Protein AF-0000000072265584 (afdb_homodimer)

Radius of gyration: 28.68 Å; Cα contacts (8 Å, |Δi|>4): 1548; chains: 2; bounding box: 60×79×59 Å

pLDDT: mean 94.99, std 3.82, range [77.5, 98.88]

InterPro domains:
  IPR004680 Citrate transporter-like domain [PF03600] (21-377)
  IPR045016 Na(+)/H(+) antiporter NhaD-like [PTHR43269] (8-431)

Foldseek 3Di:
DDQCCVPPLNVVLVVLQVVLQVCCLCCVVVVDQSLVSLLVSLVSSLVSVLVVCVVVVNNVVSCVLVVVLVVLLVLLLLLQLLLQLLLLQLVLQVVLVQVLLVLLQPFDKLLVLLVVLLVCLLQVLCRNALQSSLVSSLVSQCVQCVPPLQSSQLSSLLSNLSNLLSLLLACRNYSLSVSCCQLVLDAGVLSNLLVVLSVLLSVQLSVVSSVSGDTDTGDRDNDDDDGQPCSVVSVVLSVVLQVQLNCCCPPVVHHSSVSSVVSLVVVVVSLVVQLVVCVVVVNPSSHDDSVVSSVPPDVSVSSSLVSLSSSLSSSVVNPVLVVVCCVQPVVVHLLRSLQVLLLCLLSPPLSSSSSSCVSSVDDDFSLSVSSSSNSSSNNNSLFLSSDSSSVSSCVVSVPSHDRVSSNVSSVSSVVSSVSSSVCSCVSVVVRD/DDQQCVPPLNVVLVVLQVVLQVCLLCCVVVVDQSLVSLLVSLVSSLVSVLVVCVVVVNNVVSCVLVVVLVVLLVLLLLLLLLLQLLLLQLVLQCVLVQVLLVLLQPFDKLLVLLVVLLVCLLQVLCRNALQSSLVSSLVSQCVQCVPPLQSSALSSLLSNLSNLLSLLLACRNYSLSVSCCQLPLDAGVLSNLLVVLSVLLSVQLSVVSSVSGDTDTGPRDNDHDDGQPCSVVSVVLSVVLQVQLNCCCPPVVHHSSVSSVVSLVVVVVSLVVQLVVCVVVVNPSSHDDSVVSSVPPDVSVSSSLVSLSSSLSSSVVNPVLVVVCCVQPVVVHLLRSLQVLLLCLLSPPLSSSSSSCVSSVDDDFSLSSSSSSSSSSNNNSLFLSSDSSSVSSCVVSVPSHDRVSSNVSSVSSVVSSVSSSVCSCPSVVVRD

Nearest PDB structures (foldseek):
  8r34-assembly1_A  TM=5.722E-01  e=1.421E-09  Saccharomyces cerevisiae
  4f35-assembly2_B  TM=6.211E-01  e=2.299E-07  Vibrio cholerae
  8thi-assembly1_A  TM=4.774E-01  e=8.744E-05  Haemophilus influenzae Rd KW20
  9f63-assembly1_A  TM=1.552E-01  e=1.626E+00  Saccharomyces cerevisiae
  4f35-assembly2_B  TM=6.283E-01  e=1.561E-07  Vibrio cholerae

Sequence (864 aa):
MLDLTSHWAGILSLVIFVAAYILVVFEEATHLRKSKPVMLAAGLIWLLIGLAYAIAGRGEETYELSAHIIEEYGELFLFLLVAITYVNTLEERRGFEVLRAKLVSMGLSYRSLFLLTGALSFFLSGILDNLTTALVMGTVVMALGSHSPRFVTIGCISIVVAANAGGAFTPFGDITTLMVWQKGRLDFFEFFAILIPSLVNWAVPAAILFFAVPKGTPDAQAETIRAKPGALGVAILFAATIVTAVSFKNFLNLPPALGMMLGLGYLQLWSYVLKQKGTRWRDDDMVLDSFHQIQRVEWDTLLFFFGIIFAVGGLGVLGYLTLASELLYTDLGPTAANIIIGALSAIVDNIPLMFAVLTMDPAMSHGEWLLITLTCGVGGSMLAIGSAAGVALMGQAKGAYTFMAHLKWTWAIALGYFASIGAHLVINAHHFMLDLTSHWAGILSLVIFVAAYILVVFEEATHLRKSKPVMLAAGLIWLLIGLAYAIAGRGEETYELSAHIIEEYGELFLFLLVAITYVNTLEERRGFEVLRAKLVSMGLSYRSLFLLTGALSFFLSGILDNLTTALVMGTVVMALGSHSPRFVTIGCISIVVAANAGGAFTPFGDITTLMVWQKGRLDFFEFFAILIPSLVNWAVPAAILFFAVPKGTPDAQAETIRAKPGALGVAILFAATIVTAVSFKNFLNLPPALGMMLGLGYLQLWSYVLKQKGTRWRDDDMVLDSFHQIQRVEWDTLLFFFGIIFAVGGLGVLGYLTLASELLYTDLGPTAANIIIGALSAIVDNIPLMFAVLTMDPAMSHGEWLLITLTCGVGGSMLAIGSAAGVALMGQAKGAYTFMAHLKWTWAIALGYFASIGAHLVINAHHF

Solvent-accessible surface area (backbone atoms only — not comparable to full-atom values): 40490 Å² total; per-residue (Å²): 128,65,79,26,60,86,36,69,56,32,45,52,37,52,50,41,45,53,53,25,48,52,48,39,75,39,18,83,79,69,70,42,62,50,23,43,46,28,22,35,32,19,30,52,36,48,50,37,51,23,49,54,30,41,75,70,72,47,27,80,54,42,29,62,62,50,45,53,51,39,25,54,47,30,44,50,47,47,31,49,52,38,54,49,24,51,52,44,44,39,50,74,21,28,49,59,54,29,52,36,25,53,61,45,44,64,58,51,35,44,55,57,44,43,52,47,49,24,52,48,18,20,60,45,0,30,66,65,16,26,46,57,28,21,50,55,49,41,51,38,41,46,64,54,22,71,89,31,54,62,41,27,26,55,40,46,52,39,22,31,33,12,4,28,19,21,6,32,24,27,50,59,2,28,72,54,30,30,51,41,38,75,71,63,71,43,57,79,74,59,35,51,70,38,39,62,22,26,47,39,30,28,48,49,25,43,61,59,49,55,76,67,42,51,85,56,60,45,80,57,44,93,51,87,55,78,54,33,64,61,37,69,56,53,53,52,47,50,54,50,17,52,52,40,14,50,44,27,35,76,70,24,37,29,58,38,28,53,22,26,42,26,27,44,22,53,51,44,52,50,24,51,52,31,32,53,49,13,63,75,62,72,33,71,68,32,42,46,64,57,67,61,32,51,37,64,47,63,56,60,58,58,43,28,48,49,8,40,54,46,34,51,50,42,39,43,58,27,33,51,35,58,55,49,36,44,54,32,44,64,68,64,24,56,70,56,34,28,52,50,54,5,54,46,6,24,75,38,58,35,55,59,55,45,51,47,50,62,69,45,53,72,94,68,41,59,32,52,54,51,42,32,40,41,28,32,36,38,23,10,55,42,28,39,77,10,29,67,25,30,45,52,40,34,64,68,44,73,67,51,33,40,62,67,66,40,52,74,44,22,67,43,37,45,50,4,53,53,46,16,50,52,40,39,57,62,78,41,45,88,43,92,128,65,79,25,61,85,36,69,55,30,46,51,35,50,50,42,46,54,53,24,49,52,48,38,76,39,18,84,80,68,71,43,62,50,22,44,45,28,22,36,31,18,30,53,36,48,50,37,49,25,49,53,29,40,75,71,71,47,26,81,55,41,30,61,62,51,45,54,52,40,25,54,48,31,44,52,48,47,33,47,51,38,53,48,23,52,52,44,43,37,51,74,22,29,49,58,53,29,52,35,25,52,60,46,44,64,58,52,36,45,55,55,44,44,53,47,49,23,52,48,17,21,60,44,0,30,66,66,15,25,46,56,28,22,50,56,50,42,51,39,42,46,65,55,20,72,89,30,53,62,42,29,24,56,37,47,52,40,22,32,34,12,4,27,19,21,6,31,23,26,48,59,2,28,72,51,29,30,52,41,38,75,71,62,72,41,58,80,74,61,34,51,71,37,40,62,20,26,47,39,30,28,47,50,26,42,59,58,49,54,74,66,42,51,85,56,60,45,79,56,44,93,50,89,57,78,51,34,65,62,37,68,56,52,54,53,47,49,54,51,16,51,51,39,13,51,44,27,35,76,71,22,35,29,58,37,30,52,20,26,44,26,26,43,23,53,51,43,53,50,23,50,52,30,31,53,50,13,64,76,62,72,32,72,68,33,42,46,64,59,67,62,31,50,38,64,48,64,56,59,58,57,43,28,50,50,9,40,54,46,34,51,51,42,40,42,58,26,34,49,35,56,55,48,38,44,55,32,43,66,67,65,23,57,69,56,34,27,52,50,55,5,54,45,6,24,74,38,58,36,53,59,54,47,51,46,49,62,69,45,53,72,94,68,41,58,32,50,54,50,43,33,41,40,27,32,35,37,22,10,53,41,29,38,77,10,28,69,25,30,45,52,39,33,65,68,44,74,68,50,32,41,61,68,65,39,52,73,43,22,66,43,38,44,50,5,51,53,48,15,51,52,41,39,58,63,76,42,45,87,42,93

Organism: Cereibacter sphaeroides (strain ATCC 17023 / DSM 158 / JCM 6121 / CCUG 31486 / LMG 2827 / NBRC 12203 / NCIMB 8253 / ATH 2.4.1.) (NCBI:txid272943)

Structure (mmCIF, N/CA/C/O backbone):
data_AF-0000000072265584-model_v1
#
loop_
_entity.id
_entity.type
_entity.pdbx_description
1 polymer 'Sodium/proton antiporter, NhaD family'
#
loop_
_atom_site.group_PDB
_atom_site.id
_atom_site.type_symbol
_atom_site.label_atom_id
_atom_site.label_alt_id
_atom_site.label_comp_id
_atom_site.label_asym_id
_atom_site.label_entity_id
_atom_site.label_seq_id
_atom_site.pdbx_PDB_ins_code
_atom_site.Cartn_x
_atom_site.Cartn_y
_atom_site.Cartn_z
_atom_site.occupancy
_atom_site.B_iso_or_equiv
_atom_site.auth_seq_id
_atom_site.auth_comp_id
_atom_site.auth_asym_id
_atom_site.auth_atom_id
_atom_site.pdbx_PDB_model_num
ATOM 1 N N . MET A 1 1 ? 29.656 -6.523 3.727 1 77.94 1 MET A N 1
ATOM 2 C CA . MET A 1 1 ? 28.656 -6.984 4.699 1 77.94 1 MET A CA 1
ATOM 3 C C . MET A 1 1 ? 29.328 -7.832 5.785 1 77.94 1 MET A C 1
ATOM 5 O O . MET A 1 1 ? 30.312 -8.523 5.523 1 77.94 1 MET A O 1
ATOM 9 N N . LEU A 1 2 ? 28.859 -7.633 6.996 1 84.12 2 LEU A N 1
ATOM 10 C CA . LEU A 1 2 ? 29.344 -8.43 8.109 1 84.12 2 LEU A CA 1
ATOM 11 C C . LEU A 1 2 ? 28.844 -9.867 8.023 1 84.12 2 LEU A C 1
ATOM 13 O O . LEU A 1 2 ? 27.703 -10.102 7.621 1 84.12 2 LEU A O 1
ATOM 17 N N . ASP A 1 3 ? 29.766 -10.766 8.211 1 87.88 3 ASP A N 1
ATOM 18 C CA . ASP A 1 3 ? 29.312 -12.148 8.336 1 87.88 3 ASP A CA 1
ATOM 19 C C . ASP A 1 3 ? 28.828 -12.445 9.75 1 87.88 3 ASP A C 1
ATOM 21 O O . ASP A 1 3 ? 29.641 -12.586 10.672 1 87.88 3 ASP A O 1
ATOM 25 N N . LEU A 1 4 ? 27.562 -12.609 9.922 1 93.69 4 LEU A N 1
ATOM 26 C CA . LEU A 1 4 ? 26.969 -12.773 11.242 1 93.69 4 LEU A CA 1
ATOM 27 C C . LEU A 1 4 ? 26.297 -14.141 11.375 1 93.69 4 LEU A C 1
ATOM 29 O O . LEU A 1 4 ? 25.406 -14.32 12.203 1 93.69 4 LEU A O 1
ATOM 33 N N . THR A 1 5 ? 26.688 -15.086 10.578 1 94.62 5 THR A N 1
ATOM 34 C CA . THR A 1 5 ? 26.031 -16.391 10.531 1 94.62 5 THR A CA 1
ATOM 35 C C . THR A 1 5 ? 26.297 -17.172 11.828 1 94.62 5 THR A C 1
ATOM 37 O O . THR A 1 5 ? 25.484 -18 12.219 1 94.62 5 THR A O 1
ATOM 40 N N . SER A 1 6 ? 27.422 -16.859 12.477 1 94.69 6 SER A N 1
ATOM 41 C CA . SER A 1 6 ? 27.75 -17.547 13.727 1 94.69 6 SER A CA 1
ATOM 42 C C . SER A 1 6 ? 27.531 -16.625 14.922 1 94.69 6 SER A C 1
ATOM 44 O O . SER A 1 6 ? 27.781 -17.031 16.062 1 94.69 6 SER A O 1
ATOM 46 N N . HIS A 1 7 ? 27.172 -15.422 14.703 1 95.31 7 HIS A N 1
ATOM 47 C CA . HIS A 1 7 ? 26.859 -14.438 15.734 1 95.31 7 HIS A CA 1
ATOM 48 C C . HIS A 1 7 ? 25.531 -14.734 16.406 1 95.31 7 HIS A C 1
ATOM 50 O O . HIS A 1 7 ? 24.625 -15.281 15.766 1 95.31 7 HIS A O 1
ATOM 56 N N . TRP A 1 8 ? 25.391 -14.43 17.672 1 96.19 8 TRP A N 1
ATOM 57 C CA . TRP A 1 8 ? 24.141 -14.703 18.391 1 96.19 8 TRP A CA 1
ATOM 58 C C . TRP A 1 8 ? 22.953 -14.055 17.703 1 96.19 8 TRP A C 1
ATOM 60 O O . TRP A 1 8 ? 21.875 -14.641 17.625 1 96.19 8 TRP A O 1
ATOM 70 N N . ALA A 1 9 ? 23.156 -12.859 17.188 1 97 9 ALA A N 1
ATOM 71 C CA . ALA A 1 9 ? 22.094 -12.156 16.484 1 97 9 ALA A CA 1
ATOM 72 C C . ALA A 1 9 ? 21.656 -12.922 15.234 1 97 9 ALA A C 1
ATOM 74 O O . ALA A 1 9 ? 20.469 -12.945 14.898 1 97 9 ALA A O 1
ATOM 75 N N . GLY A 1 10 ? 22.641 -13.484 14.531 1 97.69 10 GLY A N 1
ATOM 76 C CA . GLY A 1 10 ? 22.312 -14.289 13.352 1 97.69 10 GLY A CA 1
ATOM 77 C C . GLY A 1 10 ? 21.562 -15.562 13.688 1 97.69 10 GLY A C 1
ATOM 78 O O . GLY A 1 10 ? 20.547 -15.859 13.062 1 97.69 10 GLY A O 1
ATOM 79 N N . ILE A 1 11 ? 21.984 -16.234 14.672 1 98.06 11 ILE A N 1
ATOM 80 C CA . ILE A 1 11 ? 21.375 -17.5 15.07 1 98.06 11 ILE A CA 1
ATOM 81 C C . ILE A 1 11 ? 19.953 -17.25 15.562 1 98.06 11 ILE A C 1
ATOM 83 O O . ILE A 1 11 ? 19.016 -17.953 15.188 1 98.06 11 ILE A O 1
ATOM 87 N N . LEU A 1 12 ? 19.828 -16.234 16.375 1 98.31 12 LEU A N 1
ATOM 88 C CA . LEU A 1 12 ? 18.5 -15.891 16.875 1 98.31 12 LEU A CA 1
ATOM 89 C C . LEU A 1 12 ? 17.578 -15.492 15.742 1 98.31 12 LEU A C 1
ATOM 91 O O . LEU A 1 12 ? 16.391 -15.828 15.758 1 98.31 12 LEU A O 1
ATOM 95 N N . SER A 1 13 ? 18.078 -14.742 14.773 1 98.38 13 SER A N 1
ATOM 96 C CA . SER A 1 13 ? 17.297 -14.352 13.609 1 98.38 13 SER A CA 1
ATOM 97 C C . SER A 1 13 ? 16.828 -15.578 12.828 1 98.38 13 SER A C 1
ATOM 99 O O . SER A 1 13 ? 15.672 -15.633 12.383 1 98.38 13 SER A O 1
ATOM 101 N N . LEU A 1 14 ? 17.703 -16.516 12.656 1 97.81 14 LEU A N 1
ATOM 102 C CA . LEU A 1 14 ? 17.359 -17.734 11.953 1 97.81 14 LEU A CA 1
ATOM 103 C C . LEU A 1 14 ? 16.266 -18.5 12.695 1 97.81 14 LEU A C 1
ATOM 105 O O . LEU A 1 14 ? 15.336 -19.031 12.086 1 97.81 14 LEU A O 1
ATOM 109 N N . VAL A 1 15 ? 16.375 -18.562 13.984 1 98.31 15 VAL A N 1
ATOM 110 C CA . VAL A 1 15 ? 15.391 -19.25 14.82 1 98.31 15 VAL A CA 1
ATOM 111 C C . VAL A 1 15 ? 14.031 -18.547 14.695 1 98.31 15 VAL A C 1
ATOM 113 O O . VAL A 1 15 ? 13 -19.203 14.578 1 98.31 15 VAL A O 1
ATOM 116 N N . ILE A 1 16 ? 14.078 -17.25 14.719 1 98.25 16 ILE A N 1
ATOM 117 C CA . ILE A 1 16 ? 12.859 -16.453 14.594 1 98.25 16 ILE A CA 1
ATOM 118 C C . ILE A 1 16 ? 12.195 -16.734 13.242 1 98.25 16 ILE A C 1
ATOM 120 O O . ILE A 1 16 ? 10.984 -16.938 13.172 1 98.25 16 ILE A O 1
ATOM 124 N N . PHE A 1 17 ? 12.984 -16.781 12.211 1 97.62 17 PHE A N 1
ATOM 125 C CA . PHE A 1 17 ? 12.461 -17.031 10.875 1 97.62 17 PHE A CA 1
ATOM 126 C C . PHE A 1 17 ? 11.836 -18.406 10.781 1 97.62 17 PHE A C 1
ATOM 128 O O . PHE A 1 17 ? 10.727 -18.562 10.266 1 97.62 17 PHE A O 1
ATOM 135 N N . VAL A 1 18 ? 12.523 -19.375 11.234 1 96.56 18 VAL A N 1
ATOM 136 C CA . VAL A 1 18 ? 12.047 -20.75 11.172 1 96.56 18 VAL A CA 1
ATOM 137 C C . VAL A 1 18 ? 10.766 -20.906 11.984 1 96.56 18 VAL A C 1
ATOM 139 O O . VAL A 1 18 ? 9.805 -21.547 11.539 1 96.56 18 VAL A O 1
ATOM 142 N N . ALA A 1 19 ? 10.711 -20.312 13.133 1 97 19 ALA A N 1
ATOM 143 C CA . ALA A 1 19 ? 9.516 -20.344 13.977 1 97 19 ALA A CA 1
ATOM 144 C C . ALA A 1 19 ? 8.328 -19.703 13.273 1 97 19 ALA A C 1
ATOM 146 O O . ALA A 1 19 ? 7.219 -20.25 13.289 1 97 19 ALA A O 1
ATOM 147 N N . ALA A 1 20 ? 8.594 -18.547 12.68 1 95.88 20 ALA A N 1
ATOM 148 C CA . ALA A 1 20 ? 7.523 -17.859 11.961 1 95.88 20 ALA A CA 1
ATOM 149 C C . ALA A 1 20 ? 7.016 -18.703 10.789 1 95.88 20 ALA A C 1
ATOM 151 O O . ALA A 1 20 ? 5.809 -18.766 10.539 1 95.88 20 ALA A O 1
ATOM 152 N N . TYR A 1 21 ? 7.922 -19.344 10.125 1 92.88 21 TYR A N 1
ATOM 153 C CA . TYR A 1 21 ? 7.531 -20.109 8.953 1 92.88 21 TYR A CA 1
ATOM 154 C C . TYR A 1 21 ? 6.762 -21.375 9.344 1 92.88 21 TYR A C 1
ATOM 156 O O . TYR A 1 21 ? 5.855 -21.797 8.633 1 92.88 21 TYR A O 1
ATOM 164 N N . ILE A 1 22 ? 7.117 -21.922 10.445 1 93.69 22 ILE A N 1
ATOM 165 C CA . ILE A 1 22 ? 6.359 -23.062 10.961 1 93.69 22 ILE A CA 1
ATOM 166 C C . ILE A 1 22 ? 4.914 -22.641 11.219 1 93.69 22 ILE A C 1
ATOM 168 O O . ILE A 1 22 ? 3.977 -23.359 10.891 1 93.69 22 ILE A O 1
ATOM 172 N N . LEU A 1 23 ? 4.746 -21.469 11.758 1 92.69 23 LEU A N 1
ATOM 173 C CA . LEU A 1 23 ? 3.402 -20.953 12.008 1 92.69 23 LEU A CA 1
ATOM 174 C C . LEU A 1 23 ? 2.658 -20.719 10.695 1 92.69 23 LEU A C 1
ATOM 176 O O . LEU A 1 23 ? 1.438 -20.891 10.633 1 92.69 23 LEU A O 1
ATOM 180 N N . VAL A 1 24 ? 3.369 -20.328 9.641 1 89.38 24 VAL A N 1
ATOM 181 C CA . VAL A 1 24 ? 2.766 -20.109 8.328 1 89.38 24 VAL A CA 1
ATOM 182 C C . VAL A 1 24 ? 2.238 -21.438 7.781 1 89.38 24 VAL A C 1
ATOM 184 O O . VAL A 1 24 ? 1.112 -21.516 7.285 1 89.38 24 VAL A O 1
ATOM 187 N N . VAL A 1 25 ? 3.039 -22.484 7.891 1 84.19 25 VAL A N 1
ATOM 188 C CA . VAL A 1 25 ? 2.689 -23.812 7.371 1 84.19 25 VAL A CA 1
ATOM 189 C C . VAL A 1 25 ? 1.478 -24.359 8.125 1 84.19 25 VAL A C 1
ATOM 191 O O . VAL A 1 25 ? 0.611 -25 7.527 1 84.19 25 VAL A O 1
ATOM 194 N N . PHE A 1 26 ? 1.277 -23.969 9.375 1 86.31 26 PHE A N 1
ATOM 195 C CA . PHE A 1 26 ? 0.198 -24.5 10.203 1 86.31 26 PHE A CA 1
ATOM 196 C C . PHE A 1 26 ? -0.931 -23.484 10.328 1 86.31 26 PHE A C 1
ATOM 198 O O . PHE A 1 26 ? -1.653 -23.484 11.328 1 86.31 26 PHE A O 1
ATOM 205 N N . GLU A 1 27 ? -0.995 -22.641 9.352 1 84.88 27 GLU A N 1
ATOM 206 C CA . GLU A 1 27 ? -2.016 -21.594 9.352 1 84.88 27 GLU A CA 1
ATOM 207 C C . GLU A 1 27 ? -3.408 -22.188 9.555 1 84.88 27 GLU A C 1
ATOM 209 O O . GLU A 1 27 ? -4.211 -21.656 10.32 1 84.88 27 GLU A O 1
ATOM 214 N N . GLU A 1 28 ? -3.715 -23.266 8.891 1 77.5 28 GLU A N 1
ATOM 215 C CA . GLU A 1 28 ? -5.047 -23.859 8.938 1 77.5 28 GLU A CA 1
ATOM 216 C C . GLU A 1 28 ? -5.359 -24.391 10.336 1 77.5 28 GLU A C 1
ATOM 218 O O . GLU A 1 28 ? -6.508 -24.328 10.781 1 77.5 28 GLU A O 1
ATOM 223 N N . ALA A 1 29 ? -4.355 -24.844 10.969 1 81.12 29 ALA A N 1
ATOM 224 C CA . ALA A 1 29 ? -4.543 -25.406 12.305 1 81.12 29 ALA A CA 1
ATOM 225 C C . ALA A 1 29 ? -4.656 -24.312 13.359 1 81.12 29 ALA A C 1
ATOM 227 O O . ALA A 1 29 ? -5.465 -24.406 14.281 1 81.12 29 ALA A O 1
ATOM 228 N N . THR A 1 30 ? -3.973 -23.266 13.227 1 84.19 30 THR A N 1
ATOM 229 C CA . THR A 1 30 ? -3.918 -22.219 14.25 1 84.19 30 THR A CA 1
ATOM 230 C C . THR A 1 30 ? -4.922 -21.125 13.945 1 84.19 30 THR A C 1
ATOM 232 O O . THR A 1 30 ? -5.238 -20.297 14.812 1 84.19 30 THR A O 1
ATOM 235 N N . HIS A 1 31 ? -5.355 -20.969 12.703 1 84.31 31 HIS A N 1
ATOM 236 C CA . HIS A 1 31 ? -6.234 -19.906 12.227 1 84.31 31 HIS A CA 1
ATOM 237 C C . HIS A 1 31 ? -5.551 -18.547 12.312 1 84.31 31 HIS A C 1
ATOM 239 O O . HIS A 1 31 ? -6.219 -17.531 12.477 1 84.31 31 HIS A O 1
ATOM 245 N N . LEU A 1 32 ? -4.254 -18.656 12.422 1 87.94 32 LEU A N 1
ATOM 246 C CA . LEU A 1 32 ? -3.439 -17.438 12.359 1 87.94 32 LEU A CA 1
ATOM 247 C C . LEU A 1 32 ? -3.023 -17.141 10.922 1 87.94 32 LEU A C 1
ATOM 249 O O . LEU A 1 32 ? -2.26 -17.891 10.32 1 87.94 32 LEU A O 1
ATOM 253 N N . ARG A 1 33 ? -3.508 -16.078 10.445 1 90.25 33 ARG A N 1
ATOM 254 C CA . ARG A 1 33 ? -3.178 -15.727 9.062 1 90.25 33 ARG A CA 1
ATOM 255 C C . ARG A 1 33 ? -1.668 -15.617 8.875 1 90.25 33 ARG A C 1
ATOM 257 O O . ARG A 1 33 ? -0.956 -15.156 9.766 1 90.25 33 ARG A O 1
ATOM 264 N N . LYS A 1 34 ? -1.241 -15.93 7.773 1 89.81 34 LYS A N 1
ATOM 265 C CA . LYS A 1 34 ? 0.18 -16.125 7.504 1 89.81 34 LYS A CA 1
ATOM 266 C C . LYS A 1 34 ? 0.946 -14.812 7.59 1 89.81 34 LYS A C 1
ATOM 268 O O . LYS A 1 34 ? 2.123 -14.797 7.953 1 89.81 34 LYS A O 1
ATOM 273 N N . SER A 1 35 ? 0.332 -13.742 7.277 1 92.75 35 SER A N 1
ATOM 274 C CA . SER A 1 35 ? 1.02 -12.453 7.277 1 92.75 35 SER A CA 1
ATOM 275 C C . SER A 1 35 ? 1.432 -12.047 8.688 1 92.75 35 SER A C 1
ATOM 277 O O . SER A 1 35 ? 2.467 -11.406 8.875 1 92.75 35 SER A O 1
ATOM 279 N N . LYS A 1 36 ? 0.728 -12.43 9.75 1 93.94 36 LYS A N 1
ATOM 280 C CA . LYS A 1 36 ? 0.927 -11.961 11.117 1 93.94 36 LYS A CA 1
ATOM 281 C C . LYS A 1 36 ? 2.273 -12.422 11.664 1 93.94 36 LYS A C 1
ATOM 283 O O . LYS A 1 36 ? 3.098 -11.602 12.078 1 93.94 36 LYS A O 1
ATOM 288 N N . PRO A 1 37 ? 2.549 -13.742 11.57 1 94.88 37 PRO A N 1
ATOM 289 C CA . PRO A 1 37 ? 3.826 -14.18 12.141 1 94.88 37 PRO A CA 1
ATOM 290 C C . PRO A 1 37 ? 5.031 -13.672 11.352 1 94.88 37 PRO A C 1
ATOM 292 O O . PRO A 1 37 ? 6.062 -13.336 11.945 1 94.88 37 PRO A O 1
ATOM 295 N N . VAL A 1 38 ? 4.938 -13.602 10.094 1 95.31 38 VAL A N 1
ATOM 296 C CA . VAL A 1 38 ? 6.105 -13.258 9.297 1 95.31 38 VAL A CA 1
ATOM 297 C C . VAL A 1 38 ? 6.383 -11.758 9.406 1 95.31 38 VAL A C 1
ATOM 299 O O . VAL A 1 38 ? 7.539 -11.336 9.367 1 95.31 38 VAL A O 1
ATOM 302 N N . MET A 1 39 ? 5.395 -10.938 9.562 1 96.19 39 MET A N 1
ATOM 303 C CA . MET A 1 39 ? 5.602 -9.508 9.781 1 96.19 39 MET A CA 1
ATOM 304 C C . MET A 1 39 ? 6.34 -9.258 11.094 1 96.19 39 MET A C 1
ATOM 306 O O . MET A 1 39 ? 7.246 -8.422 11.148 1 96.19 39 MET A O 1
ATOM 310 N N . LEU A 1 40 ? 5.938 -9.969 12.117 1 97.06 40 LEU A N 1
ATOM 311 C CA . LEU A 1 40 ? 6.617 -9.867 13.406 1 97.06 40 LEU A CA 1
ATOM 312 C C . LEU A 1 40 ? 8.07 -10.32 13.289 1 97.06 40 LEU A C 1
ATOM 314 O O . LEU A 1 40 ? 8.969 -9.664 13.812 1 97.06 40 LEU A O 1
ATOM 318 N N . ALA A 1 41 ? 8.219 -11.422 12.594 1 97.81 41 ALA A N 1
ATOM 319 C CA . ALA A 1 41 ? 9.562 -11.961 12.414 1 97.81 41 ALA A CA 1
ATOM 320 C C . ALA A 1 41 ? 10.461 -10.977 11.672 1 97.81 41 ALA A C 1
ATOM 322 O O . ALA A 1 41 ? 11.609 -10.758 12.055 1 97.81 41 ALA A O 1
ATOM 323 N N . ALA A 1 42 ? 9.945 -10.375 10.602 1 98.06 42 ALA A N 1
ATOM 324 C CA . ALA A 1 42 ? 10.711 -9.398 9.82 1 98.06 42 ALA A CA 1
ATOM 325 C C . ALA A 1 42 ? 11.18 -8.25 10.703 1 98.06 42 ALA A C 1
ATOM 327 O O . ALA A 1 42 ? 12.359 -7.883 10.68 1 98.06 42 ALA A O 1
ATOM 328 N N . GLY A 1 43 ? 10.273 -7.703 11.5 1 97.88 43 GLY A N 1
ATOM 329 C CA . GLY A 1 43 ? 10.625 -6.605 12.383 1 97.88 43 GLY A CA 1
ATOM 330 C C . GLY A 1 43 ? 11.68 -6.988 13.414 1 97.88 43 GLY A C 1
ATOM 331 O O . GLY A 1 43 ? 12.625 -6.23 13.648 1 97.88 43 GLY A O 1
ATOM 332 N N . LEU A 1 44 ? 11.539 -8.109 13.992 1 98.25 44 LEU A N 1
ATOM 333 C CA . LEU A 1 44 ? 12.461 -8.562 15.023 1 98.25 44 LEU A CA 1
ATOM 334 C C . LEU A 1 44 ? 13.836 -8.852 14.438 1 98.25 44 LEU A C 1
ATOM 336 O O . LEU A 1 44 ? 14.859 -8.539 15.055 1 98.25 44 LEU A O 1
ATOM 340 N N . ILE A 1 45 ? 13.875 -9.469 13.258 1 98.38 45 ILE A N 1
ATOM 341 C CA . ILE A 1 45 ? 15.141 -9.773 12.594 1 98.38 45 ILE A CA 1
ATOM 342 C C . ILE A 1 45 ? 15.898 -8.477 12.305 1 98.38 45 ILE A C 1
ATOM 344 O O . ILE A 1 45 ? 17.094 -8.375 12.578 1 98.38 45 ILE A O 1
ATOM 348 N N . TRP A 1 46 ? 15.242 -7.477 11.844 1 98.12 46 TRP A N 1
ATOM 349 C CA . TRP A 1 46 ? 15.914 -6.227 11.5 1 98.12 46 TRP A CA 1
ATOM 350 C C . TRP A 1 46 ? 16.281 -5.445 12.758 1 98.12 46 TRP A C 1
ATOM 352 O O . TRP A 1 46 ? 17.25 -4.684 12.766 1 98.12 46 TRP A O 1
ATOM 362 N N . LEU A 1 47 ? 15.484 -5.637 13.844 1 97.94 47 LEU A N 1
ATOM 363 C CA . LEU A 1 47 ? 15.906 -5.109 15.141 1 97.94 47 LEU A CA 1
ATOM 364 C C . LEU A 1 47 ? 17.266 -5.691 15.547 1 97.94 47 LEU A C 1
ATOM 366 O O . LEU A 1 47 ? 18.156 -4.953 15.961 1 97.94 47 LEU A O 1
ATOM 370 N N . LEU A 1 48 ? 17.375 -6.973 15.375 1 98.06 48 LEU A N 1
ATOM 371 C CA . LEU A 1 48 ? 18.609 -7.664 15.742 1 98.06 48 LEU A CA 1
ATOM 372 C C . LEU A 1 48 ? 19.766 -7.25 14.836 1 98.06 48 LEU A C 1
ATOM 374 O O . LEU A 1 48 ? 20.891 -7.102 15.289 1 98.06 48 LEU A O 1
ATOM 378 N N . ILE A 1 49 ? 19.5 -7.098 13.531 1 97.75 49 ILE A N 1
ATOM 379 C CA . ILE A 1 49 ? 20.516 -6.637 12.578 1 97.75 49 ILE A CA 1
ATOM 380 C C . ILE A 1 49 ? 20.984 -5.238 12.977 1 97.75 49 ILE A C 1
ATOM 382 O O . ILE A 1 49 ? 22.188 -4.977 13.023 1 97.75 49 ILE A O 1
ATOM 386 N N . GLY A 1 50 ? 20.016 -4.324 13.266 1 97.19 50 GLY A N 1
ATOM 387 C CA . GLY A 1 50 ? 20.375 -2.986 13.711 1 97.19 50 GLY A CA 1
ATOM 388 C C . GLY A 1 50 ? 21.266 -2.98 14.938 1 97.19 50 GLY A C 1
ATOM 389 O O . GLY A 1 50 ? 22.25 -2.246 14.992 1 97.19 50 GLY A O 1
ATOM 390 N N . LEU A 1 51 ? 20.938 -3.838 15.875 1 96.75 51 LEU A N 1
ATOM 391 C CA . LEU A 1 51 ? 21.703 -3.932 17.109 1 96.75 51 LEU A CA 1
ATOM 392 C C . LEU A 1 51 ? 23.109 -4.457 16.844 1 96.75 51 LEU A C 1
ATOM 394 O O . LEU A 1 51 ? 24.094 -3.92 17.359 1 96.75 51 LEU A O 1
ATOM 398 N N . ALA A 1 52 ? 23.203 -5.5 16.047 1 96.88 52 ALA A N 1
ATOM 399 C CA . ALA A 1 52 ? 24.484 -6.105 15.734 1 96.88 52 ALA A CA 1
ATOM 400 C C . ALA A 1 52 ? 25.391 -5.117 15.016 1 96.88 52 ALA A C 1
ATOM 402 O O . ALA A 1 52 ? 26.594 -5.031 15.312 1 96.88 52 ALA A O 1
ATOM 403 N N . TYR A 1 53 ? 24.844 -4.383 14.07 1 96.5 53 TYR A N 1
ATOM 404 C CA . TYR A 1 53 ? 25.641 -3.41 13.32 1 96.5 53 TYR A CA 1
ATOM 405 C C . TYR A 1 53 ? 26.047 -2.236 14.211 1 96.5 53 TYR A C 1
ATOM 407 O O . TYR A 1 53 ? 27.156 -1.712 14.086 1 96.5 53 TYR A O 1
ATOM 415 N N . ALA A 1 54 ? 25.141 -1.812 15.078 1 94.88 54 ALA A N 1
ATOM 416 C CA . ALA A 1 54 ? 25.453 -0.74 16.016 1 94.88 54 ALA A CA 1
ATOM 417 C C . ALA A 1 54 ? 26.609 -1.14 16.938 1 94.88 54 ALA A C 1
ATOM 419 O O . ALA A 1 54 ? 27.531 -0.353 17.156 1 94.88 54 ALA A O 1
ATOM 420 N N . ILE A 1 55 ? 26.547 -2.367 17.438 1 94.88 55 ILE A N 1
ATOM 421 C CA . ILE A 1 55 ? 27.578 -2.885 18.344 1 94.88 55 ILE A CA 1
ATOM 422 C C . ILE A 1 55 ? 28.906 -2.99 17.594 1 94.88 55 ILE A C 1
ATOM 424 O O . ILE A 1 55 ? 29.969 -2.738 18.172 1 94.88 55 ILE A O 1
ATOM 428 N N . ALA A 1 56 ? 28.844 -3.262 16.297 1 95 56 ALA A N 1
ATOM 429 C CA . ALA A 1 56 ? 30.047 -3.416 15.484 1 95 56 ALA A CA 1
ATOM 430 C C . ALA A 1 56 ? 30.547 -2.062 15 1 95 56 ALA A C 1
ATOM 432 O O . ALA A 1 56 ? 31.562 -1.99 14.297 1 95 56 ALA A O 1
ATOM 433 N N . GLY A 1 57 ? 29.891 -0.933 15.289 1 93.5 57 GLY A N 1
ATOM 434 C CA . GLY A 1 57 ? 30.297 0.405 14.891 1 93.5 57 GLY A CA 1
ATOM 435 C C . GLY A 1 57 ? 29.984 0.71 13.43 1 93.5 57 GLY A C 1
ATOM 436 O O . GLY A 1 57 ? 30.594 1.604 12.844 1 93.5 57 GLY A O 1
ATOM 437 N N . ARG A 1 58 ? 29.141 -0.045 12.836 1 94.44 58 ARG A N 1
ATOM 438 C CA . ARG A 1 58 ? 28.781 0.121 11.43 1 94.44 58 ARG A CA 1
ATOM 439 C C . ARG A 1 58 ? 27.297 0.426 11.266 1 94.44 58 ARG A C 1
ATOM 441 O O . ARG A 1 58 ? 26.672 -0.032 10.312 1 94.44 58 ARG A O 1
ATOM 448 N N . GLY A 1 59 ? 26.766 1.113 12.219 1 92.12 59 GLY A N 1
ATOM 449 C CA . GLY A 1 59 ? 25.344 1.415 12.25 1 92.12 59 GLY A CA 1
ATOM 450 C C . GLY A 1 59 ? 24.875 2.244 11.07 1 92.12 59 GLY A C 1
ATOM 451 O O . GLY A 1 59 ? 23.719 2.15 10.648 1 92.12 59 GLY A O 1
ATOM 452 N N . GLU A 1 60 ? 25.703 2.977 10.438 1 91.19 60 GLU A N 1
ATOM 453 C CA . GLU A 1 60 ? 25.344 3.895 9.367 1 91.19 60 GLU A CA 1
ATOM 454 C C . GLU A 1 60 ? 25 3.139 8.086 1 91.19 60 GLU A C 1
ATOM 456 O O . GLU A 1 60 ? 24.344 3.682 7.191 1 91.19 60 GLU A O 1
ATOM 461 N N . GLU A 1 61 ? 25.391 1.899 8.047 1 93.44 61 GLU A N 1
ATOM 462 C CA . GLU A 1 61 ? 25.203 1.113 6.832 1 93.44 61 GLU A CA 1
ATOM 463 C C . GLU A 1 61 ? 23.797 0.497 6.785 1 93.44 61 GLU A C 1
ATOM 465 O O . GLU A 1 61 ? 23.344 0.069 5.727 1 93.44 61 GLU A O 1
ATOM 470 N N . THR A 1 62 ? 23.141 0.421 7.93 1 94.38 62 THR A N 1
ATOM 471 C CA . THR A 1 62 ? 21.922 -0.362 8.047 1 94.38 62 THR A CA 1
ATOM 472 C C . THR A 1 62 ? 20.781 0.291 7.262 1 94.38 62 THR A C 1
ATOM 474 O O . THR A 1 62 ? 19.922 -0.401 6.723 1 94.38 62 THR A O 1
ATOM 477 N N . TYR A 1 63 ? 20.781 1.58 7.184 1 94.12 63 TYR A N 1
ATOM 478 C CA . TYR A 1 63 ? 19.703 2.271 6.469 1 94.12 63 TYR A CA 1
ATOM 479 C C . TYR A 1 63 ? 19.703 1.892 4.992 1 94.12 63 TYR A C 1
ATOM 481 O O . TYR A 1 63 ? 18.672 1.514 4.445 1 94.12 63 TYR A O 1
ATOM 489 N N . GLU A 1 64 ? 20.875 1.995 4.418 1 93 64 GLU A N 1
ATOM 490 C CA . GLU A 1 64 ? 20.969 1.698 2.992 1 93 64 GLU A CA 1
ATOM 491 C C . GLU A 1 64 ? 20.562 0.254 2.699 1 93 64 GLU A C 1
ATOM 493 O O . GLU A 1 64 ? 19.922 -0.023 1.691 1 93 64 GLU A O 1
ATOM 498 N N . LEU A 1 65 ? 20.906 -0.66 3.602 1 93.69 65 LEU A N 1
ATOM 499 C CA . LEU A 1 65 ? 20.594 -2.078 3.439 1 93.69 65 LEU A CA 1
ATOM 500 C C . LEU A 1 65 ? 19.094 -2.318 3.486 1 93.69 65 LEU A C 1
ATOM 502 O O . LEU A 1 65 ? 18.562 -3.107 2.703 1 93.69 65 LEU A O 1
ATOM 506 N N . SER A 1 66 ? 18.469 -1.63 4.348 1 94.94 66 SER A N 1
ATOM 507 C CA . SER A 1 66 ? 17.031 -1.811 4.512 1 94.94 66 SER A CA 1
ATOM 508 C C . SER A 1 66 ? 16.25 -0.999 3.482 1 94.94 66 SER A C 1
ATOM 510 O O . SER A 1 66 ? 15.188 -1.428 3.018 1 94.94 66 SER A O 1
ATOM 512 N N . ALA A 1 67 ? 16.75 0.155 3.08 1 92.31 67 ALA A N 1
ATOM 513 C CA . ALA A 1 67 ? 16.078 1.032 2.121 1 92.31 67 ALA A CA 1
ATOM 514 C C . ALA A 1 67 ? 15.953 0.358 0.76 1 92.31 67 ALA A C 1
ATOM 516 O O . ALA A 1 67 ? 14.953 0.539 0.064 1 92.31 67 ALA A O 1
ATOM 517 N N . HIS A 1 68 ? 16.969 -0.383 0.416 1 92 68 HIS A N 1
ATOM 518 C CA . HIS A 1 68 ? 16.938 -1.116 -0.845 1 92 68 HIS A CA 1
ATOM 519 C C . HIS A 1 68 ? 15.812 -2.143 -0.858 1 92 68 HIS A C 1
ATOM 521 O O . HIS A 1 68 ? 15.172 -2.357 -1.892 1 92 68 HIS A O 1
ATOM 527 N N . ILE A 1 69 ? 15.539 -2.746 0.271 1 94.88 69 ILE A N 1
ATOM 528 C CA . ILE A 1 69 ? 14.484 -3.748 0.377 1 94.88 69 ILE A CA 1
ATOM 529 C C . ILE A 1 69 ? 13.117 -3.07 0.314 1 94.88 69 ILE A C 1
ATOM 531 O O . ILE A 1 69 ? 12.172 -3.613 -0.263 1 94.88 69 ILE A O 1
ATOM 535 N N . ILE A 1 70 ? 13.039 -1.858 0.825 1 95.69 70 ILE A N 1
ATOM 536 C CA . ILE A 1 70 ? 11.805 -1.088 0.749 1 95.69 70 ILE A CA 1
ATOM 537 C C . ILE A 1 70 ? 11.492 -0.754 -0.708 1 95.69 70 ILE A C 1
ATOM 539 O O . ILE A 1 70 ? 10.336 -0.806 -1.13 1 95.69 70 ILE A O 1
ATOM 543 N N . GLU A 1 71 ? 12.547 -0.387 -1.406 1 94.94 71 GLU A N 1
ATOM 544 C CA . GLU A 1 71 ? 12.391 -0.094 -2.828 1 94.94 71 GLU A CA 1
ATOM 545 C C . GLU A 1 71 ? 11.836 -1.299 -3.582 1 94.94 71 GLU A C 1
ATOM 547 O O . GLU A 1 71 ? 10.891 -1.167 -4.363 1 94.94 71 GLU A O 1
ATOM 552 N N . GLU A 1 72 ? 12.391 -2.463 -3.285 1 93.88 72 GLU A N 1
ATOM 553 C CA . GLU A 1 72 ? 11.961 -3.691 -3.945 1 93.88 72 GLU A CA 1
ATOM 554 C C . GLU A 1 72 ? 10.508 -4.023 -3.602 1 93.88 72 GLU A C 1
ATOM 556 O O . GLU A 1 72 ? 9.719 -4.367 -4.484 1 93.88 72 GLU A O 1
ATOM 561 N N . TYR A 1 73 ? 10.164 -3.916 -2.371 1 96.12 73 TYR A N 1
ATOM 562 C CA . TYR A 1 73 ? 8.789 -4.176 -1.946 1 96.12 73 TYR A CA 1
ATOM 563 C C . TYR A 1 73 ? 7.832 -3.156 -2.549 1 96.12 73 TYR A C 1
ATOM 565 O O . TYR A 1 73 ? 6.73 -3.508 -2.977 1 96.12 73 TYR A O 1
ATOM 573 N N . GLY A 1 74 ? 8.297 -1.888 -2.543 1 96.19 74 GLY A N 1
ATOM 574 C CA . GLY A 1 74 ? 7.461 -0.842 -3.105 1 96.19 74 GLY A CA 1
ATOM 575 C C . GLY A 1 74 ? 7.086 -1.09 -4.555 1 96.19 74 GLY A C 1
ATOM 576 O O . GLY A 1 74 ? 5.93 -0.912 -4.941 1 96.19 74 GLY A O 1
ATOM 577 N N . GLU A 1 75 ? 8.031 -1.491 -5.312 1 96.12 75 GLU A N 1
ATOM 578 C CA . GLU A 1 75 ? 7.777 -1.789 -6.719 1 96.12 75 GLU A CA 1
ATOM 579 C C . GLU A 1 75 ? 6.777 -2.934 -6.867 1 96.12 75 GLU A C 1
ATOM 581 O O . GLU A 1 75 ? 5.848 -2.855 -7.672 1 96.12 75 GLU A O 1
ATOM 586 N N . LEU A 1 76 ? 7.012 -3.943 -6.043 1 95.31 76 LEU A N 1
ATOM 587 C CA . LEU A 1 76 ? 6.133 -5.105 -6.078 1 95.31 76 LEU A CA 1
ATOM 588 C C . LEU A 1 76 ? 4.719 -4.73 -5.648 1 95.31 76 LEU A C 1
ATOM 590 O O . LEU A 1 76 ? 3.744 -5.117 -6.297 1 95.31 76 LEU A O 1
ATOM 594 N N . PHE A 1 77 ? 4.625 -3.984 -4.605 1 96.19 77 PHE A N 1
ATOM 595 C CA . PHE A 1 77 ? 3.35 -3.586 -4.027 1 96.19 77 PHE A CA 1
ATOM 596 C C . PHE A 1 77 ? 2.533 -2.771 -5.02 1 96.19 77 PHE A C 1
ATOM 598 O O . PHE A 1 77 ? 1.354 -3.057 -5.246 1 96.19 77 PHE A O 1
ATOM 605 N N . LEU A 1 78 ? 3.137 -1.765 -5.609 1 96.81 78 LEU A N 1
ATOM 606 C CA . LEU A 1 78 ? 2.43 -0.887 -6.535 1 96.81 78 LEU A CA 1
ATOM 607 C C . LEU A 1 78 ? 1.961 -1.658 -7.766 1 96.81 78 LEU A C 1
ATOM 609 O O . LEU A 1 78 ? 0.858 -1.427 -8.266 1 96.81 78 LEU A O 1
ATOM 613 N N . PHE A 1 79 ? 2.812 -2.561 -8.172 1 96.06 79 PHE A N 1
ATOM 614 C CA . PHE A 1 79 ? 2.451 -3.385 -9.32 1 96.06 79 PHE A CA 1
ATOM 615 C C . PHE A 1 79 ? 1.232 -4.246 -9.008 1 96.06 79 PHE A C 1
ATOM 617 O O . PHE A 1 79 ? 0.26 -4.254 -9.766 1 96.06 79 PHE A O 1
ATOM 624 N N . LEU A 1 80 ? 1.252 -4.922 -7.898 1 94.69 80 LEU A N 1
ATOM 625 C CA . LEU A 1 80 ? 0.188 -5.84 -7.508 1 94.69 80 LEU A CA 1
ATOM 626 C C . LEU A 1 80 ? -1.099 -5.082 -7.199 1 94.69 80 LEU A C 1
ATOM 628 O O . LEU A 1 80 ? -2.193 -5.562 -7.5 1 94.69 80 LEU A O 1
ATOM 632 N N . LEU A 1 81 ? -0.916 -3.924 -6.551 1 95.5 81 LEU A N 1
ATOM 633 C CA . LEU A 1 81 ? -2.076 -3.094 -6.242 1 95.5 81 LEU A CA 1
ATOM 634 C C . LEU A 1 81 ? -2.91 -2.842 -7.492 1 95.5 81 LEU A C 1
ATOM 636 O O . LEU A 1 81 ? -4.129 -3.021 -7.477 1 95.5 81 LEU A O 1
ATOM 640 N N . VAL A 1 82 ? -2.256 -2.463 -8.547 1 96.81 82 VAL A N 1
ATOM 641 C CA . VAL A 1 82 ? -2.955 -2.115 -9.781 1 96.81 82 VAL A CA 1
ATOM 642 C C . VAL A 1 82 ? -3.523 -3.379 -10.43 1 96.81 82 VAL A C 1
ATOM 644 O O . VAL A 1 82 ? -4.68 -3.4 -10.852 1 96.81 82 VAL A O 1
ATOM 647 N N . ALA A 1 83 ? -2.707 -4.434 -10.461 1 95.44 83 ALA A N 1
ATOM 648 C CA . ALA A 1 83 ? -3.141 -5.676 -11.094 1 95.44 83 ALA A CA 1
ATOM 649 C C . ALA A 1 83 ? -4.375 -6.242 -10.398 1 95.44 83 ALA A C 1
ATOM 651 O O . ALA A 1 83 ? -5.359 -6.598 -11.055 1 95.44 83 ALA A O 1
ATOM 652 N N . ILE A 1 84 ? -4.359 -6.324 -9.086 1 94.5 84 ILE A N 1
ATOM 653 C CA . ILE A 1 84 ? -5.461 -6.887 -8.312 1 94.5 84 ILE A CA 1
ATOM 654 C C . ILE A 1 84 ? -6.695 -5.996 -8.453 1 94.5 84 ILE A C 1
ATOM 656 O O . ILE A 1 84 ? -7.82 -6.496 -8.539 1 94.5 84 ILE A O 1
ATOM 660 N N . THR A 1 85 ? -6.484 -4.668 -8.492 1 96.19 85 THR A N 1
ATOM 661 C CA . THR A 1 85 ? -7.594 -3.736 -8.641 1 96.19 85 THR A CA 1
ATOM 662 C C . THR A 1 85 ? -8.32 -3.979 -9.961 1 96.19 85 THR A C 1
ATOM 664 O O . THR A 1 85 ? -9.555 -3.979 -10.008 1 96.19 85 THR A O 1
ATOM 667 N N . TYR A 1 86 ? -7.594 -4.164 -11.023 1 96.94 86 TYR A N 1
ATOM 668 C CA . TYR A 1 86 ? -8.203 -4.43 -12.32 1 96.94 86 TYR A CA 1
ATOM 669 C C . TYR A 1 86 ? -9 -5.734 -12.297 1 96.94 86 TYR A C 1
ATOM 671 O O . TYR A 1 86 ? -10.109 -5.801 -12.82 1 96.94 86 TYR A O 1
ATOM 679 N N . VAL A 1 87 ? -8.43 -6.73 -11.68 1 95.06 87 VAL A N 1
ATOM 680 C CA . VAL A 1 87 ? -9.086 -8.031 -11.609 1 95.06 87 VAL A CA 1
ATOM 681 C C . VAL A 1 87 ? -10.367 -7.918 -10.781 1 95.06 87 VAL A C 1
ATOM 683 O O . VAL A 1 87 ? -11.414 -8.445 -11.172 1 95.06 87 VAL A O 1
ATOM 686 N N . ASN A 1 88 ? -10.289 -7.223 -9.633 1 94.81 88 ASN A N 1
ATOM 687 C CA . ASN A 1 88 ? -11.469 -6.98 -8.812 1 94.81 88 ASN A CA 1
ATOM 688 C C . ASN A 1 88 ? -12.547 -6.23 -9.586 1 94.81 88 ASN A C 1
ATOM 690 O O . ASN A 1 88 ? -13.742 -6.492 -9.406 1 94.81 88 ASN A O 1
ATOM 694 N N . THR A 1 89 ? -12.117 -5.301 -10.375 1 96.69 89 THR A N 1
ATOM 695 C CA . THR A 1 89 ? -13.062 -4.508 -11.156 1 96.69 89 THR A CA 1
ATOM 696 C C . THR A 1 89 ? -13.758 -5.371 -12.203 1 96.69 89 THR A C 1
ATOM 698 O O . THR A 1 89 ? -14.961 -5.246 -12.414 1 96.69 89 THR A O 1
ATOM 701 N N . LEU A 1 90 ? -12.992 -6.23 -12.836 1 96.19 90 LEU A N 1
ATOM 702 C CA . LEU A 1 90 ? -13.586 -7.145 -13.812 1 96.19 90 LEU A CA 1
ATOM 703 C C . LEU A 1 90 ? -14.594 -8.07 -13.141 1 96.19 90 LEU A C 1
ATOM 705 O O . LEU A 1 90 ? -15.633 -8.391 -13.727 1 96.19 90 LEU A O 1
ATOM 709 N N . GLU A 1 91 ? -14.234 -8.508 -11.961 1 94.69 91 GLU A N 1
ATOM 710 C CA . GLU A 1 91 ? -15.156 -9.336 -11.188 1 94.69 91 GLU A CA 1
ATOM 711 C C . GLU A 1 91 ? -16.438 -8.57 -10.844 1 94.69 91 GLU A C 1
ATOM 713 O O . GLU A 1 91 ? -17.531 -9.086 -11.016 1 94.69 91 GLU A O 1
ATOM 718 N N . GLU A 1 92 ? -16.219 -7.309 -10.391 1 95.19 92 GLU A N 1
ATOM 719 C CA . GLU A 1 92 ? -17.344 -6.461 -10.039 1 95.19 92 GLU A CA 1
ATOM 720 C C . GLU A 1 92 ? -18.25 -6.211 -11.242 1 95.19 92 GLU A C 1
ATOM 722 O O . GLU A 1 92 ? -19.469 -6.125 -11.102 1 95.19 92 GLU A O 1
ATOM 727 N N . ARG A 1 93 ? -17.656 -6.207 -12.43 1 96.19 93 ARG A N 1
ATOM 728 C CA . ARG A 1 93 ? -18.391 -5.98 -13.672 1 96.19 93 ARG A CA 1
ATOM 729 C C . ARG A 1 93 ? -18.984 -7.277 -14.195 1 96.19 93 ARG A C 1
ATOM 731 O O . ARG A 1 93 ? -19.5 -7.324 -15.32 1 96.19 93 ARG A O 1
ATOM 738 N N . ARG A 1 94 ? -18.859 -8.391 -13.5 1 96 94 ARG A N 1
ATOM 739 C CA . ARG A 1 94 ? -19.422 -9.703 -13.781 1 96 94 ARG A CA 1
ATOM 740 C C . ARG A 1 94 ? -18.719 -10.367 -14.961 1 96 94 ARG A C 1
ATOM 742 O O . ARG A 1 94 ? -19.328 -11.156 -15.695 1 96 94 ARG A O 1
ATOM 749 N N . GLY A 1 95 ? -17.531 -9.875 -15.188 1 94.25 95 GLY A N 1
ATOM 750 C CA . GLY A 1 95 ? -16.781 -10.469 -16.281 1 94.25 95 GLY A CA 1
ATOM 751 C C . GLY A 1 95 ? -16.625 -11.969 -16.141 1 94.25 95 GLY A C 1
ATOM 752 O O . GLY A 1 95 ? -16.812 -12.711 -17.109 1 94.25 95 GLY A O 1
ATOM 753 N N . PHE A 1 96 ? -16.375 -12.469 -15 1 93.69 96 PHE A N 1
ATOM 754 C CA . PHE A 1 96 ? -16.109 -13.883 -14.766 1 93.69 96 PHE A CA 1
ATOM 755 C C . PHE A 1 96 ? -17.406 -14.688 -14.711 1 93.69 96 PHE A C 1
ATOM 757 O O . PHE A 1 96 ? -17.438 -15.859 -15.086 1 93.69 96 PHE A O 1
ATOM 764 N N . GLU A 1 97 ? -18.438 -14.039 -14.32 1 94.56 97 GLU A N 1
ATOM 765 C CA . GLU A 1 97 ? -19.75 -14.688 -14.328 1 94.56 97 GLU A CA 1
ATOM 766 C C . GLU A 1 97 ? -20.219 -14.961 -15.758 1 94.56 97 GLU A C 1
ATOM 768 O O . GLU A 1 97 ? -20.844 -15.984 -16.031 1 94.56 97 GLU A O 1
ATOM 773 N N . VAL A 1 98 ? -19.969 -14.008 -16.594 1 95.12 98 VAL A N 1
ATOM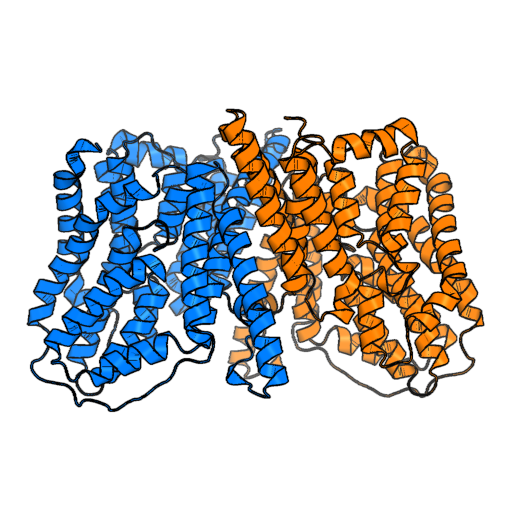 774 C CA . VAL A 1 98 ? -20.328 -14.18 -18 1 95.12 98 VAL A CA 1
ATOM 775 C C . VAL A 1 98 ? -19.547 -15.367 -18.594 1 95.12 98 VAL A C 1
ATOM 777 O O . VAL A 1 98 ? -20.109 -16.172 -19.328 1 95.12 98 VAL A O 1
ATOM 780 N N . LEU A 1 99 ? -18.281 -15.406 -18.266 1 92.75 99 LEU A N 1
ATOM 781 C CA . LEU A 1 99 ? -17.453 -16.516 -18.719 1 92.75 99 LEU A CA 1
ATOM 782 C C . LEU A 1 99 ? -18 -17.844 -18.203 1 92.75 99 LEU A C 1
ATOM 784 O O . LEU A 1 99 ? -18.109 -18.812 -18.969 1 92.75 99 LEU A O 1
ATOM 788 N N . ARG A 1 100 ? -18.312 -17.891 -16.984 1 92.62 100 ARG A N 1
ATOM 789 C CA . ARG A 1 100 ? -18.891 -19.094 -16.375 1 92.62 100 ARG A CA 1
ATOM 790 C C . ARG A 1 100 ? -20.188 -19.484 -17.078 1 92.62 100 ARG A C 1
ATOM 792 O O . ARG A 1 100 ? -20.359 -20.641 -17.453 1 92.62 100 ARG A O 1
ATOM 799 N N . ALA A 1 101 ? -21.078 -18.531 -17.266 1 94.25 101 ALA A N 1
ATOM 800 C CA . ALA A 1 101 ? -22.375 -18.797 -17.891 1 94.25 101 ALA A CA 1
ATOM 801 C C . ALA A 1 101 ? -22.203 -19.328 -19.297 1 94.25 101 ALA A C 1
ATOM 803 O O . ALA A 1 101 ? -22.938 -20.234 -19.719 1 94.25 101 ALA A O 1
ATOM 804 N N . LYS A 1 102 ? -21.297 -18.797 -20 1 93.19 102 LYS A N 1
ATOM 805 C CA . LYS A 1 102 ? -21.047 -19.25 -21.359 1 93.19 102 LYS A CA 1
ATOM 806 C C . LYS A 1 102 ? -20.547 -20.688 -21.391 1 93.19 102 LYS A C 1
ATOM 808 O O . LYS A 1 102 ? -21.016 -21.5 -22.188 1 93.19 102 LYS A O 1
ATOM 813 N N . LEU A 1 103 ? -19.672 -21.031 -20.484 1 91.94 103 LEU A N 1
ATOM 814 C CA . LEU A 1 103 ? -19.078 -22.359 -20.453 1 91.94 103 LEU A CA 1
ATOM 815 C C . LEU A 1 103 ? -20.094 -23.406 -20.016 1 91.94 103 LEU A C 1
ATOM 817 O O . LEU A 1 103 ? -20.141 -24.5 -20.562 1 91.94 103 LEU A O 1
ATOM 821 N N . VAL A 1 104 ? -20.906 -23.031 -19.078 1 91.62 104 VAL A N 1
ATOM 822 C CA . VAL A 1 104 ? -21.875 -24 -18.547 1 91.62 104 VAL A CA 1
ATOM 823 C C . VAL A 1 104 ? -23 -24.234 -19.562 1 91.62 104 VAL A C 1
ATOM 825 O O . VAL A 1 104 ? -23.688 -25.25 -19.516 1 91.62 104 VAL A O 1
ATOM 828 N N . SER A 1 105 ? -23.141 -23.312 -20.5 1 92.5 105 SER A N 1
ATOM 829 C CA . SER A 1 105 ? -24.25 -23.375 -21.438 1 92.5 105 SER A CA 1
ATOM 830 C C . SER A 1 105 ? -23.828 -24.078 -22.734 1 92.5 105 SER A C 1
ATOM 832 O O . SER A 1 105 ? -24.672 -24.344 -23.594 1 92.5 105 SER A O 1
ATOM 834 N N . MET A 1 106 ? -22.625 -24.438 -22.859 1 91.81 106 MET A N 1
ATOM 835 C CA . MET A 1 106 ? -22.094 -24.953 -24.125 1 91.81 106 MET A CA 1
ATOM 836 C C . MET A 1 106 ? -22.562 -26.375 -24.391 1 91.81 106 MET A C 1
ATOM 838 O O . MET A 1 106 ? -22.547 -26.844 -25.531 1 91.81 106 MET A O 1
ATOM 842 N N . GLY A 1 107 ? -22.984 -27.125 -23.375 1 90.94 107 GLY A N 1
ATOM 843 C CA . GLY A 1 107 ? -23.484 -28.484 -23.547 1 90.94 107 GLY A CA 1
ATOM 844 C C . GLY A 1 107 ? -22.406 -29.469 -23.953 1 90.94 107 GLY A C 1
ATOM 845 O O . GLY A 1 107 ? -22.672 -30.406 -24.719 1 90.94 107 GLY A O 1
ATOM 846 N N . LEU A 1 108 ? -21.266 -29.281 -23.438 1 94 108 LEU A N 1
ATOM 847 C CA . LEU A 1 108 ? -20.156 -30.156 -23.781 1 94 108 LEU A CA 1
ATOM 848 C C . LEU A 1 108 ? -20.094 -31.359 -22.844 1 94 108 LEU A C 1
ATOM 850 O O . LEU A 1 108 ? -20.703 -31.344 -21.766 1 94 108 LEU A O 1
ATOM 854 N N . SER A 1 109 ? -19.406 -32.375 -23.312 1 95.75 109 SER A N 1
ATOM 855 C CA . SER A 1 109 ? -19.188 -33.562 -22.484 1 95.75 109 SER A CA 1
ATOM 856 C C . SER A 1 109 ? -18.234 -33.25 -21.328 1 95.75 109 SER A C 1
ATOM 858 O O . SER A 1 109 ? -17.516 -32.25 -21.359 1 95.75 109 SER A O 1
ATOM 860 N N . TYR A 1 110 ? -18.219 -34.125 -20.312 1 96.31 110 TYR A N 1
ATOM 861 C CA . TYR A 1 110 ? -17.297 -33.969 -19.188 1 96.31 110 TYR A CA 1
ATOM 862 C C . TYR A 1 110 ? -15.852 -33.938 -19.672 1 96.31 110 TYR A C 1
ATOM 864 O O . TYR A 1 110 ? -15.055 -33.125 -19.188 1 96.31 110 TYR A O 1
ATOM 872 N N . ARG A 1 111 ? -15.516 -34.75 -20.578 1 97.06 111 ARG A N 1
ATOM 873 C CA . ARG A 1 111 ? -14.141 -34.844 -21.078 1 97.06 111 ARG A CA 1
ATOM 874 C C . ARG A 1 111 ? -13.766 -33.594 -21.859 1 97.06 111 ARG A C 1
ATOM 876 O O . ARG A 1 111 ? -12.656 -33.062 -21.703 1 97.06 111 ARG A O 1
ATOM 883 N N . SER A 1 112 ? -14.672 -33.125 -22.672 1 96.81 112 SER A N 1
ATOM 884 C CA . SER A 1 112 ? -14.43 -31.891 -23.391 1 96.81 112 SER A CA 1
ATOM 885 C C . SER A 1 112 ? -14.305 -30.703 -22.438 1 96.81 112 SER A C 1
ATOM 887 O O . SER A 1 112 ? -13.469 -29.828 -22.641 1 96.81 112 SER A O 1
ATOM 889 N N . LEU A 1 113 ? -15.125 -30.75 -21.453 1 95.81 113 LEU A N 1
ATOM 890 C CA . LEU A 1 113 ? -15.102 -29.672 -20.469 1 95.81 113 LEU A CA 1
ATOM 891 C C . LEU A 1 113 ? -13.805 -29.688 -19.672 1 95.81 113 LEU A C 1
ATOM 893 O O . LEU A 1 113 ? -13.258 -28.641 -19.328 1 95.81 113 LEU A O 1
ATOM 897 N N . PHE A 1 114 ? -13.406 -30.891 -19.375 1 97.69 114 PHE A N 1
ATOM 898 C CA . PHE A 1 114 ? -12.141 -31.062 -18.672 1 97.69 114 PHE A CA 1
ATOM 899 C C . PHE A 1 114 ? -10.992 -30.422 -19.438 1 97.69 114 PHE A C 1
ATOM 901 O O . PHE A 1 114 ? -10.227 -29.641 -18.875 1 97.69 114 PHE A O 1
ATOM 908 N N . LEU A 1 115 ? -10.914 -30.703 -20.703 1 98.06 115 LEU A N 1
ATOM 909 C CA . LEU A 1 115 ? -9.852 -30.156 -21.547 1 98.06 115 LEU A CA 1
ATOM 910 C C . LEU A 1 115 ? -10.008 -28.656 -21.719 1 98.06 115 LEU A C 1
ATOM 912 O O . LEU A 1 115 ? -9.023 -27.922 -21.656 1 98.06 115 LEU A O 1
ATOM 916 N N . LEU A 1 116 ? -11.203 -28.219 -21.859 1 97.75 116 LEU A N 1
ATOM 917 C CA . LEU A 1 116 ? -11.469 -26.812 -22.109 1 97.75 116 LEU A CA 1
ATOM 918 C C . LEU A 1 116 ? -11.148 -25.969 -20.875 1 97.75 116 LEU A C 1
ATOM 920 O O . LEU A 1 116 ? -10.5 -24.938 -20.969 1 97.75 116 LEU A O 1
ATOM 924 N N . THR A 1 117 ? -11.617 -26.391 -19.719 1 97.81 117 THR A N 1
ATOM 925 C CA . THR A 1 117 ? -11.359 -25.625 -18.484 1 97.81 117 THR A CA 1
ATOM 926 C C . THR A 1 117 ? -9.875 -25.641 -18.156 1 97.81 117 THR A C 1
ATOM 928 O O . THR A 1 117 ? -9.344 -24.641 -17.656 1 97.81 117 THR A O 1
ATOM 931 N N . GLY A 1 118 ? -9.234 -26.734 -18.406 1 98.38 118 GLY A N 1
ATOM 932 C CA . GLY A 1 118 ? -7.789 -26.781 -18.219 1 98.38 118 GLY A CA 1
ATOM 933 C C . GLY A 1 118 ? -7.047 -25.828 -19.141 1 98.38 118 GLY A C 1
ATOM 934 O O . GLY A 1 118 ? -6.188 -25.062 -18.688 1 98.38 118 GLY A O 1
ATOM 935 N N . ALA A 1 119 ? -7.41 -25.875 -20.375 1 98.5 119 ALA A N 1
ATOM 936 C CA . ALA A 1 119 ? -6.766 -25.016 -21.375 1 98.5 119 ALA A CA 1
ATOM 937 C C . ALA A 1 119 ? -7.023 -23.547 -21.062 1 98.5 119 ALA A C 1
ATOM 939 O O . ALA A 1 119 ? -6.113 -22.719 -21.141 1 98.5 119 ALA A O 1
ATOM 940 N N . LEU A 1 120 ? -8.227 -23.25 -20.719 1 98.25 120 LEU A N 1
ATOM 941 C CA . LEU A 1 120 ? -8.57 -21.875 -20.375 1 98.25 120 LEU A CA 1
ATOM 942 C C . LEU A 1 120 ? -7.809 -21.422 -19.125 1 98.25 120 LEU A C 1
ATOM 944 O O . LEU A 1 120 ? -7.344 -20.281 -19.047 1 98.25 120 LEU A O 1
ATOM 948 N N . SER A 1 121 ? -7.711 -22.344 -18.141 1 98.5 121 SER A N 1
ATOM 949 C CA . SER A 1 121 ? -6.953 -22.016 -16.938 1 98.5 121 SER A CA 1
ATOM 950 C C . SER A 1 121 ? -5.496 -21.703 -17.266 1 98.5 121 SER A C 1
ATOM 952 O O . SER A 1 121 ? -4.926 -20.75 -16.734 1 98.5 121 SER A O 1
ATOM 954 N N . PHE A 1 122 ? -4.945 -22.516 -18.141 1 98.5 122 PHE A N 1
ATOM 955 C CA . PHE A 1 122 ? -3.553 -22.344 -18.531 1 98.5 122 PHE A CA 1
ATOM 956 C C . PHE A 1 122 ? -3.328 -20.984 -19.156 1 98.5 122 PHE A C 1
ATOM 958 O O . PHE A 1 122 ? -2.412 -20.25 -18.766 1 98.5 122 PHE A O 1
ATOM 965 N N . PHE A 1 123 ? -4.129 -20.547 -20 1 97.69 123 PHE A N 1
ATOM 966 C CA . PHE A 1 123 ? -3.908 -19.312 -20.734 1 97.69 123 PHE A CA 1
ATOM 967 C C . PHE A 1 123 ? -4.379 -18.109 -19.938 1 97.69 123 PHE A C 1
ATOM 969 O O . PHE A 1 123 ? -3.742 -17.047 -19.953 1 97.69 123 PHE A O 1
ATOM 976 N N . LEU A 1 124 ? -5.461 -18.234 -19.188 1 96.75 124 LEU A N 1
ATOM 977 C CA . LEU A 1 124 ? -5.977 -17.125 -18.391 1 96.75 124 LEU A CA 1
ATOM 978 C C . LEU A 1 124 ? -5.027 -16.781 -17.25 1 96.75 124 LEU A C 1
ATOM 980 O O . LEU A 1 124 ? -4.906 -15.617 -16.859 1 96.75 124 LEU A O 1
ATOM 984 N N . SER A 1 125 ? -4.363 -17.812 -16.766 1 97.62 125 SER A N 1
ATOM 985 C CA . SER A 1 125 ? -3.494 -17.625 -15.609 1 97.62 125 SER A CA 1
ATOM 986 C C . SER A 1 125 ? -2.283 -16.766 -15.961 1 97.62 125 SER A C 1
ATOM 988 O O . SER A 1 125 ? -1.692 -16.125 -15.094 1 97.62 125 SER A O 1
ATOM 990 N N . GLY A 1 126 ? -1.934 -16.75 -17.219 1 95.44 126 GLY A N 1
ATOM 991 C CA . GLY A 1 126 ? -0.85 -15.898 -17.672 1 95.44 126 GLY A CA 1
ATOM 992 C C . GLY A 1 126 ? -1.174 -14.422 -17.562 1 95.44 126 GLY A C 1
ATOM 993 O O . GLY A 1 126 ? -0.273 -13.578 -17.578 1 95.44 126 GLY A O 1
ATOM 994 N N . ILE A 1 127 ? -2.473 -14.133 -17.297 1 91.62 127 ILE A N 1
ATOM 995 C CA . ILE A 1 127 ? -2.916 -12.742 -17.266 1 91.62 127 ILE A CA 1
ATOM 996 C C . ILE A 1 127 ? -3.514 -12.414 -15.906 1 91.62 127 ILE A C 1
ATOM 998 O O . ILE A 1 127 ? -3.209 -11.375 -15.312 1 91.62 127 ILE A O 1
ATOM 1002 N N . LEU A 1 128 ? -4.41 -13.234 -15.266 1 90.62 128 LEU A N 1
ATOM 1003 C CA . LEU A 1 128 ? -5.188 -12.992 -14.055 1 90.62 128 LEU A CA 1
ATOM 1004 C C . LEU A 1 128 ? -4.449 -13.5 -12.82 1 90.62 128 LEU A C 1
ATOM 1006 O O . LEU A 1 128 ? -4.805 -13.156 -11.695 1 90.62 128 LEU A O 1
ATOM 1010 N N . ASP A 1 129 ? -3.422 -14.234 -12.922 1 89.38 129 ASP A N 1
ATOM 1011 C CA . ASP A 1 129 ? -2.68 -14.93 -11.875 1 89.38 129 ASP A CA 1
ATOM 1012 C C . ASP A 1 129 ? -3.303 -16.297 -11.57 1 89.38 129 ASP A C 1
ATOM 1014 O O . ASP A 1 129 ? -4.418 -16.578 -12.016 1 89.38 129 ASP A O 1
ATOM 1018 N N . ASN A 1 130 ? -2.654 -17.094 -10.789 1 95.62 130 ASN A N 1
ATOM 1019 C CA . ASN A 1 130 ? -3.018 -18.5 -10.594 1 95.62 130 ASN A CA 1
ATOM 1020 C C . ASN A 1 130 ? -4.211 -18.641 -9.656 1 95.62 130 ASN A C 1
ATOM 1022 O O . ASN A 1 130 ? -5.125 -19.422 -9.922 1 95.62 130 ASN A O 1
ATOM 1026 N N . LEU A 1 131 ? -4.316 -17.875 -8.609 1 93.75 131 LEU A N 1
ATOM 1027 C CA . LEU A 1 131 ? -5.387 -17.969 -7.625 1 93.75 131 LEU A CA 1
ATOM 1028 C C . LEU A 1 131 ? -6.727 -17.578 -8.242 1 93.75 131 LEU A C 1
ATOM 1030 O O . LEU A 1 131 ? -7.707 -18.328 -8.133 1 93.75 131 LEU A O 1
ATOM 1034 N N . THR A 1 132 ? -6.746 -16.453 -8.875 1 93.56 132 THR A N 1
ATOM 1035 C CA . THR A 1 132 ? -7.969 -15.953 -9.492 1 93.56 132 THR A CA 1
ATOM 1036 C C . THR A 1 132 ? -8.469 -16.922 -10.562 1 93.56 132 THR A C 1
ATOM 1038 O O . THR A 1 132 ? -9.656 -17.25 -10.609 1 93.56 132 THR A O 1
ATOM 1041 N N . THR A 1 133 ? -7.582 -17.344 -11.383 1 96.94 133 THR A N 1
ATOM 1042 C CA . THR A 1 133 ? -7.922 -18.281 -12.461 1 96.94 133 THR A CA 1
ATOM 1043 C C . THR A 1 133 ? -8.508 -19.562 -11.891 1 96.94 133 THR A C 1
ATOM 1045 O O . THR A 1 133 ? -9.531 -20.047 -12.367 1 96.94 133 THR A O 1
ATOM 1048 N N . ALA A 1 134 ? -7.863 -20.047 -10.852 1 97.31 134 ALA A N 1
ATOM 1049 C CA . ALA A 1 134 ? -8.32 -21.297 -10.242 1 97.31 134 ALA A CA 1
ATOM 1050 C C . ALA A 1 134 ? -9.727 -21.141 -9.656 1 97.31 134 ALA A C 1
ATOM 1052 O O . ALA A 1 134 ? -10.562 -22.031 -9.789 1 97.31 134 ALA A O 1
ATOM 1053 N N . LEU A 1 135 ? -10.031 -20.047 -9.062 1 95.19 135 LEU A N 1
ATOM 1054 C CA . LEU A 1 135 ? -11.336 -19.828 -8.445 1 95.19 135 LEU A CA 1
ATOM 1055 C C . LEU A 1 135 ? -12.422 -19.688 -9.5 1 95.19 135 LEU A C 1
ATOM 1057 O O . LEU A 1 135 ? -13.516 -20.25 -9.352 1 95.19 135 LEU A O 1
ATOM 1061 N N . VAL A 1 136 ? -12.102 -18.984 -10.555 1 95.19 136 VAL A N 1
ATOM 1062 C CA . VAL A 1 136 ? -13.07 -18.766 -11.625 1 95.19 136 VAL A CA 1
ATOM 1063 C C . VAL A 1 136 ? -13.383 -20.078 -12.328 1 95.19 136 VAL A C 1
ATOM 1065 O O . VAL A 1 136 ? -14.547 -20.453 -12.484 1 95.19 136 VAL A O 1
ATOM 1068 N N . MET A 1 137 ? -12.398 -20.781 -12.695 1 97.25 137 MET A N 1
ATOM 1069 C CA . MET A 1 137 ? -12.602 -22.031 -13.414 1 97.25 137 MET A CA 1
ATOM 1070 C C . MET A 1 137 ? -13.141 -23.125 -12.484 1 97.25 137 MET A C 1
ATOM 1072 O O . MET A 1 137 ? -13.891 -24 -12.922 1 97.25 137 MET A O 1
ATOM 1076 N N . GLY A 1 138 ? -12.75 -23 -11.227 1 96.81 138 GLY A N 1
ATOM 1077 C CA . GLY A 1 138 ? -13.328 -23.906 -10.242 1 96.81 138 GLY A CA 1
ATOM 1078 C C . GLY A 1 138 ? -14.836 -23.797 -10.141 1 96.81 138 GLY A C 1
ATOM 1079 O O . GLY A 1 138 ? -15.531 -24.812 -10.023 1 96.81 138 GLY A O 1
ATOM 1080 N N . THR A 1 139 ? -15.305 -22.625 -10.195 1 94.62 139 THR A N 1
ATOM 1081 C CA . THR A 1 139 ? -16.75 -22.406 -10.141 1 94.62 139 THR A CA 1
ATOM 1082 C C . THR A 1 139 ? -17.438 -23.078 -11.328 1 94.62 139 THR A C 1
ATOM 1084 O O . THR A 1 139 ? -18.531 -23.609 -11.195 1 94.62 139 THR A O 1
ATOM 1087 N N . VAL A 1 140 ? -16.812 -22.984 -12.414 1 94.19 140 VAL A N 1
ATOM 1088 C CA . VAL A 1 140 ? -17.359 -23.594 -13.617 1 94.19 140 VAL A CA 1
ATOM 1089 C C . VAL A 1 140 ? -17.438 -25.109 -13.445 1 94.19 140 VAL A C 1
ATOM 1091 O O . VAL A 1 140 ? -18.5 -25.703 -13.688 1 94.19 140 VAL A O 1
ATOM 1094 N N . VAL A 1 141 ? -16.375 -25.703 -13.047 1 96.12 141 VAL A N 1
ATOM 1095 C CA . VAL A 1 141 ? -16.297 -27.156 -12.914 1 96.12 141 VAL A CA 1
ATOM 1096 C C . VAL A 1 141 ? -17.281 -27.625 -11.844 1 96.12 141 VAL A C 1
ATOM 1098 O O . VAL A 1 141 ? -17.922 -28.656 -12.008 1 96.12 141 VAL A O 1
ATOM 1101 N N . MET A 1 142 ? -17.422 -26.859 -10.805 1 94.69 142 MET A N 1
ATOM 1102 C CA . MET A 1 142 ? -18.344 -27.234 -9.734 1 94.69 142 MET A CA 1
ATOM 1103 C C . MET A 1 142 ? -19.781 -27.125 -10.203 1 94.69 142 MET A C 1
ATOM 1105 O O . MET A 1 142 ? -20.625 -27.938 -9.836 1 94.69 142 MET A O 1
ATOM 1109 N N . ALA A 1 143 ? -20.047 -26.156 -10.961 1 92.12 143 ALA A N 1
ATOM 1110 C CA . ALA A 1 143 ? -21.391 -25.969 -11.484 1 92.12 143 ALA A CA 1
ATOM 1111 C C . ALA A 1 143 ? -21.766 -27.109 -12.43 1 92.12 143 ALA A C 1
ATOM 1113 O O . ALA A 1 143 ? -22.891 -27.609 -12.375 1 92.12 143 ALA A O 1
ATOM 1114 N N . LEU A 1 144 ? -20.938 -27.5 -13.195 1 91.5 144 LEU A N 1
ATOM 1115 C CA . LEU A 1 144 ? -21.203 -28.516 -14.211 1 91.5 144 LEU A CA 1
ATOM 1116 C C . LEU A 1 144 ? -21.109 -29.906 -13.625 1 91.5 144 LEU A C 1
ATOM 1118 O O . LEU A 1 144 ? -21.672 -30.859 -14.172 1 91.5 144 LEU A O 1
ATOM 1122 N N . GLY A 1 145 ? -20.328 -30 -12.586 1 91.38 145 GLY A N 1
ATOM 1123 C CA . GLY A 1 145 ? -20.109 -31.297 -11.984 1 91.38 145 GLY A CA 1
ATOM 1124 C C . GLY A 1 145 ? -20.953 -31.531 -10.742 1 91.38 145 GLY A C 1
ATOM 1125 O O . GLY A 1 145 ? -20.594 -32.344 -9.883 1 91.38 145 GLY A O 1
ATOM 1126 N N . SER A 1 146 ? -22.031 -30.844 -10.586 1 86.69 146 SER A N 1
ATOM 1127 C CA . SER A 1 146 ? -22.859 -30.938 -9.391 1 86.69 146 SER A CA 1
ATOM 1128 C C . SER A 1 146 ? -23.281 -32.375 -9.148 1 86.69 146 SER A C 1
ATOM 1130 O O . SER A 1 146 ? -23.422 -32.812 -7.996 1 86.69 146 SER A O 1
ATOM 1132 N N . HIS A 1 147 ? -23.391 -33.188 -10.148 1 87.75 147 HIS A N 1
ATOM 1133 C CA . HIS A 1 147 ? -23.828 -34.562 -10 1 87.75 147 HIS A CA 1
ATOM 1134 C C . HIS A 1 147 ? -22.688 -35.562 -10.273 1 87.75 147 HIS A C 1
ATOM 1136 O O . HIS A 1 147 ? -22.922 -36.75 -10.453 1 87.75 147 HIS A O 1
ATOM 1142 N N . SER A 1 148 ? -21.562 -35.094 -10.359 1 92.75 148 SER A N 1
ATOM 1143 C CA . SER A 1 148 ? -20.391 -35.969 -10.609 1 92.75 148 SER A CA 1
ATOM 1144 C C . SER A 1 148 ? -19.188 -35.5 -9.805 1 92.75 148 SER A C 1
ATOM 1146 O O . SER A 1 148 ? -18.312 -34.812 -10.336 1 92.75 148 SER A O 1
ATOM 1148 N N . PRO A 1 149 ? -19.094 -35.906 -8.586 1 93.25 149 PRO A N 1
ATOM 1149 C CA . PRO A 1 149 ? -17.969 -35.531 -7.734 1 93.25 149 PRO A CA 1
ATOM 1150 C C . PRO A 1 149 ? -16.625 -35.906 -8.328 1 93.25 149 PRO A C 1
ATOM 1152 O O . PRO A 1 149 ? -15.625 -35.188 -8.109 1 93.25 149 PRO A O 1
ATOM 1155 N N . ARG A 1 150 ? -16.641 -37 -9.016 1 95.56 150 ARG A N 1
ATOM 1156 C CA . ARG A 1 150 ? -15.398 -37.438 -9.648 1 95.56 150 ARG A CA 1
ATOM 1157 C C . ARG A 1 150 ? -14.922 -36.438 -10.688 1 95.56 150 ARG A C 1
ATOM 1159 O O . ARG A 1 150 ? -13.727 -36.125 -10.766 1 95.56 150 ARG A O 1
ATOM 1166 N N . PHE A 1 151 ? -15.859 -35.906 -11.438 1 96.75 151 PHE A N 1
ATOM 1167 C CA . PHE A 1 151 ? -15.523 -34.875 -12.422 1 96.75 151 PHE A CA 1
ATOM 1168 C C . PHE A 1 151 ? -14.977 -33.625 -11.742 1 96.75 151 PHE A C 1
ATOM 1170 O O . PHE A 1 151 ? -13.984 -33.062 -12.195 1 96.75 151 PHE A O 1
ATOM 1177 N N . VAL A 1 152 ? -15.57 -33.219 -10.633 1 97.31 152 VAL A N 1
ATOM 1178 C CA . VAL A 1 152 ? -15.148 -32.031 -9.906 1 97.31 152 VAL A CA 1
ATOM 1179 C C . VAL A 1 152 ? -13.734 -32.25 -9.375 1 97.31 152 VAL A C 1
ATOM 1181 O O . VAL A 1 152 ? -12.891 -31.344 -9.508 1 97.31 152 VAL A O 1
ATOM 1184 N N . THR A 1 153 ? -13.484 -33.375 -8.844 1 97.69 153 THR A N 1
ATOM 1185 C CA . THR A 1 153 ? -12.18 -33.688 -8.258 1 97.69 153 THR A CA 1
ATOM 1186 C C . THR A 1 153 ? -11.086 -33.625 -9.32 1 97.69 153 THR A C 1
ATOM 1188 O O . THR A 1 153 ? -10.102 -32.906 -9.164 1 97.69 153 THR A O 1
ATOM 1191 N N . ILE A 1 154 ? -11.281 -34.344 -10.398 1 98.12 154 ILE A N 1
ATOM 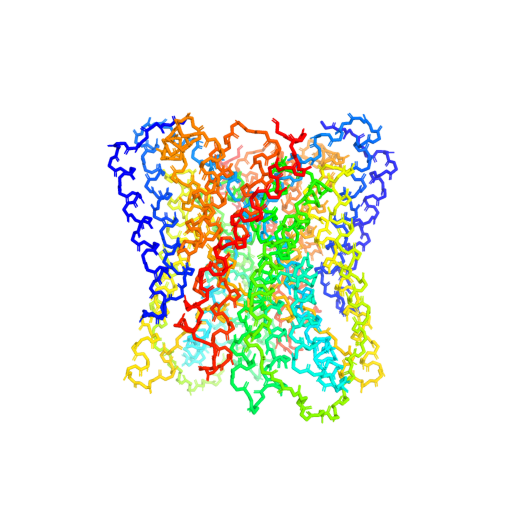1192 C CA . ILE A 1 154 ? -10.289 -34.438 -11.461 1 98.12 154 ILE A CA 1
ATOM 1193 C C . ILE A 1 154 ? -10.141 -33.094 -12.148 1 98.12 154 ILE A C 1
ATOM 1195 O O . ILE A 1 154 ? -9.031 -32.688 -12.484 1 98.12 154 ILE A O 1
ATOM 1199 N N . GLY A 1 155 ? -11.266 -32.406 -12.312 1 98 155 GLY A N 1
ATOM 1200 C CA . GLY A 1 155 ? -11.242 -31.094 -12.906 1 98 155 GLY A CA 1
ATOM 1201 C C . GLY A 1 155 ? -10.477 -30.078 -12.078 1 98 155 GLY A C 1
ATOM 1202 O O . GLY A 1 155 ? -9.68 -29.297 -12.609 1 98 155 GLY A O 1
ATOM 1203 N N . CYS A 1 156 ? -10.703 -30.078 -10.789 1 98.25 156 CYS A N 1
ATOM 1204 C CA . CYS A 1 156 ? -10.023 -29.156 -9.891 1 98.25 156 CYS A CA 1
ATOM 1205 C C . CYS A 1 156 ? -8.516 -29.406 -9.891 1 98.25 156 CYS A C 1
ATOM 1207 O O . CYS A 1 156 ? -7.73 -28.453 -9.906 1 98.25 156 CYS A O 1
ATOM 1209 N N . ILE A 1 157 ? -8.133 -30.672 -9.867 1 98.5 157 ILE A N 1
ATOM 1210 C CA . ILE A 1 157 ? -6.715 -31 -9.906 1 98.5 157 ILE A CA 1
ATOM 1211 C C . ILE A 1 157 ? -6.086 -30.438 -11.18 1 98.5 157 ILE A C 1
ATOM 1213 O O . ILE A 1 157 ? -5.039 -29.781 -11.125 1 98.5 157 ILE A O 1
ATOM 1217 N N . SER A 1 158 ? -6.762 -30.656 -12.273 1 98.69 158 SER A N 1
ATOM 1218 C CA . SER A 1 158 ? -6.258 -30.172 -13.562 1 98.69 158 SER A CA 1
ATOM 1219 C C . SER A 1 158 ? -6.172 -28.656 -13.586 1 98.69 158 SER A C 1
ATOM 1221 O O . SER A 1 158 ? -5.223 -28.078 -14.133 1 98.69 158 SER A O 1
ATOM 1223 N N . ILE A 1 159 ? -7.137 -28 -13.031 1 98.62 159 ILE A N 1
ATOM 1224 C CA . ILE A 1 159 ? -7.188 -26.531 -13.008 1 98.62 159 ILE A CA 1
ATOM 1225 C C . ILE A 1 159 ? -6.02 -25.984 -12.188 1 98.62 159 ILE A C 1
ATOM 1227 O O . ILE A 1 159 ? -5.367 -25.031 -12.594 1 98.62 159 ILE A O 1
ATOM 1231 N N . VAL A 1 160 ? -5.715 -26.578 -11.039 1 98.56 160 VAL A N 1
ATOM 1232 C CA . VAL A 1 160 ? -4.617 -26.141 -10.188 1 98.56 160 VAL A CA 1
ATOM 1233 C C . VAL A 1 160 ? -3.293 -26.266 -10.938 1 98.56 160 VAL A C 1
ATOM 1235 O O . VAL A 1 160 ? -2.5 -25.328 -10.969 1 98.56 160 VAL A O 1
ATOM 1238 N N . VAL A 1 161 ? -3.1 -27.406 -11.602 1 98.81 161 VAL A N 1
ATOM 1239 C CA . VAL A 1 161 ? -1.861 -27.656 -12.336 1 98.81 161 VAL A CA 1
ATOM 1240 C C . VAL A 1 161 ? -1.764 -26.703 -13.523 1 98.81 161 VAL A C 1
ATOM 1242 O O . VAL A 1 161 ? -0.711 -26.109 -13.766 1 98.81 161 VAL A O 1
ATOM 1245 N N . ALA A 1 162 ? -2.869 -26.531 -14.211 1 98.81 162 ALA A N 1
ATOM 1246 C CA . ALA A 1 162 ? -2.908 -25.672 -15.391 1 98.81 162 ALA A CA 1
ATOM 1247 C C . ALA A 1 162 ? -2.68 -24.219 -15.016 1 98.81 162 ALA A C 1
ATOM 1249 O O . ALA A 1 162 ? -1.949 -23.5 -15.703 1 98.81 162 ALA A O 1
ATOM 1250 N N . ALA A 1 163 ? -3.307 -23.766 -13.969 1 98.5 163 ALA A N 1
ATOM 1251 C CA . ALA A 1 163 ? -3.174 -22.391 -13.531 1 98.5 163 ALA A CA 1
ATOM 1252 C C . ALA A 1 163 ? -1.737 -22.078 -13.117 1 98.5 163 ALA A C 1
ATOM 1254 O O . ALA A 1 163 ? -1.188 -21.031 -13.492 1 98.5 163 ALA A O 1
ATOM 1255 N N . ASN A 1 164 ? -1.097 -22.938 -12.359 1 98.5 164 ASN A N 1
ATOM 1256 C CA . ASN A 1 164 ? 0.288 -22.734 -11.953 1 98.5 164 ASN A CA 1
ATOM 1257 C C . ASN A 1 164 ? 1.237 -22.781 -13.148 1 98.5 164 ASN A C 1
ATOM 1259 O O . ASN A 1 164 ? 2.17 -21.984 -13.234 1 98.5 164 ASN A O 1
ATOM 1263 N N . ALA A 1 165 ? 0.982 -23.719 -14.039 1 98.62 165 ALA A N 1
ATOM 1264 C CA . ALA A 1 165 ? 1.796 -23.828 -15.25 1 98.62 165 ALA A CA 1
ATOM 1265 C C . ALA A 1 165 ? 1.626 -22.609 -16.141 1 98.62 165 ALA A C 1
ATOM 1267 O O . ALA A 1 165 ? 2.607 -22.062 -16.656 1 98.62 165 ALA A O 1
ATOM 1268 N N . GLY A 1 166 ? 0.41 -22.203 -16.281 1 98.06 166 GLY A N 1
ATOM 1269 C CA . GLY A 1 166 ? 0.116 -21.031 -17.094 1 98.06 166 GLY A CA 1
ATOM 1270 C C . GLY A 1 166 ? 0.694 -19.75 -16.516 1 98.06 166 GLY A C 1
ATOM 1271 O O . GLY A 1 166 ? 1.051 -18.844 -17.266 1 98.06 166 GLY A O 1
ATOM 1272 N N . GLY A 1 167 ? 0.772 -19.656 -15.242 1 97.5 167 GLY A N 1
ATOM 1273 C CA . GLY A 1 167 ? 1.318 -18.484 -14.578 1 97.5 167 GLY A CA 1
ATOM 1274 C C . GLY A 1 167 ? 2.832 -18.406 -14.656 1 97.5 167 GLY A C 1
ATOM 1275 O O . GLY A 1 167 ? 3.416 -17.344 -14.414 1 97.5 167 GLY A O 1
ATOM 1276 N N . ALA A 1 168 ? 3.457 -19.438 -15.078 1 97.44 168 ALA A N 1
ATOM 1277 C CA . ALA A 1 168 ? 4.914 -19.531 -14.992 1 97.44 168 ALA A CA 1
ATOM 1278 C C . ALA A 1 168 ? 5.578 -18.938 -16.219 1 97.44 168 ALA A C 1
ATOM 1280 O O . ALA A 1 168 ? 6.738 -18.531 -16.172 1 97.44 168 ALA A O 1
ATOM 1281 N N . PHE A 1 169 ? 4.875 -18.812 -17.344 1 97 169 PHE A N 1
ATOM 1282 C CA . PHE A 1 169 ? 5.602 -18.5 -18.578 1 97 169 PHE A CA 1
ATOM 1283 C C . PHE A 1 169 ? 5.434 -17.031 -18.953 1 97 169 PHE A C 1
ATOM 1285 O O . PHE A 1 169 ? 5.91 -16.609 -20 1 97 169 PHE A O 1
ATOM 1292 N N . THR A 1 170 ? 4.742 -16.234 -18.094 1 96.12 170 THR A N 1
ATOM 1293 C CA . THR A 1 170 ? 4.621 -14.797 -18.281 1 96.12 170 THR A CA 1
ATOM 1294 C C . THR A 1 170 ? 5.062 -14.047 -17.031 1 96.12 170 THR A C 1
ATOM 1296 O O . THR A 1 170 ? 4.953 -14.57 -15.922 1 96.12 170 THR A O 1
ATOM 1299 N N . PRO A 1 171 ? 5.543 -12.828 -17.188 1 94.62 171 PRO A N 1
ATOM 1300 C CA . PRO A 1 171 ? 5.934 -12.055 -16 1 94.62 171 PRO A CA 1
ATOM 1301 C C . PRO A 1 171 ? 4.742 -11.695 -15.117 1 94.62 171 PRO A C 1
ATOM 1303 O O . PRO A 1 171 ? 4.914 -11.453 -13.914 1 94.62 171 PRO A O 1
ATOM 1306 N N . PHE A 1 172 ? 3.512 -11.773 -15.641 1 92.25 172 PHE A N 1
ATOM 1307 C CA . PHE A 1 172 ? 2.332 -11.273 -14.938 1 92.25 172 PHE A CA 1
ATOM 1308 C C . PHE A 1 172 ? 1.57 -12.422 -14.281 1 92.25 172 PHE A C 1
ATOM 1310 O O . PHE A 1 172 ? 0.73 -12.195 -13.414 1 92.25 172 PHE A O 1
ATOM 1317 N N . GLY A 1 173 ? 1.897 -13.57 -14.656 1 94.25 173 GLY A N 1
ATOM 1318 C CA . GLY A 1 173 ? 1.058 -14.695 -14.297 1 94.25 173 GLY A CA 1
ATOM 1319 C C . GLY A 1 173 ? 1.252 -15.148 -12.867 1 94.25 173 GLY A C 1
ATOM 1320 O O . GLY A 1 173 ? 0.38 -15.805 -12.289 1 94.25 173 GLY A O 1
ATOM 1321 N N . ASP A 1 174 ? 2.371 -14.844 -12.352 1 95.12 174 ASP A N 1
ATOM 1322 C CA . ASP A 1 174 ? 2.719 -15.219 -10.984 1 95.12 174 ASP A CA 1
ATOM 1323 C C . ASP A 1 174 ? 3.586 -14.156 -10.32 1 95.12 174 ASP A C 1
ATOM 1325 O O . ASP A 1 174 ? 4.324 -13.438 -11 1 95.12 174 ASP A O 1
ATOM 1329 N N . ILE A 1 175 ? 3.484 -14.07 -9.031 1 94.5 175 ILE A N 1
ATOM 1330 C CA . ILE A 1 175 ? 4.266 -13.094 -8.281 1 94.5 175 ILE A CA 1
ATOM 1331 C C . ILE A 1 175 ? 5.754 -13.391 -8.438 1 94.5 175 ILE A C 1
ATOM 1333 O O . ILE A 1 175 ? 6.57 -12.477 -8.547 1 94.5 175 ILE A O 1
ATOM 1337 N N . THR A 1 176 ? 6.121 -14.656 -8.438 1 96.62 176 THR A N 1
ATOM 1338 C CA . THR A 1 176 ? 7.527 -15.039 -8.547 1 96.62 176 THR A CA 1
ATOM 1339 C C . THR A 1 176 ? 8.086 -14.656 -9.914 1 96.62 176 THR A C 1
ATOM 1341 O O . THR A 1 176 ? 9.242 -14.234 -10.023 1 96.62 176 THR A O 1
ATOM 1344 N N . THR A 1 177 ? 7.27 -14.836 -10.977 1 97.44 177 THR A N 1
ATOM 1345 C CA . THR A 1 177 ? 7.723 -14.445 -12.297 1 97.44 177 THR A CA 1
ATOM 1346 C C . THR A 1 177 ? 7.852 -12.922 -12.398 1 97.44 177 THR A C 1
ATOM 1348 O O . THR A 1 177 ? 8.758 -12.414 -13.055 1 97.44 177 THR A O 1
ATOM 1351 N N . LEU A 1 178 ? 6.957 -12.273 -11.727 1 96 178 LEU A N 1
ATOM 1352 C CA . LEU A 1 178 ? 7.035 -10.82 -11.664 1 96 178 LEU A CA 1
ATOM 1353 C C . LEU A 1 178 ? 8.328 -10.367 -10.992 1 96 178 LEU A C 1
ATOM 1355 O O . LEU A 1 178 ? 9 -9.453 -11.477 1 96 178 LEU A O 1
ATOM 1359 N N . MET A 1 179 ? 8.68 -10.984 -9.914 1 96.31 179 MET A N 1
ATOM 1360 C CA . MET A 1 179 ? 9.898 -10.648 -9.188 1 96.31 179 MET A CA 1
ATOM 1361 C C . MET A 1 179 ? 11.125 -10.828 -10.078 1 96.31 179 MET A C 1
ATOM 1363 O O . MET A 1 179 ? 12.023 -9.984 -10.078 1 96.31 179 MET A O 1
ATOM 1367 N N . VAL A 1 180 ? 11.164 -11.898 -10.82 1 97.56 180 VAL A N 1
ATOM 1368 C CA . VAL A 1 180 ? 12.281 -12.195 -11.703 1 97.56 180 VAL A CA 1
ATOM 1369 C C . VAL A 1 180 ? 12.406 -11.109 -12.773 1 97.56 180 VAL A C 1
ATOM 1371 O O . VAL A 1 180 ? 13.508 -10.656 -13.078 1 97.56 180 VAL A O 1
ATOM 1374 N N . TRP A 1 181 ? 11.234 -10.719 -13.305 1 96.75 181 TRP A N 1
ATOM 1375 C CA . TRP A 1 181 ? 11.203 -9.688 -14.336 1 96.75 181 TRP A CA 1
ATOM 1376 C C . TRP A 1 181 ? 11.617 -8.336 -13.773 1 96.75 181 TRP A C 1
ATOM 1378 O O . TRP A 1 181 ? 12.438 -7.633 -14.367 1 96.75 181 TRP A O 1
ATOM 1388 N N . GLN A 1 182 ? 11.141 -7.973 -12.648 1 93.19 182 GLN A N 1
ATOM 1389 C CA . GLN A 1 182 ? 11.43 -6.684 -12.023 1 93.19 182 GLN A CA 1
ATOM 1390 C C . GLN A 1 182 ? 12.906 -6.559 -11.664 1 93.19 182 GLN A C 1
ATOM 1392 O O . GLN A 1 182 ? 13.477 -5.473 -11.734 1 93.19 182 GLN A O 1
ATOM 1397 N N . LYS A 1 183 ? 13.531 -7.699 -11.336 1 93.94 183 LYS A N 1
ATOM 1398 C CA . LYS A 1 183 ? 14.945 -7.707 -10.961 1 93.94 183 LYS A CA 1
ATOM 1399 C C . LYS A 1 183 ? 15.844 -7.688 -12.195 1 93.94 183 LYS A C 1
ATOM 1401 O O . LYS A 1 183 ? 17.062 -7.559 -12.078 1 93.94 183 LYS A O 1
ATOM 1406 N N . GLY A 1 184 ? 15.227 -7.84 -13.383 1 93.5 184 GLY A N 1
ATOM 1407 C CA . GLY A 1 184 ? 15.961 -7.73 -14.633 1 93.5 184 GLY A CA 1
ATOM 1408 C C . GLY A 1 184 ? 16.75 -8.984 -14.977 1 93.5 184 GLY A C 1
ATOM 1409 O O . GLY A 1 184 ? 17.703 -8.93 -15.742 1 93.5 184 GLY A O 1
ATOM 1410 N N . ARG A 1 185 ? 16.328 -10.109 -14.344 1 95.75 185 ARG A N 1
ATOM 1411 C CA . ARG A 1 185 ? 17.047 -11.344 -14.633 1 95.75 185 ARG A CA 1
ATOM 1412 C C . ARG A 1 185 ? 16.625 -11.922 -15.984 1 95.75 185 ARG A C 1
ATOM 1414 O O . ARG A 1 185 ? 17.422 -12.57 -16.656 1 95.75 185 ARG A O 1
ATOM 1421 N N . LEU A 1 186 ? 15.391 -11.68 -16.312 1 96.56 186 LEU A N 1
ATOM 1422 C CA . LEU A 1 186 ? 14.859 -12.078 -17.609 1 96.56 186 LEU A CA 1
ATOM 1423 C C . LEU A 1 186 ? 14.094 -10.93 -18.25 1 96.56 186 LEU A C 1
ATOM 1425 O O . LEU A 1 186 ? 13.367 -10.203 -17.562 1 96.56 186 LEU A O 1
ATOM 1429 N N . ASP A 1 187 ? 14.289 -10.797 -19.547 1 94.5 187 ASP A N 1
ATOM 1430 C CA . ASP A 1 187 ? 13.492 -9.828 -20.281 1 94.5 187 ASP A CA 1
ATOM 1431 C C . ASP A 1 187 ? 12.07 -10.344 -20.516 1 94.5 187 ASP A C 1
ATOM 1433 O O . ASP A 1 187 ? 11.828 -11.555 -20.469 1 94.5 187 ASP A O 1
ATOM 1437 N N . PHE A 1 188 ? 11.227 -9.422 -20.844 1 94.56 188 PHE A N 1
ATOM 1438 C CA . PHE A 1 188 ? 9.805 -9.727 -20.953 1 94.56 188 PHE A CA 1
ATOM 1439 C C . PHE A 1 188 ? 9.578 -10.859 -21.953 1 94.56 188 PHE A C 1
ATOM 1441 O O . PHE A 1 188 ? 8.922 -11.852 -21.625 1 94.56 188 PHE A O 1
ATOM 1448 N N . PHE A 1 189 ? 10.117 -10.844 -23.094 1 95 189 PHE A N 1
ATOM 1449 C CA . PHE A 1 189 ? 9.812 -11.797 -24.156 1 95 189 PHE A CA 1
ATOM 1450 C C . PHE A 1 189 ? 10.547 -13.109 -23.922 1 95 189 PHE A C 1
ATOM 1452 O O . PHE A 1 189 ? 10.148 -14.148 -24.469 1 95 189 PHE A O 1
ATOM 1459 N N . GLU A 1 190 ? 11.562 -13.125 -23.125 1 95.88 190 GLU A N 1
ATOM 1460 C CA . GLU A 1 190 ? 12.328 -14.336 -22.812 1 95.88 190 GLU A CA 1
ATOM 1461 C C . GLU A 1 190 ? 11.484 -15.336 -22.031 1 95.88 190 GLU A C 1
ATOM 1463 O O . GLU A 1 190 ? 11.719 -16.547 -22.125 1 95.88 190 GLU A O 1
ATOM 1468 N N . PHE A 1 191 ? 10.539 -14.844 -21.312 1 97.19 191 PHE A N 1
ATOM 1469 C CA . PHE A 1 191 ? 9.68 -15.703 -20.5 1 97.19 191 PHE A CA 1
ATOM 1470 C C . PHE A 1 191 ? 8.945 -16.703 -21.375 1 97.19 191 PHE A C 1
ATOM 1472 O O . PHE A 1 191 ? 8.664 -17.828 -20.953 1 97.19 191 PHE A O 1
ATOM 1479 N N . PHE A 1 192 ? 8.672 -16.359 -22.594 1 97.25 192 PHE A N 1
ATOM 1480 C CA . PHE A 1 192 ? 7.855 -17.188 -23.469 1 97.25 192 PHE A CA 1
ATOM 1481 C C . PHE A 1 192 ? 8.641 -18.391 -23.953 1 97.25 192 PHE A C 1
ATOM 1483 O O . PHE A 1 192 ? 8.062 -19.344 -24.484 1 97.25 192 PHE A O 1
ATOM 1490 N N . ALA A 1 193 ? 9.922 -18.406 -23.672 1 98.12 193 ALA A N 1
ATOM 1491 C CA . ALA A 1 193 ? 10.727 -19.594 -23.984 1 98.12 193 ALA A CA 1
ATOM 1492 C C . ALA A 1 193 ? 10.234 -20.797 -23.203 1 98.12 193 ALA A C 1
ATOM 1494 O O . ALA A 1 193 ? 10.383 -21.938 -23.656 1 98.12 193 ALA A O 1
ATOM 1495 N N . ILE A 1 194 ? 9.586 -20.516 -22.078 1 98.31 194 ILE A N 1
ATOM 1496 C CA . ILE A 1 194 ? 9.164 -21.656 -21.281 1 98.31 194 ILE A CA 1
ATOM 1497 C C . ILE A 1 194 ? 7.66 -21.875 -21.453 1 98.31 194 ILE A C 1
ATOM 1499 O O . ILE A 1 194 ? 7.031 -22.562 -20.656 1 98.31 194 ILE A O 1
ATOM 1503 N N . LEU A 1 195 ? 7.059 -21.312 -22.484 1 98.56 195 LEU A N 1
ATOM 1504 C CA . LEU A 1 195 ? 5.652 -21.562 -22.781 1 98.56 195 LEU A CA 1
ATOM 1505 C C . LEU A 1 195 ? 5.402 -23.047 -23.016 1 98.56 195 LEU A C 1
ATOM 1507 O O . LEU A 1 195 ? 4.527 -23.641 -22.391 1 98.56 195 LEU A O 1
ATOM 1511 N N . ILE A 1 196 ? 6.215 -23.641 -23.906 1 98.69 196 ILE A N 1
ATOM 1512 C CA . ILE A 1 196 ? 6.023 -25.047 -24.25 1 98.69 196 ILE A CA 1
ATOM 1513 C C . ILE A 1 196 ? 6.348 -25.922 -23.047 1 98.69 196 ILE A C 1
ATOM 1515 O O . ILE A 1 196 ? 5.566 -26.812 -22.703 1 98.69 196 ILE A O 1
ATOM 1519 N N . PRO A 1 197 ? 7.488 -25.688 -22.375 1 98.88 197 PRO A N 1
ATOM 1520 C CA . PRO A 1 197 ? 7.746 -26.453 -21.156 1 98.88 197 PRO A CA 1
ATOM 1521 C C . PRO A 1 197 ? 6.605 -26.344 -20.141 1 98.88 197 PRO A C 1
ATOM 1523 O O . PRO A 1 197 ? 6.238 -27.344 -19.516 1 98.88 197 PRO A O 1
ATOM 1526 N N . SER A 1 198 ? 6.059 -25.172 -19.922 1 98.88 198 SER A N 1
ATOM 1527 C CA . SER A 1 198 ? 4.934 -25 -19 1 98.88 198 SER A CA 1
ATOM 1528 C C . SER A 1 198 ? 3.707 -25.766 -19.469 1 98.88 198 SER A C 1
ATOM 1530 O O . SER A 1 198 ? 2.986 -26.344 -18.656 1 98.88 198 SER A O 1
ATOM 1532 N N . LEU A 1 199 ? 3.484 -25.703 -20.781 1 98.81 199 LEU A N 1
ATOM 1533 C CA . LEU A 1 199 ? 2.369 -26.469 -21.344 1 98.81 199 LEU A CA 1
ATOM 1534 C C . LEU A 1 199 ? 2.547 -27.953 -21.094 1 98.81 199 LEU A C 1
ATOM 1536 O O . LEU A 1 199 ? 1.585 -28.656 -20.75 1 98.81 199 LEU A O 1
ATOM 1540 N N . VAL A 1 200 ? 3.74 -28.453 -21.281 1 98.88 200 VAL A N 1
ATOM 1541 C CA . VAL A 1 200 ? 4.059 -29.859 -21.031 1 98.88 200 VAL A CA 1
ATOM 1542 C C . VAL A 1 200 ? 3.791 -30.203 -19.578 1 98.88 200 VAL A C 1
ATOM 1544 O O . VAL A 1 200 ? 3.324 -31.297 -19.266 1 98.88 200 VAL A O 1
ATOM 1547 N N . ASN A 1 201 ? 4.121 -29.266 -18.672 1 98.88 201 ASN A N 1
ATOM 1548 C CA . ASN A 1 201 ? 3.891 -29.469 -17.25 1 98.88 201 ASN A CA 1
ATOM 1549 C C . ASN A 1 201 ? 2.432 -29.812 -16.953 1 98.88 201 ASN A C 1
ATOM 1551 O O . ASN A 1 201 ? 2.143 -30.609 -16.062 1 98.88 201 ASN A O 1
ATOM 1555 N N . TRP A 1 202 ? 1.503 -29.203 -17.656 1 98.81 202 TRP A N 1
ATOM 1556 C CA . TRP A 1 202 ? 0.079 -29.453 -17.453 1 98.81 202 TRP A CA 1
ATOM 1557 C C . TRP A 1 202 ? -0.394 -30.594 -18.344 1 98.81 202 TRP A C 1
ATOM 1559 O O . TRP A 1 202 ? -1.188 -31.438 -17.922 1 98.81 202 TRP A O 1
ATOM 1569 N N . ALA A 1 203 ? 0.088 -30.688 -19.609 1 98.81 203 ALA A N 1
ATOM 1570 C CA . ALA A 1 203 ? -0.414 -31.641 -20.609 1 98.81 203 ALA A CA 1
ATOM 1571 C C . ALA A 1 203 ? -0.165 -33.062 -20.156 1 98.81 203 ALA A C 1
ATOM 1573 O O . ALA A 1 203 ? -1.001 -33.969 -20.391 1 98.81 203 ALA A O 1
ATOM 1574 N N . VAL A 1 204 ? 0.949 -33.344 -19.578 1 98.81 204 VAL A N 1
ATOM 1575 C CA . VAL A 1 204 ? 1.317 -34.688 -19.188 1 98.81 204 VAL A CA 1
ATOM 1576 C C . VAL A 1 204 ? 0.339 -35.219 -18.141 1 98.81 204 VAL A C 1
ATOM 1578 O O . VAL A 1 204 ? -0.323 -36.219 -18.359 1 98.81 204 VAL A O 1
ATOM 1581 N N . PRO A 1 205 ? 0.23 -34.531 -17.031 1 98.81 205 PRO A N 1
ATOM 1582 C CA . PRO A 1 205 ? -0.766 -35.031 -16.078 1 98.81 205 PRO A CA 1
ATOM 1583 C C . PRO A 1 205 ? -2.191 -34.969 -16.625 1 98.81 205 PRO A C 1
ATOM 1585 O O . PRO A 1 205 ? -3.031 -35.781 -16.297 1 98.81 205 PRO A O 1
ATOM 1588 N N . ALA A 1 206 ? -2.506 -33.969 -17.406 1 98.75 206 ALA A N 1
ATOM 1589 C CA . ALA A 1 206 ? -3.842 -33.844 -17.984 1 98.75 206 ALA A CA 1
ATOM 1590 C C . ALA A 1 206 ? -4.164 -35.062 -18.844 1 98.75 206 ALA A C 1
ATOM 1592 O O . ALA A 1 206 ? -5.297 -35.562 -18.844 1 98.75 206 ALA A O 1
ATOM 1593 N N . ALA A 1 207 ? -3.195 -35.531 -19.609 1 98.62 207 ALA A N 1
ATOM 1594 C CA . ALA A 1 207 ? -3.389 -36.719 -20.453 1 98.62 207 ALA A CA 1
ATOM 1595 C C . ALA A 1 207 ? -3.701 -37.938 -19.609 1 98.62 207 ALA A C 1
ATOM 1597 O O . ALA A 1 207 ? -4.52 -38.781 -20 1 98.62 207 ALA A O 1
ATOM 1598 N N . ILE A 1 208 ? -3.082 -38.031 -18.516 1 98.62 208 ILE A N 1
ATOM 1599 C CA . ILE A 1 208 ? -3.293 -39.188 -17.625 1 98.62 208 ILE A CA 1
ATOM 1600 C C . ILE A 1 208 ? -4.648 -39.031 -16.938 1 98.62 208 ILE A C 1
ATOM 1602 O O . ILE A 1 208 ? -5.422 -40 -16.891 1 98.62 208 ILE A O 1
ATOM 1606 N N . LEU A 1 209 ? -4.961 -37.844 -16.438 1 98.44 209 LEU A N 1
ATOM 1607 C CA . LEU A 1 209 ? -6.203 -37.594 -15.711 1 98.44 209 LEU A CA 1
ATOM 1608 C C . LEU A 1 209 ? -7.406 -37.688 -16.641 1 98.44 209 LEU A C 1
ATOM 1610 O O . LEU A 1 209 ? -8.516 -38 -16.188 1 98.44 209 LEU A O 1
ATOM 1614 N N . PHE A 1 210 ? -7.125 -37.438 -17.906 1 98.06 210 PHE A N 1
ATOM 1615 C CA . PHE A 1 210 ? -8.18 -37.5 -18.922 1 98.06 210 PHE A CA 1
ATOM 1616 C C . PHE A 1 210 ? -8.914 -38.844 -18.844 1 98.06 210 PHE A C 1
ATOM 1618 O O . PHE A 1 210 ? -10.133 -38.906 -19 1 98.06 210 PHE A O 1
ATOM 1625 N N . PHE A 1 211 ? -8.203 -39.906 -18.594 1 97.12 211 PHE A N 1
ATOM 1626 C CA . PHE A 1 211 ? -8.781 -41.219 -18.547 1 97.12 211 PHE A CA 1
ATOM 1627 C C . PHE A 1 211 ? -9.57 -41.438 -17.266 1 97.12 211 PHE A C 1
ATOM 1629 O O . PHE A 1 211 ? -10.359 -42.375 -17.156 1 97.12 211 PHE A O 1
ATOM 1636 N N . ALA A 1 212 ? -9.391 -40.562 -16.312 1 97.19 212 ALA A N 1
ATOM 1637 C CA . ALA A 1 212 ? -10.117 -40.688 -15.055 1 97.19 212 ALA A CA 1
ATOM 1638 C C . ALA A 1 212 ? -11.398 -39.844 -15.086 1 97.19 212 ALA A C 1
ATOM 1640 O O . ALA A 1 212 ? -12.242 -39.969 -14.195 1 97.19 212 ALA A O 1
ATOM 1641 N N . VAL A 1 213 ? -11.617 -39.031 -16.094 1 97.44 213 VAL A N 1
ATOM 1642 C CA . VAL A 1 213 ? -12.812 -38.219 -16.234 1 97.44 213 VAL A CA 1
ATOM 1643 C C . VAL A 1 213 ? -14.008 -39.094 -16.609 1 97.44 213 VAL A C 1
ATOM 1645 O O . VAL A 1 213 ? -13.898 -39.969 -17.484 1 97.44 213 VAL A O 1
ATOM 1648 N N . PRO A 1 214 ? -15.078 -38.938 -15.969 1 95.56 214 PRO A N 1
ATOM 1649 C CA . PRO A 1 214 ? -16.25 -39.75 -16.297 1 95.56 214 PRO A CA 1
ATOM 1650 C C . PRO A 1 214 ? -16.766 -39.469 -17.703 1 95.56 214 PRO A C 1
ATOM 1652 O O . PRO A 1 214 ? -16.547 -38.406 -18.266 1 95.56 214 PRO A O 1
ATOM 1655 N N . LYS A 1 215 ? -17.5 -40.469 -18.156 1 93.44 215 LYS A N 1
ATOM 1656 C CA . LYS A 1 215 ? -18.156 -40.312 -19.438 1 93.44 215 LYS A CA 1
ATOM 1657 C C . LYS A 1 215 ? -19.516 -39.625 -19.281 1 93.44 215 LYS A C 1
ATOM 1659 O O . LYS A 1 215 ? -20.078 -39.594 -18.188 1 93.44 215 LYS A O 1
ATOM 1664 N N . GLY A 1 216 ? -19.906 -38.938 -20.281 1 92.69 216 GLY A N 1
ATOM 1665 C CA . GLY A 1 216 ? -21.219 -38.312 -20.281 1 92.69 216 GLY A CA 1
ATOM 1666 C C . GLY A 1 216 ? -21.172 -36.812 -20.453 1 92.69 216 GLY A C 1
ATOM 1667 O O . GLY A 1 216 ? -20.094 -36.25 -20.703 1 92.69 216 GLY A O 1
ATOM 1668 N N . THR A 1 217 ? -22.406 -36.312 -20.453 1 92.69 217 THR A N 1
ATOM 1669 C CA . THR A 1 217 ? -22.609 -34.875 -20.609 1 92.69 217 THR A CA 1
ATOM 1670 C C . THR A 1 217 ? -23.438 -34.281 -19.453 1 92.69 217 THR A C 1
ATOM 1672 O O . THR A 1 217 ? -24.484 -34.844 -19.109 1 92.69 217 THR A O 1
ATOM 1675 N N . PRO A 1 218 ? -22.844 -33.312 -18.859 1 91.81 218 PRO A N 1
ATOM 1676 C CA . PRO A 1 218 ? -23.672 -32.719 -17.812 1 91.81 218 PRO A CA 1
ATOM 1677 C C . PRO A 1 218 ? -24.906 -32.031 -18.375 1 91.81 218 PRO A C 1
ATOM 1679 O O . PRO A 1 218 ? -24.969 -31.734 -19.578 1 91.81 218 PRO A O 1
ATOM 1682 N N . ASP A 1 219 ? -25.922 -31.875 -17.484 1 83.81 219 ASP A N 1
ATOM 1683 C CA . ASP A 1 219 ? -27.109 -31.141 -17.891 1 83.81 219 ASP A CA 1
ATOM 1684 C C . ASP A 1 219 ? -26.781 -29.672 -18.172 1 83.81 219 ASP A C 1
ATOM 1686 O O . ASP A 1 219 ? -26.219 -28.984 -17.328 1 83.81 219 ASP A O 1
ATOM 1690 N N . ALA A 1 220 ? -27 -29.406 -19.438 1 78.56 220 ALA A N 1
ATOM 1691 C CA . ALA A 1 220 ? -26.75 -28 -19.781 1 78.56 220 ALA A CA 1
ATOM 1692 C C . ALA A 1 220 ? -27.672 -27.078 -19 1 78.56 220 ALA A C 1
ATOM 1694 O O . ALA A 1 220 ? -28.844 -27.375 -18.812 1 78.56 220 ALA A O 1
ATOM 1695 N N . GLN A 1 221 ? -27.047 -26.125 -18.391 1 82.44 221 GLN A N 1
ATOM 1696 C CA . GLN A 1 221 ? -27.828 -25.109 -17.703 1 82.44 221 GLN A CA 1
ATOM 1697 C C . GLN A 1 221 ? -27.984 -23.859 -18.562 1 82.44 221 GLN A C 1
ATOM 1699 O O . GLN A 1 221 ? -27 -23.328 -19.094 1 82.44 221 GLN A O 1
ATOM 1704 N N . ALA A 1 222 ? -29.156 -23.547 -18.875 1 83.12 222 ALA A N 1
ATOM 1705 C CA . ALA A 1 222 ? -29.391 -22.297 -19.594 1 83.12 222 ALA A CA 1
ATOM 1706 C C . ALA A 1 222 ? -29.266 -21.094 -18.672 1 83.12 222 ALA A C 1
ATOM 1708 O O . ALA A 1 222 ? -30.172 -20.828 -17.859 1 83.12 222 ALA A O 1
ATOM 1709 N N . GLU A 1 223 ? -28.062 -20.578 -18.594 1 85.44 223 GLU A N 1
ATOM 1710 C CA . GLU A 1 223 ? -27.812 -19.391 -17.781 1 85.44 223 GLU A CA 1
ATOM 1711 C C . GLU A 1 223 ? -27.359 -18.219 -18.641 1 85.44 223 GLU A C 1
ATOM 1713 O O . GLU A 1 223 ? -26.484 -18.375 -19.5 1 85.44 223 GLU A O 1
ATOM 1718 N N . THR A 1 224 ? -28.125 -17.188 -18.703 1 87.62 224 THR A N 1
ATOM 1719 C CA . THR A 1 224 ? -27.703 -15.977 -19.391 1 87.62 224 THR A CA 1
ATOM 1720 C C . THR A 1 224 ? -27.391 -14.852 -18.406 1 87.62 224 THR A C 1
ATOM 1722 O O . THR A 1 224 ? -28.25 -14.438 -17.641 1 87.62 224 THR A O 1
ATOM 1725 N N . ILE A 1 225 ? -26.078 -14.57 -18.391 1 91.5 225 ILE A N 1
ATOM 1726 C CA . ILE A 1 225 ? -25.609 -13.477 -17.531 1 91.5 225 ILE A CA 1
ATOM 1727 C C . ILE A 1 225 ? -24.984 -12.391 -18.406 1 91.5 225 ILE A C 1
ATOM 1729 O O . ILE A 1 225 ? -24.188 -12.68 -19.297 1 91.5 225 ILE A O 1
ATOM 1733 N N . ARG A 1 226 ? -25.484 -11.172 -18.266 1 91.75 226 ARG A N 1
ATOM 1734 C CA . ARG A 1 226 ? -24.875 -10.039 -18.969 1 91.75 226 ARG A CA 1
ATOM 1735 C C . ARG A 1 226 ? -23.891 -9.297 -18.062 1 91.75 226 ARG A C 1
ATOM 1737 O O . ARG A 1 226 ? -24.141 -9.125 -16.875 1 91.75 226 ARG A O 1
ATOM 1744 N N . ALA A 1 227 ? -22.781 -8.938 -18.656 1 94.94 227 ALA A N 1
ATOM 1745 C CA . ALA A 1 227 ? -21.812 -8.109 -17.922 1 94.94 227 ALA A CA 1
ATOM 1746 C C . ALA A 1 227 ? -22.391 -6.727 -17.641 1 94.94 227 ALA A C 1
ATOM 1748 O O . ALA A 1 227 ? -23.266 -6.254 -18.344 1 94.94 227 ALA A O 1
ATOM 1749 N N . LYS A 1 228 ? -21.938 -6.109 -16.562 1 95.19 228 LYS A N 1
ATOM 1750 C CA . LYS A 1 228 ? -22.312 -4.719 -16.312 1 95.19 228 LYS A CA 1
ATOM 1751 C C . LYS A 1 228 ? -21.703 -3.787 -17.359 1 95.19 228 LYS A C 1
ATOM 1753 O O . LYS A 1 228 ? -20.688 -4.109 -17.969 1 95.19 228 LYS A O 1
ATOM 1758 N N . PRO A 1 229 ? -22.406 -2.725 -17.594 1 94.38 229 PRO A N 1
ATOM 1759 C CA . PRO A 1 229 ? -21.844 -1.764 -18.562 1 94.38 229 PRO A CA 1
ATOM 1760 C C . PRO A 1 229 ? -20.422 -1.348 -18.203 1 94.38 229 PRO A C 1
ATOM 1762 O O . PRO A 1 229 ? -20.094 -1.158 -17.031 1 94.38 229 PRO A O 1
ATOM 1765 N N . GLY A 1 230 ? -19.625 -1.253 -19.281 1 94.31 230 GLY A N 1
ATOM 1766 C CA . GLY A 1 230 ? -18.25 -0.803 -19.078 1 94.31 230 GLY A CA 1
ATOM 1767 C C . GLY A 1 230 ? -17.266 -1.944 -18.922 1 94.31 230 GLY A C 1
ATOM 1768 O O . GLY A 1 230 ? -16.062 -1.725 -18.891 1 94.31 230 GLY A O 1
ATOM 1769 N N . ALA A 1 231 ? -17.719 -3.176 -18.828 1 95.94 231 ALA A N 1
ATOM 1770 C CA . ALA A 1 231 ? -16.875 -4.34 -18.594 1 95.94 231 ALA A CA 1
ATOM 1771 C C . ALA A 1 231 ? -15.805 -4.465 -19.688 1 95.94 231 ALA A C 1
ATOM 1773 O O . ALA A 1 231 ? -14.633 -4.699 -19.391 1 95.94 231 ALA A O 1
ATOM 1774 N N . LEU A 1 232 ? -16.203 -4.352 -20.906 1 95.81 232 LEU A N 1
ATOM 1775 C CA . LEU A 1 232 ? -15.258 -4.434 -22.016 1 95.81 232 LEU A CA 1
ATOM 1776 C C . LEU A 1 232 ? -14.227 -3.311 -21.938 1 95.81 232 LEU A C 1
ATOM 1778 O O . LEU A 1 232 ? -13.055 -3.514 -22.25 1 95.81 232 LEU A O 1
ATOM 1782 N N . GLY A 1 233 ? -14.664 -2.121 -21.547 1 96.75 233 GLY A N 1
ATOM 1783 C CA . GLY A 1 233 ? -13.75 -1.013 -21.344 1 96.75 233 GLY A CA 1
ATOM 1784 C C . GLY A 1 233 ? -12.672 -1.312 -20.312 1 96.75 233 GLY A C 1
ATOM 1785 O O . GLY A 1 233 ? -11.5 -0.981 -20.516 1 96.75 233 GLY A O 1
ATOM 1786 N N . VAL A 1 234 ? -13.102 -1.948 -19.234 1 97.44 234 VAL A N 1
ATOM 1787 C CA . VAL A 1 234 ? -12.148 -2.309 -18.172 1 97.44 234 VAL A CA 1
ATOM 1788 C C . VAL A 1 234 ? -11.133 -3.305 -18.719 1 97.44 234 VAL A C 1
ATOM 1790 O O . VAL A 1 234 ? -9.93 -3.184 -18.453 1 97.44 234 VAL A O 1
ATOM 1793 N N . ALA A 1 235 ? -11.57 -4.297 -19.484 1 96.62 235 ALA A N 1
ATOM 1794 C CA . ALA A 1 235 ? -10.68 -5.301 -20.062 1 96.62 235 ALA A CA 1
ATOM 1795 C C . ALA A 1 235 ? -9.68 -4.664 -21.016 1 96.62 235 ALA A C 1
ATOM 1797 O O . ALA A 1 235 ? -8.492 -4.996 -21 1 96.62 235 ALA A O 1
ATOM 1798 N N . ILE A 1 236 ? -10.086 -3.785 -21.844 1 97.88 236 ILE A N 1
ATOM 1799 C CA . ILE A 1 236 ? -9.234 -3.096 -22.797 1 97.88 236 ILE A CA 1
ATOM 1800 C C . ILE A 1 236 ? -8.211 -2.236 -22.062 1 97.88 236 ILE A C 1
ATOM 1802 O O . ILE A 1 236 ? -7.035 -2.219 -22.422 1 97.88 236 ILE A O 1
ATOM 1806 N N . LEU A 1 237 ? -8.695 -1.538 -21.062 1 98 237 LEU A N 1
ATOM 1807 C CA . LEU A 1 237 ? -7.805 -0.685 -20.281 1 98 237 LEU A CA 1
ATOM 1808 C C . LEU A 1 237 ? -6.762 -1.517 -19.547 1 98 237 LEU A C 1
ATOM 1810 O O . LEU A 1 237 ? -5.625 -1.077 -19.359 1 98 237 LEU A O 1
ATOM 1814 N N . PHE A 1 238 ? -7.199 -2.682 -19.094 1 97.38 238 PHE A N 1
ATOM 1815 C CA . PHE A 1 238 ? -6.242 -3.568 -18.438 1 97.38 238 PHE A CA 1
ATOM 1816 C C . PHE A 1 238 ? -5.141 -3.98 -19.406 1 97.38 238 PHE A C 1
ATOM 1818 O O . PHE A 1 238 ? -3.957 -3.932 -19.078 1 97.38 238 PHE A O 1
ATOM 1825 N N . ALA A 1 239 ? -5.535 -4.387 -20.609 1 97 239 ALA A N 1
ATOM 1826 C CA . ALA A 1 239 ? -4.566 -4.73 -21.656 1 97 239 ALA A CA 1
ATOM 1827 C C . ALA A 1 239 ? -3.65 -3.549 -21.953 1 97 239 ALA A C 1
ATOM 1829 O O . ALA A 1 239 ? -2.436 -3.717 -22.094 1 97 239 ALA A O 1
ATOM 1830 N N . ALA A 1 240 ? -4.188 -2.389 -22.062 1 98 240 ALA A N 1
ATOM 1831 C CA . ALA A 1 240 ? -3.412 -1.177 -22.297 1 98 240 ALA A CA 1
ATOM 1832 C C . ALA A 1 240 ? -2.428 -0.917 -21.172 1 98 240 ALA A C 1
ATOM 1834 O O . ALA A 1 240 ? -1.316 -0.435 -21.391 1 98 240 ALA A O 1
ATOM 1835 N N . THR A 1 241 ? -2.857 -1.195 -19.938 1 97.75 241 THR A N 1
ATOM 1836 C CA . THR A 1 241 ? -2.01 -1.02 -18.766 1 97.75 241 THR A CA 1
ATOM 1837 C C . THR A 1 241 ? -0.801 -1.949 -18.828 1 97.75 241 THR A C 1
ATOM 1839 O O . THR A 1 241 ? 0.322 -1.535 -18.531 1 97.75 241 THR A O 1
ATOM 1842 N N . ILE A 1 242 ? -1.022 -3.158 -19.234 1 95.62 242 ILE A N 1
ATOM 1843 C CA . ILE A 1 242 ? 0.06 -4.125 -19.375 1 95.62 242 ILE A CA 1
ATOM 1844 C C . ILE A 1 242 ? 1.044 -3.643 -20.438 1 95.62 242 ILE A C 1
ATOM 1846 O O . ILE A 1 242 ? 2.258 -3.658 -20.219 1 95.62 242 ILE A O 1
ATOM 1850 N N . VAL A 1 243 ? 0.559 -3.172 -21.516 1 96.75 243 VAL A N 1
ATOM 1851 C CA . VAL A 1 243 ? 1.396 -2.658 -22.594 1 96.75 243 VAL A CA 1
ATOM 1852 C C . VAL A 1 243 ? 2.215 -1.471 -22.094 1 96.75 243 VAL A C 1
ATOM 1854 O O . VAL A 1 243 ? 3.406 -1.357 -22.406 1 96.75 243 VAL A O 1
ATOM 1857 N N . THR A 1 244 ? 1.561 -0.628 -21.344 1 97.5 244 THR A N 1
ATOM 1858 C CA . THR A 1 244 ? 2.246 0.537 -20.797 1 97.5 244 THR A CA 1
ATOM 1859 C C . THR A 1 244 ? 3.371 0.109 -19.859 1 97.5 244 THR A C 1
ATOM 1861 O O . THR A 1 244 ? 4.488 0.626 -19.938 1 97.5 244 THR A O 1
ATOM 1864 N N . ALA A 1 245 ? 3.094 -0.823 -18.969 1 96.75 245 ALA A N 1
ATOM 1865 C CA . ALA A 1 245 ? 4.086 -1.302 -18 1 96.75 245 ALA A CA 1
ATOM 1866 C C . ALA A 1 245 ? 5.281 -1.927 -18.719 1 96.75 245 ALA A C 1
ATOM 1868 O O . ALA A 1 245 ? 6.434 -1.658 -18.359 1 96.75 245 ALA A O 1
ATOM 1869 N N . VAL A 1 246 ? 5.016 -2.717 -19.734 1 96.25 246 VAL A N 1
ATOM 1870 C CA . VAL A 1 246 ? 6.066 -3.385 -20.5 1 96.25 246 VAL A CA 1
ATOM 1871 C C . VAL A 1 246 ? 6.891 -2.352 -21.266 1 96.25 246 VAL A C 1
ATOM 1873 O O . VAL A 1 246 ? 8.117 -2.445 -21.312 1 96.25 246 VAL A O 1
ATOM 1876 N N . SER A 1 247 ? 6.23 -1.361 -21.828 1 96.31 247 SER A N 1
ATOM 1877 C CA . SER A 1 247 ? 6.914 -0.315 -22.578 1 96.31 247 SER A CA 1
ATOM 1878 C C . SER A 1 247 ? 7.816 0.517 -21.672 1 96.31 247 SER A C 1
ATOM 1880 O O . SER A 1 247 ? 8.922 0.89 -22.062 1 96.31 247 SER A O 1
ATOM 1882 N N . PHE A 1 248 ? 7.355 0.828 -20.469 1 96.88 248 PHE A N 1
ATOM 1883 C CA . PHE A 1 248 ? 8.156 1.591 -19.516 1 96.88 248 PHE A CA 1
ATOM 1884 C C . PHE A 1 248 ? 9.461 0.875 -19.219 1 96.88 248 PHE A C 1
ATOM 1886 O O . PHE A 1 248 ? 10.531 1.493 -19.219 1 96.88 248 PHE A O 1
ATOM 1893 N N . LYS A 1 249 ? 9.391 -0.372 -19.016 1 94.62 249 LYS A N 1
ATOM 1894 C CA . LYS A 1 249 ? 10.578 -1.136 -18.656 1 94.62 249 LYS A CA 1
ATOM 1895 C C . LYS A 1 249 ? 11.477 -1.375 -19.859 1 94.62 249 LYS A C 1
ATOM 1897 O O . LYS A 1 249 ? 12.68 -1.088 -19.812 1 94.62 249 LYS A O 1
ATOM 1902 N N . ASN A 1 250 ? 10.938 -1.786 -20.984 1 92.06 250 ASN A N 1
ATOM 1903 C CA . ASN A 1 250 ? 11.711 -2.27 -22.125 1 92.06 250 ASN A CA 1
ATOM 1904 C C . ASN A 1 250 ? 12.289 -1.117 -22.938 1 92.06 250 ASN A C 1
ATOM 1906 O O . ASN A 1 250 ? 13.406 -1.217 -23.453 1 92.06 250 ASN A O 1
ATOM 1910 N N . PHE A 1 251 ? 11.508 -0.038 -23.016 1 93 251 PHE A N 1
ATOM 1911 C CA . PHE A 1 251 ? 11.93 1.013 -23.938 1 93 251 PHE A CA 1
ATOM 1912 C C . PHE A 1 251 ? 12.43 2.234 -23.188 1 93 251 PHE A C 1
ATOM 1914 O O . PHE A 1 251 ? 13.266 2.988 -23.688 1 93 251 PHE A O 1
ATOM 1921 N N . LEU A 1 252 ? 12.008 2.387 -21.922 1 95.62 252 LEU A N 1
ATOM 1922 C CA . LEU A 1 252 ? 12.305 3.645 -21.25 1 95.62 252 LEU A CA 1
ATOM 1923 C C . LEU A 1 252 ? 13.156 3.406 -20 1 95.62 252 LEU A C 1
ATOM 1925 O O . LEU A 1 252 ? 13.539 4.355 -19.328 1 95.62 252 LEU A O 1
ATOM 1929 N N . ASN A 1 253 ? 13.422 2.127 -19.703 1 94.94 253 ASN A N 1
ATOM 1930 C CA . ASN A 1 253 ? 14.227 1.749 -18.531 1 94.94 253 ASN A CA 1
ATOM 1931 C C . ASN A 1 253 ? 13.648 2.322 -17.25 1 94.94 253 ASN A C 1
ATOM 1933 O O . ASN A 1 253 ? 14.391 2.85 -16.406 1 94.94 253 ASN A O 1
ATOM 1937 N N . LEU A 1 254 ? 12.344 2.365 -17.172 1 96.81 254 LEU A N 1
ATOM 1938 C CA . LEU A 1 254 ? 11.609 2.754 -15.969 1 96.81 254 LEU A CA 1
ATOM 1939 C C . LEU A 1 254 ? 11.008 1.536 -15.281 1 96.81 254 LEU A C 1
ATOM 1941 O O . LEU A 1 254 ? 10.75 0.517 -15.922 1 96.81 254 LEU A O 1
ATOM 1945 N N . PRO A 1 255 ? 10.867 1.615 -13.961 1 95.94 255 PRO A N 1
ATOM 1946 C CA . PRO A 1 255 ? 10.188 0.497 -13.297 1 95.94 255 PRO A CA 1
ATOM 1947 C C . PRO A 1 255 ? 8.797 0.233 -13.859 1 95.94 255 PRO A C 1
ATOM 1949 O O . PRO A 1 255 ? 8.016 1.171 -14.062 1 95.94 255 PRO A O 1
ATOM 1952 N N . PRO A 1 256 ? 8.508 -0.994 -14.102 1 96 256 PRO A N 1
ATOM 1953 C CA . PRO A 1 256 ? 7.18 -1.312 -14.625 1 96 256 PRO A CA 1
ATOM 1954 C C . PRO A 1 256 ? 6.059 -0.857 -13.695 1 96 256 PRO A C 1
ATOM 1956 O O . PRO A 1 256 ? 4.957 -0.544 -14.156 1 96 256 PRO A O 1
ATOM 1959 N N . ALA A 1 257 ? 6.336 -0.763 -12.422 1 96.25 257 ALA A N 1
ATOM 1960 C CA . ALA A 1 257 ? 5.355 -0.297 -11.445 1 96.25 257 ALA A CA 1
ATOM 1961 C C . ALA A 1 257 ? 4.824 1.084 -11.82 1 96.25 257 ALA A C 1
ATOM 1963 O O . ALA A 1 257 ? 3.643 1.377 -11.617 1 96.25 257 ALA A O 1
ATOM 1964 N N . LEU A 1 258 ? 5.684 1.942 -12.336 1 97.12 258 LEU A N 1
ATOM 1965 C CA . LEU A 1 258 ? 5.266 3.281 -12.742 1 97.12 258 LEU A CA 1
ATOM 1966 C C . LEU A 1 258 ? 4.281 3.215 -13.906 1 97.12 258 LEU A C 1
ATOM 1968 O O . LEU A 1 258 ? 3.33 4 -13.961 1 97.12 258 LEU A O 1
ATOM 1972 N N . GLY A 1 259 ? 4.559 2.332 -14.812 1 97.38 259 GLY A N 1
ATOM 1973 C CA . GLY A 1 259 ? 3.617 2.121 -15.898 1 97.38 259 GLY A CA 1
ATOM 1974 C C . GLY A 1 259 ? 2.271 1.598 -15.43 1 97.38 259 GLY A C 1
ATOM 1975 O O . GLY A 1 259 ? 1.227 2.02 -15.93 1 97.38 259 GLY A O 1
ATOM 1976 N N . MET A 1 260 ? 2.316 0.672 -14.508 1 97.5 260 MET A N 1
ATOM 1977 C CA . MET A 1 260 ? 1.082 0.146 -13.938 1 97.5 260 MET A CA 1
ATOM 1978 C C . MET A 1 260 ? 0.274 1.258 -13.273 1 97.5 260 MET A C 1
ATOM 1980 O O . MET A 1 260 ? -0.947 1.321 -13.43 1 97.5 260 MET A O 1
ATOM 1984 N N . MET A 1 261 ? 0.933 2.135 -12.602 1 97.75 261 MET A N 1
ATOM 1985 C CA . MET A 1 261 ? 0.244 3.213 -11.898 1 97.75 261 MET A CA 1
ATOM 1986 C C . MET A 1 261 ? -0.38 4.191 -12.883 1 97.75 261 MET A C 1
ATOM 1988 O O . MET A 1 261 ? -1.442 4.758 -12.617 1 97.75 261 MET A O 1
ATOM 1992 N N . LEU A 1 262 ? 0.327 4.441 -13.961 1 97.88 262 LEU A N 1
ATOM 1993 C CA . LEU A 1 262 ? -0.312 5.207 -15.023 1 97.88 262 LEU A CA 1
ATOM 1994 C C . LEU A 1 262 ? -1.58 4.512 -15.508 1 97.88 262 LEU A C 1
ATOM 1996 O O . LEU A 1 262 ? -2.598 5.164 -15.75 1 97.88 262 LEU A O 1
ATOM 2000 N N . GLY A 1 263 ? -1.487 3.203 -15.625 1 97.81 263 GLY A N 1
ATOM 2001 C CA . GLY A 1 263 ? -2.65 2.414 -16 1 97.81 263 GLY A CA 1
ATOM 2002 C C . GLY A 1 263 ? -3.793 2.531 -15.008 1 97.81 263 GLY A C 1
ATOM 2003 O O . GLY A 1 263 ? -4.961 2.531 -15.391 1 97.81 263 GLY A O 1
ATOM 2004 N N . LEU A 1 264 ? -3.447 2.57 -13.727 1 97.44 264 LEU A N 1
ATOM 2005 C CA . LEU A 1 264 ? -4.48 2.799 -12.719 1 97.44 264 LEU A CA 1
ATOM 2006 C C . LEU A 1 264 ? -5.195 4.125 -12.969 1 97.44 264 LEU A C 1
ATOM 2008 O O . LEU A 1 264 ? -6.398 4.238 -12.727 1 97.44 264 LEU A O 1
ATOM 2012 N N . GLY A 1 265 ? -4.402 5.105 -13.422 1 96.31 265 GLY A N 1
ATOM 2013 C CA . GLY A 1 265 ? -5.008 6.367 -13.812 1 96.31 265 GLY A CA 1
ATOM 2014 C C . GLY A 1 265 ? -6.059 6.219 -14.898 1 96.31 265 GLY A C 1
ATOM 2015 O O . GLY A 1 265 ? -7.102 6.871 -14.852 1 96.31 265 GLY A O 1
ATOM 2016 N N . TYR A 1 266 ? -5.766 5.293 -15.898 1 97.12 266 TYR A N 1
ATOM 2017 C CA . TYR A 1 266 ? -6.75 5 -16.938 1 97.12 266 TYR A CA 1
ATOM 2018 C C . TYR A 1 266 ? -8.062 4.527 -16.312 1 97.12 266 TYR A C 1
ATOM 2020 O O . TYR A 1 266 ? -9.141 5.008 -16.688 1 97.12 266 TYR A O 1
ATOM 2028 N N . LEU A 1 267 ? -7.926 3.631 -15.398 1 96.69 267 LEU A N 1
ATOM 2029 C CA . LEU A 1 267 ? -9.102 3.027 -14.773 1 96.69 267 LEU A CA 1
ATOM 2030 C C . LEU A 1 267 ? -9.875 4.062 -13.969 1 96.69 267 LEU A C 1
ATOM 2032 O O . LEU A 1 267 ? -11.109 4.055 -13.977 1 96.69 267 LEU A O 1
ATOM 2036 N N . GLN A 1 268 ? -9.18 4.914 -13.289 1 95.12 268 GLN A N 1
ATOM 2037 C CA . GLN A 1 268 ? -9.828 5.934 -12.469 1 95.12 268 GLN A CA 1
ATOM 2038 C C . GLN A 1 268 ? -10.617 6.91 -13.328 1 95.12 268 GLN A C 1
ATOM 2040 O O . GLN A 1 268 ? -11.719 7.328 -12.961 1 95.12 268 GLN A O 1
ATOM 2045 N N . LEU A 1 269 ? -10.086 7.273 -14.43 1 94.25 269 LEU A N 1
ATOM 2046 C CA . LEU A 1 269 ? -10.797 8.156 -15.344 1 94.25 269 LEU A CA 1
ATOM 2047 C C . LEU A 1 269 ? -12.023 7.457 -15.93 1 94.25 269 LEU A C 1
ATOM 2049 O O . LEU A 1 269 ? -13.078 8.078 -16.094 1 94.25 269 LEU A O 1
ATOM 2053 N N . TRP A 1 270 ? -11.805 6.172 -16.297 1 94.88 270 TRP A N 1
ATOM 2054 C CA . TRP A 1 270 ? -12.922 5.379 -16.797 1 94.88 270 TRP A CA 1
ATOM 2055 C C . TRP A 1 270 ? -14.039 5.285 -15.766 1 94.88 270 TRP A C 1
ATOM 2057 O O . TRP A 1 270 ? -15.219 5.395 -16.109 1 94.88 270 TRP A O 1
ATOM 2067 N N . SER A 1 271 ? -13.664 5.07 -14.547 1 94.62 271 SER A N 1
ATOM 2068 C CA . SER A 1 271 ? -14.633 5 -13.461 1 94.62 271 SER A CA 1
ATOM 2069 C C . SER A 1 271 ? -15.383 6.316 -13.305 1 94.62 271 SER A C 1
ATOM 2071 O O . SER A 1 271 ? -16.594 6.324 -13.047 1 94.62 271 SER A O 1
ATOM 2073 N N . TYR A 1 272 ? -14.68 7.395 -13.477 1 92.81 272 TYR A N 1
ATOM 2074 C CA . TYR A 1 272 ? -15.289 8.719 -13.391 1 92.81 272 TYR A CA 1
ATOM 2075 C C . TYR A 1 272 ? -16.312 8.914 -14.5 1 92.81 272 TYR A C 1
ATOM 2077 O O . TYR A 1 272 ? -17.422 9.391 -14.25 1 92.81 272 TYR A O 1
ATOM 2085 N N . VAL A 1 273 ? -15.984 8.539 -15.695 1 93.25 273 VAL A N 1
ATOM 2086 C CA . VAL A 1 273 ? -16.875 8.68 -16.844 1 93.25 273 VAL A CA 1
ATOM 2087 C C . VAL A 1 273 ? -18.125 7.832 -16.641 1 93.25 273 VAL A C 1
ATOM 2089 O O . VAL A 1 273 ? -19.234 8.297 -16.891 1 93.25 273 VAL A O 1
ATOM 2092 N N . LEU A 1 274 ? -17.953 6.609 -16.188 1 94.12 274 LEU A N 1
ATOM 2093 C CA . LEU A 1 274 ? -19.078 5.707 -15.961 1 94.12 274 LEU A CA 1
ATOM 2094 C C . LEU A 1 274 ? -19.984 6.238 -14.852 1 94.12 274 LEU A C 1
ATOM 2096 O O . LEU A 1 274 ? -21.203 6.094 -14.922 1 94.12 274 LEU A O 1
ATOM 2100 N N . LYS A 1 275 ? -19.375 6.762 -13.836 1 92.12 275 LYS A N 1
ATOM 2101 C CA . LYS A 1 275 ? -20.156 7.324 -12.734 1 92.12 275 LYS A CA 1
ATOM 2102 C C . LYS A 1 275 ? -21 8.508 -13.203 1 92.12 275 LYS A C 1
ATOM 2104 O O . LYS A 1 275 ? -22.156 8.641 -12.828 1 92.12 275 LYS A O 1
ATOM 2109 N N . GLN A 1 276 ? -20.391 9.367 -14.016 1 91.81 276 GLN A N 1
ATOM 2110 C CA . GLN A 1 276 ? -21.109 10.523 -14.555 1 91.81 276 GLN A CA 1
ATOM 2111 C C . GLN A 1 276 ? -22.266 10.078 -15.445 1 91.81 276 GLN A C 1
ATOM 2113 O O . GLN A 1 276 ? -23.375 10.594 -15.328 1 91.81 276 GLN A O 1
ATOM 2118 N N . LYS A 1 277 ? -22 9.133 -16.281 1 91.94 277 LYS A N 1
ATOM 2119 C CA . LYS A 1 277 ? -23.031 8.617 -17.172 1 91.94 277 LYS A CA 1
ATOM 2120 C C . LYS A 1 277 ? -24.125 7.879 -16.391 1 91.94 277 LYS A C 1
ATOM 2122 O O . LYS A 1 277 ? -25.312 8.031 -16.672 1 91.94 277 LYS A O 1
ATOM 2127 N N . GLY A 1 278 ? -23.656 7.082 -15.438 1 91.88 278 GLY A N 1
ATOM 2128 C CA . GLY A 1 278 ? -24.594 6.352 -14.602 1 91.88 278 GLY A CA 1
ATOM 2129 C C . GLY A 1 278 ? -25.5 7.262 -13.797 1 91.88 278 GLY A C 1
ATOM 2130 O O . GLY A 1 278 ? -26.703 6.996 -13.672 1 91.88 278 GLY A O 1
ATOM 2131 N N . THR A 1 279 ? -24.922 8.32 -13.234 1 89.12 279 THR A N 1
ATOM 2132 C CA . THR A 1 279 ? -25.719 9.281 -12.477 1 89.12 279 THR A CA 1
ATOM 2133 C C . THR A 1 279 ? -26.688 10.016 -13.383 1 89.12 279 THR A C 1
ATOM 2135 O O . THR A 1 279 ? -27.859 10.227 -13.023 1 89.12 279 THR A O 1
ATOM 2138 N N . ARG A 1 280 ? -26.25 10.359 -14.57 1 89.81 280 ARG A N 1
ATOM 2139 C CA . ARG A 1 280 ? -27.094 11.062 -15.539 1 89.81 280 ARG A CA 1
ATOM 2140 C C . ARG A 1 280 ? -28.234 10.18 -16 1 89.81 280 ARG A C 1
ATOM 2142 O O . ARG A 1 280 ? -29.375 10.648 -16.156 1 89.81 280 ARG A O 1
ATOM 2149 N N . TRP A 1 281 ? -27.828 8.883 -16.109 1 91.75 281 TRP A N 1
ATOM 2150 C CA . TRP A 1 281 ? -28.828 7.961 -16.656 1 91.75 281 TRP A CA 1
ATOM 2151 C C . TRP A 1 281 ? -29.531 7.199 -15.547 1 91.75 281 TRP A C 1
ATOM 2153 O O . TRP A 1 281 ? -30.391 6.348 -15.812 1 91.75 281 TRP A O 1
ATOM 2163 N N . ARG A 1 282 ? -29.312 7.453 -14.32 1 90.31 282 ARG A N 1
ATOM 2164 C CA . ARG A 1 282 ? -29.891 6.805 -13.148 1 90.31 282 ARG A CA 1
ATOM 2165 C C . ARG A 1 282 ? -29.781 5.289 -13.25 1 90.31 282 ARG A C 1
ATOM 2167 O O . ARG A 1 282 ? -30.766 4.578 -13.078 1 90.31 282 ARG A O 1
ATOM 2174 N N . ASP A 1 283 ? -28.641 4.902 -13.703 1 91.31 283 ASP A N 1
ATOM 2175 C CA . ASP A 1 283 ? -28.297 3.49 -13.828 1 91.31 283 ASP A CA 1
ATOM 2176 C C . ASP A 1 283 ? -27.219 3.092 -12.82 1 91.31 283 ASP A C 1
ATOM 2178 O O . ASP A 1 283 ? -26.031 3.273 -13.07 1 91.31 283 ASP A O 1
ATOM 2182 N N . ASP A 1 284 ? -27.578 2.389 -11.852 1 88.56 284 ASP A N 1
ATOM 2183 C CA . ASP A 1 284 ? -26.672 2.047 -10.758 1 88.56 284 ASP A CA 1
ATOM 2184 C C . ASP A 1 284 ? -25.656 0.989 -11.188 1 88.56 284 ASP A C 1
ATOM 2186 O O . ASP A 1 284 ? -24.547 0.936 -10.656 1 88.56 284 ASP A O 1
ATOM 2190 N N . ASP A 1 285 ? -26.047 0.256 -12.07 1 89 285 ASP A N 1
ATOM 2191 C CA . ASP A 1 285 ? -25.156 -0.795 -12.555 1 89 285 ASP A CA 1
ATOM 2192 C C . ASP A 1 285 ? -23.984 -0.206 -13.336 1 89 285 ASP A C 1
ATOM 2194 O O . ASP A 1 285 ? -22.938 -0.84 -13.461 1 89 285 ASP A O 1
ATOM 2198 N N . MET A 1 286 ? -24.219 0.932 -13.82 1 88.88 286 MET A N 1
ATOM 2199 C CA . MET A 1 286 ? -23.172 1.592 -14.602 1 88.88 286 MET A CA 1
ATOM 2200 C C . MET A 1 286 ? -22.141 2.238 -13.695 1 88.88 286 MET A C 1
ATOM 2202 O O . MET A 1 286 ? -20.969 2.383 -14.078 1 88.88 286 MET A O 1
ATOM 2206 N N . VAL A 1 287 ? -22.547 2.605 -12.523 1 89.44 287 VAL A N 1
ATOM 2207 C CA . VAL A 1 287 ? -21.672 3.312 -11.594 1 89.44 287 VAL A CA 1
ATOM 2208 C C . VAL A 1 287 ? -20.578 2.365 -11.086 1 89.44 287 VAL A C 1
ATOM 2210 O O . VAL A 1 287 ? -20.875 1.282 -10.578 1 89.44 287 VAL A O 1
ATOM 2213 N N . LEU A 1 288 ? -19.359 2.711 -11.344 1 90.38 288 LEU A N 1
ATOM 2214 C CA . LEU A 1 288 ? -18.203 1.963 -10.891 1 90.38 288 LEU A CA 1
ATOM 2215 C C . LEU A 1 288 ? -17.438 2.736 -9.812 1 90.38 288 LEU A C 1
ATOM 2217 O O . LEU A 1 288 ? -17.016 3.871 -10.039 1 90.38 288 LEU A O 1
ATOM 2221 N N . ASP A 1 289 ? -17.328 2.189 -8.641 1 87.56 289 ASP A N 1
ATOM 2222 C CA . ASP A 1 289 ? -16.516 2.756 -7.566 1 87.56 289 ASP A CA 1
ATOM 222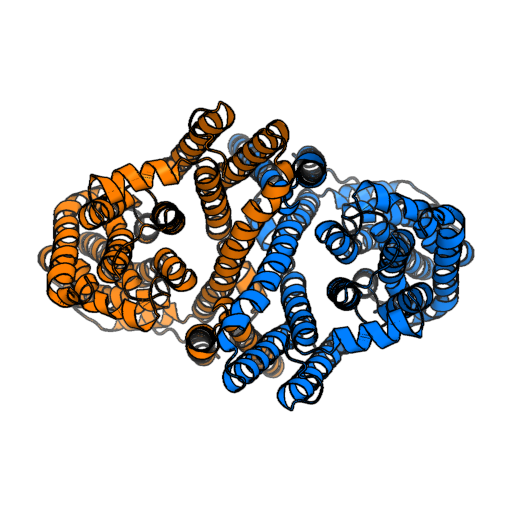3 C C . ASP A 1 289 ? -15.125 2.137 -7.555 1 87.56 289 ASP A C 1
ATOM 2225 O O . ASP A 1 289 ? -14.883 1.141 -6.871 1 87.56 289 ASP A O 1
ATOM 2229 N N . SER A 1 290 ? -14.25 2.777 -8.172 1 85.5 290 SER A N 1
ATOM 2230 C CA . SER A 1 290 ? -12.898 2.246 -8.336 1 85.5 290 SER A CA 1
ATOM 2231 C C . SER A 1 290 ? -12.172 2.178 -7 1 85.5 290 SER A C 1
ATOM 2233 O O . SER A 1 290 ? -11.391 1.253 -6.762 1 85.5 290 SER A O 1
ATOM 2235 N N . PHE A 1 291 ? -12.336 3.072 -6.082 1 83.81 291 PHE A N 1
ATOM 2236 C CA . PHE A 1 291 ? -11.641 3.078 -4.801 1 83.81 291 PHE A CA 1
ATOM 2237 C C . PHE A 1 291 ? -12.086 1.907 -3.938 1 83.81 291 PHE A C 1
ATOM 2239 O O . PHE A 1 291 ? -11.297 1.356 -3.17 1 83.81 291 PHE A O 1
ATOM 2246 N N . HIS A 1 292 ? -13.344 1.62 -4.117 1 85.62 292 HIS A N 1
ATOM 2247 C CA . HIS A 1 292 ? -13.82 0.445 -3.398 1 85.62 292 HIS A CA 1
ATOM 2248 C C . HIS A 1 292 ? -13.094 -0.816 -3.859 1 85.62 292 HIS A C 1
ATOM 2250 O O . HIS A 1 292 ? -12.805 -1.702 -3.051 1 85.62 292 HIS A O 1
ATOM 2256 N N . GLN A 1 293 ? -12.805 -0.873 -5.113 1 85.25 293 GLN A N 1
ATOM 2257 C CA . GLN A 1 293 ? -12.102 -2.033 -5.648 1 85.25 293 GLN A CA 1
ATOM 2258 C C . GLN A 1 293 ? -10.648 -2.049 -5.195 1 85.25 293 GLN A C 1
ATOM 2260 O O . GLN A 1 293 ? -10.062 -3.117 -4.996 1 85.25 293 GLN A O 1
ATOM 2265 N N . ILE A 1 294 ? -10.078 -0.941 -5.008 1 86.88 294 ILE A N 1
ATOM 2266 C CA . ILE A 1 294 ? -8.719 -0.825 -4.48 1 86.88 294 ILE A CA 1
ATOM 2267 C C . ILE A 1 294 ? -8.688 -1.301 -3.031 1 86.88 294 ILE A C 1
ATOM 2269 O O . ILE A 1 294 ? -7.746 -1.978 -2.613 1 86.88 294 ILE A O 1
ATOM 2273 N N . GLN A 1 295 ? -9.734 -0.961 -2.324 1 85.19 295 GLN A N 1
ATOM 2274 C CA . GLN A 1 295 ? -9.836 -1.326 -0.914 1 85.19 295 GLN A CA 1
ATOM 2275 C C . GLN A 1 295 ? -9.93 -2.84 -0.743 1 85.19 295 GLN A C 1
ATOM 2277 O O . GLN A 1 295 ? -9.508 -3.383 0.28 1 85.19 295 GLN A O 1
ATOM 2282 N N . ARG A 1 296 ? -10.375 -3.494 -1.782 1 86.94 296 ARG A N 1
ATOM 2283 C CA . ARG A 1 296 ? -10.656 -4.922 -1.691 1 86.94 296 ARG A CA 1
ATOM 2284 C C . ARG A 1 296 ? -9.414 -5.742 -2.016 1 86.94 296 ARG A C 1
ATOM 2286 O O . ARG A 1 296 ? -9.484 -6.965 -2.156 1 86.94 296 ARG A O 1
ATOM 2293 N N . VAL A 1 297 ? -8.375 -5.066 -2.115 1 86.5 297 VAL A N 1
ATOM 2294 C CA . VAL A 1 297 ? -7.145 -5.812 -2.361 1 86.5 297 VAL A CA 1
ATOM 2295 C C . VAL A 1 297 ? -6.863 -6.746 -1.187 1 86.5 297 VAL A C 1
ATOM 2297 O O . VAL A 1 297 ? -7.277 -6.477 -0.057 1 86.5 297 VAL A O 1
ATOM 2300 N N . GLU A 1 298 ? -6.246 -7.855 -1.45 1 86.94 298 GLU A N 1
ATOM 2301 C CA . GLU A 1 298 ? -5.953 -8.867 -0.442 1 86.94 298 GLU A CA 1
ATOM 2302 C C . GLU A 1 298 ? -4.773 -8.453 0.431 1 86.94 298 GLU A C 1
ATOM 2304 O O . GLU A 1 298 ? -3.639 -8.875 0.19 1 86.94 298 GLU A O 1
ATOM 2309 N N . TRP A 1 299 ? -5.008 -7.891 1.467 1 90.44 299 TRP A N 1
ATOM 2310 C CA . TRP A 1 299 ? -3.986 -7.312 2.33 1 90.44 299 TRP A CA 1
ATOM 2311 C C . TRP A 1 299 ? -3.16 -8.398 3.004 1 90.44 299 TRP A C 1
ATOM 2313 O O . TRP A 1 299 ? -1.97 -8.211 3.268 1 90.44 299 TRP A O 1
ATOM 2323 N N . ASP A 1 300 ? -3.803 -9.5 3.289 1 90.31 300 ASP A N 1
ATOM 2324 C CA . ASP A 1 300 ? -3.043 -10.586 3.891 1 90.31 300 ASP A CA 1
ATOM 2325 C C . ASP A 1 300 ? -1.877 -11 2.996 1 90.31 300 ASP A C 1
ATOM 2327 O O . ASP A 1 300 ? -0.77 -11.242 3.482 1 90.31 300 ASP A O 1
ATOM 2331 N N . THR A 1 301 ? -2.133 -11.031 1.728 1 88.38 301 THR A N 1
ATOM 2332 C CA . THR A 1 301 ? -1.115 -11.422 0.755 1 88.38 301 THR A CA 1
ATOM 2333 C C . THR A 1 301 ? -0.026 -10.352 0.663 1 88.38 301 THR A C 1
ATOM 2335 O O . THR A 1 301 ? 1.165 -10.672 0.694 1 88.38 301 THR A O 1
ATOM 2338 N N . LEU A 1 302 ? -0.434 -9.133 0.562 1 93.44 302 LEU A N 1
ATOM 2339 C CA . LEU A 1 302 ? 0.511 -8.031 0.394 1 93.44 302 LEU A CA 1
ATOM 2340 C C . LEU A 1 302 ? 1.401 -7.887 1.625 1 93.44 302 LEU A C 1
ATOM 2342 O O . LEU A 1 302 ? 2.604 -7.641 1.501 1 93.44 302 LEU A O 1
ATOM 2346 N N . LEU A 1 303 ? 0.821 -8.086 2.824 1 95.56 303 LEU A N 1
ATOM 2347 C CA . LEU A 1 303 ? 1.587 -7.977 4.062 1 95.56 303 LEU A CA 1
ATOM 2348 C C . LEU A 1 303 ? 2.467 -9.203 4.266 1 95.56 303 LEU A C 1
ATOM 2350 O O . LEU A 1 303 ? 3.549 -9.109 4.852 1 95.56 303 LEU A O 1
ATOM 2354 N N . PHE A 1 304 ? 1.907 -10.336 3.832 1 93.69 304 PHE A N 1
ATOM 2355 C CA . PHE A 1 304 ? 2.73 -11.539 3.842 1 93.69 304 PHE A CA 1
ATOM 2356 C C . PHE A 1 304 ? 4 -11.336 3.025 1 93.69 304 PHE A C 1
ATOM 2358 O O . PHE A 1 304 ? 5.094 -11.688 3.469 1 93.69 304 PHE A O 1
ATOM 2365 N N . PHE A 1 305 ? 3.832 -10.734 1.838 1 94.5 305 PHE A N 1
ATOM 2366 C CA . PHE A 1 305 ? 4.977 -10.461 0.976 1 94.5 305 PHE A CA 1
ATOM 2367 C C . PHE A 1 305 ? 5.957 -9.516 1.658 1 94.5 305 PHE A C 1
ATOM 2369 O O . PHE A 1 305 ? 7.172 -9.695 1.552 1 94.5 305 PHE A O 1
ATOM 2376 N N . PHE A 1 306 ? 5.488 -8.516 2.365 1 96.69 306 PHE A N 1
ATOM 2377 C CA . PHE A 1 306 ? 6.359 -7.629 3.125 1 96.69 306 PHE A CA 1
ATOM 2378 C C . PHE A 1 306 ? 7.188 -8.414 4.137 1 96.69 306 PHE A C 1
ATOM 2380 O O . PHE A 1 306 ? 8.406 -8.258 4.203 1 96.69 306 PHE A O 1
ATOM 2387 N N . GLY A 1 307 ? 6.512 -9.234 4.918 1 96.75 307 GLY A N 1
ATOM 2388 C CA . GLY A 1 307 ? 7.184 -10.016 5.945 1 96.75 307 GLY A CA 1
ATOM 2389 C C . GLY A 1 307 ? 8.273 -10.906 5.391 1 96.75 307 GLY A C 1
ATOM 2390 O O . GLY A 1 307 ? 9.391 -10.938 5.922 1 96.75 307 GLY A O 1
ATOM 2391 N N . ILE A 1 308 ? 7.934 -11.523 4.273 1 94.94 308 ILE A N 1
ATOM 2392 C CA . ILE A 1 308 ? 8.852 -12.5 3.699 1 94.94 308 ILE A CA 1
ATOM 2393 C C . ILE A 1 308 ? 10.047 -11.781 3.078 1 94.94 308 ILE A C 1
ATOM 2395 O O . ILE A 1 308 ? 11.195 -12.172 3.291 1 94.94 308 ILE A O 1
ATOM 2399 N N . ILE A 1 309 ? 9.805 -10.766 2.34 1 95.88 309 ILE A N 1
ATOM 2400 C CA . ILE A 1 309 ? 10.852 -10.031 1.641 1 95.88 309 ILE A CA 1
ATOM 2401 C C . ILE A 1 309 ? 11.828 -9.43 2.652 1 95.88 309 ILE A C 1
ATOM 2403 O O . ILE A 1 309 ? 13.047 -9.539 2.492 1 95.88 309 ILE A O 1
ATOM 2407 N N . PHE A 1 310 ? 11.312 -8.914 3.73 1 97.75 310 PHE A N 1
ATOM 2408 C CA . PHE A 1 310 ? 12.18 -8.297 4.727 1 97.75 310 PHE A CA 1
ATOM 2409 C C . PHE A 1 310 ? 12.875 -9.352 5.57 1 97.75 310 PHE A C 1
ATOM 2411 O O . PHE A 1 310 ? 14.039 -9.188 5.957 1 97.75 310 PHE A O 1
ATOM 2418 N N . ALA A 1 311 ? 12.172 -10.445 5.875 1 97.75 311 ALA A N 1
ATOM 2419 C CA . ALA A 1 311 ? 12.797 -11.516 6.656 1 97.75 311 ALA A CA 1
ATOM 2420 C C . ALA A 1 311 ? 13.922 -12.18 5.871 1 97.75 311 ALA A C 1
ATOM 2422 O O . ALA A 1 311 ? 15.039 -12.32 6.375 1 97.75 311 ALA A O 1
ATOM 2423 N N . VAL A 1 312 ? 13.617 -12.539 4.664 1 96.94 312 VAL A N 1
ATOM 2424 C CA . VAL A 1 312 ? 14.609 -13.211 3.826 1 96.94 312 VAL A CA 1
ATOM 2425 C C . VAL A 1 312 ? 15.734 -12.234 3.473 1 96.94 312 VAL A C 1
ATOM 2427 O O . VAL A 1 312 ? 16.906 -12.602 3.465 1 96.94 312 VAL A O 1
ATOM 2430 N N . GLY A 1 313 ? 15.367 -10.969 3.146 1 96.62 313 GLY A N 1
ATOM 2431 C CA . GLY A 1 313 ? 16.391 -9.953 2.936 1 96.62 313 GLY A CA 1
ATOM 2432 C C . GLY A 1 313 ? 17.312 -9.781 4.121 1 96.62 313 GLY A C 1
ATOM 2433 O O . GLY A 1 313 ? 18.516 -9.594 3.949 1 96.62 313 GLY A O 1
ATOM 2434 N N . GLY A 1 314 ? 16.703 -9.805 5.336 1 97.56 314 GLY A N 1
ATOM 2435 C CA . GLY A 1 314 ? 17.516 -9.734 6.543 1 97.56 314 GLY A CA 1
ATOM 2436 C C . GLY A 1 314 ? 18.469 -10.898 6.684 1 97.56 314 GLY A C 1
ATOM 2437 O O . GLY A 1 314 ? 19.641 -10.711 7.047 1 97.56 314 GLY A O 1
ATOM 2438 N N . LEU A 1 315 ? 18.016 -12.109 6.375 1 97.31 315 LEU A N 1
ATOM 2439 C CA . LEU A 1 315 ? 18.875 -13.289 6.43 1 97.31 315 LEU A CA 1
ATOM 2440 C C . LEU A 1 315 ? 20.016 -13.164 5.43 1 97.31 315 LEU A C 1
ATOM 2442 O O . LEU A 1 315 ? 21.125 -13.68 5.668 1 97.31 315 LEU A O 1
ATOM 2446 N N . GLY A 1 316 ? 19.734 -12.492 4.309 1 96.25 316 GLY A N 1
ATOM 2447 C CA . GLY A 1 316 ? 20.781 -12.195 3.357 1 96.25 316 GLY A CA 1
ATOM 2448 C C . GLY A 1 316 ? 21.859 -11.281 3.924 1 96.25 316 GLY A C 1
ATOM 2449 O O . GLY A 1 316 ? 23.047 -11.539 3.748 1 96.25 316 GLY A O 1
ATOM 2450 N N . VAL A 1 317 ? 21.406 -10.227 4.609 1 96 317 VAL A N 1
ATOM 2451 C CA . VAL A 1 317 ? 22.312 -9.266 5.223 1 96 317 VAL A CA 1
ATOM 2452 C C . VAL A 1 317 ? 23.156 -9.961 6.289 1 96 317 VAL A C 1
ATOM 2454 O O . VAL A 1 317 ? 24.328 -9.641 6.465 1 96 317 VAL A O 1
ATOM 2457 N N . LEU A 1 318 ? 22.562 -11.008 6.91 1 97.12 318 LEU A N 1
ATOM 2458 C CA . LEU A 1 318 ? 23.25 -11.727 7.984 1 97.12 318 LEU A CA 1
ATOM 2459 C C . LEU A 1 318 ? 24.234 -12.75 7.422 1 97.12 318 LEU A C 1
ATOM 2461 O O . LEU A 1 318 ? 25.047 -13.297 8.156 1 97.12 318 LEU A O 1
ATOM 2465 N N . GLY A 1 319 ? 24.141 -13.07 6.117 1 96.38 319 GLY A N 1
ATOM 2466 C CA . GLY A 1 319 ? 25.109 -13.914 5.461 1 96.38 319 GLY A CA 1
ATOM 2467 C C . GLY A 1 319 ? 24.594 -15.312 5.176 1 96.38 319 GLY A C 1
ATOM 2468 O O . GLY A 1 319 ? 25.266 -16.094 4.492 1 96.38 319 GLY A O 1
ATOM 2469 N N . TYR A 1 320 ? 23.422 -15.617 5.617 1 96.94 320 TYR A N 1
ATOM 2470 C CA . TYR A 1 320 ? 22.891 -16.969 5.473 1 96.94 320 TYR A CA 1
ATOM 2471 C C . TYR A 1 320 ? 22.656 -17.312 4.008 1 96.94 320 TYR A C 1
ATOM 2473 O O . TYR A 1 320 ? 22.828 -18.469 3.604 1 96.94 320 TYR A O 1
ATOM 2481 N N . LEU A 1 321 ? 22.281 -16.375 3.193 1 95.75 321 LEU A N 1
ATOM 2482 C CA . LEU A 1 321 ? 21.984 -16.656 1.791 1 95.75 321 LEU A CA 1
ATOM 2483 C C . LEU A 1 321 ? 23.266 -16.875 1 1 95.75 321 LEU A C 1
ATOM 2485 O O . LEU A 1 321 ? 23.281 -17.594 -0.002 1 95.75 321 LEU A O 1
ATOM 2489 N N . THR A 1 322 ? 24.328 -16.234 1.448 1 95.31 322 THR A N 1
ATOM 2490 C CA . THR A 1 322 ? 25.625 -16.516 0.843 1 95.31 322 THR A CA 1
ATOM 2491 C C . THR A 1 322 ? 26.031 -17.969 1.081 1 95.31 322 THR A C 1
ATOM 2493 O O . THR A 1 322 ? 26.5 -18.641 0.165 1 95.31 322 THR A O 1
ATOM 2496 N N . LEU A 1 323 ? 25.812 -18.406 2.293 1 94.94 323 LEU A N 1
ATOM 2497 C CA . LEU A 1 323 ? 26.109 -19.797 2.631 1 94.94 323 LEU A CA 1
ATOM 2498 C C . LEU A 1 323 ? 25.234 -20.75 1.807 1 94.94 323 LEU A C 1
ATOM 2500 O O . LEU A 1 323 ? 25.734 -21.734 1.271 1 94.94 323 LEU A O 1
ATOM 2504 N N . ALA A 1 324 ? 23.984 -20.438 1.719 1 95.12 324 ALA A N 1
ATOM 2505 C CA . ALA A 1 324 ? 23.062 -21.266 0.952 1 95.12 324 ALA A CA 1
ATOM 2506 C C . ALA A 1 324 ? 23.438 -21.281 -0.528 1 95.12 324 ALA A C 1
ATOM 2508 O O . ALA A 1 324 ? 23.344 -22.312 -1.187 1 95.12 324 ALA A O 1
ATOM 2509 N N . SER A 1 325 ? 23.828 -20.156 -1.025 1 95.5 325 SER A N 1
ATOM 2510 C CA . SER A 1 325 ? 24.219 -20.031 -2.428 1 95.5 325 SER A CA 1
ATOM 2511 C C . SER A 1 325 ? 25.438 -20.906 -2.744 1 95.5 325 SER A C 1
ATOM 2513 O O . SER A 1 325 ? 25.484 -21.547 -3.791 1 95.5 325 SER A O 1
ATOM 2515 N N . GLU A 1 326 ? 26.359 -20.859 -1.864 1 95.56 326 GLU A N 1
ATOM 2516 C CA . GLU A 1 326 ? 27.562 -21.688 -2.057 1 95.56 326 GLU A CA 1
ATOM 2517 C C . GLU A 1 326 ? 27.219 -23.172 -2.061 1 95.56 326 GLU A C 1
ATOM 2519 O O . GLU A 1 326 ? 27.672 -23.922 -2.926 1 95.56 326 GLU A O 1
ATOM 2524 N N . LEU A 1 327 ? 26.406 -23.562 -1.188 1 95.56 327 LEU A N 1
ATOM 2525 C CA . LEU A 1 327 ? 26.031 -24.969 -1.067 1 95.56 327 LEU A CA 1
ATOM 2526 C C . LEU A 1 327 ? 25.203 -25.406 -2.273 1 95.56 327 LEU A C 1
ATOM 2528 O O . LEU A 1 327 ? 25.5 -26.453 -2.869 1 95.56 327 LEU A O 1
ATOM 2532 N N . LEU A 1 328 ? 24.266 -24.609 -2.672 1 96.75 328 LEU A N 1
ATOM 2533 C CA . LEU A 1 328 ? 23.297 -25.016 -3.686 1 96.75 328 LEU A CA 1
ATOM 2534 C C . LEU A 1 328 ? 23.828 -24.75 -5.086 1 96.75 328 LEU A C 1
ATOM 2536 O O . LEU A 1 328 ? 23.781 -25.625 -5.953 1 96.75 328 LEU A O 1
ATOM 2540 N N . TYR A 1 329 ? 24.391 -23.609 -5.293 1 97 329 TYR A N 1
ATOM 2541 C CA . TYR A 1 329 ? 24.672 -23.203 -6.664 1 97 329 TYR A CA 1
ATOM 2542 C C . TYR A 1 329 ? 26.141 -23.422 -7.004 1 97 329 TYR A C 1
ATOM 2544 O O . TYR A 1 329 ? 26.484 -23.703 -8.156 1 97 329 TYR A O 1
ATOM 2552 N N . THR A 1 330 ? 27.031 -23.344 -6.082 1 95.69 330 THR A N 1
ATOM 2553 C CA . THR A 1 330 ? 28.453 -23.594 -6.348 1 95.69 330 THR A CA 1
ATOM 2554 C C . THR A 1 330 ? 28.766 -25.078 -6.219 1 95.69 330 THR A C 1
ATOM 2556 O O . THR A 1 330 ? 29.344 -25.672 -7.129 1 95.69 330 THR A O 1
ATOM 2559 N N . ASP A 1 331 ? 28.312 -25.703 -5.184 1 96.69 331 ASP A N 1
ATOM 2560 C CA . ASP A 1 331 ? 28.688 -27.094 -4.93 1 96.69 331 ASP A CA 1
ATOM 2561 C C . ASP A 1 331 ? 27.828 -28.047 -5.758 1 96.69 331 ASP A C 1
ATOM 2563 O O . ASP A 1 331 ? 28.359 -28.938 -6.426 1 96.69 331 ASP A O 1
ATOM 2567 N N . LEU A 1 332 ? 26.5 -27.906 -5.77 1 96.88 332 LEU A N 1
ATOM 2568 C CA . LEU A 1 332 ? 25.594 -28.828 -6.457 1 96.88 332 LEU A CA 1
ATOM 2569 C C . LEU A 1 332 ? 25.453 -28.438 -7.926 1 96.88 332 LEU A C 1
ATOM 2571 O O . LEU A 1 332 ? 25.281 -29.312 -8.781 1 96.88 332 LEU A O 1
ATOM 2575 N N . GLY A 1 333 ? 25.5 -27.125 -8.133 1 97.38 333 GLY A N 1
ATOM 2576 C CA . GLY A 1 333 ? 25.297 -26.625 -9.484 1 97.38 333 GLY A CA 1
ATOM 2577 C C . GLY A 1 333 ? 23.906 -26.047 -9.703 1 97.38 333 GLY A C 1
ATOM 2578 O O . GLY A 1 333 ? 22.938 -26.5 -9.078 1 97.38 333 GLY A O 1
ATOM 2579 N N . PRO A 1 334 ? 23.797 -25.172 -10.602 1 98 334 PRO A N 1
ATOM 2580 C CA . PRO A 1 334 ? 22.562 -24.422 -10.773 1 98 334 PRO A CA 1
ATOM 2581 C C . PRO A 1 334 ? 21.375 -25.312 -11.172 1 98 334 PRO A C 1
ATOM 2583 O O . PRO A 1 334 ? 20.266 -25.109 -10.664 1 98 334 PRO A O 1
ATOM 2586 N N . THR A 1 335 ? 21.609 -26.266 -12.078 1 98.44 335 THR A N 1
ATOM 2587 C CA . THR A 1 335 ? 20.516 -27.094 -12.547 1 98.44 335 THR A CA 1
ATOM 2588 C C . THR A 1 335 ? 19.922 -27.906 -11.398 1 98.44 335 THR A C 1
ATOM 2590 O O . THR A 1 335 ? 18.703 -27.891 -11.203 1 98.44 335 THR A O 1
ATOM 2593 N N . ALA A 1 336 ? 20.734 -28.531 -10.656 1 98.31 336 ALA A N 1
ATOM 2594 C CA . ALA A 1 336 ? 20.281 -29.312 -9.508 1 98.31 336 ALA A CA 1
ATOM 2595 C C . ALA A 1 336 ? 19.609 -28.422 -8.469 1 98.31 336 ALA A C 1
ATOM 2597 O O . ALA A 1 336 ? 18.578 -28.781 -7.91 1 98.31 336 ALA A O 1
ATOM 2598 N N . ALA A 1 337 ? 20.266 -27.312 -8.195 1 98.44 337 ALA A N 1
ATOM 2599 C CA . ALA A 1 337 ? 19.719 -26.375 -7.223 1 98.44 337 ALA A CA 1
ATOM 2600 C C . ALA A 1 337 ? 18.312 -25.906 -7.629 1 98.44 337 ALA A C 1
ATOM 2602 O O . ALA A 1 337 ? 17.391 -25.922 -6.812 1 98.44 337 ALA A O 1
ATOM 2603 N N . ASN A 1 338 ? 18.141 -25.531 -8.898 1 98.69 338 ASN A N 1
ATOM 2604 C CA . ASN A 1 338 ? 16.875 -25.031 -9.398 1 98.69 338 ASN A CA 1
ATOM 2605 C C . ASN A 1 338 ? 15.789 -26.094 -9.359 1 98.69 338 ASN A C 1
ATOM 2607 O O . ASN A 1 338 ? 14.633 -25.797 -9.047 1 98.69 338 ASN A O 1
ATOM 2611 N N . ILE A 1 339 ? 16.156 -27.328 -9.633 1 98.56 339 ILE A N 1
ATOM 2612 C CA . ILE A 1 339 ? 15.219 -28.453 -9.602 1 98.56 339 ILE A CA 1
ATOM 2613 C C . ILE A 1 339 ? 14.781 -28.719 -8.164 1 98.56 339 ILE A C 1
ATOM 2615 O O . ILE A 1 339 ? 13.594 -28.906 -7.891 1 98.56 339 ILE A O 1
ATOM 2619 N N . ILE A 1 340 ? 15.703 -28.656 -7.266 1 98.19 340 ILE A N 1
ATOM 2620 C CA . ILE A 1 340 ? 15.453 -28.953 -5.859 1 98.19 340 ILE A CA 1
ATOM 2621 C C . ILE A 1 340 ? 14.602 -27.859 -5.238 1 98.19 340 ILE A C 1
ATOM 2623 O O . ILE A 1 340 ? 13.633 -28.125 -4.535 1 98.19 340 ILE A O 1
ATOM 2627 N N . ILE A 1 341 ? 14.969 -26.609 -5.488 1 97.88 341 ILE A N 1
ATOM 2628 C CA . ILE A 1 341 ? 14.203 -25.484 -4.949 1 97.88 341 ILE A CA 1
ATOM 2629 C C . ILE A 1 341 ? 12.781 -25.516 -5.496 1 97.88 341 ILE A C 1
ATOM 2631 O O . ILE A 1 341 ? 11.82 -25.266 -4.762 1 97.88 341 ILE A O 1
ATOM 2635 N N . GLY A 1 342 ? 12.633 -25.844 -6.781 1 98.19 342 GLY A N 1
ATOM 2636 C CA . GLY A 1 342 ? 11.305 -26 -7.359 1 98.19 342 GLY A CA 1
ATOM 2637 C C . GLY A 1 342 ? 10.477 -27.062 -6.672 1 98.19 342 GLY A C 1
ATOM 2638 O O . GLY A 1 342 ? 9.305 -26.844 -6.375 1 98.19 342 GLY A O 1
ATOM 2639 N N . ALA A 1 343 ? 11.055 -28.172 -6.438 1 97.88 343 ALA A N 1
ATOM 2640 C CA . ALA A 1 343 ? 10.359 -29.266 -5.77 1 97.88 343 ALA A CA 1
ATOM 2641 C C . ALA A 1 343 ? 9.977 -28.875 -4.344 1 97.88 343 ALA A C 1
ATOM 2643 O O . ALA A 1 343 ? 8.906 -29.25 -3.855 1 97.88 343 ALA A O 1
ATOM 2644 N N . LEU A 1 344 ? 10.836 -28.109 -3.721 1 96.62 344 LEU A N 1
ATOM 2645 C CA . LEU A 1 344 ? 10.602 -27.672 -2.354 1 96.62 344 LEU A CA 1
ATOM 2646 C C . LEU A 1 344 ? 9.383 -26.75 -2.287 1 96.62 344 LEU A C 1
ATOM 2648 O O . LEU A 1 344 ? 8.789 -26.578 -1.223 1 96.62 344 LEU A O 1
ATOM 2652 N N . SER A 1 345 ? 9.055 -26.188 -3.408 1 95.88 345 SER A N 1
ATOM 2653 C CA . SER A 1 345 ? 7.918 -25.266 -3.463 1 95.88 345 SER A CA 1
ATOM 2654 C C . SER A 1 345 ? 6.602 -26 -3.238 1 95.88 345 SER A C 1
ATOM 2656 O O . SER A 1 345 ? 5.574 -25.375 -2.975 1 95.88 345 SER A O 1
ATOM 2658 N N . ALA A 1 346 ? 6.566 -27.312 -3.266 1 95.5 346 ALA A N 1
ATOM 2659 C CA . ALA A 1 346 ? 5.379 -28.109 -2.951 1 95.5 346 ALA A CA 1
ATOM 2660 C C . ALA A 1 346 ? 5.027 -28.016 -1.47 1 95.5 346 ALA A C 1
ATOM 2662 O O . ALA A 1 346 ? 3.887 -28.266 -1.078 1 95.5 346 ALA A O 1
ATOM 2663 N N . ILE A 1 347 ? 6.016 -27.609 -0.716 1 90.88 347 ILE A N 1
ATOM 2664 C CA . ILE A 1 347 ? 5.832 -27.562 0.73 1 90.88 347 ILE A CA 1
ATOM 2665 C C . ILE A 1 347 ? 5.969 -26.109 1.215 1 90.88 347 ILE A C 1
ATOM 2667 O O . ILE A 1 347 ? 5.207 -25.672 2.078 1 90.88 347 ILE A O 1
ATOM 2671 N N . VAL A 1 348 ? 7 -25.422 0.608 1 90.62 348 VAL A N 1
ATOM 2672 C CA . VAL A 1 348 ? 7.277 -24.031 0.951 1 90.62 348 VAL A CA 1
ATOM 2673 C C . VAL A 1 348 ? 6.727 -23.109 -0.137 1 90.62 348 VAL A C 1
ATOM 2675 O O . VAL A 1 348 ? 6.941 -23.344 -1.328 1 90.62 348 VAL A O 1
ATOM 2678 N N . ASP A 1 349 ? 6.074 -22.125 0.333 1 90.44 349 ASP A N 1
ATOM 2679 C CA . ASP A 1 349 ? 5.547 -21.188 -0.643 1 90.44 349 ASP A CA 1
ATOM 2680 C C . ASP A 1 349 ? 6.633 -20.75 -1.626 1 90.44 349 ASP A C 1
ATOM 2682 O O . ASP A 1 349 ? 7.793 -20.578 -1.242 1 90.44 349 ASP A O 1
ATOM 2686 N N . ASN A 1 350 ? 6.277 -20.625 -2.871 1 95 350 ASN A N 1
ATOM 2687 C CA . ASN A 1 350 ? 7.258 -20.328 -3.904 1 95 350 ASN A CA 1
ATOM 2688 C C . ASN A 1 350 ? 7.777 -18.891 -3.781 1 95 350 ASN A C 1
ATOM 2690 O O . ASN A 1 350 ? 8.891 -18.594 -4.219 1 95 350 ASN A O 1
ATOM 2694 N N . ILE A 1 351 ? 7.117 -18 -3.113 1 93.31 351 ILE A N 1
ATOM 2695 C CA . ILE A 1 351 ? 7.477 -16.594 -3.033 1 93.31 351 ILE A CA 1
ATOM 2696 C C . ILE A 1 351 ? 8.758 -16.422 -2.223 1 93.31 351 ILE A C 1
ATOM 2698 O O . ILE A 1 351 ? 9.75 -15.875 -2.715 1 93.31 351 ILE A O 1
ATOM 2702 N N . PRO A 1 352 ? 8.797 -16.938 -0.979 1 94 352 PRO A N 1
ATOM 2703 C CA . PRO A 1 352 ? 10.062 -16.812 -0.245 1 94 352 PRO A CA 1
ATOM 2704 C C . PRO A 1 352 ? 11.219 -17.516 -0.938 1 94 352 PRO A C 1
ATOM 2706 O O . PRO A 1 352 ? 12.359 -17.062 -0.876 1 94 352 PRO A O 1
ATOM 2709 N N . LEU A 1 353 ? 10.969 -18.625 -1.588 1 96.19 353 LEU A N 1
ATOM 2710 C CA . LEU A 1 353 ? 12.008 -19.375 -2.277 1 96.19 353 LEU A CA 1
ATOM 2711 C C . LEU A 1 353 ? 12.586 -18.562 -3.434 1 96.19 353 LEU A C 1
ATOM 2713 O O . LEU A 1 353 ? 13.805 -18.438 -3.566 1 96.19 353 LEU A O 1
ATOM 2717 N N . MET A 1 354 ? 11.703 -18.016 -4.227 1 97.44 354 MET A N 1
ATOM 2718 C CA . MET A 1 354 ? 12.172 -17.219 -5.359 1 97.44 354 MET A CA 1
ATOM 2719 C C . MET A 1 354 ? 12.906 -15.969 -4.883 1 97.44 354 MET A C 1
ATOM 2721 O O . MET A 1 354 ? 13.938 -15.602 -5.449 1 97.44 354 MET A O 1
ATOM 2725 N N . PHE A 1 355 ? 12.391 -15.344 -3.867 1 95.75 355 PHE A N 1
ATOM 2726 C CA . PHE A 1 355 ? 13.055 -14.156 -3.348 1 95.75 355 PHE A CA 1
ATOM 2727 C C . PHE A 1 355 ? 14.453 -14.484 -2.85 1 95.75 355 PHE A C 1
ATOM 2729 O O . PHE A 1 355 ? 15.383 -13.695 -3.025 1 95.75 355 PHE A O 1
ATOM 2736 N N . ALA A 1 356 ? 14.57 -15.633 -2.191 1 96.81 356 ALA A N 1
ATOM 2737 C CA . ALA A 1 356 ? 15.875 -16.078 -1.715 1 96.81 356 ALA A CA 1
ATOM 2738 C C . ALA A 1 356 ? 16.844 -16.266 -2.877 1 96.81 356 ALA A C 1
ATOM 2740 O O . ALA A 1 356 ? 18 -15.828 -2.801 1 96.81 356 ALA A O 1
ATOM 2741 N N . VAL A 1 357 ? 16.391 -16.859 -3.924 1 98.19 357 VAL A N 1
ATOM 2742 C CA . VAL A 1 357 ? 17.25 -17.094 -5.086 1 98.19 357 VAL A CA 1
ATOM 2743 C C . VAL A 1 357 ? 17.672 -15.766 -5.699 1 98.19 357 VAL A C 1
ATOM 2745 O O . VAL A 1 357 ? 18.844 -15.57 -6.043 1 98.19 357 VAL A O 1
ATOM 2748 N N . LEU A 1 358 ? 16.75 -14.875 -5.801 1 97.31 358 LEU A N 1
ATOM 2749 C CA . LEU A 1 358 ? 17.031 -13.562 -6.375 1 97.31 358 LEU A CA 1
ATOM 2750 C C . LEU A 1 358 ? 18.016 -12.789 -5.5 1 97.31 358 LEU A C 1
ATOM 2752 O O . LEU A 1 358 ? 18.859 -12.047 -6.012 1 97.31 358 LEU A O 1
ATOM 2756 N N . THR A 1 359 ? 17.859 -12.969 -4.207 1 95 359 THR A N 1
ATOM 2757 C CA . THR A 1 359 ? 18.766 -12.289 -3.277 1 95 359 THR A CA 1
ATOM 2758 C C . THR A 1 359 ? 20.156 -12.906 -3.322 1 95 359 THR A C 1
ATOM 2760 O O . THR A 1 359 ? 21.156 -12.195 -3.227 1 95 359 THR A O 1
ATOM 2763 N N . MET A 1 360 ? 20.203 -14.242 -3.447 1 96.5 360 MET A N 1
ATOM 2764 C CA . MET A 1 360 ? 21.484 -14.906 -3.629 1 96.5 360 MET A CA 1
ATOM 2765 C C . MET A 1 360 ? 22.172 -14.438 -4.91 1 96.5 360 MET A C 1
ATOM 2767 O O . MET A 1 360 ? 23.391 -14.32 -4.953 1 96.5 360 MET A O 1
ATOM 2771 N N . ASP A 1 361 ? 21.391 -14.227 -5.887 1 95.88 361 ASP A N 1
ATOM 2772 C CA . ASP A 1 361 ? 21.828 -13.727 -7.191 1 95.88 361 ASP A CA 1
ATOM 2773 C C . ASP A 1 361 ? 22.984 -14.547 -7.734 1 95.88 361 ASP A C 1
ATOM 2775 O O . ASP A 1 361 ? 24.047 -14 -8.062 1 95.88 361 ASP A O 1
ATOM 2779 N N . PRO A 1 362 ? 22.781 -15.836 -7.785 1 96.56 362 PRO A N 1
ATOM 2780 C CA . PRO A 1 362 ? 23.859 -16.656 -8.328 1 96.56 362 PRO A CA 1
ATOM 2781 C C . PRO A 1 362 ? 24.172 -16.328 -9.789 1 96.56 362 PRO A C 1
ATOM 2783 O O . PRO A 1 362 ? 23.266 -15.953 -10.547 1 96.56 362 PRO A O 1
ATOM 2786 N N . ALA A 1 363 ? 25.453 -16.422 -10.125 1 94.56 363 ALA A N 1
ATOM 2787 C CA . ALA A 1 363 ? 25.844 -16.25 -11.523 1 94.56 363 ALA A CA 1
ATOM 2788 C C . ALA A 1 363 ? 25.469 -17.484 -12.352 1 94.56 363 ALA A C 1
ATOM 2790 O O . ALA A 1 363 ? 26.125 -18.531 -12.266 1 94.56 363 ALA A O 1
ATOM 2791 N N . MET A 1 364 ? 24.406 -17.312 -13.094 1 95.81 364 MET A N 1
ATOM 2792 C CA . MET A 1 364 ? 23.969 -18.438 -13.922 1 95.81 364 MET A CA 1
ATOM 2793 C C . MET A 1 364 ? 23.344 -17.938 -15.227 1 95.81 364 MET A C 1
ATOM 2795 O O . MET A 1 364 ? 23.047 -16.75 -15.359 1 95.81 364 MET A O 1
ATOM 2799 N N . SER A 1 365 ? 23.234 -18.875 -16.156 1 97.44 365 SER A N 1
ATOM 2800 C CA . SER A 1 365 ? 22.781 -18.547 -17.5 1 97.44 365 SER A CA 1
ATOM 2801 C C . SER A 1 365 ? 21.297 -18.188 -17.516 1 97.44 365 SER A C 1
ATOM 2803 O O . SER A 1 365 ? 20.594 -18.438 -16.531 1 97.44 365 SER A O 1
ATOM 2805 N N . HIS A 1 366 ? 20.828 -17.578 -18.578 1 97.75 366 HIS A N 1
ATOM 2806 C CA . HIS A 1 366 ? 19.422 -17.266 -18.75 1 97.75 366 HIS A CA 1
ATOM 2807 C C . HIS A 1 366 ? 18.578 -18.547 -18.75 1 97.75 366 HIS A C 1
ATOM 2809 O O . HIS A 1 366 ? 17.438 -18.547 -18.281 1 97.75 366 HIS A O 1
ATOM 2815 N N . GLY A 1 367 ? 19.234 -19.625 -19.328 1 98.31 367 GLY A N 1
ATOM 2816 C CA . GLY A 1 367 ? 18.562 -20.906 -19.266 1 98.31 367 GLY A CA 1
ATOM 2817 C C . GLY A 1 367 ? 18.25 -21.359 -17.844 1 98.31 367 GLY A C 1
ATOM 2818 O O . GLY A 1 367 ? 17.188 -21.938 -17.594 1 98.31 367 GLY A O 1
ATOM 2819 N N . GLU A 1 368 ? 19.188 -21.078 -16.969 1 98.62 368 GLU A N 1
ATOM 2820 C CA . GLU A 1 368 ? 19.016 -21.453 -15.578 1 98.62 368 GLU A CA 1
ATOM 2821 C C . GLU A 1 368 ? 18.016 -20.547 -14.883 1 98.62 368 GLU A C 1
ATOM 2823 O O . GLU A 1 368 ? 17.234 -21 -14.039 1 98.62 368 GLU A O 1
ATOM 2828 N N . TRP A 1 369 ? 18 -19.266 -15.227 1 98.62 369 TRP A N 1
ATOM 2829 C CA . TRP A 1 369 ? 17 -18.344 -14.688 1 98.62 369 TRP A CA 1
ATOM 2830 C C . TRP A 1 369 ? 15.602 -18.75 -15.148 1 98.62 369 TRP A C 1
ATOM 2832 O O . TRP A 1 369 ? 14.641 -18.688 -14.367 1 98.62 369 TRP A O 1
ATOM 2842 N N . LEU A 1 370 ? 15.508 -19.188 -16.406 1 98.75 370 LEU A N 1
ATOM 2843 C CA . LEU A 1 370 ? 14.234 -19.688 -16.922 1 98.75 370 LEU A CA 1
ATOM 2844 C C . LEU A 1 370 ? 13.836 -20.969 -16.188 1 98.75 370 LEU A C 1
ATOM 2846 O O . LEU A 1 370 ? 12.656 -21.172 -15.883 1 98.75 370 LEU A O 1
ATOM 2850 N N . LEU A 1 371 ? 14.836 -21.797 -15.883 1 98.75 371 LEU A N 1
ATOM 2851 C CA . LEU A 1 371 ? 14.562 -23.062 -15.219 1 98.75 371 LEU A CA 1
ATOM 2852 C C . LEU A 1 371 ? 14 -22.828 -13.812 1 98.75 371 LEU A C 1
ATOM 2854 O O . LEU A 1 371 ? 13.008 -23.438 -13.43 1 98.75 371 LEU A O 1
ATOM 2858 N N . ILE A 1 372 ? 14.617 -21.953 -13.031 1 98.75 372 ILE A N 1
ATOM 2859 C CA . ILE A 1 372 ? 14.148 -21.703 -11.672 1 98.75 372 ILE A CA 1
ATOM 2860 C C . ILE A 1 372 ? 12.773 -21.031 -11.719 1 98.75 372 ILE A C 1
ATOM 2862 O O . ILE A 1 372 ? 11.93 -21.281 -10.852 1 98.75 372 ILE A O 1
ATOM 2866 N N . THR A 1 373 ? 12.547 -20.156 -12.734 1 98.62 373 THR A N 1
ATOM 2867 C CA . THR A 1 373 ? 11.242 -19.531 -12.922 1 98.62 373 THR A CA 1
ATOM 2868 C C . THR A 1 373 ? 10.172 -20.594 -13.18 1 98.62 373 THR A C 1
ATOM 2870 O O . THR A 1 373 ? 9.078 -20.531 -12.609 1 98.62 373 THR A O 1
ATOM 2873 N N . LEU A 1 374 ? 10.5 -21.578 -14 1 98.75 374 LEU A N 1
ATOM 2874 C CA . LEU A 1 374 ? 9.594 -22.672 -14.32 1 98.75 374 LEU A CA 1
ATOM 2875 C C . LEU A 1 374 ? 9.359 -23.562 -13.102 1 98.75 374 LEU A C 1
ATOM 2877 O O . LEU A 1 374 ? 8.219 -23.766 -12.695 1 98.75 374 LEU A O 1
ATOM 2881 N N . THR A 1 375 ? 10.445 -24.016 -12.492 1 98.69 375 THR A N 1
ATOM 2882 C CA . THR A 1 375 ? 10.344 -25.016 -11.43 1 98.69 375 THR A CA 1
ATOM 2883 C C . THR A 1 375 ? 9.68 -24.422 -10.195 1 98.69 375 THR A C 1
ATOM 2885 O O . THR A 1 375 ? 8.836 -25.062 -9.562 1 98.69 375 THR A O 1
ATOM 2888 N N . CYS A 1 376 ? 10 -23.203 -9.883 1 97.62 376 CYS A N 1
ATOM 2889 C CA . CYS A 1 376 ? 9.383 -22.547 -8.734 1 97.62 376 CYS A CA 1
ATOM 2890 C C . CYS A 1 376 ? 7.918 -22.234 -9 1 97.62 376 CYS A C 1
ATOM 2892 O O . CYS A 1 376 ? 7.098 -22.234 -8.086 1 97.62 376 CYS A O 1
ATOM 2894 N N . GLY A 1 377 ? 7.578 -22 -10.211 1 97.31 377 GLY A N 1
ATOM 2895 C CA . GLY A 1 377 ? 6.211 -21.688 -10.578 1 97.31 377 GLY A CA 1
ATOM 2896 C C . GLY A 1 377 ? 5.293 -22.891 -10.594 1 97.31 377 GLY A C 1
ATOM 2897 O O . GLY A 1 377 ? 4.113 -22.781 -10.258 1 97.31 377 GLY A O 1
ATOM 2898 N N . VAL A 1 378 ? 5.852 -24.031 -10.93 1 98.38 378 VAL A N 1
ATOM 2899 C CA . VAL A 1 378 ? 4.961 -25.172 -11.156 1 98.38 378 VAL A CA 1
ATOM 2900 C C . VAL A 1 378 ? 5.133 -26.188 -10.031 1 98.38 378 VAL A C 1
ATOM 2902 O O . VAL A 1 378 ? 4.289 -27.062 -9.852 1 98.38 378 VAL A O 1
ATOM 2905 N N . GLY A 1 379 ? 6.215 -26.094 -9.297 1 98.12 379 GLY A N 1
ATOM 2906 C CA . GLY A 1 379 ? 6.508 -27.078 -8.266 1 98.12 379 GLY A CA 1
ATOM 2907 C C . GLY A 1 379 ? 5.422 -27.172 -7.215 1 98.12 379 GLY A C 1
ATOM 2908 O O . GLY A 1 379 ? 5.168 -28.266 -6.684 1 98.12 379 GLY A O 1
ATOM 2909 N N . GLY A 1 380 ? 4.766 -26.094 -6.922 1 96.69 380 GLY A N 1
ATOM 2910 C CA . GLY A 1 380 ? 3.732 -26.062 -5.898 1 96.69 380 GLY A CA 1
ATOM 2911 C C . GLY A 1 380 ? 2.541 -26.953 -6.219 1 96.69 380 GLY A C 1
ATOM 2912 O O . GLY A 1 380 ? 1.781 -27.328 -5.324 1 96.69 380 GLY A O 1
ATOM 2913 N N . SER A 1 381 ? 2.393 -27.344 -7.461 1 97.94 381 SER A N 1
ATOM 2914 C CA . SER A 1 381 ? 1.236 -28.125 -7.895 1 97.94 381 SER A CA 1
ATOM 2915 C C . SER A 1 381 ? 1.327 -29.562 -7.41 1 97.94 381 SER A C 1
ATOM 2917 O O . SER A 1 381 ? 0.338 -30.297 -7.441 1 97.94 381 SER A O 1
ATOM 2919 N N . MET A 1 382 ? 2.465 -29.984 -6.984 1 97.88 382 MET A N 1
ATOM 2920 C CA . MET A 1 382 ? 2.643 -31.391 -6.633 1 97.88 382 MET A CA 1
ATOM 2921 C C . MET A 1 382 ? 1.831 -31.75 -5.391 1 97.88 382 MET A C 1
ATOM 2923 O O . MET A 1 382 ? 1.401 -32.906 -5.234 1 97.88 382 MET A O 1
ATOM 2927 N N . LEU A 1 383 ? 1.643 -30.719 -4.539 1 95.88 383 LEU A N 1
ATOM 2928 C CA . LEU A 1 383 ? 0.72 -30.875 -3.42 1 95.88 383 LEU A CA 1
ATOM 2929 C C . LEU A 1 383 ? -0.34 -29.781 -3.436 1 95.88 383 LEU A C 1
ATOM 2931 O O . LEU A 1 383 ? -0.047 -28.625 -3.785 1 95.88 383 LEU A O 1
ATOM 2935 N N . ALA A 1 384 ? -1.568 -30.188 -3.035 1 92.44 384 ALA A N 1
ATOM 2936 C CA . ALA A 1 384 ? -2.684 -29.25 -3.061 1 92.44 384 ALA A CA 1
ATOM 2937 C C . ALA A 1 384 ? -2.389 -28.031 -2.191 1 92.44 384 ALA A C 1
ATOM 2939 O O . ALA A 1 384 ? -2.803 -26.922 -2.516 1 92.44 384 ALA A O 1
ATOM 2940 N N . ILE A 1 385 ? -1.566 -28.141 -1.162 1 90.25 385 ILE A N 1
ATOM 2941 C CA . ILE A 1 385 ? -1.298 -27.078 -0.2 1 90.25 385 ILE A CA 1
ATOM 2942 C C . ILE A 1 385 ? -0.078 -26.281 -0.647 1 90.25 385 ILE A C 1
ATOM 2944 O O . ILE A 1 385 ? 0.24 -25.234 -0.057 1 90.25 385 ILE A O 1
ATOM 2948 N N . GLY A 1 386 ? 0.562 -26.734 -1.714 1 90.94 386 GLY A N 1
ATOM 2949 C CA . GLY A 1 386 ? 1.801 -26.109 -2.146 1 90.94 386 GLY A CA 1
ATOM 2950 C C . GLY A 1 386 ? 1.58 -24.828 -2.924 1 90.94 386 GLY A C 1
ATOM 2951 O O . GLY A 1 386 ? 2.518 -24.062 -3.137 1 90.94 386 GLY A O 1
ATOM 2952 N N . SER A 1 387 ? 0.355 -24.641 -3.379 1 91.38 387 SER A N 1
ATOM 2953 C CA . SER A 1 387 ? 0.053 -23.422 -4.109 1 91.38 387 SER A CA 1
ATOM 2954 C C . SER A 1 387 ? -1.228 -22.766 -3.594 1 91.38 387 SER A C 1
ATOM 2956 O O . SER A 1 387 ? -2.127 -23.453 -3.107 1 91.38 387 SER A O 1
ATOM 2958 N N . ALA A 1 388 ? -1.28 -21.484 -3.697 1 89.62 388 ALA A N 1
ATOM 2959 C CA . ALA A 1 388 ? -2.469 -20.734 -3.299 1 89.62 388 ALA A CA 1
ATOM 2960 C C . ALA A 1 388 ? -3.697 -21.203 -4.078 1 89.62 388 ALA A C 1
ATOM 2962 O O . ALA A 1 388 ? -4.805 -21.25 -3.535 1 89.62 388 ALA A O 1
ATOM 2963 N N . ALA A 1 389 ? -3.52 -21.547 -5.312 1 94.69 389 ALA A N 1
ATOM 2964 C CA . ALA A 1 389 ? -4.605 -22.047 -6.148 1 94.69 389 ALA A CA 1
ATOM 2965 C C . ALA A 1 389 ? -5.176 -23.344 -5.586 1 94.69 389 ALA A C 1
ATOM 2967 O O . ALA A 1 389 ? -6.398 -23.531 -5.539 1 94.69 389 ALA A O 1
ATOM 2968 N N . GLY A 1 390 ? -4.328 -24.219 -5.176 1 95.12 390 GLY A N 1
ATOM 2969 C CA . GLY A 1 390 ? -4.77 -25.484 -4.602 1 95.12 390 GLY A CA 1
ATOM 2970 C C . GLY A 1 390 ? -5.535 -25.312 -3.305 1 95.12 390 GLY A C 1
ATOM 2971 O O . GLY A 1 390 ? -6.613 -25.891 -3.133 1 95.12 390 GLY A O 1
ATOM 2972 N N . VAL A 1 391 ? -5.043 -24.516 -2.455 1 91.44 391 VAL A N 1
ATOM 2973 C CA . VAL A 1 391 ? -5.668 -24.281 -1.158 1 91.44 391 VAL A CA 1
ATOM 2974 C C . VAL A 1 391 ? -7.027 -23.609 -1.352 1 91.44 391 VAL A C 1
ATOM 2976 O O . VAL A 1 391 ? -8.016 -24 -0.724 1 91.44 391 VAL A O 1
ATOM 2979 N N . ALA A 1 392 ? -7.047 -22.672 -2.227 1 92.38 392 ALA A N 1
ATOM 2980 C CA . ALA A 1 392 ? -8.281 -21.922 -2.469 1 92.38 392 ALA A CA 1
ATOM 2981 C C . ALA A 1 392 ? -9.359 -22.828 -3.057 1 92.38 392 ALA A C 1
ATOM 2983 O O . ALA A 1 392 ? -10.523 -22.75 -2.656 1 92.38 392 ALA A O 1
ATOM 2984 N N . LEU A 1 393 ? -8.992 -23.625 -3.949 1 95.44 393 LEU A N 1
ATOM 2985 C CA . LEU A 1 393 ? -9.969 -24.484 -4.609 1 95.44 393 LEU A CA 1
ATOM 2986 C C . LEU A 1 393 ? -10.469 -25.562 -3.658 1 95.44 393 LEU A C 1
ATOM 2988 O O . LEU A 1 393 ? -11.625 -25.984 -3.75 1 95.44 393 LEU A O 1
ATOM 2992 N N . MET A 1 394 ? -9.609 -26.047 -2.799 1 94.25 394 MET A N 1
ATOM 2993 C CA . MET A 1 394 ? -10.055 -27 -1.784 1 94.25 394 MET A CA 1
ATOM 2994 C C . MET A 1 394 ? -11.141 -26.391 -0.909 1 94.25 394 MET A C 1
ATOM 2996 O O . MET A 1 394 ? -12.117 -27.062 -0.563 1 94.25 394 MET A O 1
ATOM 3000 N N . GLY A 1 395 ? -10.945 -25.172 -0.599 1 91.31 395 GLY A N 1
ATOM 3001 C CA . GLY A 1 395 ? -11.953 -24.484 0.19 1 91.31 395 GLY A CA 1
ATOM 3002 C C . GLY A 1 395 ? -13.258 -24.281 -0.553 1 91.31 395 GLY A C 1
ATOM 3003 O O . GLY A 1 395 ? -14.336 -24.391 0.035 1 91.31 395 GLY A O 1
ATOM 3004 N N . GLN A 1 396 ? -13.133 -24.062 -1.767 1 92.25 396 GLN A N 1
ATOM 3005 C CA . GLN A 1 396 ? -14.297 -23.766 -2.588 1 92.25 396 GLN A CA 1
ATOM 3006 C C . GLN A 1 396 ? -15.07 -25.031 -2.928 1 92.25 396 GLN A C 1
ATOM 3008 O O . GLN A 1 396 ? -16.297 -25.016 -3.033 1 92.25 396 GLN A O 1
ATOM 3013 N N . ALA A 1 397 ? -14.398 -26.125 -3.154 1 91.5 397 ALA A N 1
ATOM 3014 C CA . ALA A 1 397 ? -15 -27.359 -3.664 1 91.5 397 ALA A CA 1
ATOM 3015 C C . ALA A 1 397 ? -15.703 -28.125 -2.549 1 91.5 397 ALA A C 1
ATOM 3017 O O . ALA A 1 397 ? -16.344 -29.141 -2.803 1 91.5 397 ALA A O 1
ATOM 3018 N N . LYS A 1 398 ? -15.844 -27.641 -1.482 1 79.12 398 LYS A N 1
ATOM 3019 C CA . LYS A 1 398 ? -16.672 -28.094 -0.371 1 79.12 398 LYS A CA 1
ATOM 3020 C C . LYS A 1 398 ? -16.547 -29.609 -0.186 1 79.12 398 LYS A C 1
ATOM 3022 O O . LYS A 1 398 ? -17.547 -30.312 -0.122 1 79.12 398 LYS A O 1
ATOM 3027 N N . GLY A 1 399 ? -15.32 -30.203 -0.322 1 86.38 399 GLY A N 1
ATOM 3028 C CA . GLY A 1 399 ? -15.133 -31.609 0.002 1 86.38 399 GLY A CA 1
ATOM 3029 C C . GLY A 1 399 ? -14.898 -32.469 -1.22 1 86.38 399 GLY A C 1
ATOM 3030 O O . GLY A 1 399 ? -14.367 -33.594 -1.107 1 86.38 399 GLY A O 1
ATOM 3031 N N . ALA A 1 400 ? -15.32 -32.062 -2.334 1 91.25 400 ALA A N 1
ATOM 3032 C CA . ALA A 1 400 ? -15.086 -32.844 -3.557 1 91.25 400 ALA A CA 1
ATOM 3033 C C . ALA A 1 400 ? -13.602 -32.875 -3.908 1 91.25 400 ALA A C 1
ATOM 3035 O O . ALA A 1 400 ? -13.07 -33.906 -4.285 1 91.25 400 ALA A O 1
ATOM 3036 N N . TYR A 1 401 ? -12.984 -31.781 -3.787 1 95.88 401 TYR A N 1
ATOM 3037 C CA . TYR A 1 401 ? -11.547 -31.656 -3.984 1 95.88 401 TYR A CA 1
ATOM 3038 C C . TYR A 1 401 ? -10.82 -31.5 -2.652 1 95.88 401 TYR A C 1
ATOM 3040 O O . TYR A 1 401 ? -10.938 -30.469 -1.991 1 95.88 401 TYR A O 1
ATOM 3048 N N . THR A 1 402 ? -10.094 -32.562 -2.262 1 95.12 402 THR A N 1
ATOM 3049 C CA . THR A 1 402 ? -9.414 -32.594 -0.975 1 95.12 402 THR A CA 1
ATOM 3050 C C . THR A 1 402 ? -7.918 -32.844 -1.165 1 95.12 402 THR A C 1
ATOM 3052 O O . THR A 1 402 ? -7.473 -33.156 -2.266 1 95.12 402 THR A O 1
ATOM 3055 N N . PHE A 1 403 ? -7.23 -32.688 -0.045 1 94.88 403 PHE A N 1
ATOM 3056 C CA . PHE A 1 403 ? -5.789 -32.938 -0.045 1 94.88 403 PHE A CA 1
ATOM 3057 C C . PHE A 1 403 ? -5.477 -34.375 -0.45 1 94.88 403 PHE A C 1
ATOM 3059 O O . PHE A 1 403 ? -4.586 -34.594 -1.268 1 94.88 403 PHE A O 1
ATOM 3066 N N . MET A 1 404 ? -6.242 -35.312 0.042 1 95.75 404 MET A N 1
ATOM 3067 C CA . MET A 1 404 ? -6 -36.719 -0.22 1 95.75 404 MET A CA 1
ATOM 3068 C C . MET A 1 404 ? -6.309 -37.062 -1.674 1 95.75 404 MET A C 1
ATOM 3070 O O . MET A 1 404 ? -5.605 -37.875 -2.285 1 95.75 404 MET A O 1
ATOM 3074 N N . ALA A 1 405 ? -7.34 -36.469 -2.156 1 96.38 405 ALA A N 1
ATOM 3075 C CA . ALA A 1 405 ? -7.684 -36.688 -3.555 1 96.38 405 ALA A CA 1
ATOM 3076 C C . ALA A 1 405 ? -6.582 -36.188 -4.484 1 96.38 405 ALA A C 1
ATOM 3078 O O . ALA A 1 405 ? -6.289 -36.812 -5.504 1 96.38 405 ALA A O 1
ATOM 3079 N N . HIS A 1 406 ? -6.035 -35.094 -4.121 1 97.56 406 HIS A N 1
ATOM 3080 C CA . HIS A 1 406 ? -4.93 -34.531 -4.891 1 97.56 406 HIS A CA 1
ATOM 3081 C C . HIS A 1 406 ? -3.68 -35.406 -4.77 1 97.56 406 HIS A C 1
ATOM 3083 O O . HIS A 1 406 ? -2.969 -35.594 -5.754 1 97.56 406 HIS A O 1
ATOM 3089 N N . LEU A 1 407 ? -3.43 -35.844 -3.58 1 97.12 407 LEU A N 1
ATOM 3090 C CA . LEU A 1 407 ? -2.246 -36.656 -3.281 1 97.12 407 LEU A CA 1
ATOM 3091 C C . LEU A 1 407 ? -2.215 -37.906 -4.133 1 97.12 407 LEU A C 1
ATOM 3093 O O . LEU A 1 407 ? -1.144 -38.375 -4.539 1 97.12 407 LEU A O 1
ATOM 3097 N N . LYS A 1 408 ? -3.342 -38.469 -4.418 1 97.5 408 LYS A N 1
ATOM 3098 C CA . LYS A 1 408 ? -3.461 -39.688 -5.223 1 97.5 408 LYS A CA 1
ATOM 3099 C C . LYS A 1 408 ? -2.889 -39.469 -6.621 1 97.5 408 LYS A C 1
ATOM 3101 O O . LYS A 1 408 ? -2.467 -40.406 -7.277 1 97.5 408 LYS A O 1
ATOM 3106 N N . TRP A 1 409 ? -2.875 -38.281 -7.031 1 98.06 409 TRP A N 1
ATOM 3107 C CA . TRP A 1 409 ? -2.471 -38 -8.406 1 98.06 409 TRP A CA 1
ATOM 3108 C C . TRP A 1 409 ? -1.137 -37.281 -8.445 1 98.06 409 TRP A C 1
ATOM 3110 O O . TRP A 1 409 ? -0.697 -36.844 -9.508 1 98.06 409 TRP A O 1
ATOM 3120 N N . THR A 1 410 ? -0.5 -37.062 -7.305 1 98.38 410 THR A N 1
ATOM 3121 C CA . THR A 1 410 ? 0.765 -36.344 -7.199 1 98.38 410 THR A CA 1
ATOM 3122 C C . THR A 1 410 ? 1.82 -36.969 -8.109 1 98.38 410 THR A C 1
ATOM 3124 O O . THR A 1 410 ? 2.652 -36.281 -8.68 1 98.38 410 THR A O 1
ATOM 3127 N N . TRP A 1 411 ? 1.735 -38.344 -8.242 1 98.25 411 TRP A N 1
ATOM 3128 C CA . TRP A 1 411 ? 2.713 -39 -9.094 1 98.25 411 TRP A CA 1
ATOM 3129 C C . TRP A 1 411 ? 2.588 -38.531 -10.539 1 98.25 411 TRP A C 1
ATOM 3131 O O . TRP A 1 411 ? 3.594 -38.375 -11.227 1 98.25 411 TRP A O 1
ATOM 3141 N N . ALA A 1 412 ? 1.4 -38.344 -11.047 1 98.69 412 ALA A N 1
ATOM 3142 C CA . ALA A 1 412 ? 1.176 -37.844 -12.406 1 98.69 412 ALA A CA 1
ATOM 3143 C C . ALA A 1 412 ? 1.657 -36.406 -12.547 1 98.69 412 ALA A C 1
ATOM 3145 O O . ALA A 1 412 ? 2.24 -36.031 -13.562 1 98.69 412 ALA A O 1
ATOM 3146 N N . ILE A 1 413 ? 1.4 -35.625 -11.531 1 98.75 413 ILE A N 1
ATOM 3147 C CA . ILE A 1 413 ? 1.811 -34.219 -11.523 1 98.75 413 ILE A CA 1
ATOM 3148 C C . ILE A 1 413 ? 3.334 -34.125 -11.484 1 98.75 413 ILE A C 1
ATOM 3150 O O . ILE A 1 413 ? 3.93 -33.281 -12.164 1 98.75 413 ILE A O 1
ATOM 3154 N N . ALA A 1 414 ? 3.971 -35 -10.656 1 98.75 414 ALA A N 1
ATOM 3155 C CA . ALA A 1 414 ? 5.43 -35.062 -10.594 1 98.75 414 ALA A CA 1
ATOM 3156 C C . ALA A 1 414 ? 6.02 -35.406 -11.953 1 98.75 414 ALA A C 1
ATOM 3158 O O . ALA A 1 414 ? 7.066 -34.906 -12.336 1 98.75 414 ALA A O 1
ATOM 3159 N N . LEU A 1 415 ? 5.359 -36.344 -12.648 1 98.81 415 LEU A N 1
ATOM 3160 C CA . LEU A 1 415 ? 5.809 -36.688 -14 1 98.81 415 LEU A CA 1
ATOM 3161 C C . LEU A 1 415 ? 5.777 -35.438 -14.891 1 98.81 415 LEU A C 1
ATOM 3163 O O . LEU A 1 415 ? 6.664 -35.25 -15.734 1 98.81 415 LEU A O 1
ATOM 3167 N N . GLY A 1 416 ? 4.734 -34.656 -14.773 1 98.81 416 GLY A N 1
ATOM 3168 C CA . GLY A 1 416 ? 4.668 -33.375 -15.492 1 98.81 416 GLY A CA 1
ATOM 3169 C C . GLY A 1 416 ? 5.797 -32.438 -15.133 1 98.81 416 GLY A C 1
ATOM 3170 O O . GLY A 1 416 ? 6.352 -31.766 -16 1 98.81 416 GLY A O 1
ATOM 3171 N N . TYR A 1 417 ? 6.117 -32.344 -13.82 1 98.81 417 TYR A N 1
ATOM 3172 C CA . TYR A 1 417 ? 7.203 -31.516 -13.32 1 98.81 417 TYR A CA 1
ATOM 3173 C C . TYR A 1 417 ? 8.523 -31.875 -13.992 1 98.81 417 TYR A C 1
ATOM 3175 O O . TYR A 1 417 ? 9.195 -31.016 -14.562 1 98.81 417 TYR A O 1
ATOM 3183 N N . PHE A 1 418 ? 8.844 -33.156 -14.039 1 98.75 418 PHE A N 1
ATOM 3184 C CA . PHE A 1 418 ? 10.109 -33.594 -14.609 1 98.75 418 PHE A CA 1
ATOM 3185 C C . PHE A 1 418 ? 10.078 -33.531 -16.141 1 98.75 418 PHE A C 1
ATOM 3187 O O . PHE A 1 418 ? 11.094 -33.219 -16.766 1 98.75 418 PHE A O 1
ATOM 3194 N N . ALA A 1 419 ? 8.945 -33.781 -16.703 1 98.88 419 ALA A N 1
ATOM 3195 C CA . ALA A 1 419 ? 8.812 -33.656 -18.156 1 98.88 419 ALA A CA 1
ATOM 3196 C C . ALA A 1 419 ? 9.023 -32.219 -18.594 1 98.88 419 ALA A C 1
ATOM 3198 O O . ALA A 1 419 ? 9.617 -31.969 -19.641 1 98.88 419 ALA A O 1
ATOM 3199 N N . SER A 1 420 ? 8.453 -31.281 -17.844 1 98.81 420 SER A N 1
ATOM 3200 C CA . SER A 1 420 ? 8.617 -29.875 -18.188 1 98.81 420 SER A CA 1
ATOM 3201 C C . SER A 1 420 ? 10.078 -29.453 -18.109 1 98.81 420 SER A C 1
ATOM 3203 O O . SER A 1 420 ? 10.547 -28.656 -18.938 1 98.81 420 SER A O 1
ATOM 3205 N N . ILE A 1 421 ? 10.812 -29.938 -17.094 1 98.75 421 ILE A N 1
ATOM 3206 C CA . ILE A 1 421 ? 12.234 -29.672 -16.969 1 98.75 421 ILE A CA 1
ATOM 3207 C C . ILE A 1 421 ? 12.984 -30.219 -18.172 1 98.75 421 ILE A C 1
ATOM 3209 O O . ILE A 1 421 ? 13.805 -29.531 -18.781 1 98.75 421 ILE A O 1
ATOM 3213 N N . GLY A 1 422 ? 12.688 -31.5 -18.516 1 98.75 422 GLY A N 1
ATOM 3214 C CA . GLY A 1 422 ? 13.289 -32.094 -19.688 1 98.75 422 GLY A CA 1
ATOM 3215 C C . GLY A 1 422 ? 13.016 -31.312 -20.969 1 98.75 422 GLY A C 1
ATOM 3216 O O . GLY A 1 422 ? 13.922 -31.109 -21.766 1 98.75 422 GLY A O 1
ATOM 3217 N N . ALA A 1 423 ? 11.781 -30.906 -21.109 1 98.81 423 ALA A N 1
ATOM 3218 C CA . ALA A 1 423 ? 11.406 -30.125 -22.281 1 98.81 423 ALA A CA 1
ATOM 3219 C C . ALA A 1 423 ? 12.203 -28.828 -22.344 1 98.81 423 ALA A C 1
ATOM 3221 O O . ALA A 1 423 ? 12.656 -28.422 -23.422 1 98.81 423 ALA A O 1
ATOM 3222 N N . HIS A 1 424 ? 12.359 -28.125 -21.219 1 98.75 424 HIS A N 1
ATOM 3223 C CA . HIS A 1 424 ? 13.102 -26.875 -21.172 1 98.75 424 HIS A CA 1
ATOM 3224 C C . HIS A 1 424 ? 14.57 -27.094 -21.531 1 98.75 424 HIS A C 1
ATOM 3226 O O . HIS A 1 424 ? 15.141 -26.328 -22.312 1 98.75 424 HIS A O 1
ATOM 3232 N N . LEU A 1 425 ? 15.188 -28.172 -21 1 98.38 425 LEU A N 1
ATOM 3233 C CA . LEU A 1 425 ? 16.594 -28.453 -21.219 1 98.38 425 LEU A CA 1
ATOM 3234 C C . LEU A 1 425 ? 16.859 -28.781 -22.688 1 98.38 425 LEU A C 1
ATOM 3236 O O . LEU A 1 425 ? 17.922 -28.453 -23.219 1 98.38 425 LEU A O 1
ATOM 3240 N N . VAL A 1 426 ? 15.859 -29.359 -23.328 1 98.25 426 VAL A N 1
ATOM 3241 C CA . VAL A 1 426 ? 16.047 -29.781 -24.703 1 98.25 426 VAL A CA 1
ATOM 3242 C C . VAL A 1 426 ? 15.695 -28.625 -25.641 1 98.25 426 VAL A C 1
ATOM 3244 O O . VAL A 1 426 ? 16.484 -28.25 -26.516 1 98.25 426 VAL A O 1
ATOM 3247 N N . ILE A 1 427 ? 14.562 -27.984 -25.484 1 98.19 427 ILE A N 1
ATOM 3248 C CA . ILE A 1 427 ? 14.031 -26.969 -26.391 1 98.19 427 ILE A CA 1
ATOM 3249 C C . ILE A 1 427 ? 14.844 -25.688 -26.266 1 98.19 427 ILE A C 1
ATOM 3251 O O . ILE A 1 427 ? 15.102 -25 -27.266 1 98.19 427 ILE A O 1
ATOM 3255 N N . ASN A 1 428 ? 15.203 -25.359 -25.047 1 98 428 ASN A N 1
ATOM 3256 C CA . ASN A 1 428 ? 15.875 -24.078 -24.797 1 98 428 ASN A CA 1
ATOM 3257 C C . ASN A 1 428 ? 17.359 -24.281 -24.484 1 98 428 ASN A C 1
ATOM 3259 O O . ASN A 1 428 ? 17.953 -23.5 -23.734 1 98 428 ASN A O 1
ATOM 3263 N N . ALA A 1 429 ? 17.953 -25.281 -25.047 1 97.12 429 ALA A N 1
ATOM 3264 C CA . ALA A 1 429 ? 19.359 -25.625 -24.828 1 97.12 429 ALA A CA 1
ATOM 3265 C C . ALA A 1 429 ? 20.266 -24.438 -25.156 1 97.12 429 ALA A C 1
ATOM 3267 O O . ALA A 1 429 ? 21.297 -24.234 -24.516 1 97.12 429 ALA A O 1
ATOM 3268 N N . HIS A 1 430 ? 19.891 -23.625 -26.078 1 95.94 430 HIS A N 1
ATOM 3269 C CA . HIS A 1 430 ? 20.719 -22.516 -26.547 1 95.94 430 HIS A CA 1
ATOM 3270 C C . HIS A 1 430 ? 20.781 -21.391 -25.5 1 95.94 430 HIS A C 1
ATOM 3272 O O . HIS A 1 430 ? 21.672 -20.531 -25.578 1 95.94 430 HIS A O 1
ATOM 3278 N N . HIS A 1 431 ? 19.922 -21.406 -24.484 1 95.25 431 HIS A N 1
ATOM 3279 C CA . HIS A 1 431 ? 19.906 -20.375 -23.438 1 95.25 431 HIS A CA 1
ATOM 3280 C C . HIS A 1 431 ? 20.906 -20.719 -22.344 1 95.25 431 HIS A C 1
ATOM 3282 O O . HIS A 1 431 ? 21.109 -19.922 -21.422 1 95.25 431 HIS A O 1
ATOM 3288 N N . PHE A 1 432 ? 21.453 -21.906 -22.453 1 95.44 432 PHE A N 1
ATOM 3289 C CA . PHE A 1 432 ? 22.359 -22.359 -21.406 1 95.44 432 PHE A CA 1
ATOM 3290 C C . PHE A 1 432 ? 23.812 -22.125 -21.797 1 95.44 432 PHE A C 1
ATOM 3292 O O . PHE A 1 432 ? 24.672 -21.875 -20.938 1 95.44 432 PHE A O 1
ATOM 3299 N N . MET B 1 1 ? 22.562 15.391 -13.922 1 78.12 1 MET B N 1
ATOM 3300 C CA . MET B 1 1 ? 21.203 15.43 -14.453 1 78.12 1 MET B CA 1
ATOM 3301 C C . MET B 1 1 ? 21.109 16.375 -15.648 1 78.12 1 MET B C 1
ATOM 3303 O O . MET B 1 1 ? 21.828 17.375 -15.703 1 78.12 1 MET B O 1
ATOM 3307 N N . LEU B 1 2 ? 20.328 15.953 -16.625 1 84.12 2 LEU B N 1
ATOM 3308 C CA . LEU B 1 2 ? 20.094 16.797 -17.797 1 84.12 2 LEU B CA 1
ATOM 3309 C C . LEU B 1 2 ? 19.219 18 -17.438 1 84.12 2 LEU B C 1
ATOM 3311 O O . LEU B 1 2 ? 18.281 17.875 -16.641 1 84.12 2 LEU B O 1
ATOM 3315 N N . ASP B 1 3 ? 19.672 19.125 -17.875 1 87.94 3 ASP B N 1
ATOM 3316 C CA . ASP B 1 3 ? 18.781 20.281 -17.734 1 87.94 3 ASP B CA 1
ATOM 3317 C C . ASP B 1 3 ? 17.766 20.312 -18.875 1 87.94 3 ASP B C 1
ATOM 3319 O O . ASP B 1 3 ? 18.094 20.641 -20.016 1 87.94 3 ASP B O 1
ATOM 3323 N N . LEU B 1 4 ? 16.531 20.062 -18.562 1 93.62 4 LEU B N 1
ATOM 3324 C CA . LEU B 1 4 ? 15.484 19.938 -19.578 1 93.62 4 LEU B CA 1
ATOM 3325 C C . LEU B 1 4 ? 14.406 21 -19.375 1 93.62 4 LEU B C 1
ATOM 3327 O O . LEU B 1 4 ? 13.273 20.844 -19.828 1 93.62 4 LEU B O 1
ATOM 3331 N N . THR B 1 5 ? 14.742 22.078 -18.734 1 94.62 5 THR B N 1
ATOM 3332 C CA . THR B 1 5 ? 13.766 23.094 -18.375 1 94.62 5 THR B CA 1
ATOM 3333 C C . THR B 1 5 ? 13.273 23.828 -19.625 1 94.62 5 THR B C 1
ATOM 3335 O O . THR B 1 5 ? 12.148 24.328 -19.656 1 94.62 5 THR B O 1
ATOM 3338 N N . SER B 1 6 ? 14.141 23.875 -20.656 1 94.75 6 SER B N 1
ATOM 3339 C CA . SER B 1 6 ? 13.758 24.531 -21.891 1 94.75 6 SER B CA 1
ATOM 3340 C C . SER B 1 6 ? 13.438 23.531 -22.984 1 94.75 6 SER B C 1
ATOM 3342 O O . SER B 1 6 ? 13.133 23.906 -24.125 1 94.75 6 SER B O 1
ATOM 3344 N N . HIS B 1 7 ? 13.57 22.281 -22.719 1 95.31 7 HIS B N 1
ATOM 3345 C CA . HIS B 1 7 ? 13.258 21.203 -23.641 1 95.31 7 HIS B CA 1
ATOM 3346 C C . HIS B 1 7 ? 11.75 21 -23.766 1 95.31 7 HIS B C 1
ATOM 3348 O O . HIS B 1 7 ? 11 21.266 -22.812 1 95.31 7 HIS B O 1
ATOM 3354 N N . TRP B 1 8 ? 11.266 20.594 -24.922 1 96.19 8 TRP B N 1
ATOM 3355 C CA . TRP B 1 8 ? 9.836 20.406 -25.141 1 96.19 8 TRP B CA 1
ATOM 3356 C C . TRP B 1 8 ? 9.25 19.453 -24.109 1 96.19 8 TRP B C 1
ATOM 3358 O O . TRP B 1 8 ? 8.133 19.656 -23.625 1 96.19 8 TRP B O 1
ATOM 3368 N N . ALA B 1 9 ? 9.992 18.406 -23.766 1 96.94 9 ALA B N 1
ATOM 3369 C CA . ALA B 1 9 ? 9.531 17.438 -22.781 1 96.94 9 ALA B CA 1
ATOM 3370 C C . ALA B 1 9 ? 9.352 18.094 -21.422 1 96.94 9 ALA B C 1
ATOM 3372 O O . ALA B 1 9 ? 8.422 17.766 -20.672 1 96.94 9 ALA B O 1
ATOM 3373 N N . GLY B 1 10 ? 10.273 18.984 -21.062 1 97.69 10 GLY B N 1
ATOM 3374 C CA . GLY B 1 10 ? 10.164 19.719 -19.812 1 97.69 10 GLY B CA 1
ATOM 3375 C C . GLY B 1 10 ? 8.969 20.656 -19.766 1 97.69 10 GLY B C 1
ATOM 3376 O O . GLY B 1 10 ? 8.203 20.656 -18.797 1 97.69 10 GLY B O 1
ATOM 3377 N N . ILE B 1 11 ? 8.781 21.375 -20.797 1 98.06 11 ILE B N 1
ATOM 3378 C CA . ILE B 1 11 ? 7.688 22.344 -20.875 1 98.06 11 ILE B CA 1
ATOM 3379 C C . ILE B 1 11 ? 6.348 21.609 -20.844 1 98.06 11 ILE B C 1
ATOM 3381 O O . ILE B 1 11 ? 5.434 22.016 -20.109 1 98.06 11 ILE B O 1
ATOM 3385 N N . LEU B 1 12 ? 6.281 20.578 -21.625 1 98.31 12 LEU B N 1
ATOM 3386 C CA . LEU B 1 12 ? 5.047 19.797 -21.641 1 98.31 12 LEU B CA 1
ATOM 3387 C C . LEU B 1 12 ? 4.766 19.188 -20.266 1 98.31 12 LEU B C 1
ATOM 3389 O O . LEU B 1 12 ? 3.609 19.125 -19.844 1 98.31 12 LEU B O 1
ATOM 3393 N N . SER B 1 13 ? 5.797 18.703 -19.594 1 98.38 13 SER B N 1
ATOM 3394 C CA . SER B 1 13 ? 5.645 18.156 -18.25 1 98.38 13 SER B CA 1
ATOM 3395 C C . SER B 1 13 ? 5.113 19.203 -17.281 1 98.38 13 SER B C 1
ATOM 3397 O O . SER B 1 13 ? 4.25 18.906 -16.453 1 98.38 13 SER B O 1
ATOM 3399 N N . LEU B 1 14 ? 5.664 20.375 -17.375 1 97.81 14 LEU B N 1
ATOM 3400 C CA . LEU B 1 14 ? 5.211 21.469 -16.516 1 97.81 14 LEU B CA 1
ATOM 3401 C C . LEU B 1 14 ? 3.746 21.797 -16.781 1 97.81 14 LEU B C 1
ATOM 3403 O O . LEU B 1 14 ? 2.979 22.031 -15.844 1 97.81 14 LEU B O 1
ATOM 3407 N N . VAL B 1 15 ? 3.352 21.812 -18.016 1 98.31 15 VAL B N 1
ATOM 3408 C CA . VAL B 1 15 ? 1.972 22.078 -18.406 1 98.31 15 VAL B CA 1
ATOM 3409 C C . VAL B 1 15 ? 1.055 21 -17.844 1 98.31 15 VAL B C 1
ATOM 3411 O O . VAL B 1 15 ? -0.023 21.281 -17.328 1 98.31 15 VAL B O 1
ATOM 3414 N N . ILE B 1 16 ? 1.5 19.781 -17.953 1 98.25 16 ILE B N 1
ATOM 3415 C CA . ILE B 1 16 ? 0.73 18.656 -17.453 1 98.25 16 ILE B CA 1
ATOM 3416 C C . ILE B 1 16 ? 0.545 18.781 -15.945 1 98.25 16 ILE B C 1
ATOM 3418 O O . ILE B 1 16 ? -0.558 18.578 -15.43 1 98.25 16 ILE B O 1
ATOM 3422 N N . PHE B 1 17 ? 1.586 19.141 -15.266 1 97.62 17 PHE B N 1
ATOM 3423 C CA . PHE B 1 17 ? 1.526 19.281 -13.82 1 97.62 17 PHE B CA 1
ATOM 3424 C C . PHE B 1 17 ? 0.562 20.391 -13.422 1 97.62 17 PHE B C 1
ATOM 3426 O O . PHE B 1 17 ? -0.28 20.203 -12.539 1 97.62 17 PHE B O 1
ATOM 3433 N N . VAL B 1 18 ? 0.69 21.5 -14.031 1 96.62 18 VAL B N 1
ATOM 3434 C CA . VAL B 1 18 ? -0.146 22.656 -13.711 1 96.62 18 VAL B CA 1
ATOM 3435 C C . VAL B 1 18 ? -1.609 22.328 -14.008 1 96.62 18 VAL B C 1
ATOM 3437 O O . VAL B 1 18 ? -2.494 22.641 -13.211 1 96.62 18 VAL B O 1
ATOM 3440 N N . ALA B 1 19 ? -1.867 21.672 -15.102 1 97 19 ALA B N 1
ATOM 3441 C CA . ALA B 1 19 ? -3.229 21.281 -15.453 1 97 19 ALA B CA 1
ATOM 3442 C C . ALA B 1 19 ? -3.812 20.328 -14.414 1 97 19 ALA B C 1
ATOM 3444 O O . ALA B 1 19 ? -4.965 20.484 -13.992 1 97 19 ALA B O 1
ATOM 3445 N N . ALA B 1 20 ? -3.01 19.359 -14.023 1 95.81 20 ALA B N 1
ATOM 3446 C CA . ALA B 1 20 ? -3.465 18.406 -13.016 1 95.81 20 ALA B CA 1
ATOM 3447 C C . ALA B 1 20 ? -3.762 19.094 -11.688 1 95.81 20 ALA B C 1
ATOM 3449 O O . ALA B 1 20 ? -4.75 18.781 -11.023 1 95.81 20 ALA B O 1
ATOM 3450 N N . TYR B 1 21 ? -2.934 20.047 -11.359 1 93 21 TYR B N 1
ATOM 3451 C CA . TYR B 1 21 ? -3.1 20.719 -10.07 1 93 21 TYR B CA 1
ATOM 3452 C C . TYR B 1 21 ? -4.316 21.641 -10.086 1 93 21 TYR B C 1
ATOM 3454 O O . TYR B 1 21 ? -4.996 21.797 -9.07 1 93 21 TYR B O 1
ATOM 3462 N N . ILE B 1 22 ? -4.582 22.203 -11.211 1 93.69 22 ILE B N 1
ATOM 3463 C CA . ILE B 1 22 ? -5.797 23 -11.352 1 93.69 22 ILE B CA 1
ATOM 3464 C C . ILE B 1 22 ? -7.02 22.125 -11.102 1 93.69 22 ILE B C 1
ATOM 3466 O O . ILE B 1 22 ? -7.961 22.531 -10.414 1 93.69 22 ILE B O 1
ATOM 3470 N N . LEU B 1 23 ? -6.984 20.938 -11.609 1 92.62 23 LEU B N 1
ATOM 3471 C CA . LEU B 1 23 ? -8.086 20 -11.391 1 92.62 23 LEU B CA 1
ATOM 3472 C C . LEU B 1 23 ? -8.195 19.625 -9.922 1 92.62 23 LEU B C 1
ATOM 3474 O O . LEU B 1 23 ? -9.297 19.391 -9.414 1 92.62 23 LEU B O 1
ATOM 3478 N N . VAL B 1 24 ? -7.055 19.547 -9.211 1 89.44 24 VAL B N 1
ATOM 3479 C CA . VAL B 1 24 ? -7.047 19.234 -7.789 1 89.44 24 VAL B CA 1
ATOM 3480 C C . VAL B 1 24 ? -7.738 20.344 -7.008 1 89.44 24 VAL B C 1
ATOM 3482 O O . VAL B 1 24 ? -8.57 20.078 -6.141 1 89.44 24 VAL B O 1
ATOM 3485 N N . VAL B 1 25 ? -7.418 21.594 -7.34 1 84.44 25 VAL B N 1
ATOM 3486 C CA . VAL B 1 25 ? -7.961 22.75 -6.648 1 84.44 25 VAL B CA 1
ATOM 3487 C C . VAL B 1 25 ? -9.469 22.844 -6.879 1 84.44 25 VAL B C 1
ATOM 3489 O O . VAL B 1 25 ? -10.219 23.203 -5.977 1 84.44 25 VAL B O 1
ATOM 3492 N N . PHE B 1 26 ? -9.969 22.328 -7.996 1 86.12 26 PHE B N 1
ATOM 3493 C CA . PHE B 1 26 ? -11.383 22.438 -8.344 1 86.12 26 PHE B CA 1
ATOM 3494 C C . PHE B 1 26 ? -12.094 21.109 -8.133 1 86.12 26 PHE B C 1
ATOM 3496 O O . PHE B 1 26 ? -13.086 20.812 -8.805 1 86.12 26 PHE B O 1
ATOM 3503 N N . GLU B 1 27 ? -11.531 20.359 -7.242 1 84.88 27 GLU B N 1
ATOM 3504 C CA . GLU B 1 27 ? -12.094 19.031 -6.953 1 84.88 27 GLU B CA 1
ATOM 3505 C C . GLU B 1 27 ? -13.578 19.141 -6.605 1 84.88 27 GLU B C 1
ATOM 3507 O O . GLU B 1 27 ? -14.383 18.328 -7.066 1 84.88 27 GLU B O 1
ATOM 3512 N N . GLU B 1 28 ? -13.953 20.094 -5.805 1 77.56 28 GLU B N 1
ATOM 3513 C CA . GLU B 1 28 ? -15.328 20.219 -5.34 1 77.56 28 GLU B CA 1
ATOM 3514 C C . GLU B 1 28 ? -16.281 20.547 -6.492 1 77.56 28 GLU B C 1
ATOM 3516 O O . GLU B 1 28 ? -17.422 20.094 -6.508 1 77.56 28 GLU B O 1
ATOM 3521 N N . ALA B 1 29 ? -15.773 21.25 -7.43 1 81 29 ALA B N 1
ATOM 3522 C CA . ALA B 1 29 ? -16.594 21.656 -8.57 1 81 29 ALA B CA 1
ATOM 3523 C C . ALA B 1 29 ? -16.719 20.516 -9.578 1 81 29 ALA B C 1
ATOM 3525 O O . ALA B 1 29 ? -17.781 20.297 -10.148 1 81 29 ALA B O 1
ATOM 3526 N N . THR B 1 30 ? -15.734 19.734 -9.758 1 84 30 THR B N 1
ATOM 3527 C CA . THR B 1 30 ? -15.719 18.719 -10.789 1 84 30 THR B CA 1
ATOM 3528 C C . THR B 1 30 ? -16.125 17.359 -10.219 1 84 30 THR B C 1
ATOM 3530 O O . THR B 1 30 ? -16.453 16.438 -10.961 1 84 30 THR B O 1
ATOM 3533 N N . HIS B 1 31 ? -16.031 17.156 -8.93 1 84.31 31 HIS B N 1
ATOM 3534 C CA . HIS B 1 31 ? -16.281 15.906 -8.227 1 84.31 31 HIS B CA 1
ATOM 3535 C C . HIS B 1 31 ? -15.281 14.836 -8.641 1 84.31 31 HIS B C 1
ATOM 3537 O O . HIS B 1 31 ? -15.594 13.641 -8.609 1 84.31 31 HIS B O 1
ATOM 3543 N N . LEU B 1 32 ? -14.211 15.344 -9.188 1 87.94 32 LEU B N 1
ATOM 3544 C CA . LEU B 1 32 ? -13.086 14.469 -9.5 1 87.94 32 LEU B CA 1
ATOM 3545 C C . LEU B 1 32 ? -12.109 14.398 -8.328 1 87.94 32 LEU B C 1
ATOM 3547 O O . LEU B 1 32 ? -11.461 15.398 -7.996 1 87.94 32 LEU B O 1
ATOM 3551 N N . ARG B 1 33 ? -12.023 13.266 -7.766 1 90.25 33 ARG B N 1
ATOM 3552 C CA . ARG B 1 33 ? -11.133 13.117 -6.625 1 90.25 33 ARG B CA 1
ATOM 3553 C C . ARG B 1 33 ? -9.703 13.516 -6.992 1 90.25 33 ARG B C 1
ATOM 3555 O O . ARG B 1 33 ? -9.25 13.25 -8.109 1 90.25 33 ARG B O 1
ATOM 3562 N N . LYS B 1 34 ? -9.039 14.031 -6.102 1 89.88 34 LYS B N 1
ATOM 3563 C CA . LYS B 1 34 ? -7.758 14.695 -6.344 1 89.88 34 LYS B CA 1
ATOM 3564 C C . LYS B 1 34 ? -6.691 13.688 -6.777 1 89.88 34 LYS B C 1
ATOM 3566 O O . LYS B 1 34 ? -5.785 14.031 -7.539 1 89.88 34 LYS B O 1
ATOM 3571 N N . SER B 1 35 ? -6.777 12.492 -6.344 1 92.75 35 SER B N 1
ATOM 3572 C CA . SER B 1 35 ? -5.758 11.5 -6.668 1 92.75 35 SER B CA 1
ATOM 3573 C C . SER B 1 35 ? -5.77 11.164 -8.156 1 92.75 35 SER B C 1
ATOM 3575 O O . SER B 1 35 ? -4.719 10.875 -8.742 1 92.75 35 SER B O 1
ATOM 3577 N N . LYS B 1 36 ? -6.887 11.227 -8.859 1 93.94 36 LYS B N 1
ATOM 3578 C CA . LYS B 1 36 ? -7.047 10.766 -10.234 1 93.94 36 LYS B CA 1
ATOM 3579 C C . LYS B 1 36 ? -6.215 11.602 -11.195 1 93.94 36 LYS B C 1
ATOM 3581 O O . LYS B 1 36 ? -5.367 11.07 -11.922 1 93.94 36 LYS B O 1
ATOM 3586 N N . PRO B 1 37 ? -6.359 12.938 -11.125 1 94.88 37 PRO B N 1
ATOM 3587 C CA . PRO B 1 37 ? -5.586 13.727 -12.094 1 94.88 37 PRO B CA 1
ATOM 3588 C C . PRO B 1 37 ? -4.082 13.68 -11.82 1 94.88 37 PRO B C 1
ATOM 3590 O O . PRO B 1 37 ? -3.281 13.664 -12.758 1 94.88 37 PRO B O 1
ATOM 3593 N N . VAL B 1 38 ? -3.697 13.664 -10.617 1 95.31 38 VAL B N 1
ATOM 3594 C CA . VAL B 1 38 ? -2.273 13.766 -10.312 1 95.31 38 VAL B CA 1
ATOM 3595 C C . VAL B 1 38 ? -1.587 12.43 -10.602 1 95.31 38 VAL B C 1
ATOM 3597 O O . VAL B 1 38 ? -0.421 12.406 -11.008 1 95.31 38 VAL B O 1
ATOM 3600 N N . MET B 1 39 ? -2.242 11.328 -10.453 1 96.19 39 MET B N 1
ATOM 3601 C CA . MET B 1 39 ? -1.677 10.031 -10.82 1 96.19 39 MET B CA 1
ATOM 3602 C C . MET B 1 39 ? -1.413 9.953 -12.32 1 96.19 39 MET B C 1
ATOM 3604 O O . MET B 1 39 ? -0.369 9.461 -12.742 1 96.19 39 MET B O 1
ATOM 3608 N N . LEU B 1 40 ? -2.365 10.438 -13.086 1 97 40 LEU B N 1
ATOM 3609 C CA . LEU B 1 40 ? -2.193 10.484 -14.531 1 97 40 LEU B CA 1
ATOM 3610 C C . LEU B 1 40 ? -1.026 11.383 -14.914 1 97 40 LEU B C 1
ATOM 3612 O O . LEU B 1 40 ? -0.211 11.031 -15.766 1 97 40 LEU B O 1
ATOM 3616 N N . ALA B 1 41 ? -0.999 12.523 -14.25 1 97.81 41 ALA B N 1
ATOM 3617 C CA . ALA B 1 41 ? 0.07 13.484 -14.523 1 97.81 41 ALA B CA 1
ATOM 3618 C C . ALA B 1 41 ? 1.438 12.883 -14.211 1 97.81 41 ALA B C 1
ATOM 3620 O O . ALA B 1 41 ? 2.379 13.031 -15 1 97.81 41 ALA B O 1
ATOM 3621 N N . ALA B 1 42 ? 1.568 12.211 -13.078 1 98.06 42 ALA B N 1
ATOM 3622 C CA . ALA B 1 42 ? 2.826 11.578 -12.68 1 98.06 42 ALA B CA 1
ATOM 3623 C C . ALA B 1 42 ? 3.301 10.586 -13.742 1 98.06 42 ALA B C 1
ATOM 3625 O O . ALA B 1 42 ? 4.457 10.625 -14.164 1 98.06 42 ALA B O 1
ATOM 3626 N N . GLY B 1 43 ? 2.396 9.734 -14.188 1 97.88 43 GLY B N 1
ATOM 3627 C CA . GLY B 1 43 ? 2.748 8.758 -15.203 1 97.88 43 GLY B CA 1
ATOM 3628 C C . GLY B 1 43 ? 3.18 9.391 -16.516 1 97.88 43 GLY B C 1
ATOM 3629 O O . GLY B 1 43 ? 4.168 8.969 -17.125 1 97.88 43 GLY B O 1
ATOM 3630 N N . LEU B 1 44 ? 2.486 10.367 -16.938 1 98.25 44 LEU B N 1
ATOM 3631 C CA . LEU B 1 44 ? 2.779 11.031 -18.203 1 98.25 44 LEU B CA 1
ATOM 3632 C C . LEU B 1 44 ? 4.105 11.781 -18.125 1 98.25 44 LEU B C 1
ATOM 3634 O O . LEU B 1 44 ? 4.879 11.781 -19.094 1 98.25 44 LEU B O 1
ATOM 3638 N N . ILE B 1 45 ? 4.359 12.453 -17.016 1 98.44 45 ILE B N 1
ATOM 3639 C CA . ILE B 1 45 ? 5.605 13.188 -16.828 1 98.44 45 ILE B CA 1
ATOM 3640 C C . ILE B 1 45 ? 6.789 12.227 -16.906 1 98.44 45 ILE B C 1
ATOM 3642 O O . ILE B 1 45 ? 7.773 12.508 -17.594 1 98.44 45 ILE B O 1
ATOM 3646 N N . TRP B 1 46 ? 6.707 11.102 -16.312 1 98.19 46 TRP B N 1
ATOM 3647 C CA . TRP B 1 46 ? 7.82 10.156 -16.312 1 98.19 46 TRP B CA 1
ATOM 3648 C C . TRP B 1 46 ? 7.945 9.461 -17.656 1 98.19 46 TRP B C 1
ATOM 3650 O O . TRP B 1 46 ? 9.039 9.055 -18.047 1 98.19 46 TRP B O 1
ATOM 3660 N N . LEU B 1 47 ? 6.797 9.32 -18.359 1 97.94 47 LEU B N 1
ATOM 3661 C CA . LEU B 1 47 ? 6.879 8.883 -19.75 1 97.94 47 LEU B CA 1
ATOM 3662 C C . LEU B 1 47 ? 7.73 9.844 -20.578 1 97.94 47 LEU B C 1
ATOM 3664 O O . LEU B 1 47 ? 8.609 9.406 -21.328 1 97.94 47 LEU B O 1
ATOM 3668 N N . LEU B 1 48 ? 7.48 11.102 -20.391 1 98.06 48 LEU B N 1
ATOM 3669 C CA . LEU B 1 48 ? 8.203 12.125 -21.125 1 98.06 48 LEU B CA 1
ATOM 3670 C C . LEU B 1 48 ? 9.672 12.164 -20.703 1 98.06 48 LEU B C 1
ATOM 3672 O O . LEU B 1 48 ? 10.555 12.359 -21.547 1 98.06 48 LEU B O 1
ATOM 3676 N N . ILE B 1 49 ? 9.961 12.016 -19.422 1 97.75 49 ILE B N 1
ATOM 3677 C CA . ILE B 1 49 ? 11.336 11.961 -18.922 1 97.75 49 ILE B CA 1
ATOM 3678 C C . ILE B 1 49 ? 12.062 10.773 -19.547 1 97.75 49 ILE B C 1
ATOM 3680 O O . ILE B 1 49 ? 13.188 10.914 -20.031 1 97.75 49 ILE B O 1
ATOM 3684 N N . GLY B 1 50 ? 11.406 9.578 -19.516 1 97.19 50 GLY B N 1
ATOM 3685 C CA . GLY B 1 50 ? 11.992 8.406 -20.141 1 97.19 50 GLY B CA 1
ATOM 3686 C C . GLY B 1 50 ? 12.336 8.609 -21.609 1 97.19 50 GLY B C 1
ATOM 3687 O O . GLY B 1 50 ? 13.422 8.234 -22.047 1 97.19 50 GLY B O 1
ATOM 3688 N N . LEU B 1 51 ? 11.43 9.266 -22.312 1 96.75 51 LEU B N 1
ATOM 3689 C CA . LEU B 1 51 ? 11.633 9.523 -23.734 1 96.75 51 LEU B CA 1
ATOM 3690 C C . LEU B 1 51 ? 12.797 10.492 -23.938 1 96.75 51 LEU B C 1
ATOM 3692 O O . LEU B 1 51 ? 13.648 10.273 -24.812 1 96.75 51 LEU B O 1
ATOM 3696 N N . ALA B 1 52 ? 12.82 11.547 -23.172 1 96.88 52 ALA B N 1
ATOM 3697 C CA . ALA B 1 52 ? 13.867 12.562 -23.297 1 96.88 52 ALA B CA 1
ATOM 3698 C C . ALA B 1 52 ? 15.242 11.969 -23.016 1 96.88 52 ALA B C 1
ATOM 3700 O O . ALA B 1 52 ? 16.203 12.258 -23.719 1 96.88 52 ALA B O 1
ATOM 3701 N N . TYR B 1 53 ? 15.336 11.156 -22 1 96.44 53 TYR B N 1
ATOM 3702 C CA . TYR B 1 53 ? 16.609 10.539 -21.641 1 96.44 53 TYR B CA 1
ATOM 3703 C C . TYR B 1 53 ? 17.031 9.5 -22.672 1 96.44 53 TYR B C 1
ATOM 3705 O O . TYR B 1 53 ? 18.219 9.375 -23 1 96.44 53 TYR B O 1
ATOM 3713 N N . ALA B 1 54 ? 16.062 8.758 -23.188 1 94.88 54 ALA B N 1
ATOM 3714 C CA . ALA B 1 54 ? 16.359 7.797 -24.25 1 94.88 54 ALA B CA 1
ATOM 3715 C C . ALA B 1 54 ? 16.906 8.492 -25.484 1 94.88 54 ALA B C 1
ATOM 3717 O O . ALA B 1 54 ? 17.891 8.031 -26.078 1 94.88 54 ALA B O 1
ATOM 3718 N N . ILE B 1 55 ? 16.281 9.602 -25.859 1 94.88 55 ILE B N 1
ATOM 3719 C CA . ILE B 1 55 ? 16.688 10.367 -27.031 1 94.88 55 ILE B CA 1
ATOM 3720 C C . ILE B 1 55 ? 18.094 10.938 -26.812 1 94.88 55 ILE B C 1
ATOM 3722 O O . ILE B 1 55 ? 18.891 11.016 -27.734 1 94.88 55 ILE B O 1
ATOM 3726 N N . ALA B 1 56 ? 18.391 11.258 -25.562 1 95 56 ALA B N 1
ATOM 3727 C CA . ALA B 1 56 ? 19.688 11.844 -25.219 1 95 56 ALA B CA 1
ATOM 3728 C C . ALA B 1 56 ? 20.75 10.758 -25.031 1 95 56 ALA B C 1
ATOM 3730 O O . ALA B 1 56 ? 21.906 11.062 -24.75 1 95 56 ALA B O 1
ATOM 3731 N N . GLY B 1 57 ? 20.438 9.461 -25.125 1 93.38 57 GLY B N 1
ATOM 3732 C CA . GLY B 1 57 ? 21.375 8.352 -24.984 1 93.38 57 GLY B CA 1
ATOM 3733 C C . GLY B 1 57 ? 21.719 8.047 -23.531 1 93.38 57 GLY B C 1
ATOM 3734 O O . GLY B 1 57 ? 22.75 7.426 -23.25 1 93.38 57 GLY B O 1
ATOM 3735 N N . ARG B 1 58 ? 20.953 8.523 -22.625 1 94.38 58 ARG B N 1
ATOM 3736 C CA . ARG B 1 58 ? 21.188 8.336 -21.203 1 94.38 58 ARG B CA 1
ATOM 3737 C C . ARG B 1 58 ? 20.047 7.578 -20.547 1 94.38 58 ARG B C 1
ATOM 3739 O O . ARG B 1 58 ? 19.672 7.871 -19.406 1 94.38 58 ARG B O 1
ATOM 3746 N N . GLY B 1 59 ? 19.453 6.691 -21.281 1 92.06 59 GLY B N 1
ATOM 3747 C CA . GLY B 1 59 ? 18.297 5.945 -20.828 1 92.06 59 GLY B CA 1
ATOM 3748 C C . GLY B 1 59 ? 18.578 5.082 -19.609 1 92.06 59 GLY B C 1
ATOM 3749 O O . GLY B 1 59 ? 17.688 4.82 -18.797 1 92.06 59 GLY B O 1
ATOM 3750 N N . GLU B 1 60 ? 19.766 4.703 -19.359 1 91.19 60 GLU B N 1
ATOM 3751 C CA . GLU B 1 60 ? 20.125 3.783 -18.281 1 91.19 60 GLU B CA 1
ATOM 3752 C C . GLU B 1 60 ? 20.031 4.465 -16.922 1 91.19 60 GLU B C 1
ATOM 3754 O O . GLU B 1 60 ? 19.969 3.793 -15.891 1 91.19 60 GLU B O 1
ATOM 3759 N N . GLU B 1 61 ? 19.984 5.762 -16.953 1 93.5 61 GLU B N 1
ATOM 3760 C CA . GLU B 1 61 ? 19.984 6.516 -15.703 1 93.5 61 GLU B CA 1
ATOM 3761 C C . GLU B 1 61 ? 18.578 6.648 -15.133 1 93.5 61 GLU B C 1
ATOM 3763 O O . GLU B 1 61 ? 18.406 6.973 -13.953 1 93.5 61 GLU B O 1
ATOM 3768 N N . THR B 1 62 ? 17.562 6.43 -15.953 1 94.31 62 THR B N 1
ATOM 3769 C CA . THR B 1 62 ? 16.203 6.766 -15.578 1 94.31 62 THR B CA 1
ATOM 3770 C C . THR B 1 62 ? 15.695 5.828 -14.484 1 94.31 62 THR B C 1
ATOM 3772 O O . THR B 1 62 ? 14.906 6.234 -13.633 1 94.31 62 THR B O 1
ATOM 3775 N N . TYR B 1 63 ? 16.141 4.609 -14.484 1 94 63 TYR B N 1
ATOM 3776 C CA . TYR B 1 63 ? 15.68 3.656 -13.477 1 94 63 TYR B CA 1
ATOM 3777 C C . TYR B 1 63 ? 16.078 4.102 -12.078 1 94 63 TYR B C 1
ATOM 3779 O O . TYR B 1 63 ? 15.234 4.156 -11.172 1 94 63 TYR B O 1
ATOM 3787 N N . GLU B 1 64 ? 17.328 4.426 -11.961 1 92.94 64 GLU B N 1
ATOM 3788 C CA . GLU B 1 64 ? 17.828 4.824 -10.648 1 92.94 64 GLU B CA 1
ATOM 3789 C C . GLU B 1 64 ? 17.109 6.082 -10.148 1 92.94 64 GLU B C 1
ATOM 3791 O O . GLU B 1 64 ? 16.812 6.199 -8.953 1 92.94 64 GLU B O 1
ATOM 3796 N N . LEU B 1 65 ? 16.797 6.996 -11.047 1 93.69 65 LEU B N 1
ATOM 3797 C CA . LEU B 1 65 ? 16.125 8.242 -10.703 1 93.69 65 LEU B CA 1
ATOM 3798 C C . LEU B 1 65 ? 14.711 7.984 -10.195 1 93.69 65 LEU B C 1
ATOM 3800 O O . LEU B 1 65 ? 14.273 8.602 -9.227 1 93.69 65 LEU B O 1
ATOM 3804 N N . SER B 1 66 ? 14.078 7.078 -10.82 1 94.88 66 SER B N 1
ATOM 3805 C CA . SER B 1 66 ? 12.703 6.777 -10.445 1 94.88 66 SER B CA 1
ATOM 3806 C C . SER B 1 66 ? 12.648 5.82 -9.258 1 94.88 66 SER B C 1
ATOM 3808 O O . SER B 1 66 ? 11.75 5.914 -8.422 1 94.88 66 SER B O 1
ATOM 3810 N N . ALA B 1 67 ? 13.609 4.91 -9.133 1 92.38 67 ALA B N 1
ATOM 3811 C CA . ALA B 1 67 ? 13.648 3.928 -8.055 1 92.38 67 ALA B CA 1
ATOM 3812 C C . ALA B 1 67 ? 13.805 4.605 -6.699 1 92.38 67 ALA B C 1
ATOM 3814 O O . ALA B 1 67 ? 13.227 4.156 -5.703 1 92.38 67 ALA B O 1
ATOM 3815 N N . HIS B 1 68 ? 14.57 5.656 -6.699 1 92.06 68 HIS B N 1
ATOM 3816 C CA . HIS B 1 68 ? 14.758 6.418 -5.469 1 92.06 68 HIS B CA 1
ATOM 3817 C C . HIS B 1 68 ? 13.445 7.023 -4.992 1 92.06 68 HIS B C 1
ATOM 3819 O O . HIS B 1 68 ? 13.188 7.082 -3.787 1 92.06 68 HIS B O 1
ATOM 3825 N N . ILE B 1 69 ? 12.609 7.438 -5.906 1 94.88 69 ILE B N 1
ATOM 3826 C CA . ILE B 1 69 ? 11.32 8.039 -5.566 1 94.88 69 ILE B CA 1
ATOM 3827 C C . ILE B 1 69 ? 10.367 6.957 -5.062 1 94.88 69 ILE B C 1
ATOM 3829 O O . ILE B 1 69 ? 9.57 7.203 -4.152 1 94.88 69 ILE B O 1
ATOM 3833 N N . ILE B 1 70 ? 10.508 5.758 -5.59 1 95.69 70 ILE B N 1
ATOM 3834 C CA . ILE B 1 70 ? 9.695 4.637 -5.121 1 95.69 70 ILE B CA 1
ATOM 3835 C C . ILE B 1 70 ? 10.055 4.309 -3.674 1 95.69 70 ILE B C 1
ATOM 3837 O O . ILE B 1 70 ? 9.172 4.008 -2.865 1 95.69 70 ILE B O 1
ATOM 3841 N N . GLU B 1 71 ? 11.352 4.352 -3.422 1 95 71 GLU B N 1
ATOM 3842 C CA . GLU B 1 71 ? 11.812 4.113 -2.059 1 95 71 GLU B CA 1
ATOM 3843 C C . GLU B 1 71 ? 11.203 5.117 -1.085 1 95 71 GLU B C 1
ATOM 3845 O O . GLU B 1 71 ? 10.695 4.734 -0.028 1 95 71 GLU B O 1
ATOM 3850 N N . GLU B 1 72 ? 11.211 6.379 -1.489 1 93.94 72 GLU B N 1
ATOM 3851 C CA . GLU B 1 72 ? 10.664 7.438 -0.644 1 93.94 72 GLU B CA 1
ATOM 3852 C C . GLU B 1 72 ? 9.164 7.262 -0.428 1 93.94 72 GLU B C 1
ATOM 3854 O O . GLU B 1 72 ? 8.68 7.387 0.697 1 93.94 72 GLU B O 1
ATOM 3859 N N . TYR B 1 73 ? 8.461 6.973 -1.462 1 96.25 73 TYR B N 1
ATOM 3860 C CA . TYR B 1 73 ? 7.023 6.746 -1.352 1 96.25 73 TYR B CA 1
ATOM 3861 C C . TYR B 1 73 ? 6.727 5.512 -0.512 1 96.25 73 TYR B C 1
ATOM 3863 O O . TYR B 1 73 ? 5.805 5.512 0.304 1 96.25 73 TYR B O 1
ATOM 3871 N N . GLY B 1 74 ? 7.543 4.469 -0.759 1 96.25 74 GLY B N 1
ATOM 3872 C CA . GLY B 1 74 ? 7.348 3.242 -0.002 1 96.25 74 GLY B CA 1
ATOM 3873 C C . GLY B 1 74 ? 7.457 3.443 1.498 1 96.25 74 GLY B C 1
ATOM 3874 O O . GLY B 1 74 ? 6.641 2.924 2.262 1 96.25 74 GLY B O 1
ATOM 3875 N N . GLU B 1 75 ? 8.43 4.176 1.893 1 96.19 75 GLU B N 1
ATOM 3876 C CA . GLU B 1 75 ? 8.609 4.461 3.312 1 96.19 75 GLU B CA 1
ATOM 3877 C C . GLU B 1 75 ? 7.414 5.227 3.877 1 96.19 75 GLU B C 1
ATOM 3879 O O . GLU B 1 75 ? 6.914 4.902 4.957 1 96.19 75 GLU B O 1
ATOM 3884 N N . LEU B 1 76 ? 7 6.207 3.09 1 95.44 76 LEU B N 1
ATOM 3885 C CA . LEU B 1 76 ? 5.867 7.023 3.506 1 95.44 76 LEU B CA 1
ATOM 3886 C C . LEU B 1 76 ? 4.594 6.184 3.582 1 95.44 76 LEU B C 1
ATOM 3888 O O . LEU B 1 76 ? 3.846 6.273 4.559 1 95.44 76 LEU B O 1
ATOM 3892 N N . PHE B 1 77 ? 4.383 5.379 2.6 1 96.25 77 PHE B N 1
ATOM 3893 C CA . PHE B 1 77 ? 3.188 4.555 2.488 1 96.25 77 PHE B CA 1
ATOM 3894 C C . PHE B 1 77 ? 3.088 3.58 3.656 1 96.25 77 PHE B C 1
ATOM 3896 O O . PHE B 1 77 ? 2.043 3.484 4.305 1 96.25 77 PHE B O 1
ATOM 3903 N N . LEU B 1 78 ? 4.148 2.869 3.922 1 96.88 78 LEU B N 1
ATOM 3904 C CA . LEU B 1 78 ? 4.145 1.869 4.984 1 96.88 78 LEU B CA 1
ATOM 3905 C C . LEU B 1 78 ? 3.918 2.521 6.344 1 96.88 78 LEU B C 1
ATOM 3907 O O . LEU B 1 78 ? 3.201 1.978 7.188 1 96.88 78 LEU B O 1
ATOM 3911 N N . PHE B 1 79 ? 4.52 3.674 6.48 1 96.12 79 PHE B N 1
ATOM 3912 C CA . PHE B 1 79 ? 4.344 4.406 7.73 1 96.12 79 PHE B CA 1
ATOM 3913 C C . PHE B 1 79 ? 2.887 4.805 7.926 1 96.12 79 PHE B C 1
ATOM 3915 O O . PHE B 1 79 ? 2.301 4.543 8.977 1 96.12 79 PHE B O 1
ATOM 3922 N N . LEU B 1 80 ? 2.291 5.379 6.926 1 94.88 80 LEU B N 1
ATOM 3923 C CA . LEU B 1 80 ? 0.922 5.879 6.996 1 94.88 80 LEU B CA 1
ATOM 3924 C C . LEU B 1 80 ? -0.07 4.727 7.121 1 94.88 80 LEU B C 1
ATOM 3926 O O . LEU B 1 80 ? -1.078 4.844 7.824 1 94.88 80 LEU B O 1
ATOM 3930 N N . LEU B 1 81 ? 0.235 3.654 6.383 1 95.56 81 LEU B N 1
ATOM 3931 C CA . LEU B 1 81 ? -0.623 2.477 6.457 1 95.56 81 LEU B CA 1
ATOM 3932 C C . LEU B 1 81 ? -0.829 2.047 7.906 1 95.56 81 LEU B C 1
ATOM 3934 O O . LEU B 1 81 ? -1.963 1.822 8.336 1 95.56 81 LEU B O 1
ATOM 3938 N N . VAL B 1 82 ? 0.241 1.966 8.641 1 96.88 82 VAL B N 1
ATOM 3939 C CA . VAL B 1 82 ? 0.179 1.488 10.016 1 96.88 82 VAL B CA 1
ATOM 3940 C C . VAL B 1 82 ? -0.497 2.537 10.898 1 96.88 82 VAL B C 1
ATOM 3942 O O . VAL B 1 82 ? -1.367 2.209 11.703 1 96.88 82 VAL B O 1
ATOM 3945 N N . ALA B 1 83 ? -0.109 3.805 10.703 1 95.56 83 ALA B N 1
ATOM 3946 C CA . ALA B 1 83 ? -0.667 4.875 11.523 1 95.56 83 ALA B CA 1
ATOM 3947 C C . ALA B 1 83 ? -2.18 4.969 11.344 1 95.56 83 ALA B C 1
ATOM 3949 O O . ALA B 1 83 ? -2.924 5.027 12.328 1 95.56 83 ALA B O 1
ATOM 3950 N N . ILE B 1 84 ? -2.662 4.969 10.117 1 94.69 84 ILE B N 1
ATOM 3951 C CA . ILE B 1 84 ? -4.086 5.094 9.828 1 94.69 84 ILE B CA 1
ATOM 3952 C C . ILE B 1 84 ? -4.828 3.867 10.344 1 94.69 84 ILE B C 1
ATOM 3954 O O . ILE B 1 84 ? -5.945 3.98 10.859 1 94.69 84 ILE B O 1
ATOM 3958 N N . THR B 1 85 ? -4.207 2.682 10.227 1 96.25 85 THR B N 1
ATOM 3959 C CA . THR B 1 85 ? -4.824 1.453 10.711 1 96.25 85 THR B CA 1
ATOM 3960 C C . THR B 1 85 ? -5.07 1.528 12.211 1 96.25 85 THR B C 1
ATOM 3962 O O . THR B 1 85 ? -6.133 1.133 12.695 1 96.25 85 THR B O 1
ATOM 3965 N N . TYR B 1 86 ? -4.109 2.006 12.953 1 97 86 TYR B N 1
ATOM 3966 C CA . TYR B 1 86 ? -4.27 2.141 14.398 1 97 86 TYR B CA 1
ATOM 3967 C C . TYR B 1 86 ? -5.391 3.115 14.734 1 97 86 TYR B C 1
ATOM 3969 O O . TYR B 1 86 ? -6.199 2.855 15.625 1 97 86 TYR B O 1
ATOM 3977 N N . VAL B 1 87 ? -5.43 4.199 14.016 1 95.19 87 VAL B N 1
ATOM 3978 C CA . VAL B 1 87 ? -6.453 5.211 14.266 1 95.19 87 VAL B CA 1
ATOM 3979 C C . VAL B 1 87 ? -7.832 4.637 13.945 1 95.19 87 VAL B C 1
ATOM 3981 O O . VAL B 1 87 ? -8.781 4.82 14.711 1 95.19 87 VAL B O 1
ATOM 3984 N N . ASN B 1 88 ? -7.953 3.934 12.805 1 94.88 88 ASN B N 1
ATOM 3985 C CA . ASN B 1 88 ? -9.203 3.27 12.445 1 94.88 88 ASN B CA 1
ATOM 3986 C C . ASN B 1 88 ? -9.625 2.26 13.508 1 94.88 88 ASN B C 1
ATOM 3988 O O . ASN B 1 88 ? -10.82 2.109 13.789 1 94.88 88 ASN B O 1
ATOM 3992 N N . THR B 1 89 ? -8.664 1.575 14.031 1 96.75 89 THR B N 1
ATOM 3993 C CA . THR B 1 89 ? -8.953 0.57 15.047 1 96.75 89 THR B CA 1
ATOM 3994 C C . THR B 1 89 ? -9.469 1.226 16.328 1 96.75 89 THR B C 1
ATOM 3996 O O . THR B 1 89 ? -10.414 0.732 16.953 1 96.75 89 THR B O 1
ATOM 3999 N N . LEU B 1 90 ? -8.852 2.33 16.703 1 96.31 90 LEU B N 1
ATOM 4000 C CA . LEU B 1 90 ? -9.32 3.062 17.875 1 96.31 90 LEU B CA 1
ATOM 4001 C C . LEU B 1 90 ? -10.742 3.57 17.672 1 96.31 90 LEU B C 1
ATOM 4003 O O . LEU B 1 90 ? -11.547 3.572 18.609 1 96.31 90 LEU B O 1
ATOM 4007 N N . GLU B 1 91 ? -10.992 4.016 16.469 1 94.88 91 GLU B N 1
ATOM 4008 C CA . GLU B 1 91 ? -12.344 4.449 16.125 1 94.88 91 GLU B CA 1
ATOM 4009 C C . GLU B 1 91 ? -13.336 3.293 16.219 1 94.88 91 GLU B C 1
ATOM 4011 O O . GLU B 1 91 ? -14.414 3.432 16.797 1 94.88 91 GLU B O 1
ATOM 4016 N N . GLU B 1 92 ? -12.898 2.141 15.641 1 95.31 92 GLU B N 1
ATOM 4017 C CA . GLU B 1 92 ? -13.742 0.951 15.672 1 95.31 92 GLU B CA 1
ATOM 4018 C C . GLU B 1 92 ? -14.016 0.5 17.109 1 95.31 92 GLU B C 1
ATOM 4020 O O . GLU B 1 92 ? -15.109 0.02 17.406 1 95.31 92 GLU B O 1
ATOM 4025 N N . ARG B 1 93 ? -13.062 0.766 18 1 96.25 93 ARG B N 1
ATOM 4026 C CA . ARG B 1 93 ? -13.195 0.39 19.406 1 96.25 93 ARG B CA 1
ATOM 4027 C C . ARG B 1 93 ? -13.953 1.456 20.188 1 96.25 93 ARG B C 1
ATOM 4029 O O . ARG B 1 93 ? -14.016 1.402 21.422 1 96.25 93 ARG B O 1
ATOM 4036 N N . ARG B 1 94 ? -14.453 2.514 19.562 1 96.12 94 ARG B N 1
ATOM 4037 C CA . ARG B 1 94 ? -15.273 3.592 20.109 1 96.12 94 ARG B CA 1
ATOM 4038 C C . ARG B 1 94 ? -14.438 4.512 21 1 96.12 94 ARG B C 1
ATOM 4040 O O . ARG B 1 94 ? -14.961 5.109 21.938 1 96.12 94 ARG B O 1
ATOM 4047 N N . GLY B 1 95 ? -13.164 4.441 20.75 1 94.44 95 GLY B N 1
ATOM 4048 C CA . GLY B 1 95 ? -12.305 5.309 21.531 1 94.44 95 GLY B CA 1
ATOM 4049 C C . GLY B 1 95 ? -12.688 6.773 21.453 1 94.44 95 GLY B C 1
ATOM 4050 O O . GLY B 1 95 ? -12.758 7.469 22.469 1 94.44 95 GLY B O 1
ATOM 4051 N N . PHE B 1 96 ? -13.055 7.254 20.328 1 93.81 96 PHE B N 1
ATOM 4052 C CA . PHE B 1 96 ? -13.359 8.664 20.109 1 93.81 96 PHE B CA 1
ATOM 4053 C C . PHE B 1 96 ? -14.773 8.992 20.562 1 93.81 96 PHE B C 1
ATOM 4055 O O . PHE B 1 96 ? -15.039 10.117 21 1 93.81 96 PHE B O 1
ATOM 4062 N N . GLU B 1 97 ? -15.617 8.023 20.516 1 94.69 97 GLU B N 1
ATOM 4063 C CA . GLU B 1 97 ? -16.969 8.211 21.047 1 94.69 97 GLU B CA 1
ATOM 4064 C C . GLU B 1 97 ? -16.953 8.406 22.562 1 94.69 97 GLU B C 1
ATOM 4066 O O . GLU B 1 97 ? -17.734 9.188 23.094 1 94.69 97 GLU B O 1
ATOM 4071 N N . VAL B 1 98 ? -16.109 7.641 23.188 1 95.19 98 VAL B N 1
ATOM 4072 C CA . VAL B 1 98 ? -15.977 7.773 24.641 1 95.19 98 VAL B CA 1
ATOM 4073 C C . VAL B 1 98 ? -15.477 9.172 24.984 1 95.19 98 VAL B C 1
ATOM 4075 O O . VAL B 1 98 ? -15.969 9.805 25.922 1 95.19 98 VAL B O 1
ATOM 4078 N N . LEU B 1 99 ? -14.492 9.602 24.219 1 93 99 LEU B N 1
ATOM 4079 C CA . LEU B 1 99 ? -13.969 10.945 24.438 1 93 99 LEU B CA 1
ATOM 4080 C C . LEU B 1 99 ? -15.055 12 24.234 1 93 99 LEU B C 1
ATOM 4082 O O . LEU B 1 99 ? -15.188 12.922 25.031 1 93 99 LEU B O 1
ATOM 4086 N N . ARG B 1 100 ? -15.789 11.867 23.203 1 92.75 100 ARG B N 1
ATOM 4087 C CA . ARG B 1 100 ? -16.891 12.773 22.938 1 92.75 100 ARG B CA 1
ATOM 4088 C C . ARG B 1 100 ? -17.906 12.773 24.078 1 92.75 100 ARG B C 1
ATOM 4090 O O . ARG B 1 100 ? -18.297 13.828 24.562 1 92.75 100 ARG B O 1
ATOM 4097 N N . ALA B 1 101 ? -18.328 11.602 24.5 1 94.38 101 ALA B N 1
ATOM 4098 C CA . ALA B 1 101 ? -19.312 11.461 25.562 1 94.38 101 ALA B CA 1
ATOM 4099 C C . ALA B 1 101 ? -18.828 12.117 26.844 1 94.38 101 ALA B C 1
ATOM 4101 O O . ALA B 1 101 ? -19.609 12.75 27.562 1 94.38 101 ALA B O 1
ATOM 4102 N N . LYS B 1 102 ? -17.609 11.93 27.141 1 93.31 102 LYS B N 1
ATOM 4103 C CA . LYS B 1 102 ? -17.047 12.523 28.344 1 93.31 102 LYS B CA 1
ATOM 4104 C C . LYS B 1 102 ? -17.062 14.047 28.281 1 93.31 102 LYS B C 1
ATOM 4106 O O . LYS B 1 102 ? -17.453 14.711 29.234 1 93.31 102 LYS B O 1
ATOM 4111 N N . LEU B 1 103 ? -16.734 14.594 27.141 1 92.06 103 LEU B N 1
ATOM 4112 C CA . LEU B 1 103 ? -16.656 16.047 26.984 1 92.06 103 LEU B CA 1
ATOM 4113 C C . LEU B 1 103 ? -18.031 16.672 27.016 1 92.06 103 LEU B C 1
ATOM 4115 O O . LEU B 1 103 ? -18.234 17.734 27.609 1 92.06 103 LEU B O 1
ATOM 4119 N N . VAL B 1 104 ? -18.969 16 26.422 1 91.75 104 VAL B N 1
ATOM 4120 C CA . VAL B 1 104 ? -20.312 16.578 26.328 1 91.75 104 VAL B CA 1
ATOM 4121 C C . VAL B 1 104 ? -21 16.484 27.688 1 91.75 104 VAL B C 1
ATOM 4123 O O . VAL B 1 104 ? -21.953 17.219 27.953 1 91.75 104 VAL B O 1
ATOM 4126 N N . SER B 1 105 ? -20.5 15.633 28.547 1 92.62 105 SER B N 1
ATOM 4127 C CA . SER B 1 105 ? -21.156 15.398 29.828 1 92.62 105 SER B CA 1
ATOM 4128 C C . SER B 1 105 ? -20.547 16.266 30.922 1 92.62 105 SER B C 1
ATOM 4130 O O . SER B 1 105 ? -21.062 16.297 32.062 1 92.62 105 SER B O 1
ATOM 4132 N N . MET B 1 106 ? -19.562 17 30.641 1 92 106 MET B N 1
ATOM 4133 C CA . MET B 1 106 ? -18.812 17.734 31.656 1 92 106 MET B CA 1
ATOM 4134 C C . MET B 1 106 ? -19.594 18.938 32.156 1 92 106 MET B C 1
ATOM 4136 O O . MET B 1 106 ? -19.312 19.453 33.25 1 92 106 MET B O 1
ATOM 4140 N N . GLY B 1 107 ? -20.562 19.453 31.406 1 91.12 107 GLY B N 1
ATOM 4141 C CA . GLY B 1 107 ? -21.375 20.578 31.828 1 91.12 107 GLY B CA 1
ATOM 4142 C C . GLY B 1 107 ? -20.609 21.891 31.875 1 91.12 107 GLY B C 1
ATOM 4143 O O . GLY B 1 107 ? -20.859 22.719 32.75 1 91.12 107 GLY B O 1
ATOM 4144 N N . LEU B 1 108 ? -19.734 22.047 30.984 1 94.12 108 LEU B N 1
ATOM 4145 C CA . LEU B 1 108 ? -18.906 23.25 30.938 1 94.12 108 LEU B CA 1
ATOM 4146 C C . LEU B 1 108 ? -19.578 24.344 30.125 1 94.12 108 LEU B C 1
ATOM 4148 O O . LEU B 1 108 ? -20.484 24.078 29.344 1 94.12 108 LEU B O 1
ATOM 4152 N N . SER B 1 109 ? -19.141 25.547 30.391 1 95.88 109 SER B N 1
ATOM 4153 C CA . SER B 1 109 ? -19.625 26.688 29.609 1 95.88 109 SER B CA 1
ATOM 4154 C C . SER B 1 109 ? -19.109 26.641 28.188 1 95.88 109 SER B C 1
ATOM 4156 O O . SER B 1 109 ? -18.141 25.938 27.891 1 95.88 109 SER B O 1
ATOM 4158 N N . TYR B 1 110 ? -19.734 27.406 27.281 1 96.38 110 TYR B N 1
ATOM 4159 C CA . TYR B 1 110 ? -19.281 27.5 25.891 1 96.38 110 TYR B CA 1
ATOM 4160 C C . TYR B 1 110 ? -17.828 27.969 25.828 1 96.38 110 TYR B C 1
ATOM 4162 O O . TYR B 1 110 ? -17.047 27.422 25.047 1 96.38 110 TYR B O 1
ATOM 4170 N N . ARG B 1 111 ? -17.469 28.906 26.609 1 97.12 111 ARG B N 1
ATOM 4171 C CA . ARG B 1 111 ? -16.125 29.453 26.594 1 97.12 111 ARG B CA 1
ATOM 4172 C C . ARG B 1 111 ? -15.109 28.438 27.094 1 97.12 111 ARG B C 1
ATOM 4174 O O . ARG B 1 111 ? -14.023 28.297 26.531 1 97.12 111 ARG B O 1
ATOM 4181 N N . SER B 1 112 ? -15.469 27.766 28.156 1 96.88 112 SER B N 1
ATOM 4182 C CA . SER B 1 112 ? -14.602 26.703 28.656 1 96.88 112 SER B CA 1
ATOM 4183 C C . SER B 1 112 ? -14.453 25.578 27.656 1 96.88 112 SER B C 1
ATOM 4185 O O . SER B 1 112 ? -13.359 25.031 27.484 1 96.88 112 SER B O 1
ATOM 4187 N N . LEU B 1 113 ? -15.523 25.281 27.031 1 95.88 113 LEU B N 1
ATOM 4188 C CA . LEU B 1 113 ? -15.508 24.219 26.031 1 95.88 113 LEU B CA 1
ATOM 4189 C C . LEU B 1 113 ? -14.672 24.609 24.828 1 95.88 113 LEU B C 1
ATOM 4191 O O . LEU B 1 113 ? -13.969 23.781 24.25 1 95.88 113 LEU B O 1
ATOM 4195 N N . PHE B 1 114 ? -14.812 25.859 24.484 1 97.75 114 PHE B N 1
ATOM 4196 C CA . PHE B 1 114 ? -14.016 26.391 23.391 1 97.75 114 PHE B CA 1
ATOM 4197 C C . PHE B 1 114 ? -12.523 26.203 23.656 1 97.75 114 PHE B C 1
ATOM 4199 O O . PHE B 1 114 ? -11.797 25.688 22.812 1 97.75 114 PHE B O 1
ATOM 4206 N N . LEU B 1 115 ? -12.086 26.562 24.828 1 98.06 115 LEU B N 1
ATOM 4207 C CA . LEU B 1 115 ? -10.68 26.453 25.188 1 98.06 115 LEU B CA 1
ATOM 4208 C C . LEU B 1 115 ? -10.273 24.984 25.312 1 98.06 115 LEU B C 1
ATOM 4210 O O . LEU B 1 115 ? -9.188 24.609 24.875 1 98.06 115 LEU B O 1
ATOM 4214 N N . LEU B 1 116 ? -11.133 24.203 25.859 1 97.75 116 LEU B N 1
ATOM 4215 C CA . LEU B 1 116 ? -10.82 22.797 26.094 1 97.75 116 LEU B CA 1
ATOM 4216 C C . LEU B 1 116 ? -10.711 22.047 24.766 1 97.75 116 LEU B C 1
ATOM 4218 O O . LEU B 1 116 ? -9.766 21.281 24.562 1 97.75 116 LEU B O 1
ATOM 4222 N N . THR B 1 117 ? -11.664 22.203 23.891 1 97.81 117 THR B N 1
ATOM 4223 C CA . THR B 1 117 ? -11.633 21.5 22.609 1 97.81 117 THR B CA 1
ATOM 4224 C C . THR B 1 117 ? -10.453 21.953 21.766 1 97.81 117 THR B C 1
ATOM 4226 O O . THR B 1 117 ? -9.844 21.156 21.047 1 97.81 117 THR B O 1
ATOM 4229 N N . GLY B 1 118 ? -10.156 23.234 21.844 1 98.38 118 GLY B N 1
ATOM 4230 C CA . GLY B 1 118 ? -8.969 23.719 21.156 1 98.38 118 GLY B CA 1
ATOM 4231 C C . GLY B 1 118 ? -7.684 23.125 21.688 1 98.38 118 GLY B C 1
ATOM 4232 O O . GLY B 1 118 ? -6.844 22.656 20.906 1 98.38 118 GLY B O 1
ATOM 4233 N N . ALA B 1 119 ? -7.57 23.125 22.969 1 98.5 119 ALA B N 1
ATOM 4234 C CA . ALA B 1 119 ? -6.375 22.578 23.609 1 98.5 119 ALA B CA 1
ATOM 4235 C C . ALA B 1 119 ? -6.234 21.094 23.328 1 98.5 119 ALA B C 1
ATOM 4237 O O . ALA B 1 119 ? -5.137 20.609 23.031 1 98.5 119 ALA B O 1
ATOM 4238 N N . LEU B 1 120 ? -7.324 20.406 23.422 1 98.31 120 LEU B N 1
ATOM 4239 C CA . LEU B 1 120 ? -7.297 18.969 23.125 1 98.31 120 LEU B CA 1
ATOM 4240 C C . LEU B 1 120 ? -6.934 18.719 21.672 1 98.31 120 LEU B C 1
ATOM 4242 O O . LEU B 1 120 ? -6.176 17.797 21.375 1 98.31 120 LEU B O 1
ATOM 4246 N N . SER B 1 121 ? -7.492 19.547 20.781 1 98.5 121 SER B N 1
ATOM 4247 C CA . SER B 1 121 ? -7.156 19.406 19.359 1 98.5 121 SER B CA 1
ATOM 4248 C C . SER B 1 121 ? -5.664 19.609 19.125 1 98.5 121 SER B C 1
ATOM 4250 O O . SER B 1 121 ? -5.043 18.859 18.375 1 98.5 121 SER B O 1
ATOM 4252 N N . PHE B 1 122 ? -5.129 20.625 19.781 1 98.56 122 PHE B N 1
ATOM 4253 C CA . PHE B 1 122 ? -3.711 20.938 19.641 1 98.56 122 PHE B CA 1
ATOM 4254 C C . PHE B 1 122 ? -2.848 19.75 20.062 1 98.56 122 PHE B C 1
ATOM 4256 O O . PHE B 1 122 ? -1.954 19.328 19.312 1 98.56 122 PHE B O 1
ATOM 4263 N N . PHE B 1 123 ? -3.109 19.141 21.109 1 97.75 123 PHE B N 1
ATOM 4264 C CA . PHE B 1 123 ? -2.252 18.094 21.641 1 97.75 123 PHE B CA 1
ATOM 4265 C C . PHE B 1 123 ? -2.564 16.75 20.984 1 97.75 123 PHE B C 1
ATOM 4267 O O . PHE B 1 123 ? -1.659 15.961 20.719 1 97.75 123 PHE B O 1
ATOM 4274 N N . LEU B 1 124 ? -3.822 16.469 20.688 1 96.88 124 LEU B N 1
ATOM 4275 C CA . LEU B 1 124 ? -4.203 15.211 20.062 1 96.88 124 LEU B CA 1
ATOM 4276 C C . LEU B 1 124 ? -3.668 15.125 18.641 1 96.88 124 LEU B C 1
ATOM 4278 O O . LEU B 1 124 ? -3.328 14.039 18.156 1 96.88 124 LEU B O 1
ATOM 4282 N N . SER B 1 125 ? -3.598 16.281 18.016 1 97.69 125 SER B N 1
ATOM 4283 C CA . SER B 1 125 ? -3.182 16.312 16.609 1 97.69 125 SER B CA 1
ATOM 4284 C C . SER B 1 125 ? -1.717 15.914 16.469 1 97.69 125 SER B C 1
ATOM 4286 O O . SER B 1 125 ? -1.302 15.438 15.398 1 97.69 125 SER B O 1
ATOM 4288 N N . GLY B 1 126 ? -0.963 16.094 17.5 1 95.62 126 GLY B N 1
ATOM 4289 C CA . GLY B 1 126 ? 0.426 15.664 17.484 1 95.62 126 GLY B CA 1
ATOM 4290 C C . GLY B 1 126 ? 0.582 14.156 17.406 1 95.62 126 GLY B C 1
ATOM 4291 O O . GLY B 1 126 ? 1.646 13.656 17.031 1 95.62 126 GLY B O 1
ATOM 4292 N N . ILE B 1 127 ? -0.551 13.453 17.609 1 91.88 127 ILE B N 1
ATOM 4293 C CA . ILE B 1 127 ? -0.5 11.992 17.641 1 91.88 127 ILE B CA 1
ATOM 4294 C C . ILE B 1 127 ? -1.409 11.414 16.562 1 91.88 127 ILE B C 1
ATOM 4296 O O . ILE B 1 127 ? -1.018 10.5 15.836 1 91.88 127 ILE B O 1
ATOM 4300 N N . LEU B 1 128 ? -2.68 11.867 16.344 1 90.81 128 LEU B N 1
ATOM 4301 C CA . LEU B 1 128 ? -3.717 11.312 15.477 1 90.81 128 LEU B CA 1
ATOM 4302 C C . LEU B 1 128 ? -3.676 11.961 14.094 1 90.81 128 LEU B C 1
ATOM 4304 O O . LEU B 1 128 ? -4.27 11.438 13.148 1 90.81 128 LEU B O 1
ATOM 4308 N N . ASP B 1 129 ? -2.984 12.992 13.883 1 89.62 129 ASP B N 1
ATOM 4309 C CA . ASP B 1 129 ? -2.936 13.82 12.68 1 89.62 129 ASP B CA 1
ATOM 4310 C C . ASP B 1 129 ? -4.031 14.891 12.703 1 89.62 129 ASP B C 1
ATOM 4312 O O . ASP B 1 129 ? -4.945 14.82 13.523 1 89.62 129 ASP B O 1
ATOM 4316 N N . ASN B 1 130 ? -3.99 15.812 11.789 1 95.75 130 ASN B N 1
ATOM 4317 C CA . ASN B 1 130 ? -4.832 17 11.828 1 95.75 130 ASN B CA 1
ATOM 4318 C C . ASN B 1 130 ? -6.258 16.688 11.383 1 95.75 130 ASN B C 1
ATOM 4320 O O . ASN B 1 130 ? -7.223 17.156 11.992 1 95.75 130 ASN B O 1
ATOM 4324 N N . LEU B 1 131 ? -6.473 15.867 10.391 1 93.94 131 LEU B N 1
ATOM 4325 C CA . LEU B 1 131 ? -7.793 15.547 9.859 1 93.94 131 LEU B CA 1
ATOM 4326 C C . LEU B 1 131 ? -8.617 14.781 10.891 1 93.94 131 LEU B C 1
ATOM 4328 O O . LEU B 1 131 ? -9.758 15.156 11.18 1 93.94 131 LEU B O 1
ATOM 4332 N N . THR B 1 132 ? -8.039 13.75 11.414 1 93.75 132 THR B N 1
ATOM 4333 C CA . THR B 1 132 ? -8.734 12.922 12.391 1 93.75 132 THR B CA 1
ATOM 4334 C C . THR B 1 132 ? -9.102 13.742 13.633 1 93.75 132 THR B C 1
ATOM 4336 O O . THR B 1 132 ? -10.234 13.664 14.117 1 93.75 132 THR B O 1
ATOM 4339 N N . THR B 1 133 ? -8.172 14.484 14.109 1 97.06 133 THR B N 1
ATOM 4340 C CA . THR B 1 133 ? -8.391 15.32 15.289 1 97.06 133 THR B CA 1
ATOM 4341 C C . THR B 1 133 ? -9.523 16.312 15.047 1 97.06 133 THR B C 1
ATOM 4343 O O . THR B 1 133 ? -10.406 16.469 15.891 1 97.06 133 THR B O 1
ATOM 4346 N N . ALA B 1 134 ? -9.492 16.906 13.883 1 97.38 134 ALA B N 1
ATOM 4347 C CA . ALA B 1 134 ? -10.523 17.891 13.555 1 97.38 134 ALA B CA 1
ATOM 4348 C C . ALA B 1 134 ? -11.906 17.25 13.5 1 97.38 134 ALA B C 1
ATOM 4350 O O . ALA B 1 134 ? -12.883 17.828 13.984 1 97.38 134 ALA B O 1
ATOM 4351 N N . LEU B 1 135 ? -12.031 16.094 12.984 1 95.31 135 LEU B N 1
ATOM 4352 C CA . LEU B 1 135 ? -13.312 15.414 12.859 1 95.31 135 LEU B CA 1
ATOM 4353 C C . LEU B 1 135 ? -13.844 14.992 14.227 1 95.31 135 LEU B C 1
ATOM 4355 O O . LEU B 1 135 ? -15.039 15.156 14.508 1 95.31 135 LEU B O 1
ATOM 4359 N N . VAL B 1 136 ? -12.961 14.508 15.047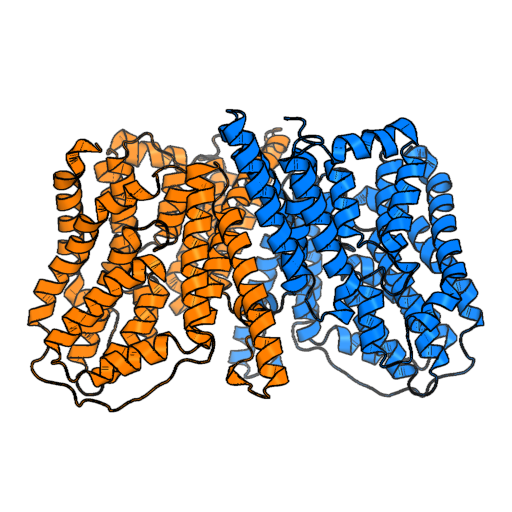 1 95.31 136 VAL B N 1
ATOM 4360 C CA . VAL B 1 136 ? -13.352 14.039 16.375 1 95.31 136 VAL B CA 1
ATOM 4361 C C . VAL B 1 136 ? -13.797 15.227 17.234 1 95.31 136 VAL B C 1
ATOM 4363 O O . VAL B 1 136 ? -14.883 15.203 17.812 1 95.31 136 VAL B O 1
ATOM 4366 N N . MET B 1 137 ? -13.031 16.234 17.266 1 97.31 137 MET B N 1
ATOM 4367 C CA . MET B 1 137 ? -13.359 17.391 18.094 1 97.31 137 MET B CA 1
ATOM 4368 C C . MET B 1 137 ? -14.508 18.188 17.484 1 97.31 137 MET B C 1
ATOM 4370 O O . MET B 1 137 ? -15.297 18.797 18.203 1 97.31 137 MET B O 1
ATOM 4374 N N . GLY B 1 138 ? -14.586 18.125 16.172 1 96.88 138 GLY B N 1
ATOM 4375 C CA . GLY B 1 138 ? -15.734 18.734 15.516 1 96.88 138 GLY B CA 1
ATOM 4376 C C . GLY B 1 138 ? -17.062 18.125 15.945 1 96.88 138 GLY B C 1
ATOM 4377 O O . GLY B 1 138 ? -18.031 18.859 16.156 1 96.88 138 GLY B O 1
ATOM 4378 N N . THR B 1 139 ? -17.062 16.875 16.094 1 94.69 139 THR B N 1
ATOM 4379 C CA . THR B 1 139 ? -18.281 16.203 16.547 1 94.69 139 THR B CA 1
ATOM 4380 C C . THR B 1 139 ? -18.672 16.672 17.938 1 94.69 139 THR B C 1
ATOM 4382 O O . THR B 1 139 ? -19.859 16.812 18.234 1 94.69 139 THR B O 1
ATOM 4385 N N . VAL B 1 140 ? -17.719 16.875 18.719 1 94.25 140 VAL B N 1
ATOM 4386 C CA . VAL B 1 140 ? -17.969 17.344 20.078 1 94.25 140 VAL B CA 1
ATOM 4387 C C . VAL B 1 140 ? -18.594 18.734 20.047 1 94.25 140 VAL B C 1
ATOM 4389 O O . VAL B 1 140 ? -19.625 18.969 20.688 1 94.25 140 VAL B O 1
ATOM 4392 N N . VAL B 1 141 ? -17.984 19.594 19.328 1 96.12 141 VAL B N 1
ATOM 4393 C CA . VAL B 1 141 ? -18.422 20.984 19.266 1 96.12 141 VAL B CA 1
ATOM 4394 C C . VAL B 1 141 ? -19.828 21.062 18.656 1 96.12 141 VAL B C 1
ATOM 4396 O O . VAL B 1 141 ? -20.672 21.844 19.094 1 96.12 141 VAL B O 1
ATOM 4399 N N . MET B 1 142 ? -20.078 20.219 17.688 1 94.81 142 MET B N 1
ATOM 4400 C CA . MET B 1 142 ? -21.391 20.203 17.031 1 94.81 142 MET B CA 1
ATOM 4401 C C . MET B 1 142 ? -22.453 19.672 17.984 1 94.81 142 MET B C 1
ATOM 4403 O O . MET B 1 142 ? -23.578 20.156 17.984 1 94.81 142 MET B O 1
ATOM 4407 N N . ALA B 1 143 ? -22.094 18.719 18.719 1 92.12 143 ALA B N 1
ATOM 4408 C CA . ALA B 1 143 ? -23.031 18.141 19.688 1 92.12 143 ALA B CA 1
ATOM 4409 C C . ALA B 1 143 ? -23.391 19.156 20.766 1 92.12 143 ALA B C 1
ATOM 4411 O O . ALA B 1 143 ? -24.562 19.266 21.156 1 92.12 143 ALA B O 1
ATOM 4412 N N . LEU B 1 144 ? -22.516 19.844 21.203 1 91.56 144 LEU B N 1
ATOM 4413 C CA . LEU B 1 144 ? -22.703 20.766 22.312 1 91.56 144 LEU B CA 1
ATOM 4414 C C . LEU B 1 144 ? -23.297 22.094 21.812 1 91.56 144 LEU B C 1
ATOM 4416 O O . LEU B 1 144 ? -23.906 22.828 22.594 1 91.56 144 LEU B O 1
ATOM 4420 N N . GLY B 1 145 ? -23.016 22.359 20.578 1 91.44 145 GLY B N 1
ATOM 4421 C CA . GLY B 1 145 ? -23.453 23.625 20.016 1 91.44 145 GLY B CA 1
ATOM 4422 C C . GLY B 1 145 ? -24.719 23.5 19.172 1 91.44 145 GLY B C 1
ATOM 4423 O O . GLY B 1 145 ? -24.953 24.328 18.281 1 91.44 145 GLY B O 1
ATOM 4424 N N . SER B 1 146 ? -25.469 22.469 19.359 1 86.69 146 SER B N 1
ATOM 4425 C CA . SER B 1 146 ? -26.656 22.234 18.547 1 86.69 146 SER B CA 1
ATOM 4426 C C . SER B 1 146 ? -27.594 23.438 18.562 1 86.69 146 SER B C 1
ATOM 4428 O O . SER B 1 146 ? -28.266 23.719 17.562 1 86.69 146 SER B O 1
ATOM 4430 N N . HIS B 1 147 ? -27.594 24.219 19.594 1 87.81 147 HIS B N 1
ATOM 4431 C CA . HIS B 1 147 ? -28.484 25.375 19.703 1 87.81 147 HIS B CA 1
ATOM 4432 C C . HIS B 1 147 ? -27.703 26.688 19.609 1 87.81 147 HIS B C 1
ATOM 4434 O O . HIS B 1 147 ? -28.234 27.75 19.938 1 87.81 147 HIS B O 1
ATOM 4440 N N . SER B 1 148 ? -26.531 26.641 19.25 1 92.81 148 SER B N 1
ATOM 4441 C CA . SER B 1 148 ? -25.703 27.828 19.125 1 92.81 148 SER B CA 1
ATOM 4442 C C . SER B 1 148 ? -24.781 27.734 17.906 1 92.81 148 SER B C 1
ATOM 4444 O O . SER B 1 148 ? -23.594 27.406 18.047 1 92.81 148 SER B O 1
ATOM 4446 N N . PRO B 1 149 ? -25.281 28.094 16.766 1 93.31 149 PRO B N 1
ATOM 4447 C CA . PRO B 1 149 ? -24.469 28.031 15.547 1 93.31 149 PRO B CA 1
ATOM 4448 C C . PRO B 1 149 ? -23.203 28.875 15.641 1 93.31 149 PRO B C 1
ATOM 4450 O O . PRO B 1 149 ? -22.172 28.516 15.047 1 93.31 149 PRO B O 1
ATOM 4453 N N . ARG B 1 150 ? -23.312 29.938 16.375 1 95.62 150 ARG B N 1
ATOM 4454 C CA . ARG B 1 150 ? -22.141 30.781 16.547 1 95.62 150 ARG B CA 1
ATOM 4455 C C . ARG B 1 150 ? -21.031 30.047 17.281 1 95.62 150 ARG B C 1
ATOM 4457 O O . ARG B 1 150 ? -19.859 30.156 16.906 1 95.62 150 ARG B O 1
ATOM 4464 N N . PHE B 1 151 ? -21.422 29.297 18.281 1 96.81 151 PHE B N 1
ATOM 4465 C CA . PHE B 1 151 ? -20.438 28.5 19.016 1 96.81 151 PHE B CA 1
ATOM 4466 C C . PHE B 1 151 ? -19.797 27.453 18.094 1 96.81 151 PHE B C 1
ATOM 4468 O O . PHE B 1 151 ? -18.578 27.266 18.125 1 96.81 151 PHE B O 1
ATOM 4475 N N . VAL B 1 152 ? -20.594 26.828 17.266 1 97.38 152 VAL B N 1
ATOM 4476 C CA . VAL B 1 152 ? -20.094 25.797 16.359 1 97.38 152 VAL B CA 1
ATOM 4477 C C . VAL B 1 152 ? -19.109 26.406 15.359 1 97.38 152 VAL B C 1
ATOM 4479 O O . VAL B 1 152 ? -18.031 25.844 15.125 1 97.38 152 VAL B O 1
ATOM 4482 N N . THR B 1 153 ? -19.453 27.547 14.859 1 97.75 153 THR B N 1
ATOM 4483 C CA . THR B 1 153 ? -18.609 28.203 13.867 1 97.75 153 THR B CA 1
ATOM 4484 C C . THR B 1 153 ? -17.25 28.562 14.461 1 97.75 153 THR B C 1
ATOM 4486 O O . THR B 1 153 ? -16.203 28.188 13.914 1 97.75 153 THR B O 1
ATOM 4489 N N . ILE B 1 154 ? -17.281 29.266 15.578 1 98.19 154 ILE B N 1
ATOM 4490 C CA . ILE B 1 154 ? -16.062 29.734 16.219 1 98.19 154 ILE B CA 1
ATOM 4491 C C . ILE B 1 154 ? -15.242 28.547 16.719 1 98.19 154 ILE B C 1
ATOM 4493 O O . ILE B 1 154 ? -14.016 28.531 16.609 1 98.19 154 ILE B O 1
ATOM 4497 N N . GLY B 1 155 ? -15.953 27.562 17.234 1 98.06 155 GLY B N 1
ATOM 4498 C CA . GLY B 1 155 ? -15.289 26.344 17.703 1 98.06 155 GLY B CA 1
ATOM 4499 C C . GLY B 1 155 ? -14.586 25.594 16.594 1 98.06 155 GLY B C 1
ATOM 4500 O O . GLY B 1 155 ? -13.445 25.156 16.75 1 98.06 155 GLY B O 1
ATOM 4501 N N . CYS B 1 156 ? -15.25 25.438 15.477 1 98.25 156 CYS B N 1
ATOM 4502 C CA . CYS B 1 156 ? -14.672 24.734 14.336 1 98.25 156 CYS B CA 1
ATOM 4503 C C . CYS B 1 156 ? -13.438 25.453 13.812 1 98.25 156 CYS B C 1
ATOM 4505 O O . CYS B 1 156 ? -12.43 24.812 13.484 1 98.25 156 CYS B O 1
ATOM 4507 N N . ILE B 1 157 ? -13.516 26.766 13.742 1 98.56 157 ILE B N 1
ATOM 4508 C CA . ILE B 1 157 ? -12.367 27.547 13.289 1 98.56 157 ILE B CA 1
ATOM 4509 C C . ILE B 1 157 ? -11.18 27.297 14.211 1 98.56 157 ILE B C 1
ATOM 4511 O O . ILE B 1 157 ? -10.07 27.031 13.75 1 98.56 157 ILE B O 1
ATOM 4515 N N . SER B 1 158 ? -11.453 27.344 15.492 1 98.69 158 SER B N 1
ATOM 4516 C CA . SER B 1 158 ? -10.391 27.141 16.484 1 98.69 158 SER B CA 1
ATOM 4517 C C . SER B 1 158 ? -9.82 25.734 16.375 1 98.69 158 SER B C 1
ATOM 4519 O O . SER B 1 158 ? -8.609 25.531 16.516 1 98.69 158 SER B O 1
ATOM 4521 N N . ILE B 1 159 ? -10.648 24.766 16.156 1 98.62 159 ILE B N 1
ATOM 4522 C CA . ILE B 1 159 ? -10.234 23.375 16.062 1 98.62 159 ILE B CA 1
ATOM 4523 C C . ILE B 1 159 ? -9.328 23.188 14.852 1 98.62 159 ILE B C 1
ATOM 4525 O O . ILE B 1 159 ? -8.297 22.516 14.938 1 98.62 159 ILE B O 1
ATOM 4529 N N . VAL B 1 160 ? -9.664 23.766 13.711 1 98.56 160 VAL B N 1
ATOM 4530 C CA . VAL B 1 160 ? -8.867 23.656 12.492 1 98.56 160 VAL B CA 1
ATOM 4531 C C . VAL B 1 160 ? -7.477 24.25 12.727 1 98.56 160 VAL B C 1
ATOM 4533 O O . VAL B 1 160 ? -6.465 23.609 12.414 1 98.56 160 VAL B O 1
ATOM 4536 N N . VAL B 1 161 ? -7.438 25.438 13.344 1 98.81 161 VAL B N 1
ATOM 4537 C CA . VAL B 1 161 ? -6.172 26.109 13.602 1 98.81 161 VAL B CA 1
ATOM 4538 C C . VAL B 1 161 ? -5.352 25.312 14.617 1 98.81 161 VAL B C 1
ATOM 4540 O O . VAL B 1 161 ? -4.148 25.109 14.422 1 98.81 161 VAL B O 1
ATOM 4543 N N . ALA B 1 162 ? -6.023 24.844 15.633 1 98.81 162 ALA B N 1
ATOM 4544 C CA . ALA B 1 162 ? -5.355 24.094 16.703 1 98.81 162 ALA B CA 1
ATOM 4545 C C . ALA B 1 162 ? -4.816 22.766 16.172 1 98.81 162 ALA B C 1
ATOM 4547 O O . ALA B 1 162 ? -3.697 22.359 16.5 1 98.81 162 ALA B O 1
ATOM 4548 N N . ALA B 1 163 ? -5.594 22.062 15.398 1 98.56 163 ALA B N 1
ATOM 4549 C CA . ALA B 1 163 ? -5.188 20.781 14.852 1 98.56 163 ALA B CA 1
ATOM 4550 C C . ALA B 1 163 ? -3.975 20.922 13.938 1 98.56 163 ALA B C 1
ATOM 4552 O O . ALA B 1 163 ? -3.023 20.141 14.023 1 98.56 163 ALA B O 1
ATOM 4553 N N . ASN B 1 164 ? -3.967 21.906 13.062 1 98.56 164 ASN B N 1
ATOM 4554 C CA . ASN B 1 164 ? -2.832 22.141 12.172 1 98.56 164 ASN B CA 1
ATOM 4555 C C . ASN B 1 164 ? -1.588 22.562 12.945 1 98.56 164 ASN B C 1
ATOM 4557 O O . ASN B 1 164 ? -0.48 22.109 12.641 1 98.56 164 ASN B O 1
ATOM 4561 N N . ALA B 1 165 ? -1.796 23.422 13.922 1 98.62 165 ALA B N 1
ATOM 4562 C CA . ALA B 1 165 ? -0.686 23.859 14.766 1 98.62 165 ALA B CA 1
ATOM 4563 C C . ALA B 1 165 ? -0.116 22.703 15.57 1 98.62 165 ALA B C 1
ATOM 4565 O O . ALA B 1 165 ? 1.104 22.547 15.664 1 98.62 165 ALA B O 1
ATOM 4566 N N . GLY B 1 166 ? -1.001 21.938 16.125 1 98.12 166 GLY B N 1
ATOM 4567 C CA . GLY B 1 166 ? -0.588 20.781 16.906 1 98.12 166 GLY B CA 1
ATOM 4568 C C . GLY B 1 166 ? 0.128 19.734 16.078 1 98.12 166 GLY B C 1
ATOM 4569 O O . GLY B 1 166 ? 1.005 19.031 16.594 1 98.12 166 GLY B O 1
ATOM 4570 N N . GLY B 1 167 ? -0.234 19.578 14.859 1 97.5 167 GLY B N 1
ATOM 4571 C CA . GLY B 1 167 ? 0.387 18.609 13.977 1 97.5 167 GLY B CA 1
ATOM 4572 C C . GLY B 1 167 ? 1.767 19.031 13.508 1 97.5 167 GLY B C 1
ATOM 4573 O O . GLY B 1 167 ? 2.535 18.203 13.008 1 97.5 167 GLY B O 1
ATOM 4574 N N . ALA B 1 168 ? 2.125 20.25 13.742 1 97.44 168 ALA B N 1
ATOM 4575 C CA . ALA B 1 168 ? 3.34 20.812 13.148 1 97.44 168 ALA B CA 1
ATOM 4576 C C . ALA B 1 168 ? 4.555 20.531 14.031 1 97.44 168 ALA B C 1
ATOM 4578 O O . ALA B 1 168 ? 5.691 20.516 13.547 1 97.44 168 ALA B O 1
ATOM 4579 N N . PHE B 1 169 ? 4.379 20.25 15.312 1 97.06 169 PHE B N 1
ATOM 4580 C CA . PHE B 1 169 ? 5.551 20.266 16.188 1 97.06 169 PHE B CA 1
ATOM 4581 C C . PHE B 1 169 ? 6.012 18.844 16.5 1 97.06 169 PHE B C 1
ATOM 4583 O O . PHE B 1 169 ? 6.949 18.656 17.281 1 97.06 169 PHE B O 1
ATOM 4590 N N . THR B 1 170 ? 5.359 17.828 15.906 1 96.19 170 THR B N 1
ATOM 4591 C CA . THR B 1 170 ? 5.789 16.438 16.031 1 96.19 170 THR B CA 1
ATOM 4592 C C . THR B 1 170 ? 5.965 15.797 14.656 1 96.19 170 THR B C 1
ATOM 4594 O O . THR B 1 170 ? 5.305 16.188 13.688 1 96.19 170 THR B O 1
ATOM 4597 N N . PRO B 1 171 ? 6.84 14.805 14.547 1 94.81 171 PRO B N 1
ATOM 4598 C CA . PRO B 1 171 ? 7.012 14.133 13.258 1 94.81 171 PRO B CA 1
ATOM 4599 C C . PRO B 1 171 ? 5.766 13.359 12.828 1 94.81 171 PRO B C 1
ATOM 4601 O O . PRO B 1 171 ? 5.559 13.125 11.633 1 94.81 171 PRO B O 1
ATOM 4604 N N . PHE B 1 172 ? 4.84 13.062 13.766 1 92.44 172 PHE B N 1
ATOM 4605 C CA . PHE B 1 172 ? 3.717 12.172 13.5 1 92.44 172 PHE B CA 1
ATOM 4606 C C . PHE B 1 172 ? 2.447 12.969 13.227 1 92.44 172 PHE B C 1
ATOM 4608 O O . PHE B 1 172 ? 1.473 12.43 12.695 1 92.44 172 PHE B O 1
ATOM 4615 N N . GLY B 1 173 ? 2.498 14.18 13.547 1 94.38 173 GLY B N 1
ATOM 4616 C CA . GLY B 1 173 ? 1.269 14.953 13.578 1 94.38 173 GLY B CA 1
ATOM 4617 C C . GLY B 1 173 ? 0.785 15.367 12.203 1 94.38 173 GLY B C 1
ATOM 4618 O O . GLY B 1 173 ? -0.394 15.68 12.016 1 94.38 173 GLY B O 1
ATOM 4619 N N . ASP B 1 174 ? 1.68 15.398 11.297 1 95.31 174 ASP B N 1
ATOM 4620 C CA . ASP B 1 174 ? 1.378 15.789 9.922 1 95.31 174 ASP B CA 1
ATOM 4621 C C . ASP B 1 174 ? 2.246 15.023 8.93 1 95.31 174 ASP B C 1
ATOM 4623 O O . ASP B 1 174 ? 3.369 14.625 9.258 1 95.31 174 ASP B O 1
ATOM 4627 N N . ILE B 1 175 ? 1.729 14.828 7.766 1 94.62 175 ILE B N 1
ATOM 4628 C CA . ILE B 1 175 ? 2.459 14.109 6.727 1 94.62 175 ILE B CA 1
ATOM 4629 C C . ILE B 1 175 ? 3.725 14.883 6.359 1 94.62 175 ILE B C 1
ATOM 4631 O O . ILE B 1 175 ? 4.773 14.281 6.113 1 94.62 175 ILE B O 1
ATOM 4635 N N . THR B 1 176 ? 3.641 16.188 6.301 1 96.75 176 THR B N 1
ATOM 4636 C CA . THR B 1 176 ? 4.785 17.016 5.926 1 96.75 176 THR B CA 1
ATOM 4637 C C . THR B 1 176 ? 5.891 16.906 6.977 1 96.75 176 THR B C 1
ATOM 4639 O O . THR B 1 176 ? 7.074 16.891 6.637 1 96.75 176 THR B O 1
ATOM 4642 N N . THR B 1 177 ? 5.488 16.891 8.266 1 97.5 177 THR B N 1
ATOM 4643 C CA . THR B 1 177 ? 6.488 16.734 9.32 1 97.5 177 THR B CA 1
ATOM 4644 C C . THR B 1 177 ? 7.121 15.344 9.266 1 97.5 177 THR B C 1
ATOM 4646 O O . THR B 1 177 ? 8.32 15.195 9.523 1 97.5 177 THR B O 1
ATOM 4649 N N . LEU B 1 178 ? 6.316 14.406 8.922 1 96.12 178 LEU B N 1
ATOM 4650 C CA . LEU B 1 178 ? 6.828 13.047 8.742 1 96.12 178 LEU B CA 1
ATOM 4651 C C . LEU B 1 178 ? 7.875 13.008 7.637 1 96.12 178 LEU B C 1
ATOM 4653 O O . LEU B 1 178 ? 8.922 12.375 7.793 1 96.12 178 LEU B O 1
ATOM 4657 N N . MET B 1 179 ? 7.586 13.633 6.535 1 96.44 179 MET B N 1
ATOM 4658 C CA . MET B 1 179 ? 8.508 13.672 5.406 1 96.44 179 MET B CA 1
ATOM 4659 C C . MET B 1 179 ? 9.844 14.289 5.809 1 96.44 179 MET B C 1
ATOM 4661 O O . MET B 1 179 ? 10.906 13.781 5.441 1 96.44 179 MET B O 1
ATOM 4665 N N . VAL B 1 180 ? 9.797 15.359 6.559 1 97.62 180 VAL B N 1
ATOM 4666 C CA . VAL B 1 180 ? 11 16.062 7.004 1 97.62 180 VAL B CA 1
ATOM 4667 C C . VAL B 1 180 ? 11.836 15.133 7.887 1 97.62 180 VAL B C 1
ATOM 4669 O O . VAL B 1 180 ? 13.055 15.078 7.754 1 97.62 180 VAL B O 1
ATOM 4672 N N . TRP B 1 181 ? 11.125 14.414 8.773 1 96.81 181 TRP B N 1
ATOM 4673 C CA . TRP B 1 181 ? 11.797 13.492 9.688 1 96.81 181 TRP B CA 1
ATOM 4674 C C . TRP B 1 181 ? 12.398 12.312 8.922 1 96.81 181 TRP B C 1
ATOM 4676 O O . TRP B 1 181 ? 13.555 11.953 9.141 1 96.81 181 TRP B O 1
ATOM 4686 N N . GLN B 1 182 ? 11.695 11.742 8.016 1 93.38 182 GLN B N 1
ATOM 4687 C CA . GLN B 1 182 ? 12.141 10.578 7.258 1 93.38 182 GLN B CA 1
ATOM 4688 C C . GLN B 1 182 ? 13.344 10.922 6.387 1 93.38 182 GLN B C 1
ATOM 4690 O O . GLN B 1 182 ? 14.227 10.086 6.184 1 93.38 182 GLN B O 1
ATOM 4695 N N . LYS B 1 183 ? 13.406 12.188 5.926 1 94.06 183 LYS B N 1
ATOM 4696 C CA . LYS B 1 183 ? 14.508 12.633 5.074 1 94.06 183 LYS B CA 1
ATOM 4697 C C . LYS B 1 183 ? 15.742 12.969 5.902 1 94.06 183 LYS B C 1
ATOM 4699 O O . LYS B 1 183 ? 16.812 13.234 5.352 1 94.06 183 LYS B O 1
ATOM 4704 N N . GLY B 1 184 ? 15.578 13 7.234 1 93.69 184 GLY B N 1
ATOM 4705 C CA . GLY B 1 184 ? 16.703 13.211 8.133 1 93.69 184 GLY B CA 1
ATOM 4706 C C . GLY B 1 184 ? 17.109 14.664 8.258 1 93.69 184 GLY B C 1
ATOM 4707 O O . GLY B 1 184 ? 18.25 14.969 8.633 1 93.69 184 GLY B O 1
ATOM 4708 N N . ARG B 1 185 ? 16.156 15.555 7.887 1 95.88 185 ARG B N 1
ATOM 4709 C CA . ARG B 1 185 ? 16.5 16.969 7.977 1 95.88 185 ARG B CA 1
ATOM 4710 C C . ARG B 1 185 ? 16.422 17.453 9.422 1 95.88 185 ARG B C 1
ATOM 4712 O O . ARG B 1 185 ? 17.156 18.375 9.812 1 95.88 185 ARG B O 1
ATOM 4719 N N . LEU B 1 186 ? 15.539 16.859 10.148 1 96.62 186 LEU B N 1
ATOM 4720 C CA . LEU B 1 186 ? 15.406 17.125 11.578 1 96.62 186 LEU B CA 1
ATOM 4721 C C . LEU B 1 186 ? 15.336 15.836 12.375 1 96.62 186 LEU B C 1
ATOM 4723 O O . LEU B 1 186 ? 14.695 14.867 11.953 1 96.62 186 LEU B O 1
ATOM 4727 N N . ASP B 1 187 ? 16.016 15.859 13.5 1 94.62 187 ASP B N 1
ATOM 4728 C CA . ASP B 1 187 ? 15.891 14.727 14.414 1 94.62 187 ASP B CA 1
ATOM 4729 C C . ASP B 1 187 ? 14.562 14.766 15.164 1 94.62 187 ASP B C 1
ATOM 4731 O O . ASP B 1 187 ? 13.945 15.828 15.297 1 94.62 187 ASP B O 1
ATOM 4735 N N . PHE B 1 188 ? 14.234 13.641 15.719 1 94.69 188 PHE B N 1
ATOM 4736 C CA . PHE B 1 188 ? 12.93 13.477 16.344 1 94.69 188 PHE B CA 1
ATOM 4737 C C . PHE B 1 188 ? 12.711 14.531 17.422 1 94.69 188 PHE B C 1
ATOM 4739 O O . PHE B 1 188 ? 11.703 15.242 17.422 1 94.69 188 PHE B O 1
ATOM 4746 N N . PHE B 1 189 ? 13.602 14.758 18.297 1 95.06 189 PHE B N 1
ATOM 4747 C CA . PHE B 1 189 ? 13.406 15.625 19.453 1 95.06 189 PHE B CA 1
ATOM 4748 C C . PHE B 1 189 ? 13.547 17.094 19.062 1 95.06 189 PHE B C 1
ATOM 4750 O O . PHE B 1 189 ? 13.062 17.969 19.781 1 95.06 189 PHE B O 1
ATOM 4757 N N . GLU B 1 190 ? 14.141 17.375 17.953 1 95.94 190 GLU B N 1
ATOM 4758 C CA . GLU B 1 190 ? 14.32 18.75 17.469 1 95.94 190 GLU B CA 1
ATOM 4759 C C . GLU B 1 190 ? 12.977 19.391 17.109 1 95.94 190 GLU B C 1
ATOM 4761 O O . GLU B 1 190 ? 12.82 20.609 17.172 1 95.94 190 GLU B O 1
ATOM 4766 N N . PHE B 1 191 ? 12.047 18.562 16.75 1 97.25 191 PHE B N 1
ATOM 4767 C CA . PHE B 1 191 ? 10.734 19.062 16.359 1 97.25 191 PHE B CA 1
ATOM 4768 C C . PHE B 1 191 ? 10.07 19.812 17.5 1 97.25 191 PHE B C 1
ATOM 4770 O O . PHE B 1 191 ? 9.312 20.766 17.266 1 97.25 191 PHE B O 1
ATOM 4777 N N . PHE B 1 192 ? 10.383 19.469 18.703 1 97.31 192 PHE B N 1
ATOM 4778 C CA . PHE B 1 192 ? 9.711 20.047 19.859 1 97.31 192 PHE B CA 1
ATOM 4779 C C . PHE B 1 192 ? 10.18 21.469 20.109 1 97.31 192 PHE B C 1
ATOM 4781 O O . PHE B 1 192 ? 9.555 22.219 20.859 1 97.31 192 PHE B O 1
ATOM 4788 N N . ALA B 1 193 ? 11.203 21.875 19.391 1 98.12 193 ALA B N 1
ATOM 4789 C CA . ALA B 1 193 ? 11.641 23.266 19.453 1 98.12 193 ALA B CA 1
ATOM 4790 C C . ALA B 1 193 ? 10.531 24.203 18.984 1 98.12 193 ALA B C 1
ATOM 4792 O O . ALA B 1 193 ? 10.461 25.359 19.422 1 98.12 193 ALA B O 1
ATOM 4793 N N . ILE B 1 194 ? 9.656 23.656 18.156 1 98.31 194 ILE B N 1
ATOM 4794 C CA . ILE B 1 194 ? 8.633 24.562 17.641 1 98.31 194 ILE B CA 1
ATOM 4795 C C . ILE B 1 194 ? 7.305 24.281 18.344 1 98.31 194 ILE B C 1
ATOM 4797 O O . ILE B 1 194 ? 6.246 24.688 17.859 1 98.31 194 ILE B O 1
ATOM 4801 N N . LEU B 1 195 ? 7.328 23.609 19.484 1 98.56 195 LEU B N 1
ATOM 4802 C CA . LEU B 1 195 ? 6.129 23.406 20.297 1 98.56 195 LEU B CA 1
ATOM 4803 C C . LEU B 1 195 ? 5.512 24.75 20.688 1 98.56 195 LEU B C 1
ATOM 4805 O O . LEU B 1 195 ? 4.324 24.984 20.453 1 98.56 195 LEU B O 1
ATOM 4809 N N . ILE B 1 196 ? 6.348 25.625 21.25 1 98.69 196 ILE B N 1
ATOM 4810 C CA . ILE B 1 196 ? 5.859 26.922 21.734 1 98.69 196 ILE B CA 1
ATOM 4811 C C . ILE B 1 196 ? 5.426 27.781 20.547 1 98.69 196 ILE B C 1
ATOM 4813 O O . ILE B 1 196 ? 4.328 28.344 20.547 1 98.69 196 ILE B O 1
ATOM 4817 N N . PRO B 1 197 ? 6.266 27.875 19.5 1 98.88 197 PRO B N 1
ATOM 4818 C CA . PRO B 1 197 ? 5.805 28.609 18.312 1 98.88 197 PRO B CA 1
ATOM 4819 C C . PRO B 1 197 ? 4.48 28.078 17.766 1 98.88 197 PRO B C 1
ATOM 4821 O O . PRO B 1 197 ? 3.613 28.875 17.391 1 98.88 197 PRO B O 1
ATOM 4824 N N . SER B 1 198 ? 4.293 26.797 17.688 1 98.88 198 SER B N 1
ATOM 4825 C CA . SER B 1 198 ? 3.043 26.203 17.219 1 98.88 198 SER B CA 1
ATOM 4826 C C . SER B 1 198 ? 1.883 26.562 18.141 1 98.88 198 SER B C 1
ATOM 4828 O O . SER B 1 198 ? 0.772 26.828 17.672 1 98.88 198 SER B O 1
ATOM 4830 N N . LEU B 1 199 ? 2.174 26.516 19.453 1 98.81 199 LEU B N 1
ATOM 4831 C CA . LEU B 1 199 ? 1.149 26.906 20.406 1 98.81 199 LEU B CA 1
ATOM 4832 C C . LEU B 1 199 ? 0.731 28.359 20.203 1 98.81 199 LEU B C 1
ATOM 4834 O O . LEU B 1 199 ? -0.455 28.672 20.281 1 98.81 199 LEU B O 1
ATOM 4838 N N . VAL B 1 200 ? 1.688 29.219 19.984 1 98.88 200 VAL B N 1
ATOM 4839 C CA . VAL B 1 200 ? 1.426 30.625 19.734 1 98.88 200 VAL B CA 1
ATOM 4840 C C . VAL B 1 200 ? 0.559 30.781 18.484 1 98.88 200 VAL B C 1
ATOM 4842 O O . VAL B 1 200 ? -0.315 31.641 18.422 1 98.88 200 VAL B O 1
ATOM 4845 N N . ASN B 1 201 ? 0.82 29.938 17.469 1 98.88 201 ASN B N 1
ATOM 4846 C CA . ASN B 1 201 ? 0.044 29.969 16.234 1 98.88 201 ASN B CA 1
ATOM 4847 C C . ASN B 1 201 ? -1.448 29.797 16.5 1 98.88 201 ASN B C 1
ATOM 4849 O O . ASN B 1 201 ? -2.279 30.406 15.828 1 98.88 201 ASN B O 1
ATOM 4853 N N . TRP B 1 202 ? -1.812 28.969 17.453 1 98.88 202 TRP B N 1
ATOM 4854 C CA . TRP B 1 202 ? -3.213 28.75 17.797 1 98.88 202 TRP B CA 1
ATOM 4855 C C . TRP B 1 202 ? -3.68 29.734 18.859 1 98.88 202 TRP B C 1
ATOM 4857 O O . TRP B 1 202 ? -4.801 30.234 18.797 1 98.88 202 TRP B O 1
ATOM 4867 N N . ALA B 1 203 ? -2.838 30.047 19.875 1 98.81 203 ALA B N 1
ATOM 4868 C CA . ALA B 1 203 ? -3.227 30.844 21.031 1 98.81 203 ALA B CA 1
ATOM 4869 C C . ALA B 1 203 ? -3.627 32.25 20.625 1 98.81 203 ALA B C 1
ATOM 4871 O O . ALA B 1 203 ? -4.562 32.844 21.188 1 98.81 203 ALA B O 1
ATOM 4872 N N . VAL B 1 204 ? -2.939 32.812 19.703 1 98.81 204 VAL B N 1
ATOM 4873 C CA . VAL B 1 204 ? -3.191 34.188 19.297 1 98.81 204 VAL B CA 1
ATOM 4874 C C . VAL B 1 204 ? -4.59 34.312 18.703 1 98.81 204 VAL B C 1
ATOM 4876 O O . VAL B 1 204 ? -5.426 35.062 19.188 1 98.81 204 VAL B O 1
ATOM 4879 N N . PRO B 1 205 ? -4.871 33.562 17.641 1 98.81 205 PRO B N 1
ATOM 4880 C CA . PRO B 1 205 ? -6.246 33.656 17.156 1 98.81 205 PRO B CA 1
ATOM 4881 C C . PRO B 1 205 ? -7.273 33.156 18.156 1 98.81 205 PRO B C 1
ATOM 4883 O O . PRO B 1 205 ? -8.398 33.656 18.203 1 98.81 205 PRO B O 1
ATOM 4886 N N . ALA B 1 206 ? -6.945 32.156 18.953 1 98.75 206 ALA B N 1
ATOM 4887 C CA . ALA B 1 206 ? -7.875 31.656 19.953 1 98.75 206 ALA B CA 1
ATOM 4888 C C . ALA B 1 206 ? -8.242 32.75 20.953 1 98.75 206 ALA B C 1
ATOM 4890 O O . ALA B 1 206 ? -9.398 32.844 21.375 1 98.75 206 ALA B O 1
ATOM 4891 N N . ALA B 1 207 ? -7.273 33.562 21.344 1 98.69 207 ALA B N 1
ATOM 4892 C CA . ALA B 1 207 ? -7.523 34.656 22.266 1 98.69 207 ALA B CA 1
ATOM 4893 C C . ALA B 1 207 ? -8.492 35.688 21.672 1 98.69 207 ALA B C 1
ATOM 4895 O O . ALA B 1 207 ? -9.344 36.219 22.375 1 98.69 207 ALA B O 1
ATOM 4896 N N . ILE B 1 208 ? -8.375 35.875 20.438 1 98.62 208 ILE B N 1
ATOM 4897 C CA . ILE B 1 208 ? -9.25 36.844 19.75 1 98.62 208 ILE B CA 1
ATOM 4898 C C . ILE B 1 208 ? -10.641 36.25 19.578 1 98.62 208 ILE B C 1
ATOM 4900 O O . ILE B 1 208 ? -11.648 36.875 19.875 1 98.62 208 ILE B O 1
ATOM 4904 N N . LEU B 1 209 ? -10.711 34.969 19.156 1 98.44 209 LEU B N 1
ATOM 4905 C CA . LEU B 1 209 ? -11.969 34.281 18.906 1 98.44 209 LEU B CA 1
ATOM 4906 C C . LEU B 1 209 ? -12.727 34.062 20.219 1 98.44 209 LEU B C 1
ATOM 4908 O O . LEU B 1 209 ? -13.953 33.938 20.219 1 98.44 209 LEU B O 1
ATOM 4912 N N . PHE B 1 210 ? -11.945 34 21.281 1 98.12 210 PHE B N 1
ATOM 4913 C CA . PHE B 1 210 ? -12.531 33.781 22.594 1 98.12 210 PHE B CA 1
ATOM 4914 C C . PHE B 1 210 ? -13.633 34.781 22.875 1 98.12 210 PHE B C 1
ATOM 4916 O O . PHE B 1 210 ? -14.664 34.469 23.453 1 98.12 210 PHE B O 1
ATOM 4923 N N . PHE B 1 211 ? -13.453 36 22.438 1 97.12 211 PHE B N 1
ATOM 4924 C CA . PHE B 1 211 ? -14.406 37.062 22.688 1 97.12 211 PHE B CA 1
ATOM 4925 C C . PHE B 1 211 ? -15.625 36.938 21.781 1 97.12 211 PHE B C 1
ATOM 4927 O O . PHE B 1 211 ? -16.656 37.562 22.016 1 97.12 211 PHE B O 1
ATOM 4934 N N . ALA B 1 212 ? -15.516 36.094 20.781 1 97.19 212 ALA B N 1
ATOM 4935 C CA . ALA B 1 212 ? -16.641 35.875 19.875 1 97.19 212 ALA B CA 1
ATOM 4936 C C . ALA B 1 212 ? -17.484 34.688 20.312 1 97.19 212 ALA B C 1
ATOM 4938 O O . ALA B 1 212 ? -18.578 34.438 19.781 1 97.19 212 ALA B O 1
ATOM 4939 N N . VAL B 1 213 ? -17.031 33.938 21.297 1 97.44 213 VAL B N 1
ATOM 4940 C CA . VAL B 1 213 ? -17.766 32.781 21.812 1 97.44 213 VAL B CA 1
ATOM 4941 C C . VAL B 1 213 ? -18.969 33.25 22.625 1 97.44 213 VAL B C 1
ATOM 4943 O O . VAL B 1 213 ? -18.844 34.156 23.453 1 97.44 213 VAL B O 1
ATOM 4946 N N . PRO B 1 214 ? -20.078 32.688 22.406 1 95.69 214 PRO B N 1
ATOM 4947 C CA . PRO B 1 214 ? -21.25 33.094 23.188 1 95.69 214 PRO B CA 1
ATOM 4948 C C . PRO B 1 214 ? -21.109 32.781 24.672 1 95.69 214 PRO B C 1
ATOM 4950 O O . PRO B 1 214 ? -20.359 31.875 25.047 1 95.69 214 PRO B O 1
ATOM 4953 N N . LYS B 1 215 ? -21.922 33.5 25.406 1 93.69 215 LYS B N 1
ATOM 4954 C CA . LYS B 1 215 ? -21.984 33.219 26.828 1 93.69 215 LYS B CA 1
ATOM 4955 C C . LYS B 1 215 ? -23 32.125 27.125 1 93.69 215 LYS B C 1
ATOM 4957 O O . LYS B 1 215 ? -23.875 31.844 26.312 1 93.69 215 LYS B O 1
ATOM 4962 N N . GLY B 1 216 ? -22.766 31.406 28.156 1 92.81 216 GLY B N 1
ATOM 4963 C CA . GLY B 1 216 ? -23.719 30.391 28.578 1 92.81 216 GLY B CA 1
ATOM 4964 C C . GLY B 1 216 ? -23.125 29 28.625 1 92.81 216 GLY B C 1
ATOM 4965 O O . GLY B 1 216 ? -21.922 28.828 28.438 1 92.81 216 GLY B O 1
ATOM 4966 N N . THR B 1 217 ? -24.062 28.109 29.047 1 92.75 217 THR B N 1
ATOM 4967 C CA . THR B 1 217 ? -23.719 26.703 29.188 1 92.75 217 THR B CA 1
ATOM 4968 C C . THR B 1 217 ? -24.656 25.828 28.375 1 92.75 217 THR B C 1
ATOM 4970 O O . THR B 1 217 ? -25.891 25.984 28.469 1 92.75 217 THR B O 1
ATOM 4973 N N . PRO B 1 218 ? -24.062 25.062 27.531 1 91.94 218 PRO B N 1
ATOM 4974 C CA . PRO B 1 218 ? -24.953 24.156 26.828 1 91.94 218 PRO B CA 1
ATOM 4975 C C . PRO B 1 218 ? -25.609 23.141 27.75 1 91.94 218 PRO B C 1
ATOM 4977 O O . PRO B 1 218 ? -25.125 22.906 28.859 1 91.94 218 PRO B O 1
ATOM 4980 N N . ASP B 1 219 ? -26.766 22.609 27.281 1 83.94 219 ASP B N 1
ATOM 4981 C CA . ASP B 1 219 ? -27.422 21.547 28.047 1 83.94 219 ASP B CA 1
ATOM 4982 C C . ASP B 1 219 ? -26.547 20.297 28.078 1 83.94 219 ASP B C 1
ATOM 4984 O O . ASP B 1 219 ? -26.172 19.766 27.031 1 83.94 219 ASP B O 1
ATOM 4988 N N . ALA B 1 220 ? -26.203 20.047 29.312 1 78.88 220 ALA B N 1
ATOM 4989 C CA . ALA B 1 220 ? -25.406 18.828 29.438 1 78.88 220 ALA B CA 1
ATOM 4990 C C . ALA B 1 220 ? -26.188 17.594 28.984 1 78.88 220 ALA B C 1
ATOM 4992 O O . ALA B 1 220 ? -27.391 17.5 29.281 1 78.88 220 ALA B O 1
ATOM 4993 N N . GLN B 1 221 ? -25.562 16.875 28.141 1 82.69 221 GLN B N 1
ATOM 4994 C CA . GLN B 1 221 ? -26.172 15.625 27.719 1 82.69 221 GLN B CA 1
ATOM 4995 C C . GLN B 1 221 ? -25.609 14.438 28.5 1 82.69 221 GLN B C 1
ATOM 4997 O O . GLN B 1 221 ? -24.391 14.289 28.594 1 82.69 221 GLN B O 1
ATOM 5002 N N . ALA B 1 222 ? -26.422 13.797 29.203 1 83.25 222 ALA B N 1
ATOM 5003 C CA . ALA B 1 222 ? -25.969 12.586 29.875 1 83.25 222 ALA B CA 1
ATOM 5004 C C . ALA B 1 222 ? -25.812 11.438 28.891 1 83.25 222 ALA B C 1
ATOM 5006 O O . ALA B 1 222 ? -26.797 10.844 28.453 1 83.25 222 ALA B O 1
ATOM 5007 N N . GLU B 1 223 ? -24.625 11.328 28.359 1 85.5 223 GLU B N 1
ATOM 5008 C CA . GLU B 1 223 ? -24.312 10.242 27.438 1 85.5 223 GLU B CA 1
ATOM 5009 C C . GLU B 1 223 ? -23.219 9.336 27.984 1 85.5 223 GLU B C 1
ATOM 5011 O O . GLU B 1 223 ? -22.188 9.82 28.469 1 85.5 223 GLU B O 1
ATOM 5016 N N . THR B 1 224 ? -23.547 8.125 28.266 1 87.81 224 THR B N 1
ATOM 5017 C CA . THR B 1 224 ? -22.531 7.168 28.688 1 87.81 224 THR B CA 1
ATOM 5018 C C . THR B 1 224 ? -22.25 6.156 27.578 1 87.81 224 THR B C 1
ATOM 5020 O O . THR B 1 224 ? -23.141 5.43 27.156 1 87.81 224 THR B O 1
ATOM 5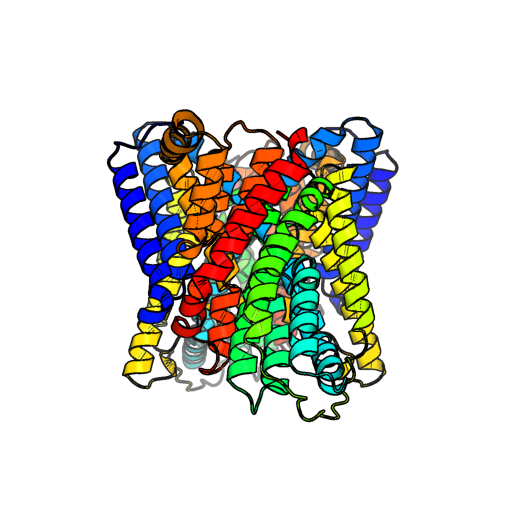023 N N . ILE B 1 225 ? -21 6.324 27.062 1 91.75 225 ILE B N 1
ATOM 5024 C CA . ILE B 1 225 ? -20.562 5.383 26.047 1 91.75 225 ILE B CA 1
ATOM 5025 C C . ILE B 1 225 ? -19.328 4.617 26.562 1 91.75 225 ILE B C 1
ATOM 5027 O O . ILE B 1 225 ? -18.422 5.207 27.125 1 91.75 225 ILE B O 1
ATOM 5031 N N . ARG B 1 226 ? -19.422 3.301 26.531 1 92 226 ARG B N 1
ATOM 5032 C CA . ARG B 1 226 ? -18.281 2.469 26.906 1 92 226 ARG B CA 1
ATOM 5033 C C . ARG B 1 226 ? -17.5 2.031 25.672 1 92 226 ARG B C 1
ATOM 5035 O O . ARG B 1 226 ? -18.094 1.71 24.625 1 92 226 ARG B O 1
ATOM 5042 N N . ALA B 1 227 ? -16.203 2.076 25.797 1 95.19 227 ALA B N 1
ATOM 5043 C CA . ALA B 1 227 ? -15.352 1.564 24.734 1 95.19 227 ALA B CA 1
ATOM 5044 C C . ALA B 1 227 ? -15.516 0.054 24.578 1 95.19 227 ALA B C 1
ATOM 5046 O O . ALA B 1 227 ? -15.883 -0.635 25.531 1 95.19 227 ALA B O 1
ATOM 5047 N N . LYS B 1 228 ? -15.312 -0.454 23.375 1 95.31 228 LYS B N 1
ATOM 5048 C CA . LYS B 1 228 ? -15.281 -1.901 23.188 1 95.31 228 LYS B CA 1
ATOM 5049 C C . LYS B 1 228 ? -14.078 -2.525 23.891 1 95.31 228 LYS B C 1
ATOM 5051 O O . LYS B 1 228 ? -13.07 -1.854 24.125 1 95.31 228 LYS B O 1
ATOM 5056 N N . PRO B 1 229 ? -14.258 -3.74 24.297 1 94.5 229 PRO B N 1
ATOM 5057 C CA . PRO B 1 229 ? -13.117 -4.41 24.922 1 94.5 229 PRO B CA 1
ATOM 5058 C C . PRO B 1 229 ? -11.852 -4.359 24.062 1 94.5 229 PRO B C 1
ATOM 5060 O O . PRO B 1 229 ? -11.922 -4.504 22.844 1 94.5 229 PRO B O 1
ATOM 5063 N N . GLY B 1 230 ? -10.75 -4.133 24.766 1 94.38 230 GLY B N 1
ATOM 5064 C CA . GLY B 1 230 ? -9.477 -4.125 24.078 1 94.38 230 GLY B CA 1
ATOM 5065 C C . GLY B 1 230 ? -9.039 -2.738 23.641 1 94.38 230 GLY B C 1
ATOM 5066 O O . GLY B 1 230 ? -7.922 -2.557 23.156 1 94.38 230 GLY B O 1
ATOM 5067 N N . ALA B 1 231 ? -9.875 -1.727 23.812 1 96.06 231 ALA B N 1
ATOM 5068 C CA . ALA B 1 231 ? -9.586 -0.368 23.359 1 96.06 231 ALA B CA 1
ATOM 5069 C C . ALA B 1 231 ? -8.305 0.162 24 1 96.06 231 ALA B C 1
ATOM 5071 O O . ALA B 1 231 ? -7.457 0.745 23.312 1 96.06 231 ALA B O 1
ATOM 5072 N N . LEU B 1 232 ? -8.172 0.005 25.281 1 95.88 232 LEU B N 1
ATOM 5073 C CA . LEU B 1 232 ? -6.973 0.458 25.969 1 95.88 232 LEU B CA 1
ATOM 5074 C C . LEU B 1 232 ? -5.738 -0.274 25.453 1 95.88 232 LEU B C 1
ATOM 5076 O O . LEU B 1 232 ? -4.664 0.317 25.344 1 95.88 232 LEU B O 1
ATOM 5080 N N . GLY B 1 233 ? -5.875 -1.564 25.156 1 96.88 233 GLY B N 1
ATOM 5081 C CA . GLY B 1 233 ? -4.785 -2.326 24.578 1 96.88 233 GLY B CA 1
ATOM 5082 C C . GLY B 1 233 ? -4.309 -1.758 23.25 1 96.88 233 GLY B C 1
ATOM 5083 O O . GLY B 1 233 ? -3.104 -1.68 23 1 96.88 233 GLY B O 1
ATOM 5084 N N . VAL B 1 234 ? -5.277 -1.358 22.438 1 97.5 234 VAL B N 1
ATOM 5085 C CA . VAL B 1 234 ? -4.945 -0.775 21.141 1 97.5 234 VAL B CA 1
ATOM 5086 C C . VAL B 1 234 ? -4.176 0.529 21.344 1 97.5 234 VAL B C 1
ATOM 5088 O O . VAL B 1 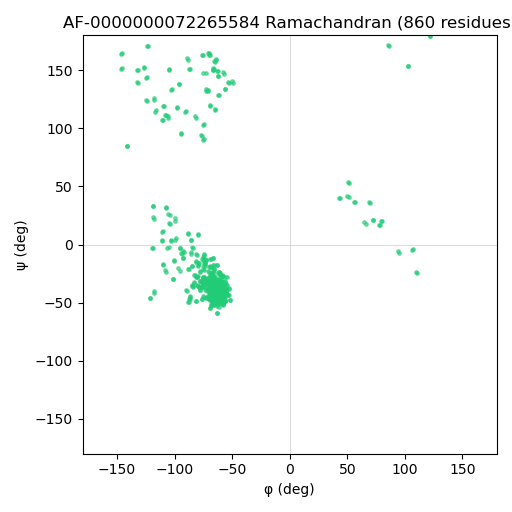234 ? -3.184 0.786 20.656 1 97.5 234 VAL B O 1
ATOM 5091 N N . ALA B 1 235 ? -4.609 1.365 22.281 1 96.75 235 ALA B N 1
ATOM 5092 C CA . ALA B 1 235 ? -3.949 2.637 22.547 1 96.75 235 ALA B CA 1
ATOM 5093 C C . ALA B 1 235 ? -2.521 2.416 23.047 1 96.75 235 ALA B C 1
ATOM 5095 O O . ALA B 1 235 ? -1.597 3.115 22.625 1 96.75 235 ALA B O 1
ATOM 5096 N N . ILE B 1 236 ? -2.303 1.505 23.891 1 97.88 236 ILE B N 1
ATOM 5097 C CA . ILE B 1 236 ? -0.988 1.189 24.453 1 97.88 236 ILE B CA 1
ATOM 5098 C C . ILE B 1 236 ? -0.08 0.661 23.344 1 97.88 236 ILE B C 1
ATOM 5100 O O . ILE B 1 236 ? 1.087 1.048 23.25 1 97.88 236 ILE B O 1
ATOM 5104 N N . LEU B 1 237 ? -0.639 -0.219 22.547 1 98.06 237 LEU B N 1
ATOM 5105 C CA . LEU B 1 237 ? 0.135 -0.785 21.438 1 98.06 237 LEU B CA 1
ATOM 5106 C C . LEU B 1 237 ? 0.514 0.293 20.438 1 98.06 237 LEU B C 1
ATOM 5108 O O . LEU B 1 237 ? 1.587 0.233 19.828 1 98.06 237 LEU B O 1
ATOM 5112 N N . PHE B 1 238 ? -0.405 1.228 20.234 1 97.44 238 PHE B N 1
ATOM 5113 C CA . PHE B 1 238 ? -0.087 2.336 19.344 1 97.44 238 PHE B CA 1
ATOM 5114 C C . PHE B 1 238 ? 1.092 3.141 19.875 1 97.44 238 PHE B C 1
ATOM 5116 O O . PHE B 1 238 ? 2.023 3.457 19.141 1 97.44 238 PHE B O 1
ATOM 5123 N N . ALA B 1 239 ? 1.051 3.477 21.172 1 97 239 ALA B N 1
ATOM 5124 C CA . ALA B 1 239 ? 2.16 4.176 21.812 1 97 239 ALA B CA 1
ATOM 5125 C C . ALA B 1 239 ? 3.455 3.375 21.688 1 97 239 ALA B C 1
ATOM 5127 O O . ALA B 1 239 ? 4.512 3.936 21.391 1 97 239 ALA B O 1
ATOM 5128 N N . ALA B 1 240 ? 3.395 2.107 21.906 1 98 240 ALA B N 1
ATOM 5129 C CA . ALA B 1 240 ? 4.555 1.229 21.797 1 98 240 ALA B CA 1
ATOM 5130 C C . ALA B 1 240 ? 5.098 1.23 20.359 1 98 240 ALA B C 1
ATOM 5132 O O . ALA B 1 240 ? 6.309 1.146 20.156 1 98 240 ALA B O 1
ATOM 5133 N N . THR B 1 241 ? 4.184 1.277 19.391 1 97.81 241 THR B N 1
ATOM 5134 C CA . THR B 1 241 ? 4.562 1.312 17.984 1 97.81 241 THR B CA 1
ATOM 5135 C C . THR B 1 241 ? 5.344 2.582 17.656 1 97.81 241 THR B C 1
ATOM 5137 O O . THR B 1 241 ? 6.359 2.535 16.953 1 97.81 241 THR B O 1
ATOM 5140 N N . ILE B 1 242 ? 4.906 3.682 18.188 1 95.75 242 ILE B N 1
ATOM 5141 C CA . ILE B 1 242 ? 5.594 4.953 18 1 95.75 242 ILE B CA 1
ATOM 5142 C C . ILE B 1 242 ? 6.992 4.879 18.609 1 95.75 242 ILE B C 1
ATOM 5144 O O . ILE B 1 242 ? 7.973 5.273 17.969 1 95.75 242 ILE B O 1
ATOM 5148 N N . VAL B 1 243 ? 7.102 4.344 19.766 1 96.81 243 VAL B N 1
ATOM 5149 C CA . VAL B 1 243 ? 8.391 4.199 20.438 1 96.81 243 VAL B CA 1
ATOM 5150 C C . VAL B 1 243 ? 9.312 3.311 19.609 1 96.81 243 VAL B C 1
ATOM 5152 O O . VAL B 1 243 ? 10.5 3.607 19.453 1 96.81 243 VAL B O 1
ATOM 5155 N N . THR B 1 244 ? 8.742 2.252 19.094 1 97.5 244 THR B N 1
ATOM 5156 C CA . THR B 1 244 ? 9.523 1.339 18.266 1 97.5 244 THR B CA 1
ATOM 5157 C C . THR B 1 244 ? 10.039 2.047 17.016 1 97.5 244 THR B C 1
ATOM 5159 O O . THR B 1 244 ? 11.219 1.924 16.656 1 97.5 244 THR B O 1
ATOM 5162 N N . ALA B 1 245 ? 9.18 2.781 16.344 1 96.81 245 ALA B N 1
ATOM 5163 C CA . ALA B 1 245 ? 9.555 3.494 15.125 1 96.81 245 ALA B CA 1
ATOM 5164 C C . ALA B 1 245 ? 10.648 4.516 15.398 1 96.81 245 ALA B C 1
ATOM 5166 O O . ALA B 1 245 ? 11.625 4.609 14.641 1 96.81 245 ALA B O 1
ATOM 5167 N N . VAL B 1 246 ? 10.523 5.242 16.484 1 96.31 246 VAL B N 1
ATOM 5168 C CA . VAL B 1 246 ? 11.5 6.262 16.859 1 96.31 246 VAL B CA 1
ATOM 5169 C C . VAL B 1 246 ? 12.828 5.598 17.219 1 96.31 246 VAL B C 1
ATOM 5171 O O . VAL B 1 246 ? 13.898 6.086 16.844 1 96.31 246 VAL B O 1
ATOM 5174 N N . SER B 1 247 ? 12.773 4.484 17.922 1 96.38 247 SER B N 1
ATOM 5175 C CA . SER B 1 247 ? 13.977 3.766 18.312 1 96.38 247 SER B CA 1
ATOM 5176 C C . SER B 1 247 ? 14.719 3.213 17.109 1 96.38 247 SER B C 1
ATOM 5178 O O . SER B 1 247 ? 15.945 3.236 17.062 1 96.38 247 SER B O 1
ATOM 5180 N N . PHE B 1 248 ? 13.984 2.691 16.125 1 96.88 248 PHE B N 1
ATOM 5181 C CA . PHE B 1 248 ? 14.586 2.166 14.906 1 96.88 248 PHE B CA 1
ATOM 5182 C C . PHE B 1 248 ? 15.406 3.244 14.195 1 96.88 248 PHE B C 1
ATOM 5184 O O . PHE B 1 248 ? 16.531 2.998 13.781 1 96.88 248 PHE B O 1
ATOM 5191 N N . LYS B 1 249 ? 14.867 4.387 14.117 1 94.69 249 LYS B N 1
ATOM 5192 C CA . LYS B 1 249 ? 15.531 5.469 13.398 1 94.69 249 LYS B CA 1
ATOM 5193 C C . LYS B 1 249 ? 16.672 6.059 14.219 1 94.69 249 LYS B C 1
ATOM 5195 O O . LYS B 1 249 ? 17.797 6.172 13.734 1 94.69 249 LYS B O 1
ATOM 5200 N N . ASN B 1 250 ? 16.453 6.352 15.484 1 92.25 250 ASN B N 1
ATOM 5201 C CA . ASN B 1 250 ? 17.391 7.129 16.312 1 92.25 250 ASN B CA 1
ATOM 5202 C C . ASN B 1 250 ? 18.562 6.277 16.781 1 92.25 250 ASN B C 1
ATOM 5204 O O . ASN B 1 250 ? 19.688 6.762 16.875 1 92.25 250 ASN B O 1
ATOM 5208 N N . PHE B 1 251 ? 18.25 5.008 17.078 1 93.06 251 PHE B N 1
ATOM 5209 C CA . PHE B 1 251 ? 19.297 4.207 17.719 1 93.06 251 PHE B CA 1
ATOM 5210 C C . PHE B 1 251 ? 19.859 3.17 16.75 1 93.06 251 PHE B C 1
ATOM 5212 O O . PHE B 1 251 ? 21.016 2.76 16.875 1 93.06 251 PHE B O 1
ATOM 5219 N N . LEU B 1 252 ? 19.078 2.807 15.734 1 95.69 252 LEU B N 1
ATOM 5220 C CA . LEU B 1 252 ? 19.516 1.672 14.914 1 95.69 252 LEU B CA 1
ATOM 5221 C C . LEU B 1 252 ? 19.734 2.098 13.469 1 95.69 252 LEU B C 1
ATOM 5223 O O . LEU B 1 252 ? 20.141 1.284 12.641 1 95.69 252 LEU B O 1
ATOM 5227 N N . ASN B 1 253 ? 19.438 3.373 13.164 1 95.06 253 ASN B N 1
ATOM 5228 C CA . ASN B 1 253 ? 19.609 3.922 11.82 1 95.06 253 ASN B CA 1
ATOM 5229 C C . ASN B 1 253 ? 18.828 3.115 10.789 1 95.06 253 ASN B C 1
ATOM 5231 O O . ASN B 1 253 ? 19.359 2.807 9.711 1 95.06 253 ASN B O 1
ATOM 5235 N N . LEU B 1 254 ? 17.672 2.645 11.18 1 96.88 254 LEU B N 1
ATOM 5236 C CA . LEU B 1 254 ? 16.734 1.967 10.289 1 96.88 254 LEU B CA 1
ATOM 5237 C C . LEU B 1 254 ? 15.562 2.881 9.938 1 96.88 254 LEU B C 1
ATOM 5239 O O . LEU B 1 254 ? 15.242 3.801 10.695 1 96.88 254 LEU B O 1
ATOM 5243 N N . PRO B 1 255 ? 15 2.68 8.758 1 96 255 PRO B N 1
ATOM 5244 C CA . PRO B 1 255 ? 13.805 3.477 8.453 1 96 255 PRO B CA 1
ATOM 5245 C C . PRO B 1 255 ? 12.695 3.311 9.484 1 96 255 PRO B C 1
ATOM 5247 O O . PRO B 1 255 ? 12.398 2.188 9.898 1 96 255 PRO B O 1
ATOM 5250 N N . PRO B 1 256 ? 12.141 4.395 9.891 1 96.06 256 PRO B N 1
ATOM 5251 C CA . PRO B 1 256 ? 11.062 4.301 10.867 1 96.06 256 PRO B CA 1
ATOM 5252 C C . PRO B 1 256 ? 9.891 3.449 10.375 1 96.06 256 PRO B C 1
ATOM 5254 O O . PRO B 1 256 ? 9.195 2.83 11.188 1 96.06 256 PRO B O 1
ATOM 5257 N N . ALA B 1 257 ? 9.703 3.369 9.078 1 96.31 257 ALA B N 1
ATOM 5258 C CA . ALA B 1 257 ? 8.648 2.551 8.492 1 96.31 257 ALA B CA 1
ATOM 5259 C C . ALA B 1 257 ? 8.758 1.099 8.945 1 96.31 257 ALA B C 1
ATOM 5261 O O . ALA B 1 257 ? 7.75 0.427 9.156 1 96.31 257 ALA B O 1
ATOM 5262 N N . LEU B 1 258 ? 9.977 0.596 9.078 1 97.19 258 LEU B N 1
ATOM 5263 C CA . LEU B 1 258 ? 10.188 -0.778 9.523 1 97.19 258 LEU B CA 1
ATOM 5264 C C . LEU B 1 258 ? 9.711 -0.961 10.961 1 97.19 258 LEU B C 1
ATOM 5266 O O . LEU B 1 258 ? 9.148 -2.006 11.305 1 97.19 258 LEU B O 1
ATOM 5270 N N . GLY B 1 259 ? 9.992 0.025 11.758 1 97.38 259 GLY B N 1
ATOM 5271 C CA . GLY B 1 259 ? 9.484 -0.012 13.117 1 97.38 259 GLY B CA 1
ATOM 5272 C C . GLY B 1 259 ? 7.969 0.018 13.188 1 97.38 259 GLY B C 1
ATOM 5273 O O . GLY B 1 259 ? 7.367 -0.687 14 1 97.38 259 GLY B O 1
ATOM 5274 N N . MET B 1 260 ? 7.387 0.851 12.375 1 97.56 260 MET B N 1
ATOM 5275 C CA . MET B 1 260 ? 5.93 0.914 12.305 1 97.56 260 MET B CA 1
ATOM 5276 C C . MET B 1 260 ? 5.344 -0.438 11.914 1 97.56 260 MET B C 1
ATOM 5278 O O . MET B 1 260 ? 4.348 -0.881 12.492 1 97.56 260 MET B O 1
ATOM 5282 N N . MET B 1 261 ? 5.965 -1.099 10.992 1 97.75 261 MET B N 1
ATOM 5283 C CA . MET B 1 261 ? 5.457 -2.383 10.523 1 97.75 261 MET B CA 1
ATOM 5284 C C . MET B 1 261 ? 5.578 -3.449 11.602 1 97.75 261 MET B C 1
ATOM 5286 O O . MET B 1 261 ? 4.73 -4.34 11.695 1 97.75 261 MET B O 1
ATOM 5290 N N . LEU B 1 262 ? 6.66 -3.385 12.344 1 97.88 262 LEU B N 1
ATOM 5291 C CA . LEU B 1 262 ? 6.723 -4.25 13.516 1 97.88 262 LEU B CA 1
ATOM 5292 C C . LEU B 1 262 ? 5.555 -3.971 14.461 1 97.88 262 LEU B C 1
ATOM 5294 O O . LEU B 1 262 ? 4.961 -4.898 15.008 1 97.88 262 LEU B O 1
ATOM 5298 N N . GLY B 1 263 ? 5.266 -2.703 14.617 1 97.81 263 GLY B N 1
ATOM 5299 C CA . GLY B 1 263 ? 4.121 -2.311 15.422 1 97.81 263 GLY B CA 1
ATOM 5300 C C . GLY B 1 263 ? 2.805 -2.852 14.898 1 97.81 263 GLY B C 1
ATOM 5301 O O . GLY B 1 263 ? 1.917 -3.205 15.68 1 97.81 263 GLY B O 1
ATOM 5302 N N . LEU B 1 264 ? 2.662 -2.855 13.57 1 97.5 264 LEU B N 1
ATOM 5303 C CA . LEU B 1 264 ? 1.473 -3.469 12.992 1 97.5 264 LEU B CA 1
ATOM 5304 C C . LEU B 1 264 ? 1.366 -4.934 13.398 1 97.5 264 LEU B C 1
ATOM 5306 O O . LEU B 1 264 ? 0.263 -5.449 13.594 1 97.5 264 LEU B O 1
ATOM 5310 N N . GLY B 1 265 ? 2.541 -5.57 13.469 1 96.38 265 GLY B N 1
ATOM 5311 C CA . GLY B 1 265 ? 2.561 -6.938 13.977 1 96.38 265 GLY B CA 1
ATOM 5312 C C . GLY B 1 265 ? 1.981 -7.066 15.367 1 96.38 265 GLY B C 1
ATOM 5313 O O . GLY B 1 265 ? 1.26 -8.023 15.664 1 96.38 265 GLY B O 1
ATOM 5314 N N . TYR B 1 266 ? 2.299 -6.031 16.266 1 97.19 266 TYR B N 1
ATOM 5315 C CA . TYR B 1 266 ? 1.71 -6.012 17.594 1 97.19 266 TYR B CA 1
ATOM 5316 C C . TYR B 1 266 ? 0.188 -6.031 17.516 1 97.19 266 TYR B C 1
ATOM 5318 O O . TYR B 1 266 ? -0.465 -6.809 18.219 1 97.19 266 TYR B O 1
ATOM 5326 N N . LEU B 1 267 ? -0.311 -5.195 16.672 1 96.75 267 LEU B N 1
ATOM 5327 C CA . LEU B 1 267 ? -1.757 -5.043 16.547 1 96.75 267 LEU B CA 1
ATOM 5328 C C . LEU B 1 267 ? -2.395 -6.32 16.016 1 96.75 267 LEU B C 1
ATOM 5330 O O . LEU B 1 267 ? -3.475 -6.715 16.453 1 96.75 267 LEU B O 1
ATOM 5334 N N . GLN B 1 268 ? -1.752 -6.945 15.078 1 95.19 268 GLN B N 1
ATOM 5335 C CA . GLN B 1 268 ? -2.285 -8.164 14.484 1 95.19 268 GLN B CA 1
ATOM 5336 C C . GLN B 1 268 ? -2.352 -9.289 15.508 1 95.19 268 GLN B C 1
ATOM 5338 O O . GLN B 1 268 ? -3.311 -10.07 15.531 1 95.19 268 GLN B O 1
ATOM 5343 N N . LEU B 1 269 ? -1.372 -9.383 16.312 1 94.38 269 LEU B N 1
ATOM 5344 C CA . LEU B 1 269 ? -1.386 -10.391 17.375 1 94.38 269 LEU B CA 1
ATOM 5345 C C . LEU B 1 269 ? -2.473 -10.094 18.391 1 94.38 269 LEU B C 1
ATOM 5347 O O . LEU B 1 269 ? -3.135 -11.008 18.891 1 94.38 269 LEU B O 1
ATOM 5351 N N . TRP B 1 270 ? -2.568 -8.797 18.734 1 95.06 270 TRP B N 1
ATOM 5352 C CA . TRP B 1 270 ? -3.621 -8.375 19.656 1 95.06 270 TRP B CA 1
ATOM 5353 C C . TRP B 1 270 ? -5 -8.711 19.109 1 95.06 270 TRP B C 1
ATOM 5355 O O . TRP B 1 270 ? -5.875 -9.18 19.844 1 95.06 270 TRP B O 1
ATOM 5365 N N . SER B 1 271 ? -5.184 -8.461 17.844 1 94.81 271 SER B N 1
ATOM 5366 C CA . SER B 1 271 ? -6.441 -8.781 17.188 1 94.81 271 SER B CA 1
ATOM 5367 C C . SER B 1 271 ? -6.727 -10.281 17.234 1 94.81 271 SER B C 1
ATOM 5369 O O . SER B 1 271 ? -7.875 -10.695 17.422 1 94.81 271 SER B O 1
ATOM 5371 N N . TYR B 1 272 ? -5.695 -11.055 17.062 1 93 272 TYR B N 1
ATOM 5372 C CA . TYR B 1 272 ? -5.832 -12.508 17.125 1 93 272 TYR B CA 1
ATOM 5373 C C . TYR B 1 272 ? -6.27 -12.961 18.516 1 93 272 TYR B C 1
ATOM 5375 O O . TYR B 1 272 ? -7.176 -13.781 18.641 1 93 272 TYR B O 1
ATOM 5383 N N . VAL B 1 273 ? -5.68 -12.422 19.531 1 93.44 273 VAL B N 1
ATOM 5384 C CA . VAL B 1 273 ? -6 -12.773 20.922 1 93.44 273 VAL B CA 1
ATOM 5385 C C . VAL B 1 273 ? -7.445 -12.391 21.234 1 93.44 273 VAL B C 1
ATOM 5387 O O . VAL B 1 273 ? -8.188 -13.172 21.828 1 93.44 273 VAL B O 1
ATOM 5390 N N . LEU B 1 274 ? -7.852 -11.195 20.812 1 94.25 274 LEU B N 1
ATOM 5391 C CA . LEU B 1 274 ? -9.211 -10.727 21.062 1 94.25 274 LEU B CA 1
ATOM 5392 C C . LEU B 1 274 ? -10.227 -11.586 20.312 1 94.25 274 LEU B C 1
ATOM 5394 O O . LEU B 1 274 ? -11.32 -11.836 20.828 1 94.25 274 LEU B O 1
ATOM 5398 N N . LYS B 1 275 ? -9.891 -11.953 19.125 1 92.25 275 LYS B N 1
ATOM 5399 C CA . LYS B 1 275 ? -10.789 -12.805 18.344 1 92.25 275 LYS B CA 1
ATOM 5400 C C . LYS B 1 275 ? -10.977 -14.164 19.016 1 92.25 275 LYS B C 1
ATOM 5402 O O . LYS B 1 275 ? -12.086 -14.688 19.062 1 92.25 275 LYS B O 1
ATOM 5407 N N . GLN B 1 276 ? -9.875 -14.734 19.5 1 91.94 276 GLN B N 1
ATOM 5408 C CA . GLN B 1 276 ? -9.938 -16.016 20.188 1 91.94 276 GLN B CA 1
ATOM 5409 C C . GLN B 1 276 ? -10.773 -15.914 21.453 1 91.94 276 GLN B C 1
ATOM 5411 O O . GLN B 1 276 ? -11.625 -16.766 21.719 1 91.94 276 GLN B O 1
ATOM 5416 N N . LYS B 1 277 ? -10.555 -14.891 22.203 1 92.06 277 LYS B N 1
ATOM 5417 C CA . LYS B 1 277 ? -11.312 -14.672 23.438 1 92.06 277 LYS B CA 1
ATOM 5418 C C . LYS B 1 277 ? -12.773 -14.375 23.125 1 92.06 277 LYS B C 1
ATOM 5420 O O . LYS B 1 277 ? -13.672 -14.883 23.812 1 92.06 277 LYS B O 1
ATOM 5425 N N . GLY B 1 278 ? -12.961 -13.531 22.125 1 92 278 GLY B N 1
ATOM 5426 C CA . GLY B 1 278 ? -14.32 -13.195 21.734 1 92 278 GLY B CA 1
ATOM 5427 C C . GLY B 1 278 ? -15.117 -14.398 21.25 1 92 278 GLY B C 1
ATOM 5428 O O . GLY B 1 278 ? -16.297 -14.539 21.578 1 92 278 GLY B O 1
ATOM 5429 N N . THR B 1 279 ? -14.461 -15.25 20.453 1 89.31 279 THR B N 1
ATOM 5430 C CA . THR B 1 279 ? -15.125 -16.453 19.969 1 89.31 279 THR B CA 1
ATOM 5431 C C . THR B 1 279 ? -15.414 -17.406 21.125 1 89.31 279 THR B C 1
ATOM 5433 O O . THR B 1 279 ? -16.5 -18 21.188 1 89.31 279 THR B O 1
ATOM 5436 N N . ARG B 1 280 ? -14.5 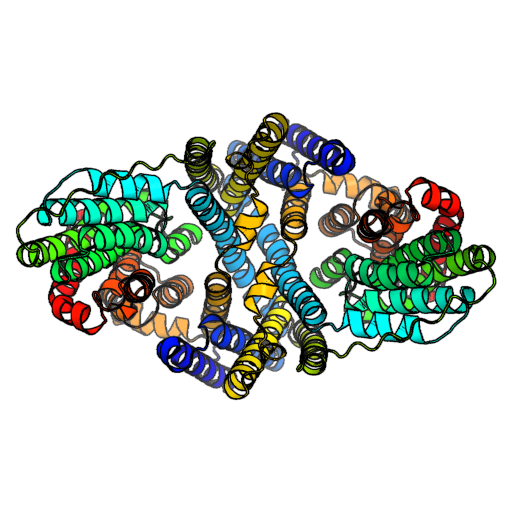-17.531 22.047 1 89.94 280 ARG B N 1
ATOM 5437 C CA . ARG B 1 280 ? -14.656 -18.406 23.203 1 89.94 280 ARG B CA 1
ATOM 5438 C C . ARG B 1 280 ? -15.781 -17.906 24.109 1 89.94 280 ARG B C 1
ATOM 5440 O O . ARG B 1 280 ? -16.578 -18.719 24.609 1 89.94 280 ARG B O 1
ATOM 5447 N N . TRP B 1 281 ? -15.812 -16.547 24.141 1 91.94 281 TRP B N 1
ATOM 5448 C CA . TRP B 1 281 ? -16.781 -15.969 25.062 1 91.94 281 TRP B CA 1
ATOM 5449 C C . TRP B 1 281 ? -18.047 -15.539 24.328 1 91.94 281 TRP B C 1
ATOM 5451 O O . TRP B 1 281 ? -18.969 -14.984 24.938 1 91.94 281 TRP B O 1
ATOM 5461 N N . ARG B 1 282 ? -18.203 -15.766 23.094 1 90.06 282 ARG B N 1
ATOM 5462 C CA . ARG B 1 282 ? -19.344 -15.406 22.25 1 90.06 282 ARG B CA 1
ATOM 5463 C C . ARG B 1 282 ? -19.688 -13.938 22.391 1 90.06 282 ARG B C 1
ATOM 5465 O O . ARG B 1 282 ? -20.844 -13.586 22.641 1 90.06 282 ARG B O 1
ATOM 5472 N N . ASP B 1 283 ? -18.656 -13.18 22.438 1 91.38 283 ASP B N 1
ATOM 5473 C CA . ASP B 1 283 ? -18.766 -11.727 22.516 1 91.38 283 ASP B CA 1
ATOM 5474 C C . ASP B 1 283 ? -18.312 -11.07 21.219 1 91.38 283 ASP B C 1
ATOM 5476 O O . ASP B 1 283 ? -17.125 -10.844 21.016 1 91.38 283 ASP B O 1
ATOM 5480 N N . ASP B 1 284 ? -19.188 -10.586 20.484 1 88.88 284 ASP B N 1
ATOM 5481 C CA . ASP B 1 284 ? -18.906 -10.047 19.156 1 88.88 284 ASP B CA 1
ATOM 5482 C C . ASP B 1 284 ? -18.203 -8.688 19.25 1 88.88 284 ASP B C 1
ATOM 5484 O O . ASP B 1 284 ? -17.438 -8.312 18.375 1 88.88 284 ASP B O 1
ATOM 5488 N N . ASP B 1 285 ? -18.469 -8.07 20.266 1 89.25 285 ASP B N 1
ATOM 5489 C CA . ASP B 1 285 ? -17.859 -6.762 20.453 1 89.25 285 ASP B CA 1
ATOM 5490 C C . ASP B 1 285 ? -16.359 -6.887 20.734 1 89.25 285 ASP B C 1
ATOM 5492 O O . ASP B 1 285 ? -15.602 -5.938 20.5 1 89.25 285 ASP B O 1
ATOM 5496 N N . MET B 1 286 ? -16.016 -8.016 21.188 1 89.12 286 MET B N 1
ATOM 5497 C CA . MET B 1 286 ? -14.617 -8.25 21.5 1 89.12 286 MET B CA 1
ATOM 5498 C C . MET B 1 286 ? -13.82 -8.578 20.25 1 89.12 286 MET B C 1
ATOM 5500 O O . MET B 1 286 ? -12.617 -8.32 20.172 1 89.12 286 MET B O 1
ATOM 5504 N N . VAL B 1 287 ? -14.477 -9.141 19.281 1 89.75 287 VAL B N 1
ATOM 5505 C CA . VAL B 1 287 ? -13.812 -9.578 18.062 1 89.75 287 VAL B CA 1
ATOM 5506 C C . VAL B 1 287 ? -13.352 -8.367 17.25 1 89.75 287 VAL B C 1
ATOM 5508 O O . VAL B 1 287 ? -14.141 -7.473 16.953 1 89.75 287 VAL B O 1
ATOM 5511 N N . LEU B 1 288 ? -12.086 -8.281 17.047 1 90.5 288 LEU B N 1
ATOM 5512 C CA . LEU B 1 288 ? -11.469 -7.223 16.25 1 90.5 288 LEU B CA 1
ATOM 5513 C C . LEU B 1 288 ? -10.945 -7.773 14.93 1 90.5 288 LEU B C 1
ATOM 5515 O O . LEU B 1 288 ? -10.125 -8.695 14.914 1 90.5 288 LEU B O 1
ATOM 5519 N N . ASP B 1 289 ? -11.438 -7.285 13.828 1 87.94 289 ASP B N 1
ATOM 5520 C CA . ASP B 1 289 ? -10.922 -7.625 12.5 1 87.94 289 ASP B CA 1
ATOM 5521 C C . ASP B 1 289 ? -9.906 -6.594 12.031 1 87.94 289 ASP B C 1
ATOM 5523 O O . ASP B 1 289 ? -10.258 -5.617 11.367 1 87.94 289 ASP B O 1
ATOM 5527 N N . SER B 1 290 ? -8.711 -6.891 12.25 1 85.56 290 SER B N 1
ATOM 5528 C CA . SER B 1 290 ? -7.641 -5.945 11.953 1 85.56 290 SER B CA 1
ATOM 5529 C C . SER B 1 290 ? -7.504 -5.723 10.453 1 85.56 290 SER B C 1
ATOM 5531 O O . SER B 1 290 ? -7.211 -4.609 10.008 1 85.56 290 SER B O 1
ATOM 5533 N N . PHE B 1 291 ? -7.695 -6.672 9.602 1 84.25 291 PHE B N 1
ATOM 5534 C CA . PHE B 1 291 ? -7.543 -6.527 8.156 1 84.25 291 PHE B CA 1
ATOM 5535 C C . PHE B 1 291 ? -8.625 -5.621 7.582 1 84.25 291 PHE B C 1
ATOM 5537 O O . PHE B 1 291 ? -8.383 -4.891 6.617 1 84.25 291 PHE B O 1
ATOM 5544 N N . HIS B 1 292 ? -9.75 -5.742 8.203 1 85.62 292 HIS B N 1
ATOM 5545 C CA . HIS B 1 292 ? -10.805 -4.832 7.785 1 85.62 292 HIS B CA 1
ATOM 5546 C C . HIS B 1 292 ? -10.414 -3.379 8.031 1 85.62 292 HIS B C 1
ATOM 5548 O O . HIS B 1 292 ? -10.734 -2.5 7.234 1 85.62 292 HIS B O 1
ATOM 5554 N N . GLN B 1 293 ? -9.727 -3.156 9.109 1 85.31 293 GLN B N 1
ATOM 5555 C CA . GLN B 1 293 ? -9.289 -1.8 9.43 1 85.31 293 GLN B CA 1
ATOM 5556 C C . GLN B 1 293 ? -8.18 -1.346 8.492 1 85.31 293 GLN B C 1
ATOM 5558 O O . GLN B 1 293 ? -8.086 -0.161 8.164 1 85.31 293 GLN B O 1
ATOM 5563 N N . ILE B 1 294 ? -7.395 -2.227 8.039 1 87.06 294 ILE B N 1
ATOM 5564 C CA . ILE B 1 294 ? -6.352 -1.934 7.062 1 87.06 294 ILE B CA 1
ATOM 5565 C C . ILE B 1 294 ? -6.992 -1.565 5.723 1 87.06 294 ILE B C 1
ATOM 5567 O O . ILE B 1 294 ? -6.531 -0.651 5.039 1 87.06 294 ILE B O 1
ATOM 5571 N N . GLN B 1 295 ? -8.062 -2.26 5.414 1 85.25 295 GLN B N 1
ATOM 5572 C CA . GLN B 1 295 ? -8.758 -2.029 4.156 1 85.25 295 GLN B CA 1
ATOM 5573 C C . GLN B 1 295 ? -9.391 -0.642 4.125 1 85.25 295 GLN B C 1
ATOM 5575 O O . GLN B 1 295 ? -9.562 -0.055 3.055 1 85.25 295 GLN B O 1
ATOM 5580 N N . ARG B 1 296 ? -9.625 -0.098 5.297 1 87 296 ARG B N 1
ATOM 5581 C CA . ARG B 1 296 ? -10.359 1.16 5.398 1 87 296 ARG B CA 1
ATOM 5582 C C . ARG B 1 296 ? -9.414 2.354 5.312 1 87 296 ARG B C 1
ATOM 5584 O O . ARG B 1 296 ? -9.82 3.492 5.547 1 87 296 ARG B O 1
ATOM 5591 N N . VAL B 1 297 ? -8.25 2.047 4.98 1 86.62 297 VAL B N 1
ATOM 5592 C CA . VAL B 1 297 ? -7.324 3.162 4.82 1 86.62 297 VAL B CA 1
ATOM 5593 C C . VAL B 1 297 ? -7.797 4.066 3.686 1 86.62 297 VAL B C 1
ATOM 5595 O O . VAL B 1 297 ? -8.484 3.613 2.764 1 86.62 297 VAL B O 1
ATOM 5598 N N . GLU B 1 298 ? -7.52 5.336 3.781 1 87.19 298 GLU B N 1
ATOM 5599 C CA . GLU B 1 298 ? -7.953 6.332 2.803 1 87.19 298 GLU B CA 1
ATOM 5600 C C . GLU B 1 298 ? -7.098 6.27 1.54 1 87.19 298 GLU B C 1
ATOM 5602 O O . GLU B 1 298 ? -6.152 7.047 1.384 1 87.19 298 GLU B O 1
ATOM 5607 N N . TRP B 1 299 ? -7.492 5.586 0.623 1 90.5 299 TRP B N 1
ATOM 5608 C CA . TRP B 1 299 ? -6.719 5.316 -0.585 1 90.5 299 TRP B CA 1
ATOM 5609 C C . TRP B 1 299 ? -6.59 6.57 -1.441 1 90.5 299 TRP B C 1
ATOM 5611 O O . TRP B 1 299 ? -5.582 6.762 -2.123 1 90.5 299 TRP B O 1
ATOM 5621 N N . ASP B 1 300 ? -7.613 7.383 -1.412 1 90.5 300 ASP B N 1
ATOM 5622 C CA . ASP B 1 300 ? -7.516 8.625 -2.178 1 90.5 300 ASP B CA 1
ATOM 5623 C C . ASP B 1 300 ? -6.309 9.445 -1.733 1 90.5 300 ASP B C 1
ATOM 5625 O O . ASP B 1 300 ? -5.586 10 -2.566 1 90.5 300 ASP B O 1
ATOM 5629 N N . THR B 1 301 ? -6.086 9.461 -0.453 1 88.56 301 THR B N 1
ATOM 5630 C CA . THR B 1 301 ? -4.973 10.219 0.115 1 88.56 301 THR B CA 1
ATOM 5631 C C . THR B 1 301 ? -3.639 9.57 -0.254 1 88.56 301 THR B C 1
ATOM 5633 O O . THR B 1 301 ? -2.711 10.25 -0.692 1 88.56 301 THR B O 1
ATOM 5636 N N . LEU B 1 302 ? -3.561 8.289 -0.092 1 93.56 302 LEU B N 1
ATOM 5637 C CA . LEU B 1 302 ? -2.318 7.562 -0.339 1 93.56 302 LEU B CA 1
ATOM 5638 C C . LEU B 1 302 ? -1.93 7.641 -1.812 1 93.56 302 LEU B C 1
ATOM 5640 O O . LEU B 1 302 ? -0.752 7.805 -2.141 1 93.56 302 LEU B O 1
ATOM 5644 N N . LEU B 1 303 ? -2.936 7.574 -2.707 1 95.62 303 LEU B N 1
ATOM 5645 C CA . LEU B 1 303 ? -2.67 7.641 -4.141 1 95.62 303 LEU B CA 1
ATOM 5646 C C . LEU B 1 303 ? -2.367 9.07 -4.566 1 95.62 303 LEU B C 1
ATOM 5648 O O . LEU B 1 303 ? -1.596 9.297 -5.504 1 95.62 303 LEU B O 1
ATOM 5652 N N . PHE B 1 304 ? -3.064 9.992 -3.9 1 93.75 304 PHE B N 1
ATOM 5653 C CA . PHE B 1 304 ? -2.734 11.391 -4.125 1 93.75 304 PHE B CA 1
ATOM 5654 C C . PHE B 1 304 ? -1.264 11.656 -3.828 1 93.75 304 PHE B C 1
ATOM 5656 O O . PHE B 1 304 ? -0.576 12.32 -4.609 1 93.75 304 PHE B O 1
ATOM 5663 N N . PHE B 1 305 ? -0.793 11.094 -2.701 1 94.62 305 PHE B N 1
ATOM 5664 C CA . PHE B 1 305 ? 0.604 11.266 -2.322 1 94.62 305 PHE B CA 1
ATOM 5665 C C . PHE B 1 305 ? 1.527 10.648 -3.365 1 94.62 305 PHE B C 1
ATOM 5667 O O . PHE B 1 305 ? 2.574 11.211 -3.688 1 94.62 305 PHE B O 1
ATOM 5674 N N . PHE B 1 306 ? 1.192 9.508 -3.922 1 96.69 306 PHE B N 1
ATOM 5675 C CA . PHE B 1 306 ? 1.972 8.906 -4.996 1 96.69 306 PHE B CA 1
ATOM 5676 C C . PHE B 1 306 ? 2.086 9.852 -6.184 1 96.69 306 PHE B C 1
ATOM 5678 O O . PHE B 1 306 ? 3.184 10.094 -6.688 1 96.69 306 PHE B O 1
ATOM 5685 N N . GLY B 1 307 ? 0.951 10.359 -6.621 1 96.81 307 GLY B N 1
ATOM 5686 C CA . GLY B 1 307 ? 0.924 11.258 -7.77 1 96.81 307 GLY B CA 1
ATOM 5687 C C . GLY B 1 307 ? 1.789 12.484 -7.586 1 96.81 307 GLY B C 1
ATOM 5688 O O . GLY B 1 307 ? 2.568 12.844 -8.477 1 96.81 307 GLY B O 1
ATOM 5689 N N . ILE B 1 308 ? 1.681 13.031 -6.391 1 95 308 ILE B N 1
ATOM 5690 C CA . ILE B 1 308 ? 2.375 14.281 -6.117 1 95 308 ILE B CA 1
ATOM 5691 C C . ILE B 1 308 ? 3.877 14.023 -6.008 1 95 308 ILE B C 1
ATOM 5693 O O . ILE B 1 308 ? 4.68 14.758 -6.59 1 95 308 ILE B O 1
ATOM 5697 N N . ILE B 1 309 ? 4.254 13.031 -5.297 1 96 309 ILE B N 1
ATOM 5698 C CA . ILE B 1 309 ? 5.66 12.719 -5.066 1 96 309 ILE B CA 1
ATOM 5699 C C . ILE B 1 309 ? 6.348 12.406 -6.395 1 96 309 ILE B C 1
ATOM 5701 O O . ILE B 1 309 ? 7.438 12.914 -6.672 1 96 309 ILE B O 1
ATOM 5705 N N . PHE B 1 310 ? 5.684 11.68 -7.25 1 97.81 310 PHE B N 1
ATOM 5706 C CA . PHE B 1 310 ? 6.289 11.32 -8.523 1 97.81 310 PHE B CA 1
ATOM 5707 C C . PHE B 1 310 ? 6.258 12.492 -9.492 1 97.81 310 PHE B C 1
ATOM 5709 O O . PHE B 1 310 ? 7.191 12.688 -10.273 1 97.81 310 PHE B O 1
ATOM 5716 N N . ALA B 1 311 ? 5.18 13.289 -9.453 1 97.81 311 ALA B N 1
ATOM 5717 C CA . ALA B 1 311 ? 5.105 14.445 -10.344 1 97.81 311 ALA B CA 1
ATOM 5718 C C . ALA B 1 311 ? 6.152 15.484 -9.969 1 97.81 311 ALA B C 1
ATOM 5720 O O . ALA B 1 311 ? 6.906 15.953 -10.828 1 97.81 311 ALA B O 1
ATOM 5721 N N . VAL B 1 312 ? 6.199 15.805 -8.719 1 97 312 VAL B N 1
ATOM 5722 C CA . VAL B 1 312 ? 7.152 16.797 -8.25 1 97 312 VAL B CA 1
ATOM 5723 C C . VAL B 1 312 ? 8.578 16.266 -8.375 1 97 312 VAL B C 1
ATOM 5725 O O . VAL B 1 312 ? 9.484 17 -8.766 1 97 312 VAL B O 1
ATOM 5728 N N . GLY B 1 313 ? 8.781 14.984 -8.023 1 96.69 313 GLY B N 1
ATOM 5729 C CA . GLY B 1 313 ? 10.078 14.359 -8.242 1 96.69 313 GLY B CA 1
ATOM 5730 C C . GLY B 1 313 ? 10.523 14.43 -9.695 1 96.69 313 GLY B C 1
ATOM 5731 O O . GLY B 1 313 ? 11.703 14.656 -9.969 1 96.69 313 GLY B O 1
ATOM 5732 N N . GLY B 1 314 ? 9.539 14.18 -10.602 1 97.62 314 GLY B N 1
ATOM 5733 C CA . GLY B 1 314 ? 9.852 14.305 -12.023 1 97.62 314 GLY B CA 1
ATOM 5734 C C . GLY B 1 314 ? 10.266 15.703 -12.422 1 97.62 314 GLY B C 1
ATOM 5735 O O . GLY B 1 314 ? 11.219 15.875 -13.188 1 97.62 314 GLY B O 1
ATOM 5736 N N . LEU B 1 315 ? 9.586 16.719 -11.898 1 97.31 315 LEU B N 1
ATOM 5737 C CA . LEU B 1 315 ? 9.945 18.109 -12.188 1 97.31 315 LEU B CA 1
ATOM 5738 C C . LEU B 1 315 ? 11.344 18.422 -11.664 1 97.31 315 LEU B C 1
ATOM 5740 O O . LEU B 1 315 ? 12.055 19.234 -12.25 1 97.31 315 LEU B O 1
ATOM 5744 N N . GLY B 1 316 ? 11.703 17.75 -10.562 1 96.38 316 GLY B N 1
ATOM 5745 C CA . GLY B 1 316 ? 13.062 17.875 -10.07 1 96.38 316 GLY B CA 1
ATOM 5746 C C . GLY B 1 316 ? 14.102 17.312 -11.039 1 96.38 316 GLY B C 1
ATOM 5747 O O . GLY B 1 316 ? 15.125 17.953 -11.281 1 96.38 316 GLY B O 1
ATOM 5748 N N . VAL B 1 317 ? 13.789 16.141 -11.578 1 96.06 317 VAL B N 1
ATOM 5749 C CA . VAL B 1 317 ? 14.68 15.484 -12.531 1 96.06 317 VAL B CA 1
ATOM 5750 C C . VAL B 1 317 ? 14.82 16.344 -13.789 1 96.06 317 VAL B C 1
ATOM 5752 O O . VAL B 1 317 ? 15.891 16.406 -14.391 1 96.06 317 VAL B O 1
ATOM 5755 N N . LEU B 1 318 ? 13.742 17.109 -14.094 1 97.12 318 LEU B N 1
ATOM 5756 C CA . LEU B 1 318 ? 13.719 17.938 -15.297 1 97.12 318 LEU B CA 1
ATOM 5757 C C . LEU B 1 318 ? 14.453 19.25 -15.062 1 97.12 318 LEU B C 1
ATOM 5759 O O . LEU B 1 318 ? 14.742 19.984 -16 1 97.12 318 LEU B O 1
ATOM 5763 N N . GLY B 1 319 ? 14.727 19.609 -13.789 1 96.38 319 GLY B N 1
ATOM 5764 C CA . GLY B 1 319 ? 15.555 20.766 -13.477 1 96.38 319 GLY B CA 1
ATOM 5765 C C . GLY B 1 319 ? 14.75 21.938 -12.938 1 96.38 319 GLY B C 1
ATOM 5766 O O . GLY B 1 319 ? 15.328 22.922 -12.484 1 96.38 319 GLY B O 1
ATOM 5767 N N . TYR B 1 320 ? 13.461 21.812 -12.898 1 97 320 TYR B N 1
ATOM 5768 C CA . TYR B 1 320 ? 12.617 22.938 -12.5 1 97 320 TYR B CA 1
ATOM 5769 C C . TYR B 1 320 ? 12.828 23.281 -11.031 1 97 320 TYR B C 1
ATOM 5771 O O . TYR B 1 320 ? 12.742 24.438 -10.633 1 97 320 TYR B O 1
ATOM 5779 N N . LEU B 1 321 ? 13.086 22.312 -10.195 1 95.75 321 LEU B N 1
ATOM 5780 C CA . LEU B 1 321 ? 13.234 22.562 -8.766 1 95.75 321 LEU B CA 1
ATOM 5781 C C . LEU B 1 321 ? 14.578 23.219 -8.469 1 95.75 321 LEU B C 1
ATOM 5783 O O . LEU B 1 321 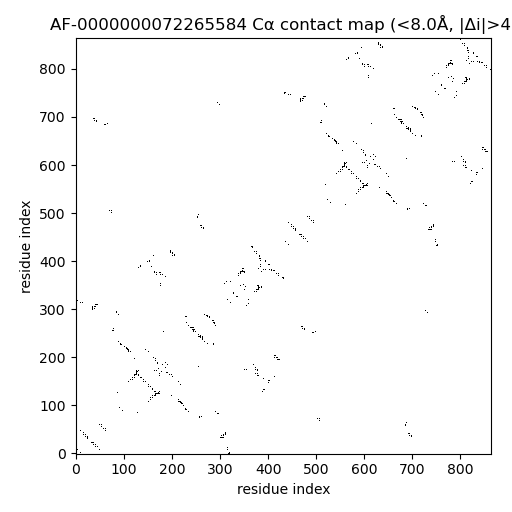? 14.703 23.969 -7.488 1 95.75 321 LEU B O 1
ATOM 5787 N N . THR B 1 322 ? 15.547 22.938 -9.305 1 95.31 322 THR B N 1
ATOM 5788 C CA . THR B 1 322 ? 16.812 23.656 -9.18 1 95.31 322 THR B CA 1
ATOM 5789 C C . THR B 1 322 ? 16.609 25.156 -9.453 1 95.31 322 THR B C 1
ATOM 5791 O O . THR B 1 322 ? 17.141 26 -8.727 1 95.31 322 THR B O 1
ATOM 5794 N N . LEU B 1 323 ? 15.867 25.422 -10.484 1 95 323 LEU B N 1
ATOM 5795 C CA . LEU B 1 323 ? 15.547 26.812 -10.812 1 95 323 LEU B CA 1
ATOM 5796 C C . LEU B 1 323 ? 14.781 27.484 -9.68 1 95 323 LEU B C 1
ATOM 5798 O O . LEU B 1 323 ? 15.086 28.609 -9.297 1 95 323 LEU B O 1
ATOM 5802 N N . ALA B 1 324 ? 13.812 26.781 -9.18 1 95.12 324 ALA B N 1
ATOM 5803 C CA . ALA B 1 324 ? 13.008 27.312 -8.078 1 95.12 324 ALA B CA 1
ATOM 5804 C C . ALA B 1 324 ? 13.852 27.531 -6.832 1 95.12 324 ALA B C 1
ATOM 5806 O O . ALA B 1 324 ? 13.672 28.531 -6.121 1 95.12 324 ALA B O 1
ATOM 5807 N N . SER B 1 325 ? 14.742 26.625 -6.582 1 95.5 325 SER B N 1
ATOM 5808 C CA . SER B 1 325 ? 15.617 26.719 -5.418 1 95.5 325 SER B CA 1
ATOM 5809 C C . SER B 1 325 ? 16.516 27.953 -5.5 1 95.5 325 SER B C 1
ATOM 5811 O O . SER B 1 325 ? 16.719 28.641 -4.5 1 95.5 325 SER B O 1
ATOM 5813 N N . GLU B 1 326 ? 17.031 28.172 -6.645 1 95.56 326 GLU B N 1
ATOM 5814 C CA . GLU B 1 326 ? 17.891 29.344 -6.836 1 95.56 326 GLU B CA 1
ATOM 5815 C C . GLU B 1 326 ? 17.109 30.641 -6.621 1 95.56 326 GLU B C 1
ATOM 5817 O O . GLU B 1 326 ? 17.578 31.547 -5.934 1 95.56 326 GLU B O 1
ATOM 5822 N N . LEU B 1 327 ? 15.961 30.688 -7.137 1 95.62 327 LEU B N 1
ATOM 5823 C CA . LEU B 1 327 ? 15.133 31.891 -7.027 1 95.62 327 LEU B CA 1
ATOM 5824 C C . LEU B 1 327 ? 14.703 32.125 -5.586 1 95.62 327 LEU B C 1
ATOM 5826 O O . LEU B 1 327 ? 14.82 33.219 -5.066 1 95.62 327 LEU B O 1
ATOM 5830 N N . LEU B 1 328 ? 14.266 31.078 -4.922 1 96.75 328 LEU B N 1
ATOM 5831 C CA . LEU B 1 328 ? 13.648 31.219 -3.607 1 96.75 328 LEU B CA 1
ATOM 5832 C C . LEU B 1 328 ? 14.703 31.219 -2.508 1 96.75 328 LEU B C 1
ATOM 5834 O O . LEU B 1 328 ? 14.703 32.094 -1.636 1 96.75 328 LEU B O 1
ATOM 5838 N N . TYR B 1 329 ? 15.641 30.344 -2.588 1 97 329 TYR B N 1
ATOM 5839 C CA . TYR B 1 329 ? 16.516 30.125 -1.438 1 97 329 TYR B CA 1
ATOM 5840 C C . TYR B 1 329 ? 17.844 30.828 -1.631 1 97 329 TYR B C 1
ATOM 5842 O O . TYR B 1 329 ? 18.469 31.281 -0.661 1 97 329 TYR B O 1
ATOM 5850 N N . THR B 1 330 ? 18.328 31 -2.803 1 95.69 330 THR B N 1
ATOM 5851 C CA . THR B 1 330 ? 19.578 31.703 -3.049 1 95.69 330 THR B CA 1
ATOM 5852 C C . THR B 1 330 ? 19.328 33.219 -3.193 1 95.69 330 THR B C 1
ATOM 5854 O O . THR B 1 330 ? 19.969 34.031 -2.514 1 95.69 330 THR B O 1
ATOM 5857 N N . ASP B 1 331 ? 18.359 33.594 -3.963 1 96.62 331 ASP B N 1
ATOM 5858 C CA . ASP B 1 331 ? 18.141 35 -4.25 1 96.62 331 ASP B CA 1
ATOM 5859 C C . ASP B 1 331 ? 17.375 35.688 -3.115 1 96.62 331 ASP B C 1
ATOM 5861 O O . ASP B 1 331 ? 17.781 36.719 -2.627 1 96.62 331 ASP B O 1
ATOM 5865 N N . LEU B 1 332 ? 16.266 35.125 -2.643 1 96.94 332 LEU B N 1
ATOM 5866 C CA . LEU B 1 332 ? 15.414 35.719 -1.62 1 96.94 332 LEU B CA 1
ATOM 5867 C C . LEU B 1 332 ? 15.938 35.406 -0.223 1 96.94 332 LEU B C 1
ATOM 5869 O O . LEU B 1 332 ? 15.812 36.219 0.691 1 96.94 332 LEU B O 1
ATOM 5873 N N . GLY B 1 333 ? 16.484 34.188 -0.124 1 97.38 333 GLY B N 1
ATOM 5874 C CA . GLY B 1 333 ? 16.953 33.75 1.177 1 97.38 333 GLY B CA 1
ATOM 5875 C C . GLY B 1 333 ? 15.992 32.781 1.841 1 97.38 333 GLY B C 1
ATOM 5876 O O . GLY B 1 333 ? 14.781 32.844 1.627 1 97.38 333 GLY B O 1
ATOM 5877 N N . PRO B 1 334 ? 16.5 31.969 2.672 1 98 334 PRO B N 1
ATOM 5878 C CA . PRO B 1 334 ? 15.727 30.859 3.232 1 98 334 PRO B CA 1
ATOM 5879 C C . PRO B 1 334 ? 14.539 31.344 4.07 1 98 334 PRO B C 1
ATOM 5881 O O . PRO B 1 334 ? 13.453 30.766 3.984 1 98 334 PRO B O 1
ATOM 5884 N N . THR B 1 335 ? 14.766 32.375 4.898 1 98.44 335 THR B N 1
ATOM 5885 C CA . THR B 1 335 ? 13.695 32.844 5.777 1 98.44 335 THR B CA 1
ATOM 5886 C C . THR B 1 335 ? 12.5 33.344 4.965 1 98.44 335 THR B C 1
ATOM 5888 O O . THR B 1 335 ? 11.367 32.906 5.215 1 98.44 335 THR B O 1
ATOM 5891 N N . ALA B 1 336 ? 12.75 34.156 4.02 1 98.31 336 ALA B N 1
ATOM 5892 C CA . ALA B 1 336 ? 11.688 34.656 3.164 1 98.31 336 ALA B CA 1
ATOM 5893 C C . ALA B 1 336 ? 11.023 33.531 2.373 1 98.31 336 ALA B C 1
ATOM 5895 O O . ALA B 1 336 ? 9.797 33.5 2.246 1 98.31 336 ALA B O 1
ATOM 5896 N N . ALA B 1 337 ? 11.859 32.688 1.82 1 98.44 337 ALA B N 1
ATOM 5897 C CA . ALA B 1 337 ? 11.336 31.547 1.049 1 98.44 337 ALA B CA 1
ATOM 5898 C C . ALA B 1 337 ? 10.406 30.688 1.897 1 98.44 337 ALA B C 1
ATOM 5900 O O . ALA B 1 337 ? 9.305 30.344 1.468 1 98.44 337 ALA B O 1
ATOM 5901 N N . ASN B 1 338 ? 10.828 30.359 3.121 1 98.69 338 ASN B N 1
ATOM 5902 C CA . ASN B 1 338 ? 10.062 29.5 4.012 1 98.69 338 ASN B CA 1
ATOM 5903 C C . ASN B 1 338 ? 8.742 30.156 4.426 1 98.69 338 ASN B C 1
ATOM 5905 O O . ASN B 1 338 ? 7.719 29.484 4.531 1 98.69 338 ASN B O 1
ATOM 5909 N N . ILE B 1 339 ? 8.766 31.469 4.621 1 98.56 339 ILE B N 1
ATOM 5910 C CA . ILE B 1 339 ? 7.57 32.219 5 1 98.56 339 ILE B CA 1
ATOM 5911 C C . ILE B 1 339 ? 6.586 32.25 3.83 1 98.56 339 ILE B C 1
ATOM 5913 O O . ILE B 1 339 ? 5.391 32 4.012 1 98.56 339 ILE B O 1
ATOM 5917 N N . ILE B 1 340 ? 7.094 32.438 2.656 1 98.25 340 ILE B N 1
ATOM 5918 C CA . ILE B 1 340 ? 6.27 32.531 1.458 1 98.25 340 ILE B CA 1
ATOM 5919 C C . ILE B 1 340 ? 5.664 31.188 1.113 1 98.25 340 ILE B C 1
ATOM 5921 O O . ILE B 1 340 ? 4.469 31.094 0.819 1 98.25 340 ILE B O 1
ATOM 5925 N N . ILE B 1 341 ? 6.469 30.141 1.145 1 97.94 341 ILE B N 1
ATOM 5926 C CA . ILE B 1 341 ? 5.977 28.797 0.846 1 97.94 341 ILE B CA 1
ATOM 5927 C C . ILE B 1 341 ? 4.91 28.406 1.864 1 97.94 341 ILE B C 1
ATOM 5929 O O . ILE B 1 341 ? 3.889 27.812 1.505 1 97.94 341 ILE B O 1
ATOM 5933 N N . GLY B 1 342 ? 5.141 28.734 3.137 1 98.25 342 GLY B N 1
ATOM 5934 C CA . GLY B 1 342 ? 4.133 28.484 4.156 1 98.25 342 GLY B CA 1
ATOM 5935 C C . GLY B 1 342 ? 2.816 29.188 3.875 1 98.25 342 GLY B C 1
ATOM 5936 O O . GLY B 1 342 ? 1.749 28.578 4.008 1 98.25 342 GLY B O 1
ATOM 5937 N N . ALA B 1 343 ? 2.877 30.406 3.52 1 97.88 343 ALA B N 1
ATOM 5938 C CA . ALA B 1 343 ? 1.672 31.172 3.213 1 97.88 343 ALA B CA 1
ATOM 5939 C C . ALA B 1 343 ? 0.952 30.594 1.996 1 97.88 343 ALA B C 1
ATOM 5941 O O . ALA B 1 343 ? -0.281 30.578 1.948 1 97.88 343 ALA B O 1
ATOM 5942 N N . LEU B 1 344 ? 1.735 30.109 1.058 1 96.69 344 LEU B N 1
ATOM 5943 C CA . LEU B 1 344 ? 1.184 29.531 -0.159 1 96.69 344 LEU B CA 1
ATOM 5944 C C . LEU B 1 344 ? 0.393 28.266 0.156 1 96.69 344 LEU B C 1
ATOM 5946 O O . LEU B 1 344 ? -0.462 27.844 -0.63 1 96.69 344 LEU B O 1
ATOM 5950 N N . SER B 1 345 ? 0.677 27.703 1.288 1 95.94 345 SER B N 1
ATOM 5951 C CA . SER B 1 345 ? 0.002 26.469 1.685 1 95.94 345 SER B CA 1
ATOM 5952 C C . SER B 1 345 ? -1.471 26.719 1.99 1 95.94 345 SER B C 1
ATOM 5954 O O . SER B 1 345 ? -2.264 25.781 2.07 1 95.94 345 SER B O 1
ATOM 5956 N N . ALA B 1 346 ? -1.918 27.953 2.111 1 95.62 346 ALA B N 1
ATOM 5957 C CA . ALA B 1 346 ? -3.324 28.297 2.293 1 95.62 346 ALA B CA 1
ATOM 5958 C C . ALA B 1 346 ? -4.129 28 1.032 1 95.62 346 ALA B C 1
ATOM 5960 O O . ALA B 1 346 ? -5.352 27.844 1.091 1 95.62 346 ALA B O 1
ATOM 5961 N N . ILE B 1 347 ? -3.404 27.891 -0.058 1 91 347 ILE B N 1
ATOM 5962 C CA . ILE B 1 347 ? -4.07 27.688 -1.342 1 91 347 ILE B CA 1
ATOM 5963 C C . ILE B 1 347 ? -3.654 26.344 -1.938 1 91 347 ILE B C 1
ATOM 5965 O O . ILE B 1 347 ? -4.48 25.625 -2.51 1 91 347 ILE B O 1
ATOM 5969 N N . VAL B 1 348 ? -2.311 26.062 -1.766 1 90.75 348 VAL B N 1
ATOM 5970 C CA . VAL B 1 348 ? -1.738 24.812 -2.273 1 90.75 348 VAL B CA 1
ATOM 5971 C C . VAL B 1 348 ? -1.532 23.828 -1.123 1 90.75 348 VAL B C 1
ATOM 5973 O O . VAL B 1 348 ? -0.985 24.188 -0.079 1 90.75 348 VAL B O 1
ATOM 5976 N N . ASP B 1 349 ? -1.959 22.672 -1.397 1 90.62 349 ASP B N 1
ATOM 5977 C CA . ASP B 1 349 ? -1.76 21.656 -0.363 1 90.62 349 ASP B CA 1
ATOM 5978 C C . ASP B 1 349 ? -0.316 21.656 0.134 1 90.62 349 ASP B C 1
ATOM 5980 O O . ASP B 1 349 ? 0.616 21.844 -0.651 1 90.62 349 ASP B O 1
ATOM 5984 N N . ASN B 1 350 ? -0.147 21.516 1.421 1 95.12 350 ASN B N 1
ATOM 5985 C CA . ASN B 1 350 ? 1.185 21.609 2.01 1 95.12 350 ASN B CA 1
ATOM 5986 C C . ASN B 1 350 ? 2.057 20.422 1.63 1 95.12 350 ASN B C 1
ATOM 5988 O O . ASN B 1 350 ? 3.285 20.516 1.632 1 95.12 350 ASN B O 1
ATOM 5992 N N . ILE B 1 351 ? 1.533 19.328 1.19 1 93.56 351 ILE B N 1
ATOM 5993 C CA . ILE B 1 351 ? 2.277 18.109 0.906 1 93.56 351 ILE B CA 1
ATOM 5994 C C . ILE B 1 351 ? 3.164 18.312 -0.319 1 93.56 351 ILE B C 1
ATOM 5996 O O . ILE B 1 351 ? 4.383 18.141 -0.247 1 93.56 351 ILE B O 1
ATOM 6000 N N . PRO B 1 352 ? 2.588 18.734 -1.464 1 94.19 352 PRO B N 1
ATOM 6001 C CA . PRO B 1 352 ? 3.471 18.984 -2.605 1 94.19 352 PRO B CA 1
ATOM 6002 C C . PRO B 1 352 ? 4.504 20.062 -2.326 1 94.19 352 PRO B C 1
ATOM 6004 O O . PRO B 1 352 ? 5.633 20 -2.818 1 94.19 352 PRO B O 1
ATOM 6007 N N . LEU B 1 353 ? 4.16 21.062 -1.568 1 96.31 353 LEU B N 1
ATOM 6008 C CA . LEU B 1 353 ? 5.078 22.156 -1.249 1 96.31 353 LEU B CA 1
ATOM 6009 C C . LEU B 1 353 ? 6.258 21.641 -0.429 1 96.31 353 LEU B C 1
ATOM 6011 O O . LEU B 1 353 ? 7.414 21.938 -0.75 1 96.31 353 LEU B O 1
ATOM 6015 N N . MET B 1 354 ? 5.941 20.891 0.594 1 97.56 354 MET B N 1
ATOM 6016 C CA . MET B 1 354 ? 7.012 20.359 1.435 1 97.56 354 MET B CA 1
ATOM 6017 C C . MET B 1 354 ? 7.887 19.391 0.651 1 97.56 354 MET B C 1
ATOM 6019 O O . MET B 1 354 ? 9.109 19.391 0.79 1 97.56 354 MET B O 1
ATOM 6023 N N . PHE B 1 355 ? 7.277 18.562 -0.155 1 95.94 355 PHE B N 1
ATOM 6024 C CA . PHE B 1 355 ? 8.055 17.625 -0.949 1 95.94 355 PHE B CA 1
ATOM 6025 C C . PHE B 1 355 ? 9 18.359 -1.894 1 95.94 355 PHE B C 1
ATOM 6027 O O . PHE B 1 355 ? 10.133 17.922 -2.113 1 95.94 355 PHE B O 1
ATOM 6034 N N . ALA B 1 356 ? 8.492 19.438 -2.471 1 96.88 356 ALA B N 1
ATOM 6035 C CA . ALA B 1 356 ? 9.32 20.25 -3.352 1 96.88 356 ALA B CA 1
ATOM 6036 C C . ALA B 1 356 ? 10.531 20.812 -2.605 1 96.88 356 ALA B C 1
ATOM 6038 O O . ALA B 1 356 ? 11.656 20.781 -3.111 1 96.88 356 ALA B O 1
ATOM 6039 N N . VAL B 1 357 ? 10.312 21.297 -1.436 1 98.19 357 VAL B N 1
ATOM 6040 C CA . VAL B 1 357 ? 11.398 21.875 -0.643 1 98.19 357 VAL B CA 1
ATOM 6041 C C . VAL B 1 357 ? 12.422 20.781 -0.303 1 98.19 357 VAL B C 1
ATOM 6043 O O . VAL B 1 357 ? 13.625 21 -0.416 1 98.19 357 VAL B O 1
ATOM 6046 N N . LEU B 1 358 ? 11.945 19.656 0.065 1 97.44 358 LEU B N 1
ATOM 6047 C CA . LEU B 1 358 ? 12.82 18.547 0.42 1 97.44 358 LEU B CA 1
ATOM 6048 C C . LEU B 1 358 ? 13.617 18.078 -0.792 1 97.44 358 LEU B C 1
ATOM 6050 O O . LEU B 1 358 ? 14.773 17.672 -0.662 1 97.44 358 LEU B O 1
ATOM 6054 N N . THR B 1 359 ? 12.961 18.109 -1.935 1 95.12 359 THR B N 1
ATOM 6055 C CA . THR B 1 359 ? 13.625 17.703 -3.162 1 95.12 359 THR B CA 1
ATOM 6056 C C . THR B 1 359 ? 14.672 18.734 -3.582 1 95.12 359 THR B C 1
ATOM 6058 O O . THR B 1 359 ? 15.742 18.391 -4.07 1 95.12 359 THR B O 1
ATOM 6061 N N . MET B 1 360 ? 14.32 20.031 -3.398 1 96.62 360 MET B N 1
ATOM 6062 C CA . MET B 1 360 ? 15.297 21.078 -3.646 1 96.62 360 MET B CA 1
ATOM 6063 C C . MET B 1 360 ? 16.5 20.938 -2.729 1 96.62 360 MET B C 1
ATOM 6065 O O . MET B 1 360 ? 17.625 21.219 -3.133 1 96.62 360 MET B O 1
ATOM 6069 N N . ASP B 1 361 ? 16.25 20.547 -1.557 1 95.94 361 ASP B N 1
ATOM 6070 C CA . ASP B 1 361 ? 17.25 20.297 -0.528 1 95.94 361 ASP B CA 1
ATOM 6071 C C . ASP B 1 361 ? 18.203 21.484 -0.385 1 95.94 361 ASP B C 1
ATOM 6073 O O . ASP B 1 361 ? 19.422 21.328 -0.488 1 95.94 361 ASP B O 1
ATOM 6077 N N . PRO B 1 362 ? 17.625 22.625 -0.183 1 96.56 362 PRO B N 1
ATOM 6078 C CA . PRO B 1 362 ? 18.5 23.781 -0.008 1 96.56 362 PRO B CA 1
ATOM 6079 C C . PRO B 1 362 ? 19.406 23.672 1.222 1 96.56 362 PRO B C 1
ATOM 6081 O O . PRO B 1 362 ? 19 23.062 2.225 1 96.56 362 PRO B O 1
ATOM 6084 N N . ALA B 1 363 ? 20.609 24.203 1.087 1 94.62 363 ALA B N 1
ATOM 6085 C CA . ALA B 1 363 ? 21.5 24.25 2.242 1 94.62 363 ALA B CA 1
ATOM 6086 C C . ALA B 1 363 ? 21.078 25.344 3.223 1 94.62 363 ALA B C 1
ATOM 6088 O O . ALA B 1 363 ? 21.297 26.531 2.979 1 94.62 363 ALA B O 1
ATOM 6089 N N . MET B 1 364 ? 20.453 24.875 4.285 1 95.81 364 MET B N 1
ATOM 6090 C CA . MET B 1 364 ? 20 25.844 5.281 1 95.81 364 MET B CA 1
ATOM 6091 C C . MET B 1 364 ? 20.094 25.266 6.688 1 95.81 364 MET B C 1
ATOM 6093 O O . MET B 1 364 ? 20.25 24.047 6.848 1 95.81 364 MET B O 1
ATOM 6097 N N . SER B 1 365 ? 20.016 26.156 7.648 1 97.44 365 SER B N 1
ATOM 6098 C CA . SER B 1 365 ? 20.219 25.797 9.047 1 97.44 365 SER B CA 1
ATOM 6099 C C . SER B 1 365 ? 19.031 24.969 9.57 1 97.44 365 SER B C 1
ATOM 6101 O O . SER B 1 365 ? 17.984 24.906 8.93 1 97.44 365 SER B O 1
ATOM 6103 N N . HIS B 1 366 ? 19.203 24.312 10.703 1 97.75 366 HIS B N 1
ATOM 6104 C CA . HIS B 1 366 ? 18.125 23.578 11.352 1 97.75 366 HIS B CA 1
ATOM 6105 C C . HIS B 1 366 ? 16.984 24.516 11.727 1 97.75 366 HIS B C 1
ATOM 6107 O O . HIS B 1 366 ? 15.812 24.109 11.703 1 97.75 366 HIS B O 1
ATOM 6113 N N . GLY B 1 367 ? 17.422 25.781 12.086 1 98.31 367 GLY B N 1
ATOM 6114 C CA . GLY B 1 367 ? 16.391 26.781 12.352 1 98.31 367 GLY B CA 1
ATOM 6115 C C . GLY B 1 367 ? 15.469 27.016 11.172 1 98.31 367 GLY B C 1
ATOM 6116 O O . GLY B 1 367 ? 14.266 27.203 11.336 1 98.31 367 GLY B O 1
ATOM 6117 N N . GLU B 1 368 ? 16.078 26.984 10 1 98.62 368 GLU B N 1
ATOM 6118 C CA . GLU B 1 368 ? 15.305 27.203 8.781 1 98.62 368 GLU B CA 1
ATOM 6119 C C . GLU B 1 368 ? 14.461 25.969 8.438 1 98.62 368 GLU B C 1
ATOM 6121 O O . GLU B 1 368 ? 13.336 26.094 7.957 1 98.62 368 GLU B O 1
ATOM 6126 N N . TRP B 1 369 ? 14.984 24.781 8.688 1 98.62 369 TRP B N 1
ATOM 6127 C CA . TRP B 1 369 ? 14.211 23.562 8.484 1 98.62 369 TRP B CA 1
ATOM 6128 C C . TRP B 1 369 ? 13.016 23.516 9.438 1 98.62 369 TRP B C 1
ATOM 6130 O O . TRP B 1 369 ? 11.922 23.109 9.047 1 98.62 369 TRP B O 1
ATOM 6140 N N . LEU B 1 370 ? 13.25 23.969 10.68 1 98.75 370 LEU B N 1
ATOM 6141 C CA . LEU B 1 370 ? 12.156 24.078 11.633 1 98.75 370 LEU B CA 1
ATOM 6142 C C . LEU B 1 370 ? 11.125 25.109 11.172 1 98.75 370 LEU B C 1
ATOM 6144 O O . LEU B 1 370 ? 9.922 24.891 11.32 1 98.75 370 LEU B O 1
ATOM 6148 N N . LEU B 1 371 ? 11.633 26.188 10.578 1 98.81 371 LEU B N 1
ATOM 6149 C CA . LEU B 1 371 ? 10.742 27.25 10.133 1 98.81 371 LEU B CA 1
ATOM 6150 C C . LEU B 1 371 ? 9.828 26.766 9.016 1 98.81 371 LEU B C 1
ATOM 6152 O O . LEU B 1 371 ? 8.617 27 9.047 1 98.81 371 LEU B O 1
ATOM 6156 N N . ILE B 1 372 ? 10.375 26.094 8.016 1 98.75 372 ILE B N 1
ATOM 6157 C CA . ILE B 1 372 ? 9.562 25.625 6.902 1 98.75 372 ILE B CA 1
ATOM 6158 C C . ILE B 1 372 ? 8.594 24.547 7.391 1 98.75 372 ILE B C 1
ATOM 6160 O O . ILE B 1 372 ? 7.465 24.453 6.898 1 98.75 372 ILE B O 1
ATOM 6164 N N . THR B 1 373 ? 9.031 23.719 8.359 1 98.62 373 THR B N 1
ATOM 6165 C CA . THR B 1 373 ? 8.164 22.719 8.961 1 98.62 373 THR B CA 1
ATOM 6166 C C . THR B 1 373 ? 6.973 23.375 9.648 1 98.62 373 THR B C 1
ATOM 6168 O O . THR B 1 373 ? 5.832 22.938 9.5 1 98.62 373 THR B O 1
ATOM 6171 N N . LEU B 1 374 ? 7.238 24.469 10.359 1 98.75 374 LEU B N 1
ATOM 6172 C CA . LEU B 1 374 ? 6.207 25.234 11.055 1 98.75 374 LEU B CA 1
ATOM 6173 C C . LEU B 1 374 ? 5.277 25.922 10.062 1 98.75 374 LEU B C 1
ATOM 6175 O O . LEU B 1 374 ? 4.062 25.719 10.102 1 98.75 374 LEU B O 1
ATOM 6179 N N . THR B 1 375 ? 5.852 26.656 9.125 1 98.69 375 THR B N 1
ATOM 6180 C CA . THR B 1 375 ? 5.062 27.5 8.234 1 98.69 375 THR B CA 1
ATOM 6181 C C . THR B 1 375 ? 4.223 26.641 7.285 1 98.69 375 THR B C 1
ATOM 6183 O O . THR B 1 375 ? 3.055 26.953 7.035 1 98.69 375 THR B O 1
ATOM 6186 N N . CYS B 1 376 ? 4.793 25.578 6.809 1 97.69 376 CYS B N 1
ATOM 6187 C CA . CYS B 1 376 ? 4.055 24.703 5.918 1 97.69 376 CYS B CA 1
ATOM 6188 C C . CYS B 1 376 ? 2.967 23.938 6.672 1 97.69 376 CYS B C 1
ATOM 6190 O O . CYS B 1 376 ? 1.917 23.625 6.109 1 97.69 376 CYS B O 1
ATOM 6192 N N . GLY B 1 377 ? 3.178 23.703 7.902 1 97.38 377 GLY B N 1
ATOM 6193 C CA . GLY B 1 377 ? 2.217 22.969 8.719 1 97.38 377 GLY B CA 1
ATOM 6194 C C . GLY B 1 377 ? 1.025 23.812 9.133 1 97.38 377 GLY B C 1
ATOM 6195 O O . GLY B 1 377 ? -0.093 23.312 9.242 1 97.38 377 GLY B O 1
ATOM 6196 N N . VAL B 1 378 ? 1.266 25.094 9.32 1 98.38 378 VAL B N 1
ATOM 6197 C CA . VAL B 1 378 ? 0.201 25.891 9.914 1 98.38 378 VAL B CA 1
ATOM 6198 C C . VAL B 1 378 ? -0.382 26.844 8.867 1 98.38 378 VAL B C 1
ATOM 6200 O O . VAL B 1 378 ? -1.471 27.391 9.055 1 98.38 378 VAL B O 1
ATOM 6203 N N . GLY B 1 379 ? 0.331 27.062 7.781 1 98.12 379 GLY B N 1
ATOM 6204 C CA . GLY B 1 379 ? -0.099 28.016 6.777 1 98.12 379 GLY B CA 1
ATOM 6205 C C . GLY B 1 379 ? -1.464 27.703 6.195 1 98.12 379 GLY B C 1
ATOM 6206 O O . GLY B 1 379 ? -2.227 28.609 5.859 1 98.12 379 GLY B O 1
ATOM 6207 N N . GLY B 1 380 ? -1.8 26.453 6.09 1 96.75 380 GLY B N 1
ATOM 6208 C CA . GLY B 1 380 ? -3.059 26.016 5.504 1 96.75 380 GLY B CA 1
ATOM 6209 C C . GLY B 1 380 ? -4.273 26.484 6.285 1 96.75 380 GLY B C 1
ATOM 6210 O O . GLY B 1 380 ? -5.379 26.531 5.746 1 96.75 380 GLY B O 1
ATOM 6211 N N . SER B 1 381 ? -4.082 26.891 7.516 1 97.94 381 SER B N 1
ATOM 6212 C CA . SER B 1 381 ? -5.188 27.281 8.383 1 97.94 381 SER B CA 1
ATOM 6213 C C . SER B 1 381 ? -5.75 28.641 7.984 1 97.94 381 SER B C 1
ATOM 6215 O O . SER B 1 381 ? -6.844 29.016 8.414 1 97.94 381 SER B O 1
ATOM 6217 N N . MET B 1 382 ? -5.043 29.375 7.207 1 97.88 382 MET B N 1
ATOM 6218 C CA . MET B 1 382 ? -5.465 30.75 6.906 1 97.88 382 MET B CA 1
ATOM 6219 C C . MET B 1 382 ? -6.738 30.75 6.066 1 97.88 382 MET B C 1
ATOM 6221 O O . MET B 1 382 ? -7.539 31.672 6.145 1 97.88 382 MET B O 1
ATOM 6225 N N . LEU B 1 383 ? -6.887 29.672 5.273 1 95.94 383 LEU B N 1
ATOM 6226 C CA . LEU B 1 383 ? -8.148 29.438 4.57 1 95.94 383 LEU B CA 1
ATOM 6227 C C . LEU B 1 383 ? -8.711 28.062 4.902 1 95.94 383 LEU B C 1
ATOM 6229 O O . LEU B 1 383 ? -7.961 27.094 5.062 1 95.94 383 LEU B O 1
ATOM 6233 N N . ALA B 1 384 ? -10.062 28.031 4.984 1 92.56 384 ALA B N 1
ATOM 6234 C CA . ALA B 1 384 ? -10.727 26.781 5.352 1 92.56 384 ALA B CA 1
ATOM 6235 C C . ALA B 1 384 ? -10.383 25.672 4.359 1 92.56 384 ALA B C 1
ATOM 6237 O O . ALA B 1 384 ? -10.273 24.5 4.742 1 92.56 384 ALA B O 1
ATOM 6238 N N . ILE B 1 385 ? -10.07 25.984 3.119 1 90.56 385 ILE B N 1
ATOM 6239 C CA . ILE B 1 385 ? -9.828 25.016 2.062 1 90.56 385 ILE B CA 1
ATOM 6240 C C . ILE B 1 385 ? -8.344 24.672 1.995 1 90.56 385 ILE B C 1
ATOM 6242 O O . ILE B 1 385 ? -7.938 23.766 1.269 1 90.56 385 ILE B O 1
ATOM 6246 N N . GLY B 1 386 ? -7.555 25.391 2.787 1 91.12 386 GLY B N 1
ATOM 6247 C CA . GLY B 1 386 ? -6.113 25.234 2.713 1 91.12 386 GLY B CA 1
ATOM 6248 C C . GLY B 1 386 ? -5.613 24 3.436 1 91.12 386 GLY B C 1
ATOM 6249 O O . GLY B 1 386 ? -4.465 23.578 3.254 1 91.12 386 GLY B O 1
ATOM 6250 N N . SER B 1 387 ? -6.465 23.453 4.281 1 91.69 387 SER B N 1
ATOM 6251 C CA . SER B 1 387 ? -6.07 22.234 4.988 1 91.69 387 SER B CA 1
ATOM 6252 C C . SER B 1 387 ? -7.168 21.188 4.926 1 91.69 387 SER B C 1
ATOM 6254 O O . SER B 1 387 ? -8.352 21.516 4.836 1 91.69 387 SER B O 1
ATOM 6256 N N . ALA B 1 388 ? -6.766 19.953 4.953 1 89.81 388 ALA B N 1
ATOM 6257 C CA . ALA B 1 388 ? -7.707 18.844 4.961 1 89.81 388 ALA B CA 1
ATOM 6258 C C . ALA B 1 388 ? -8.656 18.938 6.152 1 89.81 388 ALA B C 1
ATOM 6260 O O . ALA B 1 388 ? -9.828 18.578 6.047 1 89.81 388 ALA B O 1
ATOM 6261 N N . ALA B 1 389 ? -8.164 19.391 7.266 1 94.81 389 ALA B N 1
ATOM 6262 C CA . ALA B 1 389 ? -8.977 19.562 8.469 1 94.81 389 ALA B CA 1
ATOM 6263 C C . ALA B 1 389 ? -10.094 20.562 8.227 1 94.81 389 ALA B C 1
ATOM 6265 O O . ALA B 1 389 ? -11.242 20.344 8.633 1 94.81 389 ALA B O 1
ATOM 6266 N N . GLY B 1 390 ? -9.781 21.641 7.598 1 95.25 390 GLY B N 1
ATOM 6267 C CA . GLY B 1 390 ? -10.781 22.656 7.301 1 95.25 390 GLY B CA 1
ATOM 6268 C C . GLY B 1 390 ? -11.867 22.172 6.355 1 95.25 390 GLY B C 1
ATOM 6269 O O . GLY B 1 390 ? -13.055 22.359 6.617 1 95.25 390 GLY B O 1
ATOM 6270 N N . VAL B 1 391 ? -11.469 21.516 5.336 1 91.62 391 VAL B N 1
ATOM 6271 C CA . VAL B 1 391 ? -12.414 21.016 4.34 1 91.62 391 VAL B CA 1
ATOM 6272 C C . VAL B 1 391 ? -13.312 19.953 4.965 1 91.62 391 VAL B C 1
ATOM 6274 O O . VAL B 1 391 ? -14.531 19.969 4.758 1 91.62 391 VAL B O 1
ATOM 6277 N N . ALA B 1 392 ? -12.719 19.109 5.723 1 92.5 392 ALA B N 1
ATOM 6278 C CA . ALA B 1 392 ? -13.469 18.016 6.344 1 92.5 392 ALA B CA 1
ATOM 6279 C C . ALA B 1 392 ? -14.5 18.562 7.336 1 92.5 392 ALA B C 1
ATOM 6281 O O . ALA B 1 392 ? -15.633 18.094 7.375 1 92.5 392 ALA B O 1
ATOM 6282 N N . LEU B 1 393 ? -14.109 19.5 8.086 1 95.5 393 LEU B N 1
ATOM 6283 C CA . LEU B 1 393 ? -15.008 20.031 9.102 1 95.5 393 LEU B CA 1
ATOM 6284 C C . LEU B 1 393 ? -16.141 20.828 8.461 1 95.5 393 LEU B C 1
ATOM 6286 O O . LEU B 1 393 ? -17.25 20.859 8.984 1 95.5 393 LEU B O 1
ATOM 6290 N N . MET B 1 394 ? -15.844 21.516 7.379 1 94.38 394 MET B N 1
ATOM 6291 C CA . MET B 1 394 ? -16.906 22.203 6.648 1 94.38 394 MET B CA 1
ATOM 6292 C C . MET B 1 394 ? -17.969 21.219 6.188 1 94.38 394 MET B C 1
ATOM 6294 O O . MET B 1 394 ? -19.172 21.5 6.254 1 94.38 394 MET B O 1
ATOM 6298 N N . GLY B 1 395 ? -17.516 20.109 5.754 1 91.44 395 GLY B N 1
ATOM 6299 C CA . GLY B 1 395 ? -18.453 19.078 5.336 1 91.44 395 GLY B CA 1
ATOM 6300 C C . GLY B 1 395 ? -19.266 18.5 6.48 1 91.44 395 GLY B C 1
ATOM 6301 O O . GLY B 1 395 ? -20.453 18.219 6.32 1 91.44 395 GLY B O 1
ATOM 6302 N N . GLN B 1 396 ? -18.656 18.422 7.559 1 92.44 396 GLN B N 1
ATOM 6303 C CA . GLN B 1 396 ? -19.281 17.812 8.727 1 92.44 396 GLN B CA 1
ATOM 6304 C C . GLN B 1 396 ? -20.25 18.781 9.391 1 92.44 396 GLN B C 1
ATOM 6306 O O . GLN B 1 396 ? -21.281 18.375 9.93 1 92.44 396 GLN B O 1
ATOM 6311 N N . ALA B 1 397 ? -19.938 20.062 9.422 1 91.56 397 ALA B N 1
ATOM 6312 C CA . ALA B 1 397 ? -20.688 21.062 10.188 1 91.56 397 ALA B CA 1
ATOM 6313 C C . ALA B 1 397 ? -21.938 21.484 9.445 1 91.56 397 ALA B C 1
ATOM 6315 O O . ALA B 1 397 ? -22.766 22.25 9.977 1 91.56 397 ALA B O 1
ATOM 6316 N N . LYS B 1 398 ? -22.281 20.906 8.469 1 79.25 398 LYS B N 1
ATOM 6317 C CA . LYS B 1 398 ? -23.562 21 7.754 1 79.25 398 LYS B CA 1
ATOM 6318 C C . LYS B 1 398 ? -24.016 22.453 7.633 1 79.25 398 LYS B C 1
ATOM 6320 O O . LYS B 1 398 ? -25.141 22.797 7.977 1 79.25 398 LYS B O 1
ATOM 6325 N N . GLY B 1 399 ? -23.094 23.422 7.371 1 86.44 399 GLY B N 1
ATOM 6326 C CA . GLY B 1 399 ? -23.5 24.797 7.094 1 86.44 399 GLY B CA 1
ATOM 6327 C C . GLY B 1 399 ? -23.125 25.766 8.203 1 86.44 399 GLY B C 1
ATOM 6328 O O . GLY B 1 399 ? -23.062 26.969 7.977 1 86.44 399 GLY B O 1
ATOM 6329 N N . ALA B 1 400 ? -22.969 25.312 9.367 1 91.44 400 ALA B N 1
ATOM 6330 C CA . ALA B 1 400 ? -22.562 26.188 10.469 1 91.44 400 ALA B CA 1
ATOM 6331 C C . ALA B 1 400 ? -21.156 26.719 10.266 1 91.44 400 ALA B C 1
ATOM 6333 O O . ALA B 1 400 ? -20.891 27.906 10.492 1 91.44 400 ALA B O 1
ATOM 6334 N N . TYR B 1 401 ? -20.312 25.875 9.867 1 95.94 401 TYR B N 1
ATOM 6335 C CA . TYR B 1 401 ? -18.938 26.25 9.523 1 95.94 401 TYR B CA 1
ATOM 6336 C C . TYR B 1 401 ? -18.734 26.25 8.016 1 95.94 401 TYR B C 1
ATOM 6338 O O . TYR B 1 401 ? -18.734 25.188 7.383 1 95.94 401 TYR B O 1
ATOM 6346 N N . THR B 1 402 ? -18.562 27.438 7.457 1 95.19 402 THR B N 1
ATOM 6347 C CA . THR B 1 402 ? -18.438 27.625 6.016 1 95.19 402 THR B CA 1
ATOM 6348 C C . THR B 1 402 ? -17.141 28.344 5.676 1 95.19 402 THR B C 1
ATOM 6350 O O . THR B 1 402 ? -16.453 28.875 6.562 1 95.19 402 THR B O 1
ATOM 6353 N N . PHE B 1 403 ? -16.875 28.375 4.375 1 94.94 403 PHE B N 1
ATOM 6354 C CA . PHE B 1 403 ? -15.695 29.062 3.877 1 94.94 403 PHE B CA 1
ATOM 6355 C C . PHE B 1 403 ? -15.742 30.547 4.23 1 94.94 403 PHE B C 1
ATOM 6357 O O . PHE B 1 403 ? -14.75 31.109 4.691 1 94.94 403 PHE B O 1
ATOM 6364 N N . MET B 1 404 ? -16.906 31.156 4.105 1 95.81 404 MET B N 1
ATOM 6365 C CA . MET B 1 404 ? -17.062 32.594 4.352 1 95.81 404 MET B CA 1
ATOM 6366 C C . MET B 1 404 ? -16.922 32.906 5.836 1 95.81 404 MET B C 1
ATOM 6368 O O . MET B 1 404 ? -16.344 33.938 6.207 1 95.81 404 MET B O 1
ATOM 6372 N N . ALA B 1 405 ? -17.453 32.031 6.617 1 96.44 405 ALA B N 1
ATOM 6373 C CA . ALA B 1 405 ? -17.328 32.219 8.062 1 96.44 405 ALA B CA 1
ATOM 6374 C C . ALA B 1 405 ? -15.875 32.156 8.5 1 96.44 405 ALA B C 1
ATOM 6376 O O . ALA B 1 405 ? -15.461 32.906 9.391 1 96.44 405 ALA B O 1
ATOM 6377 N N . HIS B 1 406 ? -15.172 31.266 7.895 1 97.56 406 HIS B N 1
ATOM 6378 C CA . HIS B 1 406 ? -13.75 31.141 8.18 1 97.56 406 HIS B CA 1
ATOM 6379 C C . HIS B 1 406 ? -12.977 32.375 7.68 1 97.56 406 HIS B C 1
ATOM 6381 O O . HIS B 1 406 ? -12.07 32.844 8.352 1 97.56 406 HIS B O 1
ATOM 6387 N N . LEU B 1 407 ? -13.328 32.812 6.516 1 97.19 407 LEU B N 1
ATOM 6388 C CA . LEU B 1 407 ? -12.656 33.938 5.867 1 97.19 407 LEU B CA 1
ATOM 6389 C C . LEU B 1 407 ? -12.734 35.188 6.73 1 97.19 407 LEU B C 1
ATOM 6391 O O . LEU B 1 407 ? -11.797 35.969 6.75 1 97.19 407 LEU B O 1
ATOM 6395 N N . LYS B 1 408 ? -13.797 35.344 7.43 1 97.56 408 LYS B N 1
ATOM 6396 C CA . LYS B 1 408 ? -14 36.5 8.305 1 97.56 408 LYS B CA 1
ATOM 6397 C C . LYS B 1 408 ? -12.93 36.562 9.383 1 97.56 408 LYS B C 1
ATOM 6399 O O . LYS B 1 408 ? -12.641 37.656 9.906 1 97.56 408 LYS B O 1
ATOM 6404 N N . TRP B 1 409 ? -12.391 35.469 9.688 1 98.12 409 TRP B N 1
ATOM 6405 C CA . TRP B 1 409 ? -11.453 35.438 10.805 1 98.12 409 TRP B CA 1
ATOM 6406 C C . TRP B 1 409 ? -10.031 35.188 10.32 1 98.12 409 TRP B C 1
ATOM 6408 O O . TRP B 1 409 ? -9.125 34.969 11.125 1 98.12 409 TRP B O 1
ATOM 6418 N N . THR B 1 410 ? -9.82 35.125 9.008 1 98.38 410 THR B N 1
ATOM 6419 C CA . THR B 1 410 ? -8.523 34.844 8.414 1 98.38 410 THR B CA 1
ATOM 6420 C C . THR B 1 410 ? -7.473 35.844 8.922 1 98.38 410 THR B C 1
ATOM 6422 O O . THR B 1 410 ? -6.309 35.469 9.109 1 98.38 410 THR B O 1
ATOM 6425 N N . TRP B 1 411 ? -7.934 37.094 9.156 1 98.25 411 TRP B N 1
ATOM 6426 C CA . TRP B 1 411 ? -6.988 38.094 9.641 1 98.25 411 TRP B CA 1
ATOM 6427 C C . TRP B 1 411 ? -6.43 37.719 11 1 98.25 411 TRP B C 1
ATOM 6429 O O . TRP B 1 411 ? -5.242 37.906 11.273 1 98.25 411 TRP B O 1
ATOM 6439 N N . ALA B 1 412 ? -7.223 37.188 11.891 1 98.69 412 ALA B N 1
ATOM 6440 C CA . ALA B 1 412 ? -6.773 36.719 13.203 1 98.69 412 ALA B CA 1
ATOM 6441 C C . ALA B 1 412 ? -5.836 35.5 13.07 1 98.69 412 ALA B C 1
ATOM 6443 O O . ALA B 1 412 ? -4.836 35.406 13.789 1 98.69 412 ALA B O 1
ATOM 6444 N N . ILE B 1 413 ? -6.168 34.625 12.164 1 98.75 413 ILE B N 1
ATOM 6445 C CA . ILE B 1 413 ? -5.359 33.438 11.93 1 98.75 413 ILE B CA 1
ATOM 6446 C C . ILE B 1 413 ? -4.012 33.844 11.336 1 98.75 413 ILE B C 1
ATOM 6448 O O . ILE B 1 413 ? -2.973 33.281 11.711 1 98.75 413 ILE B O 1
ATOM 6452 N N . ALA B 1 414 ? -4.035 34.812 10.406 1 98.75 414 ALA B N 1
ATOM 6453 C CA . ALA B 1 414 ? -2.801 35.344 9.828 1 98.75 414 ALA B CA 1
ATOM 6454 C C . ALA B 1 414 ? -1.909 35.969 10.906 1 98.75 414 ALA B C 1
ATOM 6456 O O . ALA B 1 414 ? -0.685 35.812 10.859 1 98.75 414 ALA B O 1
ATOM 6457 N N . LEU B 1 415 ? -2.541 36.656 11.844 1 98.81 415 LEU B N 1
ATOM 6458 C CA . LEU B 1 415 ? -1.775 37.219 12.961 1 98.81 415 LEU B CA 1
ATOM 6459 C C . LEU B 1 415 ? -1.081 36.094 13.734 1 98.81 415 LEU B C 1
ATOM 6461 O O . LEU B 1 415 ? 0.054 36.25 14.18 1 98.81 415 LEU B O 1
ATOM 6465 N N . GLY B 1 416 ? -1.783 35 13.938 1 98.81 416 GLY B N 1
ATOM 6466 C CA . GLY B 1 416 ? -1.175 33.812 14.555 1 98.81 416 GLY B CA 1
ATOM 6467 C C . GLY B 1 416 ? -0.009 33.281 13.758 1 98.81 416 GLY B C 1
ATOM 6468 O O . GLY B 1 416 ? 1.007 32.875 14.336 1 98.81 416 GLY B O 1
ATOM 6469 N N . TYR B 1 417 ? -0.164 33.219 12.414 1 98.81 417 TYR B N 1
ATOM 6470 C CA . TYR B 1 417 ? 0.883 32.75 11.516 1 98.81 417 TYR B CA 1
ATOM 6471 C C . TYR B 1 417 ? 2.16 33.562 11.695 1 98.81 417 TYR B C 1
ATOM 6473 O O . TYR B 1 417 ? 3.23 33 11.938 1 98.81 417 TYR B O 1
ATOM 6481 N N . PHE B 1 418 ? 2.039 34.875 11.703 1 98.75 418 PHE B N 1
ATOM 6482 C CA . PHE B 1 418 ? 3.207 35.75 11.812 1 98.75 418 PHE B CA 1
ATOM 6483 C C . PHE B 1 418 ? 3.748 35.75 13.234 1 98.75 418 PHE B C 1
ATOM 6485 O O . PHE B 1 418 ? 4.961 35.812 13.445 1 98.75 418 PHE B O 1
ATOM 6492 N N . ALA B 1 419 ? 2.877 35.656 14.188 1 98.88 419 ALA B N 1
ATOM 6493 C CA . ALA B 1 419 ? 3.318 35.562 15.578 1 98.88 419 ALA B CA 1
ATOM 6494 C C . ALA B 1 419 ? 4.129 34.312 15.828 1 98.88 419 ALA B C 1
ATOM 6496 O O . ALA B 1 419 ? 5.105 34.344 16.578 1 98.88 419 ALA B O 1
ATOM 6497 N N . SER B 1 420 ? 3.672 33.219 15.273 1 98.81 420 SER B N 1
ATOM 6498 C CA . SER B 1 420 ? 4.391 31.953 15.438 1 98.81 420 SER B CA 1
ATOM 6499 C C . SER B 1 420 ? 5.781 32.031 14.82 1 98.81 420 SER B C 1
ATOM 6501 O O . SER B 1 420 ? 6.742 31.484 15.375 1 98.81 420 SER B O 1
ATOM 6503 N N . ILE B 1 421 ? 5.898 32.656 13.648 1 98.75 421 ILE B N 1
ATOM 6504 C CA . ILE B 1 421 ? 7.188 32.844 13 1 98.75 421 ILE B CA 1
ATOM 6505 C C . ILE B 1 421 ? 8.094 33.688 13.891 1 98.75 421 ILE B C 1
ATOM 6507 O O . ILE B 1 421 ? 9.258 33.344 14.117 1 98.75 421 ILE B O 1
ATOM 6511 N N . GLY B 1 422 ? 7.539 34.812 14.398 1 98.75 422 GLY B N 1
ATOM 6512 C CA . GLY B 1 422 ? 8.305 35.656 15.312 1 98.75 422 GLY B CA 1
ATOM 6513 C C . GLY B 1 422 ? 8.766 34.906 16.547 1 98.75 422 GLY B C 1
ATOM 6514 O O . GLY B 1 422 ? 9.922 35.062 16.969 1 98.75 422 GLY B O 1
ATOM 6515 N N . ALA B 1 423 ? 7.867 34.125 17.109 1 98.81 423 ALA B N 1
ATOM 6516 C CA . ALA B 1 423 ? 8.211 33.344 18.281 1 98.81 423 ALA B CA 1
ATOM 6517 C C . ALA B 1 423 ? 9.352 32.375 17.969 1 98.81 423 ALA B C 1
ATOM 6519 O O . ALA B 1 423 ? 10.266 32.188 18.781 1 98.81 423 ALA B O 1
ATOM 6520 N N . HIS B 1 424 ? 9.312 31.703 16.812 1 98.75 424 HIS B N 1
ATOM 6521 C CA . HIS B 1 424 ? 10.352 30.75 16.438 1 98.75 424 HIS B CA 1
ATOM 6522 C C . HIS B 1 424 ? 11.703 31.453 16.266 1 98.75 424 HIS B C 1
ATOM 6524 O O . HIS B 1 424 ? 12.727 30.953 16.734 1 98.75 424 HIS B O 1
ATOM 6530 N N . LEU B 1 425 ? 11.695 32.656 15.617 1 98.38 425 LEU B N 1
ATOM 6531 C CA . LEU B 1 425 ? 12.922 33.375 15.344 1 98.38 425 LEU B CA 1
ATOM 6532 C C . LEU B 1 425 ? 13.57 33.875 16.641 1 98.38 425 LEU B C 1
ATOM 6534 O O . LEU B 1 425 ? 14.797 33.938 16.734 1 98.38 425 LEU B O 1
ATOM 6538 N N . VAL B 1 426 ? 12.734 34.125 17.609 1 98.25 426 VAL B N 1
ATOM 6539 C CA . VAL B 1 426 ? 13.25 34.656 18.875 1 98.25 426 VAL B CA 1
ATOM 6540 C C . VAL B 1 426 ? 13.656 33.531 19.797 1 98.25 426 VAL B C 1
ATOM 6542 O O . VAL B 1 426 ? 14.789 33.469 20.281 1 98.25 426 VAL B O 1
ATOM 6545 N N . ILE B 1 427 ? 12.812 32.531 20.016 1 98.19 427 ILE B N 1
ATOM 6546 C CA . ILE B 1 427 ? 13 31.469 20.984 1 98.19 427 ILE B CA 1
ATOM 6547 C C . ILE B 1 427 ? 14.078 30.5 20.484 1 98.19 427 ILE B C 1
ATOM 6549 O O . ILE B 1 427 ? 14.883 30 21.281 1 98.19 427 ILE B O 1
ATOM 6553 N N . ASN B 1 428 ? 14.07 30.234 19.203 1 98 428 ASN B N 1
ATOM 6554 C CA . ASN B 1 428 ? 14.984 29.234 18.656 1 98 428 ASN B CA 1
ATOM 6555 C C . ASN B 1 428 ? 16.109 29.891 17.844 1 98 428 ASN B C 1
ATOM 6557 O O . ASN B 1 428 ? 16.609 29.297 16.891 1 98 428 ASN B O 1
ATOM 6561 N N . ALA B 1 429 ? 16.516 31.062 18.219 1 97.12 429 ALA B N 1
ATOM 6562 C CA . ALA B 1 429 ? 17.547 31.828 17.547 1 97.12 429 ALA B CA 1
ATOM 6563 C C . ALA B 1 429 ? 18.844 31.016 17.453 1 97.12 429 ALA B C 1
ATOM 6565 O O . ALA B 1 429 ? 19.594 31.125 16.469 1 97.12 429 ALA B O 1
ATOM 6566 N N . HIS B 1 430 ? 19.109 30.188 18.391 1 95.94 430 HIS B N 1
ATOM 6567 C CA . HIS B 1 430 ? 20.359 29.453 18.453 1 95.94 430 HIS B CA 1
ATOM 6568 C C . HIS B 1 430 ? 20.406 28.344 17.391 1 95.94 430 HIS B C 1
ATOM 6570 O O . HIS B 1 430 ? 21.484 27.812 17.094 1 95.94 430 HIS B O 1
ATOM 6576 N N . HIS B 1 431 ? 19.281 28 16.75 1 95.31 431 HIS B N 1
ATOM 6577 C CA . HIS B 1 431 ? 19.25 26.969 15.727 1 95.31 431 HIS B CA 1
ATOM 6578 C C . HIS B 1 431 ? 19.609 27.547 14.359 1 95.31 431 HIS B C 1
ATOM 6580 O O . HIS B 1 431 ? 19.734 26.797 13.383 1 95.31 431 HIS B O 1
ATOM 6586 N N . PHE B 1 432 ? 19.75 28.859 14.336 1 95.44 432 PHE B N 1
ATOM 6587 C CA . PHE B 1 432 ? 20.016 29.516 13.062 1 95.44 432 PHE B CA 1
ATOM 6588 C C . PHE B 1 432 ? 21.516 29.781 12.891 1 95.44 432 PHE B C 1
ATOM 6590 O O . PHE B 1 432 ? 22.031 29.766 11.766 1 95.44 432 PHE B O 1
#

Secondary structure (DSSP, 8-state):
----SSSHHHHHHHHHHHHHHHHHHTHHHHT--THHHHHHHHHHHHHHHHHHHHHTT-TTHHHHHHHHHHHHHHHHHHHHHHHHHHHHHHHHTTHHHHHHHHHHTS---HHHHHHHHHHHHHHHHHHH-HHHHHHHHHHHHHHHTTT-HHHHHHHHHHHHHHHHHHHHSSSSS-HHHHHHHHTTSS-GGGGGGGHHHHHHHHHHHHHHHHTTSPPS-PPPP----PPPTTHHHHHHHHHHHHHHHHHHHHHH---HHHHHHHHHHHHHHHHHHHHHHHHHHT-TTT---HHHHHHTS-HHHHHHHHHHHHHHHHHHHHTHHHHHHIIIIIII-HHHHHHHHHHHTTTS-HHHHHHHHHHH-----HHHHHHHHHHHHHGGGGSGGGSHHHHHHHHHTTTSS-HHHHHTTHHHHHHHHHHHHHHHHHHTGGG-/----TTSHHHHHHHHHHHHHHHHHHTHHHHT--THHHHHHHHHHHHHHHHHHHHHTT-GGGHHHHHHHHHHHHHHHHHHHHHHHHHHHHHHHTTHHHHHHHHHHHS---HHHHHHHHHHHHHHHHHHH-HHHHHHHHHHHHHHHTTT-HHHHHHHHHHHHHHHHHHHHSSSSS-HHHHHHHHTTSS-GGGGGGGHHHHHHHHHHHHHHHHTTSPPS-PPPP----PPPTTHHHHHHHHHHHHHHHHHHHHHH---HHHHHHHHHHHHHHHHHHHHHHHHHHT-TTT---HHHHHHTS-HHHHHHHHHHHHHHHHHHHHTHHHHHHIIIIIII-HHHHHHHHHHHTTTS-HHHHHHHHHHH-----HHHHHHHHHHHHHGGGGSGGGSHHHHHHHHHTTTSS-HHHHHTTHHHHHHHHHHHHHHHHHHTGGG-